Protein AF-A0AAC9JSP1-F1 (afdb_monomer_lite)

Organism: NCBI:txid444444

InterPro domains:
  IPR001309 Peptidase C14, p20 domain [PS50208] (24-153)
  IPR006597 Sel1-like repeat [PF08238] (576-610)
  IPR006597 Sel1-like repeat [PF08238] (613-646)
  IPR006597 Sel1-like repeat [PF08238] (648-680)
  IPR006597 Sel1-like repeat [PF08238] (687-718)
  IPR006597 Sel1-like repeat [PF08238] (723-754)
  IPR006597 Sel1-like repeat [SM00671] (575-610)
  IPR006597 Sel1-like repeat [SM00671] (611-646)
  IPR006597 Sel1-like repeat [SM00671] (647-682)
  IPR006597 Sel1-like repeat [SM00671] (683-718)
  IPR006597 Sel1-like repeat [SM00671] (719-754)
  IPR011600 Peptidase C14, caspase domain [PF00656] (25-252)
  IPR011990 Tetratricopeptide-like helical domain superfamily [G3DSA:1.25.40.10] (541-811)
  IPR029030 Caspase-like domain superfamily [SSF52129] (15-254)
  IPR052039 Caspase-related proteases and regulators [PTHR22576] (20-257)

Sequence (852 aa):
MTFLGAFLFVLAAGVLALPAQADTRRVALVIGNARYDTLPALKNPANEVEEVTTTLRRAGFDVIAGIDQDRLALEESIKRFFRSLNGADVGLFYYSGHAVQLSGRNYVVPTDATLSTAYDVEIQTVDLEAILDQMRRTAKTQIVFLDACRNNPFRAERYWVAEKLRPVEQRQGLADIRPGIGTLISFSTEPGNVSYDGEGPLSPFTQAFTSRALTPNQEIRSLLTDVRRDVIKATGGRQVPWENSSLTDPFYFISRDVAPVVAPMQHVQVAAGSTIRVGIPEPQTYQEADLKVSFDLLPEQGRILLDGVPVAAAEPYPASALGRIVYRSEGVAPGFVGILGYTVSNRFEQSSRGLVALTVTDATVAQAGARDTKTRPTRSAEAEDGAVMERFAKRLAAHKARVPIGVGPVPLGFPAFEAPAGAGEPIVSVDAIPPKGVLRLDGKTVLAGARIGASSLARLAYEPQIGTQAQAFSLTLGLPRAAGRAPLVAKVAVEPVLHACDVLAGEPLDLAGVTAGVLPNEIDGPKALAACNEARRDYPQVTRFLYQLGRAQLASRELDAAWASFEESAARGHVRALNQLGYLYTVNAGRPMDRARANDYYRRSADLGDPYGVYNYGRALFYGRGLPQDVPGGLAMLLRAAEMGHTYAMNELGAIFLYGRNMSPDEGRGVAFYRAGAARKDIYSFNNLGLAYLGGTGVEKDPKRAYDFFTAAAKDGHPAAPYNIGRMYRDGIFVKRDAAAAARWFEQAAERGDSWGASARGELVLAKPTPRNRQIAAQFFALAVALDRTNGNTAARERLTQLPAEAKTAAAREFARQLGRSFDAGGGALDDTLVALARDAWQQRNPRVDLF

Structure (mmCIF, N/CA/C/O backbone):
data_AF-A0AAC9JSP1-F1
#
_entry.id   AF-A0AAC9JSP1-F1
#
loop_
_atom_site.group_PDB
_atom_site.id
_atom_site.type_symbol
_atom_site.label_atom_id
_atom_site.label_alt_id
_atom_site.label_comp_id
_atom_site.label_asym_id
_atom_site.label_entity_id
_atom_site.label_seq_id
_atom_site.pdbx_PDB_ins_code
_atom_site.Cartn_x
_atom_site.Cartn_y
_atom_site.Cartn_z
_atom_site.occupancy
_atom_site.B_iso_or_equiv
_atom_site.auth_seq_id
_atom_site.auth_comp_id
_atom_site.auth_asym_id
_atom_site.auth_atom_id
_atom_site.pdbx_PDB_model_num
ATOM 1 N N . MET A 1 1 ? -39.560 -62.328 41.245 1.00 34.06 1 MET A N 1
ATOM 2 C CA . MET A 1 1 ? -38.092 -62.389 41.085 1.00 34.06 1 MET A CA 1
ATOM 3 C C . MET A 1 1 ? -37.679 -61.115 40.354 1.00 34.06 1 MET A C 1
ATOM 5 O O . MET A 1 1 ? -37.945 -61.004 39.171 1.00 34.06 1 MET A O 1
ATOM 9 N N . THR A 1 2 ? -37.487 -60.005 41.074 1.00 36.28 2 THR A N 1
ATOM 10 C CA . THR A 1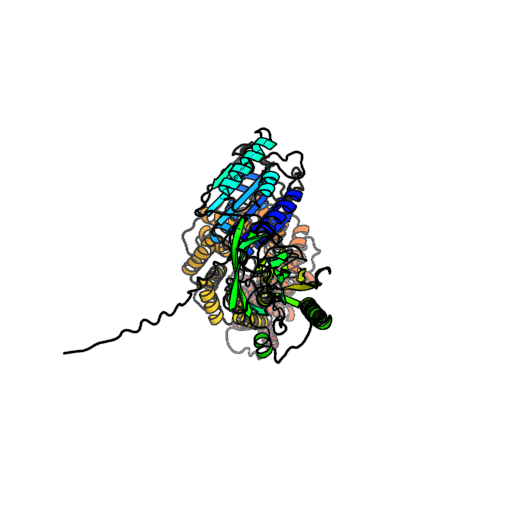 2 ? -36.163 -59.473 41.478 1.00 36.28 2 THR A CA 1
ATOM 11 C C . THR A 1 2 ? -35.216 -59.286 40.294 1.00 36.28 2 THR A C 1
ATOM 13 O O . THR A 1 2 ? -34.652 -60.268 39.838 1.00 36.28 2 THR A O 1
ATOM 16 N N . PHE A 1 3 ? -35.005 -58.042 39.850 1.00 28.45 3 PHE A N 1
ATOM 17 C CA . PHE A 1 3 ? -33.696 -57.390 39.970 1.00 28.45 3 PHE A CA 1
ATOM 18 C C . PHE A 1 3 ? -33.810 -55.874 39.738 1.00 28.45 3 PHE A C 1
ATOM 20 O O . PHE A 1 3 ? -34.218 -55.401 38.683 1.00 28.45 3 PHE A O 1
ATOM 27 N N . LEU A 1 4 ? -33.464 -55.145 40.799 1.00 29.31 4 LEU A N 1
ATOM 28 C CA . LEU A 1 4 ? -33.206 -53.712 40.871 1.00 29.31 4 LEU A CA 1
ATOM 29 C C . LEU A 1 4 ? -31.919 -53.405 40.083 1.00 29.31 4 LEU A C 1
ATOM 31 O O . LEU A 1 4 ? -30.896 -54.037 40.337 1.00 29.31 4 LEU A O 1
ATOM 35 N N . GLY A 1 5 ? -31.950 -52.418 39.189 1.00 27.39 5 GLY A N 1
ATOM 36 C CA . GLY A 1 5 ? -30.764 -51.836 38.559 1.00 27.39 5 GLY A CA 1
ATOM 37 C C . GLY A 1 5 ? -30.788 -50.323 38.742 1.00 27.39 5 GLY A C 1
ATOM 38 O O . GLY A 1 5 ? -31.498 -49.622 38.028 1.00 27.39 5 GLY A O 1
ATOM 39 N N . ALA A 1 6 ? -30.064 -49.834 39.747 1.00 31.83 6 ALA A N 1
ATOM 40 C CA . ALA A 1 6 ? -29.945 -48.420 40.073 1.00 31.83 6 ALA A CA 1
ATOM 41 C C . ALA A 1 6 ? -29.086 -47.692 39.025 1.00 31.83 6 ALA A C 1
ATOM 43 O O . ALA A 1 6 ? -27.897 -47.976 38.893 1.00 31.83 6 ALA A O 1
ATOM 44 N N . PHE A 1 7 ? -29.671 -46.726 38.315 1.00 28.55 7 PHE A N 1
ATOM 45 C CA . PHE A 1 7 ? -28.923 -45.720 37.562 1.00 28.55 7 PHE A CA 1
ATOM 46 C C . PHE A 1 7 ? -28.704 -44.503 38.469 1.00 28.55 7 PHE A C 1
ATOM 48 O O . PHE A 1 7 ? -29.629 -43.738 38.739 1.00 28.55 7 PHE A O 1
ATOM 55 N N . LEU A 1 8 ? -27.474 -44.347 38.965 1.00 26.89 8 LEU A N 1
ATOM 56 C CA . LEU A 1 8 ? -27.008 -43.113 39.593 1.00 26.89 8 LEU A CA 1
ATOM 57 C C . LEU A 1 8 ? -26.901 -42.029 38.509 1.00 26.89 8 LEU A C 1
ATOM 59 O O . LEU A 1 8 ? -26.039 -42.100 37.634 1.00 26.89 8 LEU A O 1
ATOM 63 N N . PHE A 1 9 ? -27.757 -41.013 38.579 1.00 28.48 9 PHE A N 1
ATOM 64 C CA . PHE A 1 9 ? -27.577 -39.767 37.838 1.00 28.48 9 PHE A CA 1
ATOM 65 C C . PHE A 1 9 ? -26.500 -38.934 38.548 1.00 28.48 9 PHE A C 1
ATOM 67 O O . PHE A 1 9 ? -26.761 -38.295 39.566 1.00 28.48 9 PHE A O 1
ATOM 74 N N . VAL A 1 10 ? -25.274 -38.944 38.024 1.00 28.80 10 VAL A N 1
ATOM 75 C CA . VAL A 1 10 ? -24.262 -37.940 38.375 1.00 28.80 10 VAL A CA 1
ATOM 76 C C . VAL A 1 10 ? -24.605 -36.668 37.601 1.00 28.80 10 VAL A C 1
ATOM 78 O O . VAL A 1 10 ? -24.366 -36.569 36.400 1.00 28.80 10 VAL A O 1
ATOM 81 N N . LEU A 1 11 ? -25.195 -35.697 38.299 1.00 29.56 11 LEU A N 1
ATOM 82 C CA . LEU A 1 11 ? -25.354 -34.316 37.842 1.00 29.56 11 LEU A CA 1
ATOM 83 C C . LEU A 1 11 ? -23.968 -33.652 37.804 1.00 29.56 11 LEU A C 1
ATOM 85 O O . LEU A 1 11 ? -23.555 -32.958 38.729 1.00 29.56 11 LEU A O 1
ATOM 89 N N . ALA A 1 12 ? -23.223 -33.889 36.726 1.00 30.14 12 ALA A N 1
ATOM 90 C CA . ALA A 1 12 ? -22.084 -33.055 36.378 1.00 30.14 12 ALA A CA 1
ATOM 91 C C . ALA A 1 12 ? -22.631 -31.740 35.805 1.00 30.14 12 ALA A C 1
ATOM 93 O O . ALA A 1 12 ? -22.934 -31.640 34.617 1.00 30.14 12 ALA A O 1
ATOM 94 N N . ALA A 1 13 ? -22.785 -30.732 36.665 1.00 31.36 13 ALA A N 1
ATOM 95 C CA . ALA A 1 13 ? -22.999 -29.348 36.261 1.00 31.36 13 ALA A CA 1
ATOM 96 C C . ALA A 1 13 ? -21.713 -28.806 35.610 1.00 31.36 13 ALA A C 1
ATOM 98 O O . ALA A 1 13 ? -20.958 -28.038 36.200 1.00 31.36 13 ALA A O 1
ATOM 99 N N . GLY A 1 14 ? -21.433 -29.261 34.389 1.00 27.47 14 GLY A N 1
ATOM 100 C CA . GLY A 1 14 ? -20.461 -28.636 33.511 1.00 27.47 14 GLY A CA 1
ATOM 101 C C . GLY A 1 14 ? -21.060 -27.343 32.983 1.00 27.47 14 GLY A C 1
ATOM 102 O O . GLY A 1 14 ? -21.867 -27.366 32.056 1.00 27.47 14 GLY A O 1
ATOM 103 N N . VAL A 1 15 ? -20.682 -26.213 33.579 1.00 31.81 15 VAL A N 1
ATOM 104 C CA . VAL A 1 15 ? -20.875 -24.899 32.964 1.00 31.81 15 VAL A CA 1
ATOM 105 C C . VAL A 1 15 ? -20.039 -24.892 31.685 1.00 31.81 15 VAL A C 1
ATOM 107 O O . VAL A 1 15 ? -18.831 -24.671 31.717 1.00 31.81 15 VAL A O 1
ATOM 110 N N . LEU A 1 16 ? -20.672 -25.193 30.552 1.00 27.42 16 LEU A N 1
ATOM 111 C CA . LEU A 1 16 ? -20.121 -24.897 29.236 1.00 27.42 16 LEU A CA 1
ATOM 112 C C . LEU A 1 16 ? -20.046 -23.373 29.131 1.00 27.42 16 LEU A C 1
ATOM 114 O O . LEU A 1 16 ? -21.034 -22.710 28.821 1.00 27.42 16 LEU A O 1
ATOM 118 N N . ALA A 1 17 ? -18.879 -22.811 29.446 1.00 29.30 17 ALA A N 1
ATOM 119 C CA . ALA A 1 17 ? -18.562 -21.435 29.113 1.00 29.30 17 ALA A CA 1
ATOM 120 C C . ALA A 1 17 ? -18.601 -21.319 27.585 1.00 29.30 17 ALA A C 1
ATOM 122 O O . ALA A 1 17 ? -17.695 -21.783 26.891 1.00 29.30 17 ALA A O 1
ATOM 123 N N . LEU A 1 18 ? -19.687 -20.752 27.056 1.00 28.89 18 LEU A N 1
ATOM 124 C CA . LEU A 1 18 ? -19.744 -20.336 25.661 1.00 28.89 18 LEU A CA 1
ATOM 125 C C . LEU A 1 18 ? -18.561 -19.384 25.416 1.00 28.89 18 LEU A C 1
ATOM 127 O O . LEU A 1 18 ? -18.341 -18.486 26.237 1.00 28.89 18 LEU A O 1
ATOM 131 N N . PRO A 1 19 ? -17.774 -19.568 24.341 1.00 32.28 19 PRO A N 1
ATOM 132 C CA . PRO A 1 19 ? -16.668 -18.671 24.052 1.00 32.28 19 PRO A CA 1
ATOM 133 C C . PRO A 1 19 ? -17.224 -17.255 23.890 1.00 32.28 19 PRO A C 1
ATOM 135 O O . PRO A 1 19 ? -18.150 -17.030 23.110 1.00 32.28 19 PRO A O 1
ATOM 138 N N . ALA A 1 20 ? -16.680 -16.308 24.657 1.00 39.47 20 ALA A N 1
ATOM 139 C CA . ALA A 1 20 ? -17.011 -14.900 24.508 1.00 39.47 20 ALA A CA 1
ATOM 140 C C . ALA A 1 20 ? -16.745 -14.488 23.052 1.00 39.47 20 ALA A C 1
ATOM 142 O O . ALA A 1 20 ? -15.647 -14.696 22.534 1.00 39.47 20 ALA A O 1
ATOM 143 N N . GLN A 1 21 ? -17.763 -13.951 22.380 1.00 44.19 21 GLN A N 1
ATOM 144 C CA . GLN A 1 21 ? -17.663 -13.520 20.991 1.00 44.19 21 GLN A CA 1
ATOM 145 C C . GLN A 1 21 ? -16.618 -12.395 20.907 1.00 44.19 21 GLN A C 1
ATOM 147 O O . GLN A 1 21 ? -16.735 -11.384 21.600 1.00 44.19 21 GLN A O 1
ATOM 152 N N . ALA A 1 22 ? -15.550 -12.612 20.134 1.00 56.47 22 ALA A N 1
ATOM 153 C CA . ALA A 1 22 ? -14.485 -11.629 19.970 1.00 56.47 22 ALA A CA 1
ATOM 154 C C . ALA A 1 22 ? -15.018 -10.374 19.265 1.00 56.47 22 ALA A C 1
ATOM 156 O O . ALA A 1 22 ? -15.867 -10.454 18.376 1.00 56.47 22 ALA A O 1
ATOM 157 N N . ASP A 1 23 ? -14.502 -9.217 19.663 1.00 67.69 23 ASP A N 1
ATOM 158 C CA . ASP A 1 23 ? -14.913 -7.927 19.132 1.00 67.69 23 ASP A CA 1
ATOM 159 C C . ASP A 1 23 ? -14.381 -7.758 17.705 1.00 67.69 23 ASP A C 1
ATOM 161 O O . ASP A 1 23 ? -13.188 -7.959 17.444 1.00 67.69 23 ASP A O 1
ATOM 165 N N . THR A 1 24 ? -15.260 -7.370 16.782 1.00 76.31 24 THR A N 1
ATOM 166 C CA . THR A 1 24 ? -14.920 -7.183 15.361 1.00 76.31 24 THR A CA 1
ATOM 167 C C . THR A 1 24 ? -13.718 -6.255 15.191 1.00 76.31 24 THR A C 1
ATOM 169 O O . THR A 1 24 ? -13.620 -5.220 15.860 1.00 76.31 24 THR A O 1
ATOM 172 N N . ARG A 1 25 ? -12.797 -6.590 14.285 1.00 87.69 25 ARG A N 1
ATOM 173 C CA . ARG A 1 25 ? -11.675 -5.698 13.955 1.00 87.69 25 ARG A CA 1
ATOM 174 C C . ARG A 1 25 ? -12.149 -4.638 12.962 1.00 87.69 25 ARG A C 1
ATOM 176 O O . ARG A 1 25 ? -12.738 -4.967 11.933 1.00 87.69 25 ARG A O 1
ATOM 183 N N . ARG A 1 26 ? -11.919 -3.363 13.287 1.00 92.31 26 ARG A N 1
ATOM 184 C CA . ARG A 1 26 ? -12.471 -2.206 12.567 1.00 92.31 26 ARG A CA 1
ATOM 185 C C . ARG A 1 26 ? -11.348 -1.273 12.146 1.00 92.31 26 ARG A C 1
ATOM 187 O O . ARG A 1 26 ? -10.537 -0.880 12.981 1.00 92.31 26 ARG A O 1
ATOM 194 N N . VAL A 1 27 ? -11.311 -0.906 10.871 1.00 95.44 27 VAL A N 1
ATOM 195 C CA . VAL A 1 27 ? -10.264 -0.049 10.302 1.00 95.44 27 VAL A CA 1
ATOM 196 C C . VAL A 1 27 ? -10.914 1.088 9.531 1.00 95.44 27 VAL A C 1
ATOM 198 O O . VAL A 1 27 ? -11.885 0.868 8.808 1.00 95.44 27 VAL A O 1
ATOM 201 N N . ALA A 1 28 ? -10.386 2.300 9.680 1.00 97.56 28 ALA A N 1
ATOM 202 C CA . ALA A 1 28 ? -10.856 3.465 8.945 1.00 97.56 28 ALA A CA 1
ATOM 203 C C . ALA A 1 28 ? -9.725 4.183 8.206 1.00 97.56 28 ALA A C 1
ATOM 205 O O . ALA A 1 28 ? -8.613 4.307 8.720 1.00 97.56 28 ALA A O 1
ATOM 206 N N . LEU A 1 29 ? -10.044 4.709 7.028 1.00 98.38 29 LEU A N 1
ATOM 207 C CA . LEU A 1 29 ? -9.256 5.697 6.306 1.00 98.38 29 LEU A CA 1
ATOM 208 C C . LEU A 1 29 ? -10.024 7.019 6.303 1.00 98.38 29 LEU A C 1
ATOM 210 O O . LEU A 1 29 ? -11.153 7.064 5.827 1.00 98.38 29 LEU A O 1
ATOM 214 N N . VAL A 1 30 ? -9.415 8.076 6.836 1.00 98.38 30 VAL A N 1
ATOM 215 C CA . VAL A 1 30 ? -10.011 9.413 6.966 1.00 98.38 30 VAL A CA 1
ATOM 216 C C . VAL A 1 30 ? -9.119 10.407 6.231 1.00 98.38 30 VAL A C 1
ATOM 218 O O . VAL A 1 30 ? -7.988 10.658 6.646 1.00 98.38 30 VAL A O 1
ATOM 221 N N . ILE A 1 31 ? -9.608 10.953 5.122 1.00 98.25 31 ILE A N 1
ATOM 222 C CA . ILE A 1 31 ? -8.858 11.888 4.278 1.00 98.25 31 ILE A CA 1
ATOM 223 C C . ILE A 1 31 ? -9.577 13.233 4.231 1.00 98.25 31 ILE A C 1
ATOM 225 O O . ILE A 1 31 ? -10.779 13.280 3.975 1.00 98.25 31 ILE A O 1
ATOM 229 N N . GLY A 1 32 ? -8.825 14.312 4.447 1.00 96.75 32 GLY A N 1
ATOM 230 C CA . GLY A 1 32 ? -9.298 15.690 4.342 1.00 96.75 32 GLY A CA 1
ATOM 231 C C . GLY A 1 32 ? -8.370 16.521 3.468 1.00 96.75 32 GLY A C 1
ATOM 232 O O . GLY A 1 32 ? -7.266 16.853 3.893 1.00 96.75 32 GLY A O 1
ATOM 233 N N . ASN A 1 33 ? -8.806 16.882 2.265 1.00 95.62 33 ASN A N 1
ATOM 234 C CA . ASN A 1 33 ? -8.023 17.703 1.343 1.00 95.62 33 ASN A CA 1
ATOM 235 C C . ASN A 1 33 ? -8.634 19.104 1.241 1.00 95.62 33 ASN A C 1
ATOM 237 O O . ASN A 1 33 ? -9.703 19.284 0.656 1.00 95.62 33 ASN A O 1
ATOM 241 N N . ALA A 1 34 ? -7.935 20.091 1.798 1.00 93.06 34 ALA A N 1
ATOM 242 C CA . ALA A 1 34 ? -8.357 21.483 1.889 1.00 93.06 34 ALA A CA 1
ATOM 243 C C . ALA A 1 34 ? -7.512 22.422 1.017 1.00 93.06 34 ALA A C 1
ATOM 245 O O . ALA A 1 34 ? -8.062 23.317 0.378 1.00 93.06 34 ALA A O 1
ATOM 246 N N . ARG A 1 35 ? -6.188 22.242 0.983 1.00 94.38 35 ARG A N 1
ATOM 247 C CA . ARG A 1 35 ? -5.239 23.138 0.302 1.00 94.38 35 ARG A CA 1
ATOM 248 C C . ARG A 1 35 ? -4.748 22.518 -1.002 1.00 94.38 35 ARG A C 1
ATOM 250 O O . ARG A 1 35 ? -3.824 21.715 -0.992 1.00 94.38 35 ARG A O 1
ATOM 257 N N . TYR A 1 36 ? -5.374 22.904 -2.109 1.00 93.12 36 TYR A N 1
ATOM 258 C CA . TYR A 1 36 ? -5.007 22.451 -3.451 1.00 93.12 36 TYR A CA 1
ATOM 259 C C . TYR A 1 36 ? -4.045 23.439 -4.114 1.00 93.12 36 TYR A C 1
ATOM 261 O O . TYR A 1 36 ? -4.195 24.650 -3.954 1.00 93.12 36 TYR A O 1
ATOM 269 N N . ASP A 1 37 ? -3.110 22.929 -4.913 1.00 94.38 37 ASP A N 1
ATOM 270 C CA . ASP A 1 37 ? -2.101 23.749 -5.594 1.00 94.38 37 ASP A CA 1
ATOM 271 C C . ASP A 1 37 ? -2.721 24.646 -6.670 1.00 94.38 37 ASP A C 1
ATOM 273 O O . ASP A 1 37 ? -2.282 25.774 -6.900 1.00 94.38 37 ASP A O 1
ATOM 277 N N . THR A 1 38 ? -3.749 24.138 -7.356 1.00 90.00 38 THR A N 1
ATOM 278 C CA . THR A 1 38 ? -4.376 24.833 -8.491 1.00 90.00 38 THR A CA 1
ATOM 279 C C . THR A 1 38 ? -5.898 24.931 -8.411 1.00 90.00 38 THR A C 1
ATOM 281 O O . THR A 1 38 ? -6.501 25.673 -9.192 1.00 90.00 38 THR A O 1
ATOM 284 N N . LEU A 1 39 ? -6.535 24.207 -7.491 1.00 88.06 39 LEU A N 1
ATOM 285 C CA . LEU A 1 39 ? -7.987 24.215 -7.309 1.00 88.06 39 LEU A CA 1
ATOM 286 C C . LEU A 1 39 ? -8.384 25.105 -6.117 1.00 88.06 39 LEU A C 1
ATOM 288 O O . LEU A 1 39 ? -7.541 25.410 -5.274 1.00 88.06 39 LEU A O 1
ATOM 292 N N . PRO A 1 40 ? -9.650 25.553 -6.025 1.00 87.81 40 PRO A N 1
ATOM 293 C CA . PRO A 1 40 ? -10.105 26.351 -4.891 1.00 87.81 40 PRO A CA 1
ATOM 294 C C . PRO A 1 40 ? -9.918 25.616 -3.561 1.00 87.81 40 PRO A C 1
ATOM 296 O O . PRO A 1 40 ? -10.266 24.440 -3.448 1.00 87.81 40 PRO A O 1
ATOM 299 N N . ALA A 1 41 ? -9.405 26.319 -2.552 1.00 90.00 41 ALA A N 1
ATOM 300 C CA . ALA A 1 41 ? -9.244 25.761 -1.217 1.00 90.00 41 ALA A CA 1
ATOM 301 C C . ALA A 1 41 ? -10.594 25.585 -0.502 1.00 90.00 41 ALA A C 1
ATOM 303 O O . ALA A 1 41 ? -11.531 26.353 -0.725 1.00 90.00 41 ALA A O 1
ATOM 304 N N . LEU A 1 42 ? -10.661 24.598 0.388 1.00 88.69 42 LEU A N 1
ATOM 305 C CA . LEU A 1 42 ? -11.823 24.304 1.228 1.00 88.69 42 LEU A CA 1
ATOM 306 C C . LEU A 1 42 ? -11.519 24.632 2.690 1.00 88.69 42 LEU A C 1
ATOM 308 O O . LEU A 1 42 ? -10.381 24.514 3.139 1.00 88.69 42 LEU A O 1
ATOM 312 N N . LYS A 1 43 ? -12.538 25.049 3.445 1.00 89.19 43 LYS A N 1
ATOM 313 C CA . LYS A 1 43 ? -12.355 25.579 4.806 1.00 89.19 43 LYS A CA 1
ATOM 314 C C . LYS A 1 43 ? -12.212 24.493 5.878 1.00 89.19 43 LYS A C 1
ATOM 316 O O . LYS A 1 43 ? -11.378 24.622 6.770 1.00 89.19 43 LYS A O 1
ATOM 321 N N . ASN A 1 44 ? -13.030 23.448 5.807 1.00 91.12 44 ASN A N 1
ATOM 322 C CA . ASN A 1 44 ? -13.234 22.511 6.915 1.00 91.12 44 ASN A CA 1
ATOM 323 C C . ASN A 1 44 ? -12.421 21.204 6.897 1.00 91.12 44 ASN A C 1
ATOM 325 O O . ASN A 1 44 ? -12.179 20.700 7.997 1.00 91.12 44 ASN A O 1
ATOM 329 N N . PRO A 1 45 ? -11.978 20.635 5.748 1.00 93.50 45 PRO A N 1
ATOM 330 C CA . PRO A 1 45 ? -11.499 19.249 5.714 1.00 93.50 45 PRO A CA 1
ATOM 331 C C . PRO A 1 45 ? -10.410 18.903 6.741 1.00 93.50 45 PRO A C 1
ATOM 333 O O . PRO A 1 45 ? -10.399 17.800 7.279 1.00 93.50 45 PRO A O 1
ATOM 336 N N . ALA A 1 46 ? -9.513 19.841 7.064 1.00 91.06 46 ALA A N 1
ATOM 337 C CA . ALA A 1 46 ? -8.472 19.625 8.069 1.00 91.06 46 ALA A CA 1
ATOM 338 C C . ALA A 1 46 ? -9.034 19.420 9.493 1.00 91.06 46 ALA A C 1
ATOM 340 O O . ALA A 1 46 ? -8.613 18.491 10.182 1.00 91.06 46 ALA A O 1
ATOM 341 N N . ASN A 1 47 ? -10.003 20.241 9.918 1.00 93.94 47 ASN A N 1
ATOM 342 C CA . ASN A 1 47 ? -10.650 20.112 11.232 1.00 93.94 47 ASN A CA 1
ATOM 343 C C . ASN A 1 47 ? -11.529 18.854 11.295 1.00 93.94 47 ASN A C 1
ATOM 345 O O . ASN A 1 47 ? -11.608 18.184 12.322 1.00 93.94 47 ASN A O 1
ATOM 349 N N . GLU A 1 48 ? -12.176 18.514 10.179 1.00 95.56 48 GLU A N 1
ATOM 350 C CA . GLU A 1 48 ? -13.035 17.333 10.075 1.00 95.56 48 GLU A CA 1
ATOM 351 C C . GLU A 1 48 ? -12.246 16.037 10.241 1.00 95.56 48 GLU A C 1
ATOM 353 O O . GLU A 1 48 ? -12.708 15.128 10.929 1.00 95.56 48 GLU A O 1
ATOM 358 N N . VAL A 1 49 ? -11.031 15.958 9.686 1.00 96.56 49 VAL A N 1
ATOM 359 C CA . VAL A 1 49 ? -10.152 14.800 9.894 1.00 96.56 49 VAL A CA 1
ATOM 360 C C . VAL A 1 49 ? -9.850 14.597 11.375 1.00 96.56 49 VAL A C 1
ATOM 362 O O . VAL A 1 49 ? -9.887 13.456 11.837 1.00 96.56 49 VAL A O 1
ATOM 365 N N . GLU A 1 50 ? -9.562 15.662 12.126 1.00 95.12 50 GLU A N 1
ATOM 366 C CA . GLU A 1 50 ? -9.263 15.569 13.560 1.00 95.12 50 GLU A CA 1
ATOM 367 C C . GLU A 1 50 ? -10.470 15.066 14.363 1.00 95.12 50 GLU A C 1
ATOM 369 O O . GLU A 1 50 ? -10.348 14.090 15.117 1.00 95.12 50 GLU A O 1
ATOM 374 N N . GLU A 1 51 ? -11.640 15.678 14.158 1.00 96.25 51 GLU A N 1
ATOM 375 C CA . GLU A 1 51 ? -12.864 15.318 14.876 1.00 96.25 51 GLU A CA 1
ATOM 376 C C . GLU A 1 51 ? -13.298 13.885 14.530 1.00 96.25 51 GLU A C 1
ATOM 378 O O . GLU A 1 51 ? -13.438 13.046 15.421 1.00 96.25 51 GLU A O 1
ATOM 383 N N . VAL A 1 52 ? -13.409 13.549 13.239 1.00 97.31 52 VAL A N 1
ATOM 384 C CA . VAL A 1 52 ? -13.827 12.212 12.783 1.00 97.31 52 VAL A CA 1
ATOM 385 C C . VAL A 1 52 ? -12.838 11.139 13.234 1.00 97.31 52 VAL A C 1
ATOM 387 O O . VAL A 1 52 ? -13.254 10.074 13.694 1.00 97.31 52 VAL A O 1
ATOM 390 N N . THR A 1 53 ? -11.529 11.405 13.173 1.00 95.50 53 THR A N 1
ATOM 391 C CA . THR A 1 53 ? -10.514 10.464 13.674 1.00 95.50 53 THR A CA 1
ATOM 392 C C . THR A 1 53 ? -10.690 10.207 15.166 1.00 95.50 53 THR A C 1
ATOM 394 O O . THR A 1 53 ? -10.632 9.057 15.606 1.00 95.50 53 THR A O 1
ATOM 397 N N . THR A 1 54 ? -10.925 11.257 15.953 1.00 91.94 54 THR A N 1
ATOM 398 C CA . THR A 1 54 ? -11.138 11.146 17.400 1.00 91.94 54 THR A CA 1
ATOM 399 C C . THR A 1 54 ? -12.401 10.350 17.712 1.00 91.94 54 THR A C 1
ATOM 401 O O . THR A 1 54 ? -12.358 9.415 18.518 1.00 91.94 54 THR A O 1
ATOM 404 N N . THR A 1 55 ? -13.507 10.659 17.037 1.00 93.25 55 THR A N 1
ATOM 405 C CA . THR A 1 55 ? -14.778 9.938 17.143 1.00 93.25 55 THR A CA 1
ATOM 406 C C . THR A 1 55 ? -14.614 8.455 16.804 1.00 93.25 55 THR A C 1
ATOM 408 O O . THR A 1 55 ? -14.999 7.595 17.594 1.00 93.25 55 THR A O 1
ATOM 411 N N . LEU A 1 56 ? -13.991 8.122 15.671 1.00 94.12 56 LEU A N 1
ATOM 412 C CA . LEU A 1 56 ? -13.832 6.733 15.233 1.00 94.12 56 LEU A CA 1
ATOM 413 C C . LEU A 1 56 ? -12.877 5.934 16.130 1.00 94.12 56 LEU A C 1
ATOM 415 O O . LEU A 1 56 ? -13.160 4.775 16.434 1.00 94.12 56 LEU A O 1
ATOM 419 N N . ARG A 1 57 ? -11.792 6.543 16.631 1.00 89.81 57 ARG A N 1
ATOM 420 C CA . ARG A 1 57 ? -10.910 5.894 17.621 1.00 89.81 57 ARG A CA 1
ATOM 421 C C . ARG A 1 57 ? -11.646 5.583 18.921 1.00 89.81 57 ARG A C 1
ATOM 423 O O . ARG A 1 57 ? -11.491 4.491 19.460 1.00 89.81 57 ARG A O 1
ATOM 430 N N . ARG A 1 58 ? -12.495 6.502 19.399 1.00 85.31 58 ARG A N 1
ATOM 431 C CA . ARG A 1 58 ? -13.379 6.254 20.554 1.00 85.31 58 ARG A CA 1
ATOM 432 C C . ARG A 1 58 ? -14.402 5.146 20.280 1.00 85.31 58 ARG A C 1
ATOM 434 O O . ARG A 1 58 ? -14.795 4.458 21.213 1.00 85.31 58 ARG A O 1
ATOM 441 N N . ALA A 1 59 ? -14.763 4.927 19.016 1.00 86.56 59 ALA A N 1
ATOM 442 C CA . ALA A 1 59 ? -15.582 3.804 18.558 1.00 86.56 59 ALA A CA 1
ATOM 443 C C . ALA A 1 59 ? -14.790 2.510 18.250 1.00 86.56 59 ALA A C 1
ATOM 445 O O . ALA A 1 59 ? -15.336 1.566 17.668 1.00 86.56 59 ALA A O 1
ATOM 446 N N . GLY A 1 60 ? -13.508 2.451 18.630 1.00 85.25 60 GLY A N 1
ATOM 447 C CA . GLY A 1 60 ? -12.671 1.253 18.526 1.00 85.25 60 GLY A CA 1
ATOM 448 C C . GLY A 1 60 ? -12.070 0.989 17.141 1.00 85.25 60 GLY A C 1
ATOM 449 O O . GLY A 1 60 ? -11.606 -0.124 16.894 1.00 85.25 60 GLY A O 1
ATOM 450 N N . PHE A 1 61 ? -12.074 1.972 16.235 1.00 91.75 61 PHE A N 1
ATOM 451 C CA . PHE A 1 61 ? -11.412 1.849 14.935 1.00 91.75 61 PHE A CA 1
ATOM 452 C C . PHE A 1 61 ? -9.901 2.087 15.035 1.00 91.75 61 PHE A C 1
ATOM 454 O O . PHE A 1 61 ? -9.449 3.038 15.676 1.00 91.75 61 PHE A O 1
ATOM 461 N N . ASP A 1 62 ? -9.128 1.293 14.295 1.00 92.19 62 ASP A N 1
ATOM 462 C CA . ASP A 1 62 ? -7.773 1.665 13.897 1.00 92.19 62 ASP A CA 1
ATOM 463 C C . ASP A 1 62 ? -7.846 2.663 12.728 1.00 92.19 62 ASP A C 1
ATOM 465 O O . ASP A 1 62 ? -8.258 2.310 11.622 1.00 92.19 62 ASP A O 1
ATOM 469 N N . VAL A 1 63 ? -7.506 3.932 12.978 1.00 95.12 63 VAL A N 1
ATOM 470 C CA . VAL A 1 63 ? -7.718 5.030 12.018 1.00 95.12 63 VAL A CA 1
ATOM 471 C C . VAL A 1 63 ? -6.411 5.481 11.370 1.00 95.12 63 VAL A C 1
ATOM 473 O O . VAL A 1 63 ? -5.501 5.972 12.053 1.00 95.12 63 VAL A O 1
ATOM 476 N N . ILE A 1 64 ? -6.360 5.390 10.042 1.00 96.50 64 ILE A N 1
ATOM 477 C CA . ILE A 1 64 ? -5.350 5.997 9.172 1.00 96.50 64 ILE A CA 1
ATOM 478 C C . ILE A 1 64 ? -5.901 7.345 8.708 1.00 96.50 64 ILE A C 1
ATOM 480 O O . ILE A 1 64 ? -6.924 7.398 8.032 1.00 96.50 64 ILE A O 1
ATOM 484 N N . ALA A 1 65 ? -5.225 8.429 9.077 1.00 96.56 65 ALA A N 1
ATOM 485 C CA . ALA A 1 65 ? -5.650 9.788 8.762 1.00 96.56 65 ALA A CA 1
ATOM 486 C C . ALA A 1 65 ? -4.634 10.490 7.851 1.00 96.56 65 ALA A C 1
ATOM 488 O O . ALA A 1 65 ? -3.424 10.306 8.023 1.00 96.56 65 ALA A O 1
ATOM 489 N N . GLY A 1 66 ? -5.123 11.304 6.915 1.00 96.94 66 GLY A N 1
ATOM 490 C CA . GLY A 1 66 ? -4.309 12.128 6.023 1.00 96.94 66 GLY A CA 1
ATOM 491 C C . GLY A 1 66 ? -4.961 13.485 5.765 1.00 96.94 66 GLY A C 1
ATOM 492 O O . GLY A 1 66 ? -6.162 13.556 5.519 1.00 96.94 66 GLY A O 1
ATOM 493 N N . ILE A 1 67 ? -4.162 14.550 5.821 1.00 97.31 67 ILE A N 1
ATOM 494 C CA . ILE A 1 67 ? -4.586 15.925 5.527 1.00 97.31 67 ILE A CA 1
ATOM 495 C C . ILE A 1 67 ? -3.775 16.426 4.334 1.00 97.31 67 ILE A C 1
ATOM 497 O O . ILE A 1 67 ? -2.569 16.170 4.283 1.00 97.31 67 ILE A O 1
ATOM 501 N N . ASP A 1 68 ? -4.431 17.109 3.397 1.00 97.12 68 ASP A N 1
ATOM 502 C CA . ASP A 1 68 ? -3.828 17.731 2.211 1.00 97.12 68 ASP A CA 1
ATOM 503 C C . ASP A 1 68 ? -2.875 16.792 1.458 1.00 97.12 68 ASP A C 1
ATOM 505 O O . ASP A 1 68 ? -1.701 17.089 1.236 1.00 97.12 68 ASP A O 1
ATOM 509 N N . GLN A 1 69 ? -3.375 15.602 1.131 1.00 97.69 69 GLN A N 1
ATOM 510 C CA . GLN A 1 69 ? -2.580 14.554 0.507 1.00 97.69 69 GLN A CA 1
ATOM 511 C C . GLN A 1 69 ? -2.463 14.786 -1.004 1.00 97.69 69 GLN A C 1
ATOM 513 O O . GLN A 1 69 ? -3.477 14.800 -1.714 1.00 97.69 69 GLN A O 1
ATOM 518 N N . ASP A 1 70 ? -1.220 14.880 -1.481 1.00 96.62 70 ASP A N 1
ATOM 519 C CA . ASP A 1 70 ? -0.892 14.757 -2.903 1.00 96.62 70 ASP A CA 1
ATOM 520 C C . ASP A 1 70 ? -1.183 13.331 -3.416 1.00 96.62 70 ASP A C 1
ATOM 522 O O . ASP A 1 70 ? -1.516 12.416 -2.646 1.00 96.62 70 ASP A O 1
ATOM 526 N N . ARG A 1 71 ? -1.071 13.110 -4.730 1.00 94.06 71 ARG A N 1
ATOM 527 C CA . ARG A 1 71 ? -1.408 11.825 -5.357 1.00 94.06 71 ARG A CA 1
ATOM 528 C C . ARG A 1 71 ? -0.627 10.646 -4.776 1.00 94.06 71 ARG A C 1
ATOM 530 O O . ARG A 1 71 ? -1.184 9.545 -4.696 1.00 94.06 71 ARG A O 1
ATOM 537 N N . LEU A 1 72 ? 0.638 10.836 -4.401 1.00 94.12 72 LEU A N 1
ATOM 538 C CA . LEU A 1 72 ? 1.498 9.768 -3.883 1.00 94.12 72 LEU A CA 1
ATOM 539 C C . LEU A 1 72 ? 1.220 9.495 -2.401 1.00 94.12 72 LEU A C 1
ATOM 541 O O . LEU A 1 72 ? 1.163 8.336 -1.989 1.00 94.12 72 LEU A O 1
ATOM 545 N N . ALA A 1 73 ? 0.997 10.540 -1.608 1.00 96.31 73 ALA A N 1
ATOM 546 C CA . ALA A 1 73 ? 0.658 10.440 -0.195 1.00 96.31 73 ALA A CA 1
ATOM 547 C C . ALA A 1 73 ? -0.729 9.807 0.011 1.00 96.31 73 ALA A C 1
ATOM 549 O O . ALA A 1 73 ? -0.900 8.934 0.873 1.00 96.31 73 ALA A O 1
ATOM 550 N N . LEU A 1 74 ? -1.704 10.169 -0.834 1.00 96.12 74 LEU A N 1
ATOM 551 C CA . LEU A 1 74 ? -3.025 9.542 -0.842 1.00 96.12 74 LEU A CA 1
ATOM 552 C C . LEU A 1 74 ? -2.923 8.059 -1.210 1.00 96.12 74 LEU A C 1
ATOM 554 O O . LEU A 1 74 ? -3.499 7.215 -0.524 1.00 96.12 74 LEU A O 1
ATOM 558 N N . GLU A 1 75 ? -2.146 7.728 -2.244 1.00 93.31 75 GLU A N 1
ATOM 559 C CA . GLU A 1 75 ? -1.902 6.341 -2.645 1.00 93.31 75 GLU A CA 1
ATOM 560 C C . GLU A 1 75 ? -1.294 5.508 -1.516 1.00 93.31 75 GLU A C 1
ATOM 562 O O . GLU A 1 75 ? -1.751 4.395 -1.261 1.00 93.31 75 GLU A O 1
ATOM 567 N N . GLU A 1 76 ? -0.292 6.032 -0.809 1.00 92.50 76 GLU A N 1
ATOM 568 C CA . GLU A 1 76 ? 0.326 5.320 0.312 1.00 92.50 76 GLU A CA 1
ATOM 569 C C . GLU A 1 76 ? -0.649 5.146 1.485 1.00 92.50 76 GLU A C 1
ATOM 571 O O . GLU A 1 76 ? -0.666 4.105 2.145 1.00 92.50 76 GLU A O 1
ATOM 576 N N . SER A 1 77 ? -1.510 6.131 1.743 1.00 95.50 77 SER A N 1
ATOM 577 C CA . SER A 1 77 ? -2.553 6.023 2.769 1.00 95.50 77 SER A CA 1
ATOM 578 C C . SER A 1 77 ? -3.611 4.975 2.407 1.00 95.50 77 SER A C 1
ATOM 580 O O . SER A 1 77 ? -3.974 4.168 3.262 1.00 95.50 77 SER A O 1
ATOM 582 N N . ILE A 1 78 ? -4.020 4.899 1.138 1.00 94.62 78 ILE A N 1
ATOM 583 C CA . ILE A 1 78 ? -4.917 3.855 0.620 1.00 94.62 78 ILE A CA 1
ATOM 584 C C . ILE A 1 78 ? -4.255 2.470 0.689 1.00 94.62 78 ILE A C 1
ATOM 586 O O . ILE A 1 78 ? -4.869 1.513 1.156 1.00 94.62 78 ILE A O 1
ATOM 590 N N . LYS A 1 79 ? -2.980 2.348 0.301 1.00 91.88 79 LYS A N 1
ATOM 591 C CA . LYS A 1 79 ? -2.224 1.088 0.401 1.00 91.88 79 LYS A CA 1
ATOM 592 C C . LYS A 1 79 ? -2.126 0.604 1.843 1.00 91.88 79 LYS A C 1
ATOM 594 O O . LYS A 1 79 ? -2.368 -0.572 2.112 1.00 91.88 79 LYS A O 1
ATOM 599 N N . ARG A 1 80 ? -1.802 1.496 2.784 1.00 93.12 80 ARG A N 1
ATOM 600 C CA . ARG A 1 80 ? -1.806 1.173 4.219 1.00 93.12 80 ARG A CA 1
ATOM 601 C C . ARG A 1 80 ? -3.192 0.762 4.696 1.00 93.12 80 ARG A C 1
ATOM 603 O O . ARG A 1 80 ? -3.291 -0.206 5.439 1.00 93.12 80 ARG A O 1
ATOM 610 N N . PHE A 1 81 ? -4.245 1.434 4.236 1.00 95.31 81 PHE A N 1
ATOM 611 C CA . PHE A 1 81 ? -5.619 1.069 4.561 1.00 95.31 81 PHE A CA 1
ATOM 612 C C . PHE A 1 81 ? -5.963 -0.343 4.093 1.00 95.31 81 PHE A C 1
ATOM 614 O O . PHE A 1 81 ? -6.393 -1.151 4.910 1.00 95.31 81 PHE A O 1
ATOM 621 N N . PHE A 1 82 ? -5.684 -0.694 2.837 1.00 92.88 82 PHE A N 1
ATOM 622 C CA . PHE A 1 82 ? -5.929 -2.047 2.331 1.00 92.88 82 PHE A CA 1
ATOM 623 C C . PHE A 1 82 ? -5.126 -3.116 3.071 1.00 92.88 82 PHE A C 1
ATOM 625 O O . PHE A 1 82 ? -5.678 -4.162 3.405 1.00 92.88 82 PHE A O 1
ATOM 632 N N . ARG A 1 83 ? -3.860 -2.837 3.402 1.00 91.88 83 ARG A N 1
ATOM 633 C CA . ARG A 1 83 ? -3.050 -3.733 4.241 1.00 91.88 83 ARG A CA 1
ATOM 634 C C . ARG A 1 83 ? -3.668 -3.927 5.619 1.00 91.88 83 ARG A C 1
ATOM 636 O O . ARG A 1 83 ? -3.763 -5.054 6.100 1.00 91.88 83 ARG A O 1
ATOM 643 N N . SER A 1 84 ? -4.135 -2.843 6.233 1.00 91.94 84 SER A N 1
ATOM 644 C CA . SER A 1 84 ? -4.810 -2.905 7.523 1.00 91.94 84 SER A CA 1
ATOM 645 C C . SER A 1 84 ? -6.159 -3.612 7.434 1.00 91.94 84 SER A C 1
ATOM 647 O O . SER A 1 84 ? -6.534 -4.231 8.417 1.00 91.94 84 SER A O 1
ATOM 649 N N . LEU A 1 85 ? -6.868 -3.605 6.301 1.00 91.38 85 LEU A N 1
ATOM 650 C CA . LEU A 1 85 ? -8.139 -4.327 6.157 1.00 91.38 85 LEU A CA 1
ATOM 651 C C . LEU A 1 85 ? -7.988 -5.850 6.179 1.00 91.38 85 LEU A C 1
ATOM 653 O O . LEU A 1 85 ? -8.974 -6.532 6.439 1.00 91.38 85 LEU A O 1
ATOM 657 N N . ASN A 1 86 ? -6.796 -6.401 5.940 1.00 85.38 86 ASN A N 1
ATOM 658 C CA . ASN A 1 86 ? -6.597 -7.847 5.970 1.00 85.38 86 ASN A CA 1
ATOM 659 C C . ASN A 1 86 ? -6.925 -8.407 7.368 1.00 85.38 86 ASN A C 1
ATOM 661 O O . ASN A 1 86 ? -6.276 -8.052 8.352 1.00 85.38 86 ASN A O 1
ATOM 665 N N . GLY A 1 87 ? -7.968 -9.237 7.466 1.00 81.06 87 GLY A N 1
ATOM 666 C CA . GLY A 1 87 ? -8.502 -9.738 8.738 1.00 81.06 87 GLY A CA 1
ATOM 667 C C . GLY A 1 87 ? -9.377 -8.744 9.517 1.00 81.06 87 GLY A C 1
ATOM 668 O O . GLY A 1 87 ? -9.609 -8.953 10.704 1.00 81.06 87 GLY A O 1
ATOM 669 N N . ALA A 1 88 ? -9.825 -7.642 8.905 1.00 89.38 88 ALA A N 1
ATOM 670 C CA . ALA A 1 88 ? -10.822 -6.734 9.477 1.00 89.38 88 ALA A CA 1
ATOM 671 C C . ALA A 1 88 ? -12.247 -7.144 9.071 1.00 89.38 88 ALA A C 1
ATOM 673 O O . ALA A 1 88 ? -12.490 -7.528 7.931 1.00 89.38 88 ALA A O 1
ATOM 674 N N . ASP A 1 89 ? -13.212 -7.004 9.978 1.00 90.56 89 ASP A N 1
ATOM 675 C CA . ASP A 1 89 ? -14.630 -7.216 9.666 1.00 90.56 89 ASP A CA 1
ATOM 676 C C . ASP A 1 89 ? -15.274 -5.955 9.081 1.00 90.56 89 ASP A C 1
ATOM 678 O O . ASP A 1 89 ? -16.181 -6.055 8.254 1.00 90.56 89 ASP A O 1
ATOM 682 N N . VAL A 1 90 ? -14.798 -4.775 9.500 1.00 94.25 90 VAL A N 1
ATOM 683 C CA . VAL A 1 90 ? -15.354 -3.474 9.111 1.00 94.25 90 VAL A CA 1
ATOM 684 C C . VAL A 1 90 ? -14.268 -2.589 8.511 1.00 94.25 90 VAL A C 1
ATOM 686 O O . VAL A 1 90 ? -13.261 -2.301 9.163 1.00 94.25 90 VAL A O 1
ATOM 689 N N . GLY A 1 91 ? -14.510 -2.118 7.290 1.00 96.81 91 GLY A N 1
ATOM 690 C CA . GLY A 1 91 ? -13.727 -1.071 6.644 1.00 96.81 91 GLY A CA 1
ATOM 691 C C . GLY A 1 91 ? -14.550 0.200 6.495 1.00 96.81 91 GLY A C 1
ATOM 692 O O . GLY A 1 91 ? -15.652 0.150 5.953 1.00 96.81 91 GLY A O 1
ATOM 693 N N . LEU A 1 92 ? -14.015 1.337 6.938 1.00 98.12 92 LEU A N 1
ATOM 694 C CA . LEU A 1 92 ? -14.648 2.643 6.772 1.00 98.12 92 LEU A CA 1
ATOM 695 C C . LEU A 1 92 ? -13.761 3.578 5.948 1.00 98.12 92 LEU A C 1
ATOM 697 O O . LEU A 1 92 ? -12.594 3.762 6.276 1.00 98.12 92 LEU A O 1
ATOM 701 N N . PHE A 1 93 ? -14.307 4.197 4.906 1.00 98.19 93 PHE A N 1
ATOM 702 C CA . PHE A 1 93 ? -13.644 5.275 4.176 1.00 98.19 93 PHE A CA 1
ATOM 703 C C . PHE A 1 93 ? -14.415 6.579 4.365 1.00 98.19 93 PHE A C 1
ATOM 705 O O . PHE A 1 93 ? -15.578 6.677 3.992 1.00 98.19 93 PHE A O 1
ATOM 712 N N . TYR A 1 94 ? -13.768 7.571 4.962 1.00 98.12 94 TYR A N 1
ATOM 713 C CA . TYR A 1 94 ? -14.275 8.927 5.092 1.00 98.12 94 TYR A CA 1
ATOM 714 C C . TYR A 1 94 ? -13.434 9.846 4.210 1.00 98.12 94 TYR A C 1
ATOM 716 O O . TYR A 1 94 ? -12.205 9.879 4.336 1.00 98.12 94 TYR A O 1
ATOM 724 N N . TYR A 1 95 ? -14.095 10.612 3.349 1.00 96.31 95 TYR A N 1
ATOM 725 C CA . TYR A 1 95 ? -13.448 11.607 2.510 1.00 96.31 95 TYR A CA 1
ATOM 726 C C . TYR A 1 95 ? -14.138 12.962 2.623 1.00 96.31 95 TYR A C 1
ATOM 728 O O . TYR A 1 95 ? -15.345 13.059 2.401 1.00 96.31 95 TYR A O 1
ATOM 736 N N . SER A 1 96 ? -13.340 13.991 2.897 1.00 94.12 96 SER A N 1
ATOM 737 C CA . SER A 1 96 ? -13.709 15.400 2.800 1.00 94.12 96 SER A CA 1
ATOM 738 C C . SER A 1 96 ? -12.748 16.117 1.851 1.00 94.12 96 SER A C 1
ATOM 740 O O . SER A 1 96 ? -11.525 16.014 1.980 1.00 94.12 96 SER A O 1
ATOM 742 N N . GLY A 1 97 ? -13.283 16.802 0.844 1.00 91.81 97 GLY A N 1
ATOM 743 C CA . GLY A 1 97 ? -12.481 17.416 -0.214 1.00 91.81 97 GLY A CA 1
ATOM 744 C C . GLY A 1 97 ? -13.230 17.588 -1.535 1.00 91.81 97 GLY A C 1
ATOM 745 O O . GLY A 1 97 ? -14.443 17.407 -1.600 1.00 91.81 97 GLY A O 1
ATOM 746 N N . HIS A 1 98 ? -12.517 17.912 -2.613 1.00 89.12 98 HIS A N 1
ATOM 747 C CA . HIS A 1 98 ? -13.080 17.926 -3.963 1.00 89.12 98 HIS A CA 1
ATOM 748 C C . HIS A 1 98 ? -13.195 16.503 -4.501 1.00 89.12 98 HIS A C 1
ATOM 750 O O . HIS A 1 98 ? -12.236 15.734 -4.502 1.00 89.12 98 HIS A O 1
ATOM 756 N N . ALA A 1 99 ? -14.363 16.155 -5.025 1.00 87.94 99 ALA A N 1
ATOM 757 C CA . ALA A 1 99 ? -14.555 14.907 -5.747 1.00 87.94 99 ALA A CA 1
ATOM 758 C C . ALA A 1 99 ? -15.342 15.167 -7.030 1.00 87.94 99 ALA A C 1
ATOM 760 O O . ALA A 1 99 ? -16.187 16.062 -7.090 1.00 87.94 99 ALA A O 1
ATOM 761 N N . VAL A 1 100 ? -15.049 14.390 -8.068 1.00 84.31 100 VAL A N 1
ATOM 762 C CA . VAL A 1 100 ? -15.600 14.608 -9.406 1.00 84.31 100 VAL A CA 1
ATOM 763 C C . VAL A 1 100 ? -16.279 13.367 -9.939 1.00 84.31 100 VAL A C 1
ATOM 765 O O . VAL A 1 100 ? -15.832 12.248 -9.707 1.00 84.31 100 VAL A O 1
ATOM 768 N N . GLN A 1 101 ? -17.354 13.577 -10.687 1.00 84.44 101 GLN A N 1
ATOM 769 C CA . GLN A 1 101 ? -18.037 12.526 -11.420 1.00 84.44 101 GLN A CA 1
ATOM 770 C C . GLN A 1 101 ? -17.644 12.598 -12.896 1.00 84.44 101 GLN A C 1
ATOM 772 O O . GLN A 1 101 ? -17.575 13.681 -13.478 1.00 84.44 101 GLN A O 1
ATOM 777 N N . LEU A 1 102 ? -17.385 11.441 -13.504 1.00 84.00 102 LEU A N 1
ATOM 778 C CA . LEU A 1 102 ? -17.181 11.325 -14.943 1.00 84.00 102 LEU A CA 1
ATOM 779 C C . LEU A 1 102 ? -17.719 9.982 -15.445 1.00 84.00 102 LEU A C 1
ATOM 781 O O . LEU A 1 102 ? -17.251 8.919 -15.041 1.00 84.00 102 LEU A O 1
ATOM 785 N N . SER A 1 103 ? -18.698 10.026 -16.356 1.00 81.31 103 SER A N 1
ATOM 786 C CA . SER A 1 103 ? -19.320 8.826 -16.951 1.00 81.31 103 SER A CA 1
ATOM 787 C C . SER A 1 103 ? -19.845 7.819 -15.917 1.00 81.31 103 SER A C 1
ATOM 789 O O . SER A 1 103 ? -19.659 6.611 -16.064 1.00 81.31 103 SER A O 1
ATOM 791 N N . GLY A 1 104 ? -20.478 8.316 -14.853 1.00 81.44 104 GLY A N 1
ATOM 792 C CA . GLY A 1 104 ? -21.054 7.489 -13.789 1.00 81.44 104 GLY A CA 1
ATOM 793 C C . GLY A 1 104 ? -20.049 6.967 -12.758 1.00 81.44 104 GLY A C 1
ATOM 794 O O . GLY A 1 104 ? -20.450 6.222 -11.872 1.00 81.44 104 GLY A O 1
ATOM 795 N N . ARG A 1 105 ? -18.768 7.346 -12.848 1.00 86.31 105 ARG A N 1
ATOM 796 C CA . ARG A 1 105 ? -17.731 7.002 -11.863 1.00 86.31 105 ARG A CA 1
ATOM 797 C C . ARG A 1 105 ? -17.351 8.219 -11.039 1.00 86.31 105 ARG A C 1
ATOM 799 O O . ARG A 1 105 ? -17.363 9.334 -11.557 1.00 86.31 105 ARG A O 1
ATOM 806 N N . ASN A 1 106 ? -17.014 7.987 -9.778 1.00 88.56 106 ASN A N 1
ATOM 807 C CA . ASN A 1 106 ? -16.634 9.025 -8.829 1.00 88.56 106 ASN A CA 1
ATOM 808 C C . ASN A 1 106 ? -15.136 8.953 -8.561 1.00 88.56 106 ASN A C 1
ATOM 810 O O . ASN A 1 106 ? -14.613 7.882 -8.273 1.00 88.56 106 ASN A O 1
ATOM 814 N N . TYR A 1 107 ? -14.472 10.100 -8.601 1.00 90.94 107 TYR A N 1
ATOM 815 C CA . TYR A 1 107 ? -13.039 10.222 -8.414 1.00 90.94 107 TYR A CA 1
ATOM 816 C C . TYR A 1 107 ? -12.734 11.186 -7.277 1.00 90.94 107 TYR A C 1
ATOM 818 O O . TYR A 1 107 ? -13.264 12.296 -7.214 1.00 90.94 107 TYR A O 1
ATOM 826 N N . VAL A 1 108 ? -11.852 10.754 -6.389 1.00 93.19 108 VAL A N 1
ATOM 827 C CA . VAL A 1 108 ? -11.289 11.560 -5.310 1.00 93.19 108 VAL A CA 1
ATOM 828 C C . VAL A 1 108 ? -10.133 12.392 -5.863 1.00 93.19 108 VAL A C 1
ATOM 830 O O . VAL A 1 108 ? -9.294 11.859 -6.595 1.00 93.19 108 VAL A O 1
ATOM 833 N N . VAL A 1 109 ? -10.077 13.683 -5.515 1.00 93.75 109 VAL A N 1
ATOM 834 C CA . VAL A 1 109 ? -9.087 14.627 -6.053 1.00 93.75 109 VAL A CA 1
ATOM 835 C C . VAL A 1 109 ? -7.967 14.895 -5.026 1.00 93.75 109 VAL A C 1
ATOM 837 O O . VAL A 1 109 ? -8.228 15.426 -3.940 1.00 93.75 109 VAL A O 1
ATOM 840 N N . PRO A 1 110 ? -6.711 14.521 -5.331 1.00 95.56 110 PRO A N 1
ATOM 841 C CA . PRO A 1 110 ? -5.529 14.919 -4.563 1.00 95.56 110 PRO A CA 1
ATOM 842 C C . PRO A 1 110 ? -5.214 16.415 -4.669 1.00 95.56 110 PRO A C 1
ATOM 844 O O . PRO A 1 110 ? -5.682 17.095 -5.582 1.00 95.56 110 PRO A O 1
ATOM 847 N N . THR A 1 111 ? -4.402 16.935 -3.750 1.00 96.00 111 THR A N 1
ATOM 848 C CA . THR A 1 111 ? -4.100 18.377 -3.673 1.00 96.00 111 THR A CA 1
ATOM 849 C C . THR A 1 111 ? -3.267 18.916 -4.836 1.00 96.00 111 THR A C 1
ATOM 851 O O . THR A 1 111 ? -3.415 20.084 -5.195 1.00 96.00 111 THR A O 1
ATOM 854 N N . ASP A 1 112 ? -2.457 18.067 -5.465 1.00 95.56 112 ASP A N 1
ATOM 855 C CA . ASP A 1 112 ? -1.598 18.383 -6.611 1.00 95.56 112 ASP A CA 1
ATOM 856 C C . ASP A 1 112 ? -2.300 18.208 -7.973 1.00 95.56 112 ASP A C 1
ATOM 858 O O . ASP A 1 112 ? -1.706 18.462 -9.024 1.00 95.56 112 ASP A O 1
ATOM 862 N N . ALA A 1 113 ? -3.572 17.792 -7.989 1.00 93.25 113 ALA A N 1
ATOM 863 C CA . ALA A 1 113 ? -4.317 17.612 -9.229 1.00 93.25 113 ALA A CA 1
ATOM 864 C C . ALA A 1 113 ? -4.602 18.957 -9.923 1.00 93.25 113 ALA A C 1
ATOM 866 O O . ALA A 1 113 ? -5.114 19.905 -9.323 1.00 93.25 113 ALA A O 1
ATOM 867 N N . THR A 1 114 ? -4.313 19.020 -11.224 1.00 90.69 114 THR A N 1
ATOM 868 C CA . THR A 1 114 ? -4.533 20.197 -12.076 1.00 90.69 114 THR A CA 1
ATOM 869 C C . THR A 1 114 ? -5.827 20.133 -12.866 1.00 90.69 114 THR A C 1
ATOM 871 O O . THR A 1 114 ? -6.434 21.172 -13.135 1.00 90.69 114 THR A O 1
ATOM 874 N N . LEU A 1 115 ? -6.229 18.922 -13.271 1.00 88.69 115 LEU A N 1
ATOM 875 C CA . LEU A 1 115 ? -7.393 18.666 -14.128 1.00 88.69 115 LEU A CA 1
ATOM 876 C C . LEU A 1 115 ? -7.432 19.576 -15.372 1.00 88.69 115 LEU A C 1
ATOM 878 O O . LEU A 1 115 ? -8.498 20.004 -15.808 1.00 88.69 115 LEU A O 1
ATOM 882 N N . SER A 1 116 ? -6.272 19.899 -15.937 1.00 88.25 116 SER A N 1
ATOM 883 C CA . SER A 1 116 ? -6.091 20.842 -17.041 1.00 88.25 116 SER A CA 1
ATOM 884 C C . SER A 1 116 ? -6.046 20.165 -18.408 1.00 88.25 116 SER A C 1
ATOM 886 O O . SER A 1 116 ? -6.311 20.821 -19.414 1.00 88.25 116 SER A O 1
ATOM 888 N N . THR A 1 117 ? -5.754 18.866 -18.462 1.00 88.88 117 THR A N 1
ATOM 889 C CA . THR A 1 117 ? -5.665 18.100 -19.712 1.00 88.88 117 THR A CA 1
ATOM 890 C C . THR A 1 117 ? -6.643 16.926 -19.745 1.00 88.88 117 THR A C 1
ATOM 892 O O . THR A 1 117 ? -7.080 16.438 -18.705 1.00 88.88 117 THR A O 1
ATOM 895 N N . ALA A 1 118 ? -6.942 16.410 -20.941 1.00 86.56 118 ALA A N 1
ATOM 896 C CA . ALA A 1 118 ? -7.889 15.308 -21.131 1.00 86.56 118 ALA A CA 1
ATOM 897 C C . ALA A 1 118 ? -7.499 13.986 -20.433 1.00 86.56 118 ALA A C 1
ATOM 899 O O . ALA A 1 118 ? -8.353 13.121 -20.255 1.00 86.56 118 ALA A O 1
ATOM 900 N N . TYR A 1 119 ? -6.241 13.793 -20.032 1.00 87.81 119 TYR A N 1
ATOM 901 C CA . TYR A 1 119 ? -5.780 12.579 -19.341 1.00 87.81 119 TYR A CA 1
ATOM 902 C C . TYR A 1 119 ? -5.590 12.774 -17.826 1.00 87.81 119 TYR A C 1
ATOM 904 O O . TYR A 1 119 ? -5.301 11.810 -17.121 1.00 87.81 119 TYR A O 1
ATOM 912 N N . ASP A 1 120 ? -5.769 13.991 -17.298 1.00 89.81 120 ASP A N 1
ATOM 913 C CA . ASP A 1 120 ? -5.460 14.286 -15.893 1.00 89.81 120 ASP A CA 1
ATOM 914 C C . ASP A 1 120 ? -6.360 13.531 -14.911 1.00 89.81 120 ASP A C 1
ATOM 916 O O . ASP A 1 120 ? -5.877 13.110 -13.868 1.00 89.81 120 ASP A O 1
ATOM 920 N N . VAL A 1 121 ? -7.636 13.294 -15.235 1.00 88.94 121 VAL A N 1
ATOM 921 C CA . VAL A 1 121 ? -8.517 12.488 -14.367 1.00 88.94 121 VAL A CA 1
ATOM 922 C C . VAL A 1 121 ? -7.943 11.086 -14.182 1.00 88.94 121 VAL A C 1
ATOM 924 O O . VAL A 1 121 ? -7.749 10.641 -13.058 1.00 88.94 121 VAL A O 1
ATOM 927 N N . GLU A 1 122 ? -7.584 10.419 -15.275 1.00 88.00 122 GLU A N 1
ATOM 928 C CA . GLU A 1 122 ? -7.050 9.054 -15.246 1.00 88.00 122 GLU A CA 1
ATOM 929 C C . GLU A 1 122 ? -5.722 8.934 -14.479 1.00 88.00 122 GLU A C 1
ATOM 931 O O . GLU A 1 122 ? -5.445 7.898 -13.879 1.00 88.00 122 GLU A O 1
ATOM 936 N N . ILE A 1 123 ? -4.894 9.981 -14.489 1.00 89.62 123 ILE A N 1
ATOM 937 C CA . ILE A 1 123 ? -3.517 9.914 -13.979 1.00 89.62 123 ILE A CA 1
ATOM 938 C C . ILE A 1 123 ? -3.375 10.548 -12.590 1.00 89.62 123 ILE A C 1
ATOM 940 O O . ILE A 1 123 ? -2.605 10.061 -11.758 1.00 89.62 123 ILE A O 1
ATOM 944 N N . GLN A 1 124 ? -4.096 11.638 -12.338 1.00 91.75 124 GLN A N 1
ATOM 945 C CA . GLN A 1 124 ? -3.937 12.477 -11.150 1.00 91.75 124 GLN A CA 1
ATOM 946 C C . GLN A 1 124 ? -5.026 12.248 -10.101 1.00 91.75 124 GLN A C 1
ATOM 948 O O . GLN A 1 124 ? -4.858 12.702 -8.978 1.00 91.75 124 GLN A O 1
ATOM 953 N N . THR A 1 125 ? -6.122 11.552 -10.419 1.00 92.44 125 THR A N 1
ATOM 954 C CA . THR A 1 125 ? -7.193 11.264 -9.446 1.00 92.44 125 THR A CA 1
ATOM 955 C C . THR A 1 125 ? -7.177 9.803 -8.995 1.00 92.44 125 THR A C 1
ATOM 957 O O . THR A 1 125 ? -6.298 9.026 -9.387 1.00 92.44 125 THR A O 1
ATOM 960 N N . VAL A 1 126 ? -8.107 9.447 -8.107 1.00 93.06 126 VAL A N 1
ATOM 961 C CA . VAL A 1 126 ? -8.306 8.076 -7.627 1.00 93.06 126 VAL A CA 1
ATOM 962 C C . VAL A 1 126 ? -9.772 7.693 -7.779 1.00 93.06 126 VAL A C 1
ATOM 964 O O . VAL A 1 126 ? -10.636 8.353 -7.206 1.00 93.06 126 VAL A O 1
ATOM 967 N N . ASP A 1 127 ? -10.057 6.623 -8.511 1.00 91.50 127 ASP A N 1
ATOM 968 C CA . ASP A 1 127 ? -11.394 6.053 -8.633 1.00 91.50 127 ASP A CA 1
ATOM 969 C C . ASP A 1 127 ? -11.882 5.476 -7.304 1.00 91.50 127 ASP A C 1
ATOM 971 O O . ASP A 1 127 ? -11.258 4.611 -6.681 1.00 91.50 127 ASP A O 1
ATOM 975 N N . LEU A 1 128 ? -13.058 5.930 -6.890 1.00 91.62 128 LEU A N 1
ATOM 976 C CA . LEU A 1 128 ? -13.706 5.470 -5.676 1.00 91.62 128 LEU A CA 1
ATOM 977 C C . LEU A 1 128 ? -14.201 4.024 -5.801 1.00 91.62 128 LEU A C 1
ATOM 979 O O . LEU A 1 128 ? -14.184 3.296 -4.807 1.00 91.62 128 LEU A O 1
ATOM 983 N N . GLU A 1 129 ? -14.606 3.579 -6.996 1.00 89.50 129 GLU A N 1
ATOM 984 C CA . GLU A 1 129 ? -15.060 2.194 -7.180 1.00 89.50 129 GLU A CA 1
ATOM 985 C C . GLU A 1 129 ? -13.900 1.209 -6.980 1.00 89.50 129 GLU A C 1
ATOM 987 O O . GLU A 1 129 ? -14.088 0.162 -6.365 1.00 89.50 129 GLU A O 1
ATOM 992 N N . ALA A 1 130 ? -12.676 1.566 -7.385 1.00 88.25 130 ALA A N 1
ATOM 993 C CA . ALA A 1 130 ? -11.483 0.773 -7.095 1.00 88.25 130 ALA A CA 1
ATOM 994 C C . ALA A 1 130 ? -11.240 0.600 -5.582 1.00 88.25 130 ALA A C 1
ATOM 996 O O . ALA A 1 130 ? -10.862 -0.492 -5.144 1.00 88.25 130 ALA A O 1
ATOM 997 N N . ILE A 1 131 ? -11.500 1.640 -4.777 1.00 92.44 131 ILE A N 1
ATOM 998 C CA . ILE A 1 131 ? -11.421 1.566 -3.309 1.00 92.44 131 ILE A CA 1
ATOM 999 C C . ILE A 1 131 ? -12.511 0.646 -2.756 1.00 92.44 131 ILE A C 1
ATOM 1001 O O . ILE A 1 131 ? -12.215 -0.264 -1.978 1.00 92.44 131 ILE A O 1
ATOM 1005 N N . LEU A 1 132 ? -13.757 0.849 -3.186 1.00 92.00 132 LEU A N 1
ATOM 1006 C CA . LEU A 1 132 ? -14.912 0.057 -2.761 1.00 92.00 132 LEU A CA 1
ATOM 1007 C C . LEU A 1 132 ? -14.757 -1.427 -3.096 1.00 92.00 132 LEU A C 1
ATOM 1009 O O . LEU A 1 132 ? -14.971 -2.275 -2.232 1.00 92.00 132 LEU A O 1
ATOM 1013 N N . ASP A 1 133 ? -14.341 -1.751 -4.319 1.00 89.56 133 ASP A N 1
ATOM 1014 C CA . ASP A 1 133 ? -14.067 -3.119 -4.752 1.00 89.56 133 ASP A CA 1
ATOM 1015 C C . ASP A 1 133 ? -13.052 -3.802 -3.840 1.00 89.56 133 ASP A C 1
ATOM 1017 O O . ASP A 1 133 ? -13.249 -4.948 -3.433 1.00 89.56 133 ASP A O 1
ATOM 1021 N N . GLN A 1 134 ? -11.968 -3.106 -3.494 1.00 89.12 134 GLN A N 1
ATOM 1022 C CA . GLN A 1 134 ? -10.938 -3.679 -2.638 1.00 89.12 134 GLN A CA 1
ATOM 1023 C C . GLN A 1 134 ? -11.426 -3.860 -1.196 1.00 89.12 134 GLN A C 1
ATOM 1025 O O . GLN A 1 134 ? -11.121 -4.875 -0.561 1.00 89.12 134 GLN A O 1
ATOM 1030 N N . MET A 1 135 ? -12.236 -2.927 -0.688 1.00 93.50 135 MET A N 1
ATOM 1031 C CA . MET A 1 135 ? -12.890 -3.073 0.613 1.00 93.50 135 MET A CA 1
ATOM 1032 C C . MET A 1 135 ? -13.823 -4.291 0.639 1.00 93.50 135 MET A C 1
ATOM 1034 O O . MET A 1 135 ? -13.742 -5.085 1.574 1.00 93.50 135 MET A O 1
ATOM 1038 N N . ARG A 1 136 ? -14.656 -4.486 -0.396 1.00 90.44 136 ARG A N 1
ATOM 1039 C CA . ARG A 1 136 ? -15.606 -5.615 -0.513 1.00 90.44 136 ARG A CA 1
ATOM 1040 C C . ARG A 1 136 ? -14.920 -6.982 -0.540 1.00 90.44 136 ARG A C 1
ATOM 1042 O O . ARG A 1 136 ? -15.499 -7.971 -0.107 1.00 90.44 136 ARG A O 1
ATOM 1049 N N . ARG A 1 137 ? -13.687 -7.048 -1.049 1.00 86.56 137 ARG A N 1
ATOM 1050 C CA . ARG A 1 137 ? -12.888 -8.286 -1.084 1.00 86.56 137 ARG A CA 1
ATOM 1051 C C . ARG A 1 137 ? -12.325 -8.683 0.275 1.00 86.56 137 ARG A C 1
ATOM 1053 O O . ARG A 1 137 ? -11.953 -9.839 0.447 1.00 86.56 137 ARG A O 1
ATOM 1060 N N . THR A 1 138 ? -12.220 -7.732 1.200 1.00 85.50 138 THR A N 1
ATOM 1061 C CA . THR A 1 138 ? -11.408 -7.900 2.410 1.00 85.50 138 THR A CA 1
ATOM 1062 C C . THR A 1 138 ? -12.234 -7.816 3.691 1.00 85.50 138 THR A C 1
ATOM 1064 O O . THR A 1 138 ? -12.049 -8.634 4.587 1.00 85.50 138 THR A O 1
ATOM 1067 N N . ALA A 1 139 ? -13.155 -6.854 3.773 1.00 90.00 139 ALA A N 1
ATOM 1068 C CA . ALA A 1 139 ? -14.037 -6.653 4.919 1.00 90.00 139 ALA A CA 1
ATOM 1069 C C . ALA A 1 139 ? -15.442 -7.183 4.621 1.00 90.00 139 ALA A C 1
ATOM 1071 O O . ALA A 1 139 ? -15.852 -7.214 3.465 1.00 90.00 139 ALA A O 1
ATOM 1072 N N . LYS A 1 140 ? -16.204 -7.542 5.659 1.00 91.38 140 LYS A N 1
ATOM 1073 C CA . LYS A 1 140 ? -17.614 -7.960 5.533 1.00 91.38 140 LYS A CA 1
ATOM 1074 C C . LYS A 1 140 ? -18.545 -6.757 5.422 1.00 91.38 140 LYS A C 1
ATOM 1076 O O . LYS A 1 140 ? -19.467 -6.763 4.612 1.00 91.38 140 LYS A O 1
ATOM 1081 N N . THR A 1 141 ? -18.254 -5.723 6.207 1.00 94.38 141 THR A N 1
ATOM 1082 C CA . THR A 1 141 ? -19.009 -4.474 6.252 1.00 94.38 141 THR A CA 1
ATOM 1083 C C . THR A 1 141 ? -18.148 -3.342 5.712 1.00 94.38 141 THR A C 1
ATOM 1085 O O . THR A 1 141 ? -17.068 -3.069 6.242 1.00 94.38 141 THR A O 1
ATOM 1088 N N . GLN A 1 142 ? -18.621 -2.663 4.671 1.00 96.12 142 GLN A N 1
ATOM 1089 C CA . GLN A 1 142 ? -17.945 -1.506 4.082 1.00 96.12 142 GLN A CA 1
ATOM 1090 C C . GLN A 1 142 ? -18.805 -0.265 4.298 1.00 96.12 142 GLN A C 1
ATOM 1092 O O . GLN A 1 142 ? -19.962 -0.231 3.891 1.00 96.12 142 GLN A O 1
ATOM 1097 N N . ILE A 1 143 ? -18.251 0.757 4.938 1.00 97.12 143 ILE A N 1
ATOM 1098 C CA . ILE A 1 143 ? -18.937 2.025 5.192 1.00 97.12 143 ILE A CA 1
ATOM 1099 C C . ILE A 1 143 ? -18.173 3.120 4.464 1.00 97.12 143 ILE A C 1
ATOM 1101 O O . ILE A 1 143 ? -16.963 3.241 4.629 1.00 97.12 143 ILE A O 1
ATOM 1105 N N . VAL A 1 144 ? -18.862 3.928 3.668 1.00 96.75 144 VAL A N 1
ATOM 1106 C CA . VAL A 1 144 ? -18.255 5.069 2.985 1.00 96.75 144 VAL A CA 1
ATOM 1107 C C . VAL A 1 144 ? -19.024 6.340 3.300 1.00 96.75 144 VAL A C 1
ATOM 1109 O O . VAL A 1 144 ? -20.233 6.401 3.092 1.00 96.75 144 VAL A O 1
ATOM 1112 N N . PHE A 1 145 ? -18.310 7.351 3.783 1.00 96.19 145 PHE A N 1
ATOM 1113 C CA . PHE A 1 145 ? -18.812 8.698 4.017 1.00 96.19 145 PHE A CA 1
ATOM 1114 C C . PHE A 1 145 ? -18.118 9.671 3.074 1.00 96.19 145 PHE A C 1
ATOM 1116 O O . PHE A 1 145 ? -16.895 9.806 3.096 1.00 96.19 145 PHE A O 1
ATOM 1123 N N . LEU A 1 146 ? -18.910 10.337 2.240 1.00 92.62 146 LEU A N 1
ATOM 1124 C CA . LEU A 1 146 ? -18.433 11.320 1.277 1.00 92.62 146 LEU A CA 1
ATOM 1125 C C . LEU A 1 146 ? -18.978 12.686 1.670 1.00 92.62 146 LEU A C 1
ATOM 1127 O O . LEU A 1 146 ? -20.099 13.047 1.300 1.00 92.62 146 LEU A O 1
ATOM 1131 N N . ASP A 1 147 ? -18.160 13.440 2.396 1.00 89.56 147 ASP A N 1
ATOM 1132 C CA . ASP A 1 147 ? -18.382 14.855 2.673 1.00 89.56 147 ASP A CA 1
ATOM 1133 C C . ASP A 1 147 ? -17.620 15.728 1.670 1.00 89.56 147 ASP A C 1
ATOM 1135 O O . ASP A 1 147 ? -16.820 16.595 2.006 1.00 89.56 147 ASP A O 1
ATOM 1139 N N . ALA A 1 148 ? -17.807 15.415 0.389 1.00 78.62 148 ALA A N 1
ATOM 1140 C CA . ALA A 1 148 ? -17.069 16.046 -0.689 1.00 78.62 148 ALA A CA 1
ATOM 1141 C C . ALA A 1 148 ? -17.838 17.227 -1.283 1.00 78.62 148 ALA A C 1
ATOM 1143 O O . ALA A 1 148 ? -19.037 17.117 -1.563 1.00 78.62 148 ALA A O 1
ATOM 1144 N N . CYS A 1 149 ? -17.139 18.327 -1.559 1.00 67.19 149 CYS A N 1
ATOM 1145 C CA . CYS A 1 149 ? -17.669 19.417 -2.365 1.00 67.19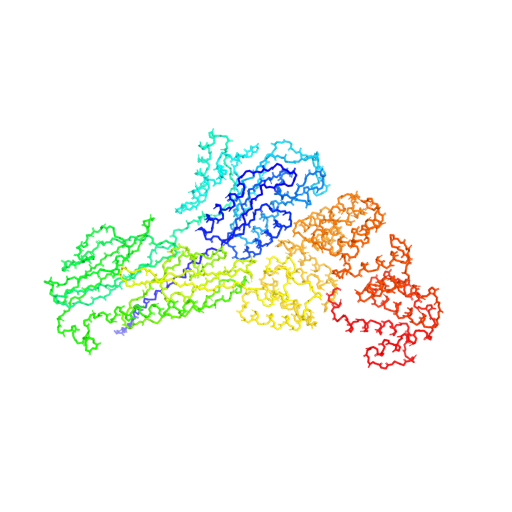 149 CYS A CA 1
ATOM 1146 C C . CYS A 1 149 ? -17.906 18.909 -3.792 1.00 67.19 149 CYS A C 1
ATOM 1148 O O . CYS A 1 149 ? -17.000 18.410 -4.458 1.00 67.19 149 CYS A O 1
ATOM 1150 N N . ARG A 1 150 ? -19.140 19.062 -4.275 1.00 63.44 150 ARG A N 1
ATOM 1151 C CA . ARG A 1 150 ? -19.577 18.645 -5.620 1.00 63.44 150 ARG A CA 1
ATOM 1152 C C . ARG A 1 150 ? -19.360 19.719 -6.696 1.00 63.44 150 ARG A C 1
ATOM 1154 O O . ARG A 1 150 ? -19.890 19.611 -7.801 1.00 63.44 150 ARG A O 1
ATOM 1161 N N . ASN A 1 151 ? -18.596 20.765 -6.384 1.00 60.19 151 ASN A N 1
ATOM 1162 C CA . ASN A 1 151 ? -18.272 21.833 -7.325 1.00 60.19 151 ASN A CA 1
ATOM 1163 C C . ASN A 1 151 ? -17.246 21.292 -8.309 1.00 60.19 151 ASN A C 1
ATOM 1165 O O . ASN A 1 151 ? -16.097 21.072 -7.944 1.00 60.19 151 ASN A O 1
ATOM 1169 N N . ASN A 1 152 ? -17.674 21.058 -9.543 1.00 66.38 152 ASN A N 1
ATOM 1170 C CA . ASN A 1 152 ? -16.839 20.418 -10.539 1.00 66.38 152 ASN A CA 1
ATOM 1171 C C . ASN A 1 152 ? -15.615 21.302 -10.910 1.00 66.38 152 ASN A C 1
ATOM 1173 O O . ASN A 1 152 ? -15.809 22.343 -11.542 1.00 66.38 152 ASN A O 1
ATOM 1177 N N . PRO A 1 153 ? -14.371 20.918 -10.552 1.00 72.88 153 PRO A N 1
ATOM 1178 C CA . PRO A 1 153 ? -13.159 21.682 -10.820 1.00 72.88 153 PRO A CA 1
ATOM 1179 C C . PRO A 1 153 ? -12.555 21.421 -12.213 1.00 72.88 153 PRO A C 1
ATOM 1181 O O . PRO A 1 153 ? -11.418 21.824 -12.466 1.00 72.88 153 PRO A O 1
ATOM 1184 N N . PHE A 1 154 ? -13.265 20.733 -13.118 1.00 76.88 154 PHE A N 1
ATOM 1185 C CA . PHE A 1 154 ? -12.753 20.435 -14.457 1.00 76.88 154 PHE A CA 1
ATOM 1186 C C . PHE A 1 154 ? -12.443 21.699 -15.264 1.00 76.88 154 PHE A C 1
ATOM 1188 O O . PHE A 1 154 ? -13.263 22.612 -15.376 1.00 76.88 154 PHE A O 1
ATOM 1195 N N . ARG A 1 155 ? -11.257 21.713 -15.882 1.00 78.31 155 ARG A N 1
ATOM 1196 C CA . ARG A 1 155 ? -10.816 22.777 -16.795 1.00 78.31 155 ARG A CA 1
ATOM 1197 C C . ARG A 1 155 ? -10.824 22.346 -18.263 1.00 78.31 155 ARG A C 1
ATOM 1199 O O . ARG A 1 155 ? -10.869 23.212 -19.130 1.00 78.31 155 ARG A O 1
ATOM 1206 N N . ALA A 1 156 ? -10.780 21.043 -18.551 1.00 75.81 156 ALA A N 1
ATOM 1207 C CA . ALA A 1 156 ? -10.875 20.511 -19.910 1.00 75.81 156 ALA A CA 1
ATOM 1208 C C . ALA A 1 156 ? -12.322 20.114 -20.249 1.00 75.81 156 ALA A C 1
ATOM 1210 O O . ALA A 1 156 ? -13.064 19.628 -19.400 1.00 75.81 156 ALA A O 1
ATOM 1211 N N . GLU A 1 157 ? -12.721 20.282 -21.511 1.00 81.44 157 GLU A N 1
ATOM 1212 C CA . GLU A 1 157 ? -14.092 19.993 -21.965 1.00 81.44 157 GLU A CA 1
ATOM 1213 C C . GLU A 1 157 ? -14.402 18.487 -22.040 1.00 81.44 157 GLU A C 1
ATOM 1215 O O . GLU A 1 157 ? -15.565 18.072 -21.993 1.00 81.44 157 GLU A O 1
ATOM 1220 N N . ARG A 1 158 ? -13.363 17.652 -22.183 1.00 87.88 158 ARG A N 1
ATOM 1221 C CA . ARG A 1 158 ? -13.473 16.195 -22.308 1.00 87.88 158 ARG A CA 1
ATOM 1222 C C . ARG A 1 158 ? -12.293 15.496 -21.641 1.00 87.88 158 ARG A C 1
ATOM 1224 O O . ARG A 1 158 ? -11.166 15.972 -21.748 1.00 87.88 158 ARG A O 1
ATOM 1231 N N . TYR A 1 159 ? -12.547 14.328 -21.054 1.00 85.62 159 TYR A N 1
ATOM 1232 C CA . TYR A 1 159 ? -11.523 13.488 -20.426 1.00 85.62 159 TYR A CA 1
ATOM 1233 C C . TYR A 1 159 ? -11.597 12.036 -20.891 1.00 85.62 159 TYR A C 1
ATOM 1235 O O . TYR A 1 159 ? -12.657 11.540 -21.288 1.00 85.62 159 TYR A O 1
ATOM 1243 N N . TRP A 1 160 ? -10.460 11.349 -20.859 1.00 83.50 160 TRP A N 1
ATOM 1244 C CA . TRP A 1 160 ? -10.367 9.927 -21.153 1.00 83.50 160 TRP A CA 1
ATOM 1245 C C . TRP A 1 160 ? -10.989 9.097 -20.029 1.00 83.50 160 TRP A C 1
ATOM 1247 O O . TRP A 1 160 ? -10.632 9.228 -18.862 1.00 83.50 160 TRP A O 1
ATOM 1257 N N . VAL A 1 161 ? -11.900 8.202 -20.410 1.00 80.69 161 VAL A N 1
ATOM 1258 C CA . VAL A 1 161 ? -12.385 7.100 -19.577 1.00 80.69 161 VAL A CA 1
ATOM 1259 C C . VAL A 1 161 ? -12.128 5.817 -20.355 1.00 80.69 161 VAL A C 1
ATOM 1261 O O . VAL A 1 161 ? -12.842 5.512 -21.317 1.00 80.69 161 VAL A O 1
ATOM 1264 N N . ALA A 1 162 ? -11.083 5.086 -19.964 1.00 78.12 162 ALA A N 1
ATOM 1265 C CA . ALA A 1 162 ? -10.571 3.941 -20.712 1.00 78.12 162 ALA A CA 1
ATOM 1266 C C . ALA A 1 162 ? -10.266 4.302 -22.183 1.00 78.12 162 ALA A C 1
ATOM 1268 O O . ALA A 1 162 ? -9.386 5.120 -22.453 1.00 78.12 162 ALA A O 1
ATOM 1269 N N . GLU A 1 163 ? -10.992 3.718 -23.138 1.00 78.19 163 GLU A N 1
ATOM 1270 C CA . GLU A 1 163 ? -10.799 3.930 -24.582 1.00 78.19 163 GLU A CA 1
ATOM 1271 C C . GLU A 1 163 ? -11.606 5.094 -25.163 1.00 78.19 163 GLU A C 1
ATOM 1273 O O . GLU A 1 163 ? -11.573 5.321 -26.371 1.00 78.19 163 GLU A O 1
ATOM 1278 N N . LYS A 1 164 ? -12.401 5.807 -24.357 1.00 83.88 164 LYS A N 1
ATOM 1279 C CA . LYS A 1 164 ? -13.347 6.800 -24.880 1.00 83.88 164 LYS A CA 1
ATOM 1280 C C . LYS A 1 164 ? -13.125 8.162 -24.249 1.00 83.88 164 LYS A C 1
ATOM 1282 O O . LYS A 1 164 ? -13.129 8.302 -23.031 1.00 83.88 164 LYS A O 1
ATOM 1287 N N . LEU A 1 165 ? -13.009 9.174 -25.102 1.00 86.06 165 LEU A N 1
ATOM 1288 C CA . LEU A 1 165 ? -12.987 10.572 -24.700 1.00 86.06 165 LEU A CA 1
ATOM 1289 C C . LEU A 1 165 ? -14.426 11.039 -24.426 1.00 86.06 165 LEU A C 1
ATOM 1291 O O . LEU A 1 165 ? -15.251 11.120 -25.345 1.00 86.06 165 LEU A O 1
ATOM 1295 N N . ARG A 1 166 ? -14.744 11.330 -23.167 1.00 86.12 166 ARG A N 1
ATOM 1296 C CA . ARG A 1 166 ? -16.102 11.617 -22.684 1.00 86.12 166 ARG A CA 1
ATOM 1297 C C . ARG A 1 166 ? -16.260 13.099 -22.333 1.00 86.12 166 ARG A C 1
ATOM 1299 O O . ARG A 1 166 ? -15.327 13.668 -21.772 1.00 86.12 166 ARG A O 1
ATOM 1306 N N . PRO A 1 167 ? -17.388 13.737 -22.695 1.00 83.12 167 PRO A N 1
ATOM 1307 C CA . PRO A 1 167 ? -17.650 15.117 -22.306 1.00 83.12 167 PRO A CA 1
ATOM 1308 C C . PRO A 1 167 ? -17.839 15.232 -20.795 1.00 83.12 167 PRO A C 1
ATOM 1310 O O . PRO A 1 167 ? -18.314 14.299 -20.148 1.00 83.12 167 PRO A O 1
ATOM 1313 N N . VAL A 1 168 ? -17.484 16.394 -20.256 1.00 77.31 168 VAL A N 1
ATOM 1314 C CA . VAL A 1 168 ? -17.826 16.762 -18.884 1.00 77.31 168 VAL A CA 1
ATOM 1315 C C . VAL A 1 168 ? -19.316 17.082 -18.798 1.00 77.31 168 VAL A C 1
ATOM 1317 O O . VAL A 1 168 ? -19.811 17.978 -19.481 1.00 77.31 168 VAL A O 1
ATOM 1320 N N . GLU A 1 169 ? -20.030 16.390 -17.917 1.00 68.81 169 GLU A N 1
ATOM 1321 C CA . GLU A 1 169 ? -21.410 16.735 -17.588 1.00 68.81 169 GLU A CA 1
ATOM 1322 C C . GLU A 1 169 ? -21.397 17.942 -16.633 1.00 68.81 169 GLU A C 1
ATOM 1324 O O . GLU A 1 169 ? -20.984 17.852 -15.475 1.00 68.81 169 GLU A O 1
ATOM 1329 N N . GLN A 1 170 ? -21.787 19.121 -17.132 1.00 56.78 170 GLN A N 1
ATOM 1330 C CA . GLN A 1 170 ? -21.837 20.325 -16.302 1.00 56.78 170 GLN A CA 1
ATOM 1331 C C . GLN A 1 170 ? -22.932 20.185 -15.230 1.00 56.78 170 GLN A C 1
ATOM 1333 O O . GLN A 1 170 ? -24.083 19.897 -15.549 1.00 56.78 170 GLN A O 1
ATOM 1338 N N . ARG A 1 171 ? -22.576 20.480 -13.970 1.00 56.22 171 ARG A N 1
ATOM 1339 C CA . ARG A 1 171 ? -23.466 20.574 -12.789 1.00 56.22 171 ARG A CA 1
ATOM 1340 C C . ARG A 1 171 ? -23.972 19.268 -12.167 1.00 56.22 171 ARG A C 1
ATOM 1342 O O . ARG A 1 171 ? -24.864 19.333 -11.327 1.00 56.22 171 ARG A O 1
ATOM 1349 N N . GLN A 1 172 ? -23.419 18.107 -12.503 1.00 61.47 172 GLN A N 1
ATOM 1350 C CA . GLN A 1 172 ? -23.743 16.900 -11.741 1.00 61.47 172 GLN A CA 1
ATOM 1351 C C . GLN A 1 172 ? -22.830 16.752 -10.526 1.00 61.47 172 GLN A C 1
ATOM 1353 O O . GLN A 1 172 ? -21.609 16.861 -10.622 1.00 61.47 172 GLN A O 1
ATOM 1358 N N . GLY A 1 173 ? -23.453 16.510 -9.372 1.00 68.44 173 GLY A N 1
ATOM 1359 C CA . GLY A 1 173 ? -22.763 16.016 -8.190 1.00 68.44 173 GLY A CA 1
ATOM 1360 C C . GLY A 1 173 ? -22.191 14.613 -8.393 1.00 68.44 173 GLY A C 1
ATOM 1361 O O . GLY A 1 173 ? -22.231 14.061 -9.489 1.00 68.44 173 GLY A O 1
ATOM 1362 N N . LEU A 1 174 ? -21.689 14.006 -7.316 1.00 78.19 174 LEU A N 1
ATOM 1363 C CA . LEU A 1 174 ? -21.236 12.616 -7.360 1.00 78.19 174 LEU A CA 1
ATOM 1364 C C . LEU A 1 174 ? -22.339 11.696 -7.891 1.00 78.19 174 LEU A C 1
ATOM 1366 O O . LEU A 1 174 ? -23.501 11.822 -7.495 1.00 78.19 174 LEU A O 1
ATOM 1370 N N . ALA A 1 175 ? -21.948 10.782 -8.779 1.00 80.56 175 ALA A N 1
ATOM 1371 C CA . ALA A 1 175 ? -22.821 9.750 -9.307 1.00 80.56 175 ALA A CA 1
ATOM 1372 C C . ALA A 1 175 ? -23.344 8.881 -8.171 1.00 80.56 175 ALA A C 1
ATOM 1374 O O . ALA A 1 175 ? -22.640 8.618 -7.189 1.00 80.56 175 ALA A O 1
ATOM 1375 N N . ASP A 1 176 ? -24.567 8.400 -8.355 1.00 80.62 176 ASP A N 1
ATOM 1376 C CA . ASP A 1 176 ? -25.121 7.376 -7.494 1.00 80.62 176 ASP A CA 1
ATOM 1377 C C . ASP A 1 176 ? -24.272 6.097 -7.572 1.00 80.62 176 ASP A C 1
ATOM 1379 O O . ASP A 1 176 ? -23.941 5.627 -8.664 1.00 80.62 176 ASP A O 1
ATOM 1383 N N . ILE A 1 177 ? -23.911 5.540 -6.415 1.00 82.81 177 ILE A N 1
ATOM 1384 C CA . ILE A 1 177 ? -23.116 4.312 -6.325 1.00 82.81 177 ILE A CA 1
ATOM 1385 C C . ILE A 1 177 ? -24.034 3.198 -5.847 1.00 82.81 177 ILE A C 1
ATOM 1387 O O . ILE A 1 177 ? -24.568 3.244 -4.734 1.00 82.81 177 ILE A O 1
ATOM 1391 N N . ARG A 1 178 ? -24.186 2.163 -6.677 1.00 82.62 178 ARG A N 1
ATOM 1392 C CA . ARG A 1 178 ? -24.932 0.963 -6.293 1.00 82.62 178 ARG A CA 1
ATOM 1393 C C . ARG A 1 178 ? -24.134 0.202 -5.232 1.00 82.62 178 ARG A C 1
ATOM 1395 O O . ARG A 1 178 ? -23.013 -0.220 -5.521 1.00 82.62 178 ARG A O 1
ATOM 1402 N N . PRO A 1 179 ? -24.669 0.014 -4.014 1.00 81.69 179 PRO A N 1
ATOM 1403 C CA . PRO A 1 179 ? -23.938 -0.692 -2.977 1.00 81.69 179 PRO A CA 1
ATOM 1404 C C . PRO A 1 179 ? -23.882 -2.191 -3.312 1.00 81.69 179 PRO A C 1
ATOM 1406 O O . PRO A 1 179 ? -24.893 -2.799 -3.665 1.00 81.69 179 PRO A O 1
ATOM 1409 N N . GLY A 1 180 ? -22.691 -2.785 -3.209 1.00 85.06 180 GLY A N 1
ATOM 1410 C CA . GLY A 1 180 ? -22.532 -4.241 -3.172 1.00 85.06 180 GLY A CA 1
ATOM 1411 C C . GLY A 1 180 ? -22.891 -4.780 -1.786 1.00 85.06 180 GLY A C 1
ATOM 1412 O O . GLY A 1 180 ? -22.851 -4.022 -0.826 1.00 85.06 180 GLY A O 1
ATOM 1413 N N . ILE A 1 181 ? -23.223 -6.071 -1.675 1.00 88.56 181 ILE A N 1
ATOM 1414 C CA . ILE A 1 181 ? -23.652 -6.715 -0.415 1.00 88.56 181 ILE A CA 1
ATOM 1415 C C . ILE A 1 181 ? -22.738 -6.314 0.755 1.00 88.56 181 ILE A C 1
ATOM 1417 O O . ILE A 1 181 ? -21.519 -6.412 0.642 1.00 88.56 181 ILE A O 1
ATOM 1421 N N . GLY A 1 182 ? -23.328 -5.882 1.874 1.00 91.88 182 GLY A N 1
ATOM 1422 C CA . GLY A 1 182 ? -22.568 -5.464 3.058 1.00 91.88 182 GLY A CA 1
ATOM 1423 C C . GLY A 1 182 ? -22.013 -4.036 2.985 1.00 91.88 182 GLY A C 1
ATOM 1424 O O . GLY A 1 182 ? -21.306 -3.608 3.897 1.00 91.88 182 GLY A O 1
ATOM 1425 N N . THR A 1 183 ? -22.354 -3.265 1.946 1.00 95.19 183 THR A N 1
ATOM 1426 C CA . THR A 1 183 ? -21.914 -1.873 1.787 1.00 95.19 183 THR A CA 1
ATOM 1427 C C . THR A 1 183 ? -22.995 -0.870 2.221 1.00 95.19 183 THR A C 1
ATOM 1429 O O . THR A 1 183 ? -24.171 -0.995 1.858 1.00 95.19 183 THR A O 1
ATOM 1432 N N . LEU A 1 184 ? -22.580 0.177 2.939 1.00 96.19 184 LEU A N 1
ATOM 1433 C CA . LEU A 1 184 ? -23.315 1.423 3.163 1.00 96.19 184 LEU A CA 1
ATOM 1434 C C . LEU A 1 184 ? -22.506 2.597 2.608 1.00 96.19 184 LEU A C 1
ATOM 1436 O O . LEU A 1 184 ? -21.332 2.750 2.933 1.00 96.19 184 LEU A O 1
ATOM 1440 N N . ILE A 1 185 ? -23.142 3.445 1.810 1.00 94.25 185 ILE A N 1
ATOM 1441 C CA . ILE A 1 185 ? -22.545 4.664 1.260 1.00 94.25 185 ILE A CA 1
ATOM 1442 C C . ILE A 1 185 ? -23.446 5.821 1.651 1.00 94.25 185 ILE A C 1
ATOM 1444 O O . ILE A 1 185 ? -24.636 5.793 1.350 1.00 94.25 185 ILE A O 1
ATOM 1448 N N . SER A 1 186 ? -22.893 6.830 2.311 1.00 94.31 186 SER A N 1
ATOM 1449 C CA . SER A 1 186 ? -23.610 8.044 2.672 1.00 94.31 186 SER A CA 1
ATOM 1450 C C . SER A 1 186 ? -22.884 9.271 2.134 1.00 94.31 186 SER A C 1
ATOM 1452 O O . SER A 1 186 ? -21.674 9.442 2.280 1.00 94.31 186 SER A O 1
ATOM 1454 N N . PHE A 1 187 ? -23.666 10.103 1.463 1.00 91.88 187 PHE A N 1
ATOM 1455 C CA . PHE A 1 187 ? -23.281 11.368 0.875 1.00 91.88 187 PHE A CA 1
ATOM 1456 C C . PHE A 1 187 ? -23.779 12.496 1.771 1.00 91.88 187 PHE A C 1
ATOM 1458 O O . PHE A 1 187 ? -24.905 12.450 2.279 1.00 91.88 187 PHE A O 1
ATOM 1465 N N . SER A 1 188 ? -22.984 13.556 1.904 1.00 91.12 188 SER A N 1
ATOM 1466 C CA . SER A 1 188 ? -23.392 14.713 2.700 1.00 91.12 188 SER A CA 1
ATOM 1467 C C . SER A 1 188 ? -24.571 15.489 2.103 1.00 91.12 188 SER A C 1
ATOM 1469 O O . SER A 1 188 ? -25.204 16.268 2.814 1.00 91.12 188 SER A O 1
ATOM 1471 N N . THR A 1 189 ? -24.929 15.252 0.836 1.00 87.44 189 THR A N 1
ATOM 1472 C CA . THR A 1 189 ? -26.103 15.839 0.173 1.00 87.44 189 THR A CA 1
ATOM 1473 C C . THR A 1 189 ? -26.707 14.897 -0.882 1.00 87.44 189 THR A C 1
ATOM 1475 O O . THR A 1 189 ? -26.044 13.967 -1.351 1.00 87.44 189 THR A O 1
ATOM 1478 N N . GLU A 1 190 ? -27.950 15.148 -1.285 1.00 83.12 190 GLU A N 1
ATOM 1479 C CA . GLU A 1 190 ? -28.706 14.345 -2.250 1.00 83.12 190 GLU A CA 1
ATOM 1480 C C . GLU A 1 190 ? -28.134 14.421 -3.679 1.00 83.12 190 GLU A C 1
ATOM 1482 O O . GLU A 1 190 ? -27.465 15.401 -4.032 1.00 83.12 190 GLU A O 1
ATOM 1487 N N . PRO A 1 191 ? -28.332 13.392 -4.529 1.00 74.81 191 PRO A N 1
ATOM 1488 C CA . PRO A 1 191 ? -27.867 13.390 -5.920 1.00 74.81 191 PRO A CA 1
ATOM 1489 C C . PRO A 1 191 ? -28.241 14.673 -6.682 1.00 74.81 191 PRO A C 1
ATOM 1491 O O . PRO A 1 191 ? -29.374 15.134 -6.624 1.00 74.81 191 PRO A O 1
ATOM 1494 N N . GLY A 1 192 ? -27.275 15.263 -7.391 1.00 65.31 192 GLY A N 1
ATOM 1495 C CA . GLY A 1 192 ? -27.478 16.497 -8.165 1.00 65.31 192 GLY A CA 1
ATOM 1496 C C . GLY A 1 192 ? -27.336 17.820 -7.394 1.00 65.31 192 GLY A C 1
ATOM 1497 O O . GLY A 1 192 ? -27.200 18.852 -8.041 1.00 65.31 192 GLY A O 1
ATOM 1498 N N . ASN A 1 193 ? -27.281 17.809 -6.054 1.00 72.19 193 ASN A N 1
ATOM 1499 C CA . ASN A 1 193 ? -27.063 19.010 -5.230 1.00 72.19 193 ASN A CA 1
ATOM 1500 C C . ASN A 1 193 ? -25.626 19.131 -4.696 1.00 72.19 193 ASN A C 1
ATOM 1502 O O . ASN A 1 193 ? -24.857 18.169 -4.749 1.00 72.19 193 ASN A O 1
ATOM 1506 N N . VAL A 1 194 ? -25.264 20.320 -4.196 1.00 70.38 194 VAL A N 1
ATOM 1507 C CA . VAL A 1 194 ? -23.936 20.669 -3.650 1.00 70.38 194 VAL A CA 1
ATOM 1508 C C . VAL A 1 194 ? -23.977 20.690 -2.119 1.00 70.38 194 VAL A C 1
ATOM 1510 O O . VAL A 1 194 ? -24.944 21.170 -1.531 1.00 70.38 194 VAL A O 1
ATOM 1513 N N . SER A 1 195 ? -22.951 20.134 -1.471 1.00 79.75 195 SER A N 1
ATOM 1514 C CA . SER A 1 195 ? -22.797 20.151 -0.013 1.00 79.75 195 SER A CA 1
ATOM 1515 C C . SER A 1 195 ? -22.419 21.549 0.477 1.00 79.75 195 SER A C 1
ATOM 1517 O O . SER A 1 195 ? -21.681 22.276 -0.187 1.00 79.75 195 SER A O 1
ATOM 1519 N N . TYR A 1 196 ? -22.955 21.948 1.629 1.00 80.88 196 TYR A N 1
ATOM 1520 C CA . TYR A 1 196 ? -22.665 23.247 2.217 1.00 80.88 196 TYR A CA 1
ATOM 1521 C C . TYR A 1 196 ? -21.525 23.123 3.225 1.00 80.88 196 TYR A C 1
ATOM 1523 O O . TYR A 1 196 ? -21.587 22.293 4.128 1.00 80.88 196 TYR A O 1
ATOM 1531 N N . ASP A 1 197 ? -20.523 23.994 3.124 1.00 78.88 197 ASP A N 1
ATOM 1532 C CA . ASP A 1 197 ? -19.406 24.011 4.075 1.00 78.88 197 ASP A CA 1
ATOM 1533 C C . ASP A 1 197 ? -19.842 24.515 5.465 1.00 78.88 197 ASP A C 1
ATOM 1535 O O . ASP A 1 197 ? -19.197 24.242 6.469 1.00 78.88 197 ASP A O 1
ATOM 1539 N N . GLY A 1 198 ? -20.960 25.234 5.585 1.00 82.19 198 GLY A N 1
ATOM 1540 C CA . GLY A 1 198 ? -21.359 25.809 6.871 1.00 82.19 198 GLY A CA 1
ATOM 1541 C C . GLY A 1 198 ? -20.500 27.004 7.303 1.00 82.19 198 GLY A C 1
ATOM 1542 O O . GLY A 1 198 ? -19.511 27.384 6.676 1.00 82.19 198 GLY A O 1
ATOM 1543 N N . GLU A 1 199 ? -20.902 27.636 8.404 1.00 81.69 199 GLU A N 1
ATOM 1544 C CA . GLU A 1 199 ? -20.200 28.804 8.961 1.00 81.69 199 GLU A CA 1
ATOM 1545 C C . GLU A 1 199 ? -19.182 28.418 10.049 1.00 81.69 199 GLU A C 1
ATOM 1547 O O . GLU A 1 199 ? -18.241 29.168 10.321 1.00 81.69 199 GLU A O 1
ATOM 1552 N N . GLY A 1 200 ? -19.335 27.226 10.634 1.00 86.50 200 GLY A N 1
ATOM 1553 C CA . GLY A 1 200 ? -18.499 26.695 11.709 1.00 86.50 200 GLY A CA 1
ATOM 1554 C C . GLY A 1 200 ? -17.153 26.113 11.249 1.00 86.50 200 GLY A C 1
ATOM 1555 O O . GLY A 1 200 ? -16.758 26.292 10.095 1.00 86.50 200 GLY A O 1
ATOM 1556 N N . PRO A 1 201 ? -16.424 25.450 12.169 1.00 89.44 201 PRO A N 1
ATOM 1557 C CA . PRO A 1 201 ? -15.164 24.764 11.869 1.00 89.44 201 PRO A CA 1
ATOM 1558 C C . PRO A 1 201 ? -15.346 23.395 11.189 1.00 89.44 201 PRO A C 1
ATOM 1560 O O . PRO A 1 201 ? -14.372 22.874 10.651 1.00 89.44 201 PRO A O 1
ATOM 1563 N N . LEU A 1 202 ? -16.558 22.829 11.232 1.00 93.12 202 LEU A N 1
ATOM 1564 C CA . LEU A 1 202 ? -16.957 21.558 10.621 1.00 93.12 202 LEU A CA 1
ATOM 1565 C C . LEU A 1 202 ? -18.140 21.796 9.675 1.00 93.12 202 LEU A C 1
ATOM 1567 O O . LEU A 1 202 ? -18.962 22.681 9.945 1.00 93.12 202 LEU A O 1
ATOM 1571 N N . SER A 1 203 ? -18.277 20.977 8.626 1.00 92.94 203 SER A N 1
ATOM 1572 C CA . SER A 1 203 ? -19.492 20.971 7.811 1.00 92.94 203 SER A CA 1
ATOM 1573 C C . SER A 1 203 ? -20.719 20.574 8.648 1.00 92.94 203 SER A C 1
ATOM 1575 O O . SER A 1 203 ? -20.594 19.863 9.656 1.00 92.94 203 SER A O 1
ATOM 1577 N N . PRO A 1 204 ? -21.939 20.961 8.229 1.00 94.38 204 PRO A N 1
ATOM 1578 C CA . PRO A 1 204 ? -23.168 20.522 8.881 1.00 94.38 204 PRO A CA 1
ATOM 1579 C C . PRO A 1 204 ? -23.279 18.994 8.977 1.00 94.38 204 PRO A C 1
ATOM 1581 O O . PRO A 1 204 ? -23.744 18.480 9.995 1.00 94.38 204 PRO A O 1
ATOM 1584 N N . PHE A 1 205 ? -22.842 18.268 7.941 1.00 95.12 205 PHE A N 1
ATOM 1585 C CA . PHE A 1 205 ? -22.879 16.805 7.918 1.00 95.12 205 PHE A CA 1
ATOM 1586 C C . PHE A 1 205 ? -21.926 16.208 8.947 1.00 95.12 205 PHE A C 1
ATOM 1588 O O . PHE A 1 205 ? -22.348 15.390 9.767 1.00 95.12 205 PHE A O 1
ATOM 1595 N N . THR A 1 206 ? -20.673 16.656 8.950 1.00 95.81 206 THR A N 1
ATOM 1596 C CA . THR A 1 206 ? -19.656 16.144 9.867 1.00 95.81 206 THR A CA 1
ATOM 1597 C C . THR A 1 206 ? -20.001 16.458 11.311 1.00 95.81 206 THR A C 1
ATOM 1599 O O . THR A 1 206 ? -19.965 15.562 12.151 1.00 95.81 206 THR A O 1
ATOM 1602 N N . GLN A 1 207 ? -20.439 17.687 11.589 1.00 96.00 207 GLN A N 1
ATOM 1603 C CA . GLN A 1 207 ? -20.901 18.103 12.911 1.00 96.00 207 GLN A CA 1
ATOM 1604 C C . GLN A 1 207 ? -22.051 17.221 13.426 1.00 96.00 207 GLN A C 1
ATOM 1606 O O . GLN A 1 207 ? -22.052 16.813 14.590 1.00 96.00 207 GLN A O 1
ATOM 1611 N N . ALA A 1 208 ? -23.037 16.927 12.573 1.00 96.62 208 ALA A N 1
ATOM 1612 C CA . ALA A 1 208 ? -24.163 16.074 12.934 1.00 96.62 208 ALA A CA 1
ATOM 1613 C C . ALA A 1 208 ? -23.721 14.616 13.143 1.00 96.62 208 ALA A C 1
ATOM 1615 O O . ALA A 1 208 ? -24.091 14.002 14.145 1.00 96.62 208 ALA A O 1
ATOM 1616 N N . PHE A 1 209 ? -22.887 14.072 12.251 1.00 97.12 209 PHE A N 1
ATOM 1617 C CA . PHE A 1 209 ? -22.360 12.712 12.360 1.00 97.12 209 PHE A CA 1
ATOM 1618 C C . PHE A 1 209 ? -21.564 12.503 13.650 1.00 97.12 209 PHE A C 1
ATOM 1620 O O . PHE A 1 209 ? -21.882 11.593 14.416 1.00 97.12 209 PHE A O 1
ATOM 1627 N N . THR A 1 210 ? -20.572 13.347 13.935 1.00 96.31 210 THR A N 1
ATOM 1628 C CA . THR A 1 210 ? -19.681 13.161 15.093 1.00 96.31 210 THR A CA 1
ATOM 1629 C C . THR A 1 210 ? -20.425 13.319 16.418 1.00 96.31 210 THR A C 1
ATOM 1631 O O . THR A 1 210 ? -20.121 12.606 17.375 1.00 96.31 210 THR A O 1
ATOM 1634 N N . SER A 1 211 ? -21.479 14.146 16.451 1.00 94.88 211 SER A N 1
ATOM 1635 C CA . SER A 1 211 ? -22.362 14.290 17.617 1.00 94.88 211 SER A CA 1
ATOM 1636 C C . SER A 1 211 ? -23.204 13.042 17.927 1.00 94.88 211 SER A C 1
ATOM 1638 O O . SER A 1 211 ? -23.603 12.847 19.075 1.00 94.88 211 SER A O 1
ATOM 1640 N N . ARG A 1 212 ? -23.456 12.178 16.929 1.00 94.44 212 ARG A N 1
ATOM 1641 C CA . ARG A 1 212 ? -24.318 10.986 17.051 1.00 94.44 212 ARG A CA 1
ATOM 1642 C C . ARG A 1 212 ? -23.567 9.662 16.994 1.00 94.44 212 ARG A C 1
ATOM 1644 O O . ARG A 1 212 ? -24.044 8.680 17.548 1.00 94.44 212 ARG A O 1
ATOM 1651 N N . ALA A 1 213 ? -22.397 9.618 16.359 1.00 92.06 213 ALA A N 1
ATOM 1652 C CA . ALA A 1 213 ? -21.577 8.414 16.174 1.00 92.06 213 ALA A CA 1
ATOM 1653 C C . ALA A 1 213 ? -21.241 7.690 17.483 1.00 92.06 213 ALA A C 1
ATOM 1655 O O . ALA A 1 213 ? -21.090 6.472 17.494 1.00 92.06 213 ALA A O 1
ATOM 1656 N N . LEU A 1 214 ? -21.149 8.423 18.594 1.00 87.50 214 LEU A N 1
ATOM 1657 C CA . LEU A 1 214 ? -20.864 7.847 19.906 1.00 87.50 214 LEU A CA 1
ATOM 1658 C C . LEU A 1 214 ? -22.120 7.492 20.710 1.00 87.50 214 LEU A C 1
ATOM 1660 O O . LEU A 1 214 ? -21.980 7.088 21.860 1.00 87.50 214 LEU A O 1
ATOM 1664 N N . THR A 1 215 ? -23.324 7.617 20.139 1.00 85.25 215 THR A N 1
ATOM 1665 C CA . THR A 1 215 ? -24.583 7.270 20.809 1.00 85.25 215 THR A CA 1
ATOM 1666 C C . THR A 1 215 ? -24.717 5.758 21.021 1.00 85.25 215 THR A C 1
ATOM 1668 O O . THR A 1 215 ? -24.741 4.987 20.055 1.00 85.25 215 THR A O 1
ATOM 1671 N N . PRO A 1 216 ? -24.928 5.334 22.282 1.00 76.88 216 PRO A N 1
ATOM 1672 C CA . PRO A 1 216 ? -25.277 3.993 22.701 1.00 76.88 216 PRO A CA 1
ATOM 1673 C C . PRO A 1 216 ? -26.152 3.142 21.798 1.00 76.88 216 PRO A C 1
ATOM 1675 O O . PRO A 1 216 ? -27.365 3.265 21.941 1.00 76.88 216 PRO A O 1
ATOM 1678 N N . ASN A 1 217 ? -25.628 2.190 21.018 1.00 76.88 217 ASN A N 1
ATOM 1679 C CA . ASN A 1 217 ? -26.464 1.206 20.303 1.00 76.88 217 ASN A CA 1
ATOM 1680 C C . ASN A 1 217 ? -27.490 1.845 19.383 1.00 76.88 217 ASN A C 1
ATOM 1682 O O . ASN A 1 217 ? -28.597 1.338 19.191 1.00 76.88 217 ASN A O 1
ATOM 1686 N N . GLN A 1 218 ? -27.105 2.978 18.818 1.00 88.00 218 GLN A N 1
ATOM 1687 C CA . GLN A 1 218 ? -27.825 3.527 17.704 1.00 88.00 218 GLN A CA 1
ATOM 1688 C C . GLN A 1 218 ? -27.370 2.791 16.447 1.00 88.00 218 GLN A C 1
ATOM 1690 O O . GLN A 1 218 ? -26.203 2.866 16.058 1.00 88.00 218 GLN A O 1
ATOM 1695 N N . GLU A 1 219 ? -28.286 2.025 15.858 1.00 92.00 219 GLU A N 1
ATOM 1696 C CA . GLU A 1 219 ? -28.038 1.353 14.584 1.00 92.00 219 GLU A CA 1
ATOM 1697 C C . GLU A 1 219 ? -27.763 2.412 13.507 1.00 92.00 219 GLU A C 1
ATOM 1699 O O . GLU A 1 219 ? -28.397 3.471 13.494 1.00 92.00 219 GLU A O 1
ATOM 1704 N N . ILE A 1 220 ? -26.790 2.160 12.627 1.00 95.62 220 ILE A N 1
ATOM 1705 C CA . ILE A 1 220 ? -26.260 3.173 11.705 1.00 95.62 220 ILE A CA 1
ATOM 1706 C C . ILE A 1 220 ? -27.310 3.807 10.782 1.00 95.62 220 ILE A C 1
ATOM 1708 O O . ILE A 1 220 ? -27.222 5.000 10.513 1.00 95.62 220 ILE A O 1
ATOM 1712 N N . ARG A 1 221 ? -28.326 3.081 10.308 1.00 94.81 221 ARG A N 1
ATOM 1713 C CA . ARG A 1 221 ? -29.383 3.649 9.449 1.00 94.81 221 ARG A CA 1
ATOM 1714 C C . ARG A 1 221 ? -30.286 4.580 10.252 1.00 94.81 221 ARG A C 1
ATOM 1716 O O . ARG A 1 221 ? -30.650 5.657 9.778 1.00 94.81 221 ARG A O 1
ATOM 1723 N N . SER A 1 222 ? -30.603 4.211 11.494 1.00 95.50 222 SER A N 1
ATOM 1724 C CA . SER A 1 222 ? -31.303 5.113 12.417 1.00 95.50 222 SER A CA 1
ATOM 1725 C C . SER A 1 222 ? -30.450 6.336 12.758 1.00 95.50 222 SER A C 1
ATOM 1727 O O . SER A 1 222 ? -30.968 7.451 12.770 1.00 95.50 222 SER A O 1
ATOM 1729 N N . LEU A 1 223 ? -29.148 6.145 12.981 1.00 96.06 223 LEU A N 1
ATOM 1730 C CA . LEU A 1 223 ? -28.199 7.227 13.214 1.00 96.06 223 LEU A CA 1
ATOM 1731 C C . LEU A 1 223 ? -28.172 8.199 12.034 1.00 96.06 223 LEU A C 1
ATOM 1733 O O . LEU A 1 223 ? -28.266 9.404 12.238 1.00 96.06 223 LEU A O 1
ATOM 1737 N N . LEU A 1 224 ? -28.091 7.695 10.803 1.00 97.25 224 LEU A N 1
ATOM 1738 C CA . LEU A 1 224 ? -28.052 8.528 9.601 1.00 97.25 224 LEU A CA 1
ATOM 1739 C C . LEU A 1 224 ? -29.384 9.232 9.328 1.00 97.25 224 LEU A C 1
ATOM 1741 O O . LEU A 1 224 ? -29.388 10.368 8.858 1.00 97.25 224 LEU A O 1
ATOM 1745 N N . THR A 1 225 ? -30.510 8.625 9.709 1.00 97.06 225 THR A N 1
ATOM 1746 C CA . THR A 1 225 ? -31.819 9.301 9.696 1.00 97.06 225 THR A CA 1
ATOM 1747 C C . THR A 1 225 ? -31.811 10.535 10.600 1.00 97.06 225 THR A C 1
ATOM 1749 O O . THR A 1 225 ? -32.321 11.597 10.239 1.00 97.06 225 THR A O 1
ATOM 1752 N N . ASP A 1 226 ? -31.198 10.413 11.771 1.00 97.38 226 ASP A N 1
ATOM 1753 C CA . ASP A 1 226 ? -31.056 11.509 12.714 1.00 97.38 226 ASP A CA 1
ATOM 1754 C C . ASP A 1 226 ? -30.014 12.551 12.272 1.00 97.38 226 ASP A C 1
ATOM 1756 O O . ASP A 1 226 ? -30.266 13.749 12.397 1.00 97.38 226 ASP A O 1
ATOM 1760 N N . VAL A 1 227 ? -28.894 12.120 11.681 1.00 97.31 227 VAL A N 1
ATOM 1761 C CA . VAL A 1 227 ? -27.917 13.015 11.035 1.00 97.31 227 VAL A CA 1
ATOM 1762 C C . VAL A 1 227 ? -28.601 13.840 9.949 1.00 97.31 227 VAL A C 1
ATOM 1764 O O . VAL A 1 227 ? -28.482 15.063 9.943 1.00 97.31 227 VAL A O 1
ATOM 1767 N N . ARG A 1 228 ? -29.391 13.210 9.070 1.00 97.12 228 ARG A N 1
ATOM 1768 C CA . ARG A 1 228 ? -30.166 13.913 8.039 1.00 97.12 228 ARG A CA 1
ATOM 1769 C C . ARG A 1 228 ? -31.080 14.971 8.652 1.00 97.12 228 ARG A C 1
ATOM 1771 O O . ARG A 1 228 ? -31.115 16.099 8.167 1.00 97.12 228 ARG A O 1
ATOM 1778 N N . ARG A 1 229 ? -31.804 14.624 9.719 1.00 97.44 229 ARG A N 1
ATOM 1779 C CA . ARG A 1 229 ? -32.704 15.546 10.428 1.00 97.44 229 ARG A CA 1
ATOM 1780 C C . ARG A 1 229 ? -31.962 16.778 10.949 1.00 97.44 229 ARG A C 1
ATOM 1782 O O . ARG A 1 229 ? -32.445 17.897 10.775 1.00 97.44 229 ARG A O 1
ATOM 1789 N N . ASP A 1 230 ? -30.794 16.579 11.551 1.00 97.06 230 ASP A N 1
ATOM 1790 C CA . ASP A 1 230 ? -29.981 17.667 12.093 1.00 97.06 230 ASP A CA 1
ATOM 1791 C C . ASP A 1 230 ? -29.394 18.549 10.995 1.00 97.06 230 ASP A C 1
ATOM 1793 O O . ASP A 1 230 ? -29.423 19.771 11.126 1.00 97.06 230 ASP A O 1
ATOM 1797 N N . VAL A 1 231 ? -28.929 17.959 9.890 1.00 95.62 231 VAL A N 1
ATOM 1798 C CA . VAL A 1 231 ? -28.398 18.713 8.746 1.00 95.62 231 VAL A CA 1
ATOM 1799 C C . VAL A 1 231 ? -29.488 19.550 8.083 1.00 95.62 231 VAL A C 1
ATOM 1801 O O . VAL A 1 231 ? -29.277 20.738 7.837 1.00 95.62 231 VAL A O 1
ATOM 1804 N N . ILE A 1 232 ? -30.678 18.984 7.854 1.00 95.50 232 ILE A N 1
ATOM 1805 C CA . ILE A 1 232 ? -31.826 19.731 7.316 1.00 95.50 232 ILE A CA 1
ATOM 1806 C C . ILE A 1 232 ? -32.146 20.916 8.228 1.00 95.50 232 ILE A C 1
ATOM 1808 O O . ILE A 1 232 ? -32.307 22.040 7.753 1.00 95.50 232 ILE A O 1
ATOM 1812 N N . LYS A 1 233 ? -32.196 20.687 9.544 1.00 95.69 233 LYS A N 1
ATOM 1813 C CA . LYS A 1 233 ? -32.469 21.742 10.523 1.00 95.69 233 LYS A CA 1
ATOM 1814 C C . LYS A 1 233 ? -31.385 22.823 10.513 1.00 95.69 233 LYS A C 1
ATOM 1816 O O . LYS A 1 233 ? -31.717 24.003 10.464 1.00 95.69 233 LYS A O 1
ATOM 1821 N N . ALA A 1 234 ? -30.111 22.434 10.543 1.00 93.75 234 ALA A N 1
ATOM 1822 C CA . ALA A 1 234 ? -28.974 23.350 10.598 1.00 93.75 234 ALA A CA 1
ATOM 1823 C C . ALA A 1 234 ? -28.814 24.182 9.317 1.00 93.75 234 ALA A C 1
ATOM 1825 O O . ALA A 1 234 ? -28.350 25.316 9.372 1.00 93.75 234 ALA A O 1
ATOM 1826 N N . THR A 1 235 ? -29.218 23.638 8.167 1.00 92.81 235 THR A N 1
ATOM 1827 C CA . THR A 1 235 ? -29.088 24.304 6.861 1.00 92.81 235 THR A CA 1
ATOM 1828 C C . THR A 1 235 ? -30.379 24.960 6.372 1.00 92.81 235 THR A C 1
ATOM 1830 O O . THR A 1 235 ? -30.402 25.519 5.274 1.00 92.81 235 THR A O 1
ATOM 1833 N N . GLY A 1 236 ? -31.468 24.886 7.146 1.00 92.31 236 GLY A N 1
ATOM 1834 C CA . GLY A 1 236 ? -32.787 25.355 6.716 1.00 92.31 236 GLY A CA 1
ATOM 1835 C C . GLY A 1 236 ? -33.306 24.622 5.472 1.00 92.31 236 GLY A C 1
ATOM 1836 O O . GLY A 1 236 ? -33.970 25.230 4.639 1.00 92.31 236 GLY A O 1
ATOM 1837 N N . GLY A 1 237 ? -32.949 23.343 5.313 1.00 90.19 237 GLY A N 1
ATOM 1838 C CA . GLY A 1 237 ? -33.334 22.496 4.181 1.00 90.19 237 GLY A CA 1
ATOM 1839 C C . GLY A 1 237 ? -32.483 22.648 2.918 1.00 90.19 237 GLY A C 1
ATOM 1840 O O . GLY A 1 237 ? -32.796 22.017 1.917 1.00 90.19 237 GLY A O 1
ATOM 1841 N N . ARG A 1 238 ? -31.404 23.447 2.938 1.00 88.12 238 ARG A N 1
ATOM 1842 C CA . ARG A 1 238 ? -30.502 23.606 1.776 1.00 88.12 238 ARG A CA 1
ATOM 1843 C C . ARG A 1 238 ? -29.638 22.376 1.500 1.00 88.12 238 ARG A C 1
ATOM 1845 O O . ARG A 1 238 ? -29.126 22.236 0.395 1.00 88.12 238 ARG A O 1
ATOM 1852 N N . GLN A 1 239 ? -29.449 21.522 2.501 1.00 90.69 239 GLN A N 1
ATOM 1853 C CA . GLN A 1 239 ? -28.672 20.295 2.395 1.00 90.69 239 GLN A CA 1
ATOM 1854 C C . GLN A 1 239 ? -29.472 19.132 2.975 1.00 90.69 239 GLN A C 1
ATOM 1856 O O . GLN A 1 239 ? -29.973 19.202 4.099 1.00 90.69 239 GLN A O 1
ATOM 1861 N N . VAL A 1 240 ? -29.558 18.049 2.206 1.00 93.06 240 VAL A N 1
ATOM 1862 C CA . VAL A 1 240 ? -30.269 16.826 2.582 1.00 93.06 240 VAL A CA 1
ATOM 1863 C C . VAL A 1 240 ? -29.315 15.648 2.406 1.00 93.06 240 VAL A C 1
ATOM 1865 O O . VAL A 1 240 ? -29.098 15.225 1.276 1.00 93.06 240 VAL A O 1
ATOM 1868 N N . PRO A 1 241 ? -28.717 15.112 3.483 1.00 93.88 241 PRO A N 1
ATOM 1869 C CA . PRO A 1 241 ? -27.884 13.919 3.389 1.00 93.88 241 PRO A CA 1
ATOM 1870 C C . PRO A 1 241 ? -28.639 12.729 2.798 1.00 93.88 241 PRO A C 1
ATOM 1872 O O . PRO A 1 241 ? -29.825 12.520 3.082 1.00 93.88 241 PRO A O 1
ATOM 1875 N N . TRP A 1 242 ? -27.926 11.937 2.004 1.00 91.06 242 TRP A N 1
ATOM 1876 C CA . TRP A 1 242 ? -28.475 10.795 1.280 1.00 91.06 242 TRP A CA 1
ATOM 1877 C C . TRP A 1 242 ? -27.626 9.551 1.510 1.00 91.06 242 TRP A C 1
ATOM 1879 O O . TRP A 1 242 ? -26.403 9.645 1.606 1.00 91.06 242 TRP A O 1
ATOM 1889 N N . GLU A 1 243 ? -28.245 8.375 1.554 1.00 91.00 243 GLU A N 1
ATOM 1890 C CA . GLU A 1 243 ? -27.522 7.120 1.714 1.00 91.00 243 GLU A CA 1
ATOM 1891 C C . GLU A 1 243 ? -28.127 5.981 0.905 1.00 91.00 243 GLU A C 1
ATOM 1893 O O . GLU A 1 243 ? -29.340 5.873 0.745 1.00 91.00 243 GLU A O 1
ATOM 1898 N N . ASN A 1 244 ? -27.244 5.085 0.476 1.00 91.38 244 ASN A N 1
ATOM 1899 C CA . ASN A 1 244 ? -27.587 3.794 -0.084 1.00 91.38 244 ASN A CA 1
ATOM 1900 C C . ASN A 1 244 ? -27.014 2.710 0.818 1.00 91.38 244 ASN A C 1
ATOM 1902 O O . ASN A 1 244 ? -25.832 2.731 1.166 1.00 91.38 244 ASN A O 1
ATOM 1906 N N . SER A 1 245 ? -27.835 1.727 1.171 1.00 92.69 245 SER A N 1
ATOM 1907 C CA . SER A 1 245 ? -27.410 0.628 2.027 1.00 92.69 245 SER A CA 1
ATOM 1908 C C . SER A 1 245 ? -27.855 -0.710 1.466 1.00 92.69 245 SER A C 1
ATOM 1910 O O . SER A 1 245 ? -28.986 -0.875 1.020 1.00 92.69 245 SER A O 1
ATOM 1912 N N . SER A 1 246 ? -26.949 -1.676 1.544 1.00 93.69 246 SER A N 1
ATOM 1913 C CA . SER A 1 246 ? -27.215 -3.104 1.357 1.00 93.69 246 SER A CA 1
ATOM 1914 C C . SER A 1 246 ? -26.609 -3.919 2.506 1.00 93.69 246 SER A C 1
ATOM 1916 O O . SER A 1 246 ? -26.223 -5.077 2.343 1.00 93.69 246 SER A O 1
ATOM 1918 N N . LEU A 1 247 ? -26.489 -3.288 3.681 1.00 92.31 247 LEU A N 1
ATOM 1919 C CA . LEU A 1 247 ? -26.043 -3.952 4.899 1.00 92.31 247 LEU A CA 1
ATOM 1920 C C . LEU A 1 247 ? -26.974 -5.133 5.206 1.00 92.31 247 LEU A C 1
ATOM 1922 O O . LEU A 1 247 ? -28.195 -4.969 5.285 1.00 92.31 247 LEU A O 1
ATOM 1926 N N . THR A 1 248 ? -26.387 -6.309 5.398 1.00 88.62 248 THR A N 1
ATOM 1927 C CA . THR A 1 248 ? -27.106 -7.535 5.773 1.00 88.62 248 THR A CA 1
ATOM 1928 C C . THR A 1 248 ? -27.336 -7.622 7.274 1.00 88.62 248 THR A C 1
ATOM 1930 O O . THR A 1 248 ? -28.362 -8.135 7.706 1.00 88.62 248 THR A O 1
ATOM 1933 N N . ASP A 1 249 ? -26.418 -7.051 8.050 1.00 87.19 249 ASP A N 1
ATOM 1934 C CA . ASP A 1 249 ? -26.410 -7.082 9.508 1.00 87.19 249 ASP A CA 1
ATOM 1935 C C . ASP A 1 249 ? -26.491 -5.657 10.081 1.00 87.19 249 ASP A C 1
ATOM 1937 O O . ASP A 1 249 ? -26.058 -4.697 9.425 1.00 87.19 249 ASP A O 1
ATOM 1941 N N . PRO A 1 250 ? -27.054 -5.478 11.290 1.00 88.06 250 PRO A N 1
ATOM 1942 C CA . PRO A 1 250 ? -27.037 -4.186 11.960 1.00 88.06 250 PRO A CA 1
ATOM 1943 C C . PRO A 1 250 ? -25.600 -3.805 12.329 1.00 88.06 250 PRO A C 1
ATOM 1945 O O . PRO A 1 250 ? -24.826 -4.629 12.818 1.00 88.06 250 PRO A O 1
ATOM 1948 N N . PHE A 1 251 ? -25.253 -2.534 12.136 1.00 91.31 251 PHE A N 1
ATOM 1949 C CA . PHE A 1 251 ? -23.959 -2.000 12.548 1.00 91.31 251 PHE A CA 1
ATOM 1950 C C . PHE A 1 251 ? -24.135 -0.906 13.600 1.00 91.31 251 PHE A C 1
ATOM 1952 O O . PHE A 1 251 ? -24.969 -0.010 13.454 1.00 91.31 251 PHE A O 1
ATOM 1959 N N . TYR A 1 252 ? -23.296 -0.970 14.633 1.00 89.44 252 TYR A N 1
ATOM 1960 C CA . TYR A 1 252 ? -23.242 -0.012 15.729 1.00 89.44 252 TYR A CA 1
ATOM 1961 C C . TYR A 1 252 ? -21.804 0.471 15.898 1.00 89.44 252 TYR A C 1
ATOM 1963 O O . TYR A 1 252 ? -20.894 -0.335 16.123 1.00 89.44 252 TYR A O 1
ATOM 1971 N N . PHE A 1 253 ? -21.598 1.788 15.856 1.00 88.62 253 PHE A N 1
ATOM 1972 C CA . PHE A 1 253 ? -20.303 2.376 16.207 1.00 88.62 253 PHE A CA 1
ATOM 1973 C C . PHE A 1 253 ? -19.937 2.040 17.657 1.00 88.62 253 PHE A C 1
ATOM 1975 O O . PHE A 1 253 ? -18.827 1.583 17.913 1.00 88.62 253 PHE A O 1
ATOM 1982 N N . ILE A 1 254 ? -20.900 2.144 18.577 1.00 82.06 254 ILE A N 1
ATOM 1983 C CA . ILE A 1 254 ? -20.765 1.710 19.972 1.00 82.06 254 ILE A CA 1
ATOM 1984 C C . ILE A 1 254 ? -21.792 0.606 20.263 1.00 82.06 254 ILE A C 1
ATOM 1986 O O . ILE A 1 254 ? -22.995 0.875 20.318 1.00 82.06 254 ILE A O 1
ATOM 1990 N N . SER A 1 255 ? -21.309 -0.629 20.446 1.00 70.75 255 SER A N 1
ATOM 1991 C CA . SER A 1 255 ? -22.124 -1.797 20.822 1.00 70.75 255 SER A CA 1
ATOM 1992 C C . SER A 1 255 ? -22.170 -1.978 22.350 1.00 70.75 255 SER A C 1
ATOM 1994 O O . SER A 1 255 ? -21.165 -1.761 23.028 1.00 70.75 255 SER A O 1
ATOM 1996 N N . ARG A 1 256 ? -23.341 -2.369 22.883 1.00 62.91 256 ARG A N 1
ATOM 1997 C CA . ARG A 1 256 ? -23.697 -2.545 24.316 1.00 62.91 256 ARG A CA 1
ATOM 1998 C C . ARG A 1 256 ? -22.914 -3.652 25.031 1.00 62.91 256 ARG A C 1
ATOM 2000 O O . ARG A 1 256 ? -23.028 -3.755 26.248 1.00 62.91 256 ARG A O 1
ATOM 2007 N N . ASP A 1 257 ? -22.179 -4.516 24.345 1.00 56.56 257 ASP A N 1
ATOM 2008 C CA . ASP A 1 257 ? -21.660 -5.730 24.982 1.00 56.56 257 ASP A CA 1
ATOM 2009 C C . ASP A 1 257 ? -20.423 -5.467 25.850 1.00 56.56 257 ASP A C 1
ATOM 2011 O O . ASP A 1 257 ? -19.312 -5.638 25.364 1.00 56.56 257 ASP A O 1
ATOM 2015 N N . VAL A 1 258 ? -20.617 -5.057 27.119 1.00 61.31 258 VAL A N 1
ATOM 2016 C CA . VAL A 1 258 ? -20.333 -5.847 28.348 1.00 61.31 258 VAL A CA 1
ATOM 2017 C C . VAL A 1 258 ? -21.041 -5.174 29.545 1.00 61.31 258 VAL A C 1
ATOM 2019 O O . VAL A 1 258 ? -20.667 -4.070 29.939 1.00 61.31 258 VAL A O 1
ATOM 2022 N N . ALA A 1 259 ? -22.032 -5.825 30.171 1.00 66.81 259 ALA A N 1
ATOM 2023 C CA . ALA A 1 259 ? -22.501 -5.397 31.498 1.00 66.81 259 ALA A CA 1
ATOM 2024 C C . ALA A 1 259 ? -21.319 -5.429 32.496 1.00 66.81 259 ALA A C 1
ATOM 2026 O O . ALA A 1 259 ? -20.469 -6.312 32.367 1.00 66.81 259 ALA A O 1
ATOM 2027 N N . PRO A 1 260 ? -21.219 -4.511 33.478 1.00 72.75 260 PRO A N 1
ATOM 2028 C CA . PRO A 1 260 ? -20.079 -4.480 34.398 1.00 72.75 260 PRO A CA 1
ATOM 2029 C C . PRO A 1 260 ? -19.839 -5.849 35.035 1.00 72.75 260 PRO A C 1
ATOM 2031 O O . PRO A 1 260 ? -20.778 -6.478 35.514 1.00 72.75 260 PRO A O 1
ATOM 2034 N N . VAL A 1 261 ? -18.607 -6.347 35.048 1.00 77.88 261 VAL A N 1
ATOM 2035 C CA . VAL A 1 261 ? -18.336 -7.663 35.639 1.00 77.88 261 VAL A CA 1
ATOM 2036 C C . VAL A 1 261 ? -18.279 -7.506 37.155 1.00 77.88 261 VAL A C 1
ATOM 2038 O O . VAL A 1 261 ? -17.454 -6.753 37.673 1.00 77.88 261 VAL A O 1
ATOM 2041 N N . VAL A 1 262 ? -19.160 -8.217 37.860 1.00 80.06 262 VAL A N 1
ATOM 2042 C CA . VAL A 1 262 ? -19.217 -8.286 39.328 1.00 80.06 262 VAL A CA 1
ATOM 2043 C C . VAL A 1 262 ? -18.996 -9.723 39.786 1.00 80.06 262 VAL A C 1
ATOM 2045 O O . VAL A 1 262 ? -19.324 -10.666 39.064 1.00 80.06 262 VAL A O 1
ATOM 2048 N N . ALA A 1 263 ? -18.455 -9.903 40.991 1.00 72.25 263 ALA A N 1
ATOM 2049 C CA . ALA A 1 263 ? -18.387 -11.224 41.603 1.00 72.25 263 ALA A CA 1
ATOM 2050 C C . ALA A 1 263 ? -19.819 -11.752 41.849 1.00 72.25 263 ALA A C 1
ATOM 2052 O O . ALA A 1 263 ? -20.616 -11.045 42.469 1.00 72.25 263 ALA A O 1
ATOM 2053 N N . PRO A 1 264 ? -20.170 -12.966 41.383 1.00 68.81 264 PRO A N 1
ATOM 2054 C CA . PRO A 1 264 ? -21.547 -13.454 41.456 1.00 68.81 264 PRO A CA 1
ATOM 2055 C C . PRO A 1 264 ? -22.007 -13.723 42.898 1.00 68.81 264 PRO A C 1
ATOM 2057 O O . PRO A 1 264 ? -23.160 -13.453 43.228 1.00 68.81 264 PRO A O 1
ATOM 2060 N N . MET A 1 265 ? -21.116 -14.211 43.772 1.00 79.75 265 MET A N 1
ATOM 2061 C CA . MET A 1 265 ? -21.394 -14.394 45.199 1.00 79.75 265 MET A CA 1
ATOM 2062 C C . MET A 1 265 ? -20.111 -14.318 46.036 1.00 79.75 265 MET A C 1
ATOM 2064 O O . MET A 1 265 ? -19.114 -14.956 45.700 1.00 79.75 265 MET A O 1
ATOM 2068 N N . GLN A 1 266 ? -20.142 -13.570 47.140 1.00 82.69 266 GLN A N 1
ATOM 2069 C CA . GLN A 1 266 ? -19.057 -13.481 48.121 1.00 82.69 266 GLN A CA 1
ATOM 2070 C C . GLN A 1 266 ? -19.554 -13.938 49.496 1.00 82.69 266 GLN A C 1
ATOM 2072 O O . GLN A 1 266 ? -20.643 -13.567 49.922 1.00 82.69 266 GLN A O 1
ATOM 2077 N N . HIS A 1 267 ? -18.750 -14.718 50.215 1.00 85.75 267 HIS A N 1
ATOM 2078 C CA . HIS A 1 267 ? -19.036 -15.107 51.597 1.00 85.75 267 HIS A CA 1
ATOM 2079 C C . HIS A 1 267 ? -18.092 -14.369 52.543 1.00 85.75 267 HIS A C 1
ATOM 2081 O O . HIS A 1 267 ? -16.877 -14.397 52.353 1.00 85.75 267 HIS A O 1
ATOM 2087 N N . VAL A 1 268 ? -18.644 -13.717 53.566 1.00 84.69 268 VAL A N 1
ATOM 2088 C CA . VAL A 1 268 ? -17.887 -12.949 54.560 1.00 84.69 268 VAL A CA 1
ATOM 2089 C C . VAL A 1 268 ? -18.303 -13.407 55.953 1.00 84.69 268 VAL A C 1
ATOM 2091 O O . VAL A 1 268 ? -19.484 -13.372 56.300 1.00 84.69 268 VAL A O 1
ATOM 2094 N N . GLN A 1 269 ? -17.336 -13.843 56.759 1.00 85.25 269 GLN A N 1
ATOM 2095 C CA . GLN A 1 269 ? -17.560 -14.196 58.161 1.00 85.25 269 GLN A CA 1
ATOM 2096 C C . GLN A 1 269 ? -17.319 -12.986 59.062 1.00 85.25 269 GLN A C 1
ATOM 2098 O O . GLN A 1 269 ? -16.337 -12.263 58.894 1.00 85.25 269 GLN A O 1
ATOM 2103 N N . VAL A 1 270 ? -18.218 -12.762 60.019 1.00 85.44 270 VAL A N 1
ATOM 2104 C CA . VAL A 1 270 ? -18.212 -11.579 60.885 1.00 85.44 270 VAL A CA 1
ATOM 2105 C C . VAL A 1 270 ? -18.384 -12.007 62.334 1.00 85.44 270 VAL A C 1
ATOM 2107 O O . VAL A 1 270 ? -19.352 -12.676 62.668 1.00 85.44 270 VAL A O 1
ATOM 2110 N N . ALA A 1 271 ? -17.489 -11.605 63.234 1.00 85.19 271 ALA A N 1
ATOM 2111 C CA . ALA A 1 271 ? -17.696 -11.864 64.659 1.00 85.19 271 ALA A CA 1
ATOM 2112 C C . ALA A 1 271 ? -18.923 -11.088 65.176 1.00 85.19 271 ALA A C 1
ATOM 2114 O O . ALA A 1 271 ? -19.128 -9.929 64.798 1.00 85.19 271 ALA A O 1
ATOM 2115 N N . ALA A 1 272 ? -19.738 -11.695 66.038 1.00 85.81 272 ALA A N 1
ATOM 2116 C CA . ALA A 1 272 ? -20.859 -11.003 66.678 1.00 85.81 272 ALA A CA 1
ATOM 2117 C C . ALA A 1 272 ? -20.390 -9.746 67.441 1.00 85.81 272 ALA A C 1
ATOM 2119 O O . ALA A 1 272 ? -19.343 -9.761 68.090 1.00 85.81 272 ALA A O 1
ATOM 2120 N N . GLY A 1 273 ? -21.146 -8.646 67.343 1.00 84.31 273 GLY A N 1
ATOM 2121 C CA . GLY A 1 273 ? -20.810 -7.382 68.012 1.00 84.31 273 GLY A CA 1
ATOM 2122 C C . GLY A 1 273 ? -19.628 -6.608 67.412 1.00 84.31 273 GLY A C 1
ATOM 2123 O O . GLY A 1 273 ? -19.108 -5.700 68.056 1.00 84.31 273 GLY A O 1
ATOM 2124 N N . SER A 1 274 ? -19.178 -6.950 66.202 1.00 85.62 274 SER A N 1
ATOM 2125 C CA . SER A 1 274 ? -18.017 -6.328 65.557 1.00 85.62 274 SER A CA 1
ATOM 2126 C C . SER A 1 274 ? -18.402 -5.443 64.367 1.00 85.62 274 SER A C 1
ATOM 2128 O O . SER A 1 274 ? -19.551 -5.378 63.933 1.00 85.62 274 SER A O 1
ATOM 2130 N N . THR A 1 275 ? -17.428 -4.700 63.845 1.00 84.25 275 THR A N 1
ATOM 2131 C CA . THR A 1 275 ? -17.546 -3.973 62.577 1.00 84.25 275 THR A CA 1
ATOM 2132 C C . THR A 1 275 ? -16.435 -4.454 61.657 1.00 84.25 275 THR A C 1
ATOM 2134 O O . THR A 1 275 ? -15.267 -4.396 62.040 1.00 84.25 275 THR A O 1
ATOM 2137 N N . ILE A 1 276 ? -16.787 -4.918 60.458 1.00 83.81 276 ILE A N 1
ATOM 2138 C CA . ILE A 1 276 ? -15.831 -5.429 59.471 1.00 83.81 276 ILE A CA 1
ATOM 2139 C C . ILE A 1 276 ? -16.057 -4.786 58.107 1.00 83.81 276 ILE A C 1
ATOM 2141 O O . ILE A 1 276 ? -17.191 -4.551 57.688 1.00 83.81 276 ILE A O 1
ATOM 2145 N N . ARG A 1 277 ? -14.967 -4.517 57.390 1.00 82.06 277 ARG A N 1
ATOM 2146 C CA . ARG A 1 277 ? -15.028 -4.136 55.980 1.00 82.06 277 ARG A CA 1
ATOM 2147 C C . ARG A 1 277 ? -15.519 -5.334 55.171 1.00 82.06 277 ARG A C 1
ATOM 2149 O O . ARG A 1 277 ? -14.914 -6.396 55.239 1.00 82.06 277 ARG A O 1
ATOM 2156 N N . VAL A 1 278 ? -16.598 -5.159 54.413 1.00 84.00 278 VAL A N 1
ATOM 2157 C CA . VAL A 1 278 ? -17.188 -6.245 53.611 1.00 84.00 278 VAL A CA 1
ATOM 2158 C C . VAL A 1 278 ? -16.241 -6.653 52.479 1.00 84.00 278 VAL A C 1
ATOM 2160 O O . VAL A 1 278 ? -16.137 -7.829 52.153 1.00 84.00 278 VAL A O 1
ATOM 2163 N N . GLY A 1 279 ? -15.509 -5.683 51.919 1.00 75.88 279 GLY A N 1
ATOM 2164 C CA . GLY A 1 279 ? -14.473 -5.945 50.920 1.00 75.88 279 GLY A CA 1
ATOM 2165 C C . GLY A 1 279 ? -15.038 -6.401 49.576 1.00 75.88 279 GLY A C 1
ATOM 2166 O O . GLY A 1 279 ? -14.494 -7.326 48.979 1.00 75.88 279 GLY A O 1
ATOM 2167 N N . ILE A 1 280 ? -16.130 -5.777 49.116 1.00 82.56 280 ILE A N 1
ATOM 2168 C CA . ILE A 1 280 ? -16.701 -6.058 47.793 1.00 82.56 280 ILE A CA 1
ATOM 2169 C C . ILE A 1 280 ? -15.752 -5.487 46.728 1.00 82.56 280 ILE A C 1
ATOM 2171 O O . ILE A 1 280 ? -15.455 -4.288 46.788 1.00 82.56 280 ILE A O 1
ATOM 2175 N N . PRO A 1 281 ? -15.261 -6.296 45.769 1.00 75.62 281 PRO A N 1
ATOM 2176 C CA . PRO A 1 281 ? -14.389 -5.810 44.707 1.00 75.62 281 PRO A CA 1
ATOM 2177 C C . PRO A 1 281 ? -15.070 -4.726 43.872 1.00 75.62 281 PRO A C 1
ATOM 2179 O O . PRO A 1 281 ? -16.278 -4.777 43.627 1.00 75.62 281 PRO A O 1
ATOM 2182 N N . GLU A 1 282 ? -14.288 -3.762 43.392 1.00 78.50 282 GLU A N 1
ATOM 2183 C CA . GLU A 1 282 ? -14.793 -2.834 42.386 1.00 78.50 282 GLU A CA 1
ATOM 2184 C C . GLU A 1 282 ? -15.120 -3.585 41.076 1.00 78.50 282 GLU A C 1
ATOM 2186 O O . GLU A 1 282 ? -14.413 -4.532 40.717 1.00 78.50 282 GLU A O 1
ATOM 2191 N N . PRO A 1 283 ? -16.169 -3.177 40.342 1.00 80.19 283 PRO A N 1
ATOM 2192 C CA . PRO A 1 283 ? -16.570 -3.849 39.113 1.00 80.19 283 PRO A CA 1
ATOM 2193 C C . PRO A 1 283 ? -15.574 -3.607 37.971 1.00 80.19 283 PRO A C 1
ATOM 2195 O O . PRO A 1 283 ? -15.012 -2.515 37.846 1.00 80.19 283 PRO A O 1
ATOM 2198 N N . GLN A 1 284 ? -15.408 -4.605 37.096 1.00 77.38 284 GLN A N 1
ATOM 2199 C CA . GLN A 1 284 ? -14.562 -4.497 35.897 1.00 77.38 284 GLN A CA 1
ATOM 2200 C C . GLN A 1 284 ? -15.376 -4.065 34.667 1.00 77.38 284 GLN A C 1
ATOM 2202 O O . GLN A 1 284 ? -16.551 -4.409 34.525 1.00 77.38 284 GLN A O 1
ATOM 2207 N N . THR A 1 285 ? -14.751 -3.314 33.759 1.00 76.62 285 THR A N 1
ATOM 2208 C CA . THR A 1 285 ? -15.378 -2.745 32.552 1.00 76.62 285 THR A CA 1
ATOM 2209 C C . THR A 1 285 ? -14.325 -2.457 31.481 1.00 76.62 285 THR A C 1
ATOM 2211 O O . THR A 1 285 ? -13.236 -1.970 31.779 1.00 76.62 285 THR A O 1
ATOM 2214 N N . TYR A 1 286 ? -14.651 -2.743 30.220 1.00 70.12 286 TYR A N 1
ATOM 2215 C CA . TYR A 1 286 ? -13.753 -2.549 29.071 1.00 70.12 286 TYR A CA 1
ATOM 2216 C C . TYR A 1 286 ? -13.946 -1.190 28.370 1.00 70.12 286 TYR A C 1
ATOM 2218 O O . TYR A 1 286 ? -13.170 -0.857 27.473 1.00 70.12 286 TYR A O 1
ATOM 2226 N N . GLN A 1 287 ? -14.973 -0.420 28.759 1.00 68.62 287 GLN A N 1
ATOM 2227 C CA . GLN A 1 287 ? -15.396 0.804 28.065 1.00 68.62 287 GLN A CA 1
ATOM 2228 C C . GLN A 1 287 ? -15.328 2.053 28.958 1.00 68.62 287 GLN A C 1
ATOM 2230 O O . GLN A 1 287 ? -14.470 2.898 28.734 1.00 68.62 287 GLN A O 1
ATOM 2235 N N . GLU A 1 288 ? -16.200 2.180 29.967 1.00 66.88 288 GLU A N 1
ATOM 2236 C CA . GLU A 1 288 ? -16.323 3.405 30.781 1.00 66.88 288 GLU A CA 1
ATOM 2237 C C . GLU A 1 288 ? -16.238 3.150 32.290 1.00 66.88 288 GLU A C 1
ATOM 2239 O O . GLU A 1 288 ? -16.697 2.117 32.774 1.00 66.88 288 GLU A O 1
ATOM 2244 N N . ALA A 1 289 ? -15.700 4.135 33.024 1.00 60.91 289 ALA A N 1
ATOM 2245 C CA . ALA A 1 289 ? -15.439 4.090 34.466 1.00 60.91 289 ALA A CA 1
ATOM 2246 C C . ALA A 1 289 ? -16.577 4.613 35.365 1.00 60.91 289 ALA A C 1
ATOM 2248 O O . ALA A 1 289 ? -16.519 4.391 36.575 1.00 60.91 289 ALA A O 1
ATOM 2249 N N . ASP A 1 290 ? -17.580 5.314 34.819 1.00 71.56 290 ASP A N 1
ATOM 2250 C CA . ASP A 1 290 ? -18.656 5.932 35.613 1.00 71.56 290 ASP A CA 1
ATOM 2251 C C . ASP A 1 290 ? -19.775 4.925 35.917 1.00 71.56 290 ASP A C 1
ATOM 2253 O O . ASP A 1 290 ? -20.885 4.965 35.380 1.00 71.56 290 ASP A O 1
ATOM 2257 N N . LEU A 1 291 ? -19.418 3.933 36.731 1.00 83.12 291 LEU A N 1
ATOM 2258 C CA . LEU A 1 291 ? -20.322 2.894 37.194 1.00 83.12 291 LEU A CA 1
ATOM 2259 C C . LEU A 1 291 ? -21.016 3.340 38.481 1.00 83.12 291 LEU A C 1
ATOM 2261 O O . LEU A 1 291 ? -20.386 3.880 39.395 1.00 83.12 291 LEU A O 1
ATOM 2265 N N . LYS A 1 292 ? -22.309 3.047 38.579 1.00 88.75 292 LYS A N 1
ATOM 2266 C CA . LYS A 1 292 ? -23.129 3.247 39.774 1.00 88.75 292 LYS A CA 1
ATOM 2267 C C . LYS A 1 292 ? -23.435 1.906 40.423 1.00 88.75 292 LYS A C 1
ATOM 2269 O O . LYS A 1 292 ? -23.488 0.887 39.744 1.00 88.75 292 LYS A O 1
ATOM 2274 N N . VAL A 1 293 ? -23.660 1.900 41.728 1.00 91.12 293 VAL A N 1
ATOM 2275 C CA . VAL A 1 293 ? -24.134 0.741 42.480 1.00 91.12 293 VAL A CA 1
ATOM 2276 C C . VAL A 1 293 ? -25.371 1.113 43.286 1.00 91.12 293 VAL A C 1
ATOM 2278 O O . VAL A 1 293 ? -25.372 2.136 43.963 1.00 91.12 293 VAL A O 1
ATOM 2281 N N . SER A 1 294 ? -26.408 0.288 43.224 1.00 91.94 294 SER A N 1
ATOM 2282 C CA . SER A 1 294 ? -27.547 0.318 44.142 1.00 91.94 294 SER A CA 1
ATOM 2283 C C . SER A 1 294 ? -27.521 -0.921 45.027 1.00 91.94 294 SER A C 1
ATOM 2285 O O . SER A 1 294 ? -27.110 -1.995 44.589 1.00 91.94 294 SER A O 1
ATOM 2287 N N . PHE A 1 295 ? -27.955 -0.786 46.279 1.00 91.75 295 PHE A N 1
ATOM 2288 C CA . PHE A 1 295 ? -28.119 -1.921 47.189 1.00 91.75 295 PHE A CA 1
ATOM 2289 C C . PHE A 1 295 ? -29.581 -2.327 47.187 1.00 91.75 295 PHE A C 1
ATOM 2291 O O . PHE A 1 295 ? -30.419 -1.665 47.795 1.00 91.75 295 PHE A O 1
ATOM 2298 N N . ASP A 1 296 ? -29.897 -3.383 46.450 1.00 89.38 296 ASP A N 1
ATOM 2299 C CA . ASP A 1 296 ? -31.282 -3.802 46.223 1.00 89.38 296 ASP A CA 1
ATOM 2300 C C . ASP A 1 296 ? -31.821 -4.630 47.395 1.00 89.38 296 ASP A C 1
ATOM 2302 O O . ASP A 1 296 ? -33.031 -4.716 47.589 1.00 89.38 296 ASP A O 1
ATOM 2306 N N . LEU A 1 297 ? -30.924 -5.230 48.185 1.00 92.12 297 LEU A N 1
ATOM 2307 C CA . LEU A 1 297 ? -31.261 -6.003 49.375 1.00 92.12 297 LEU A CA 1
ATOM 2308 C C . LEU A 1 297 ? -30.246 -5.711 50.482 1.00 92.12 297 LEU A C 1
ATOM 2310 O O . LEU A 1 297 ? -29.056 -5.952 50.303 1.00 92.12 297 LEU A O 1
ATOM 2314 N N . LEU A 1 298 ? -30.710 -5.210 51.625 1.00 93.19 298 LEU A N 1
ATOM 2315 C CA . LEU A 1 298 ? -29.895 -5.033 52.828 1.00 93.19 298 LEU A CA 1
ATOM 2316 C C . LEU A 1 298 ? -30.158 -6.191 53.808 1.00 93.19 298 LEU A C 1
ATOM 2318 O O . LEU A 1 298 ? -31.274 -6.713 53.831 1.00 93.19 298 LEU A O 1
ATOM 2322 N N . PRO A 1 299 ? -29.170 -6.591 54.630 1.00 91.88 299 PRO A N 1
ATOM 2323 C CA . PRO A 1 299 ? -29.363 -7.652 55.613 1.00 91.88 299 PRO A CA 1
ATOM 2324 C C . PRO A 1 299 ? -30.417 -7.256 56.659 1.00 91.88 299 PRO A C 1
ATOM 2326 O O . PRO A 1 299 ? -30.445 -6.116 57.118 1.00 91.88 299 PRO A O 1
ATOM 2329 N N . GLU A 1 300 ? -31.258 -8.214 57.063 1.00 90.75 300 GLU A N 1
ATOM 2330 C CA . GLU A 1 300 ? -32.360 -7.988 58.018 1.00 90.75 300 GLU A CA 1
ATOM 2331 C C . GLU A 1 300 ? -31.885 -7.588 59.424 1.00 90.75 300 GLU A C 1
ATOM 2333 O O . GLU A 1 300 ? -32.606 -6.924 60.168 1.00 90.75 300 GLU A O 1
ATOM 2338 N N . GLN A 1 301 ? -30.668 -7.995 59.796 1.00 90.94 301 GLN A N 1
ATOM 2339 C CA . GLN A 1 301 ? -30.021 -7.645 61.057 1.00 90.94 301 GLN A CA 1
ATOM 2340 C C . GLN A 1 301 ? -28.632 -7.058 60.793 1.00 90.94 301 GLN A C 1
ATOM 2342 O O . GLN A 1 301 ? -27.983 -7.373 59.795 1.00 90.94 301 GLN A O 1
ATOM 2347 N N . GLY A 1 302 ? -28.174 -6.205 61.711 1.00 89.81 302 GLY A N 1
ATOM 2348 C CA . GLY A 1 302 ? -26.954 -5.416 61.542 1.00 89.81 302 GLY A CA 1
ATOM 2349 C C . GLY A 1 302 ? -27.161 -4.196 60.641 1.00 89.81 302 GLY A C 1
ATOM 2350 O O . GLY A 1 302 ? -28.282 -3.864 60.258 1.00 89.81 302 GLY A O 1
ATOM 2351 N N . ARG A 1 303 ? -26.082 -3.462 60.343 1.00 91.75 303 ARG A N 1
ATOM 2352 C CA . ARG A 1 303 ? -26.134 -2.262 59.486 1.00 91.75 303 ARG A CA 1
ATOM 2353 C C . ARG A 1 303 ? -24.992 -2.225 58.485 1.00 91.75 303 ARG A C 1
ATOM 2355 O O . ARG A 1 303 ? -23.840 -2.450 58.850 1.00 91.75 303 ARG A O 1
ATOM 2362 N N . ILE A 1 304 ? -25.322 -1.869 57.248 1.00 93.06 304 ILE A N 1
ATOM 2363 C CA . ILE A 1 304 ? -24.358 -1.549 56.196 1.00 93.06 304 ILE A CA 1
ATOM 2364 C C . ILE A 1 304 ? -24.075 -0.047 56.228 1.00 93.06 304 ILE A C 1
ATOM 2366 O O . ILE A 1 304 ? -24.997 0.768 56.219 1.00 93.06 304 ILE A O 1
ATOM 2370 N N . LEU A 1 305 ? -22.795 0.310 56.297 1.00 91.00 305 LEU A N 1
ATOM 2371 C CA . LEU A 1 305 ? -22.311 1.681 56.400 1.00 91.00 305 LEU A CA 1
ATOM 2372 C C . LEU A 1 305 ? -21.337 1.978 55.253 1.00 91.00 305 LEU A C 1
ATOM 2374 O O . LEU A 1 305 ? -20.479 1.152 54.938 1.00 91.00 305 LEU A O 1
ATOM 2378 N N . LEU A 1 306 ? -21.419 3.180 54.692 1.00 88.25 306 LEU A N 1
ATOM 2379 C CA . LEU A 1 306 ? -20.438 3.755 53.775 1.00 88.25 306 LEU A CA 1
ATOM 2380 C C . LEU A 1 306 ? -19.896 5.036 54.409 1.00 88.25 306 LEU A C 1
ATOM 2382 O O . LEU A 1 306 ? -20.664 5.931 54.746 1.00 88.25 306 LEU A O 1
ATOM 2386 N N . ASP A 1 307 ? -18.582 5.097 54.639 1.00 83.56 307 ASP A N 1
ATOM 2387 C CA . ASP A 1 307 ? -17.918 6.229 55.311 1.00 83.56 307 ASP A CA 1
ATOM 2388 C C . ASP A 1 307 ? -18.584 6.641 56.648 1.00 83.56 307 ASP A C 1
ATOM 2390 O O . ASP A 1 307 ? -18.598 7.807 57.034 1.00 83.56 307 ASP A O 1
ATOM 2394 N N . GLY A 1 308 ? -19.151 5.667 57.370 1.00 82.88 308 GLY A N 1
ATOM 2395 C CA . GLY A 1 308 ? -19.832 5.874 58.654 1.00 82.88 308 GLY A CA 1
ATOM 2396 C C . GLY A 1 308 ? -21.325 6.209 58.563 1.00 82.88 308 GLY A C 1
ATOM 2397 O O . GLY A 1 308 ? -21.993 6.217 59.597 1.00 82.88 308 GLY A O 1
ATOM 2398 N N . VAL A 1 309 ? -21.867 6.414 57.360 1.00 89.00 309 VAL A N 1
ATOM 2399 C CA . VAL A 1 309 ? -23.286 6.714 57.118 1.00 89.00 309 VAL A CA 1
ATOM 2400 C C . VAL A 1 309 ? -24.034 5.439 56.703 1.00 89.00 309 VAL A C 1
ATOM 2402 O O . VAL A 1 309 ? -23.509 4.684 55.884 1.00 89.00 309 VAL A O 1
ATOM 2405 N N . PRO A 1 310 ? -25.235 5.153 57.248 1.00 90.38 310 PRO A N 1
ATOM 2406 C CA . PRO A 1 310 ? -26.062 4.042 56.784 1.00 90.38 310 PRO A CA 1
ATOM 2407 C C . PRO A 1 310 ? -26.380 4.141 55.296 1.00 90.38 310 PRO A C 1
ATOM 2409 O O . PRO A 1 310 ? -26.814 5.186 54.820 1.00 90.38 310 PRO A O 1
ATOM 2412 N N . VAL A 1 311 ? -26.176 3.039 54.583 1.00 90.75 311 VAL A N 1
ATOM 2413 C CA . VAL A 1 311 ? -26.511 2.925 53.162 1.00 90.75 311 VAL A CA 1
ATOM 2414 C C . VAL A 1 311 ? -28.019 2.731 53.013 1.00 90.75 311 VAL A C 1
ATOM 2416 O O . VAL A 1 311 ? -28.602 1.889 53.700 1.00 90.75 311 VAL A O 1
ATOM 2419 N N . ALA A 1 312 ? -28.648 3.492 52.120 1.00 87.81 312 ALA A N 1
ATOM 2420 C CA . ALA A 1 312 ? -30.060 3.348 51.792 1.00 87.81 312 ALA A CA 1
ATOM 2421 C C . ALA A 1 312 ? -30.268 2.309 50.681 1.00 87.81 312 ALA A C 1
ATOM 2423 O O . ALA A 1 312 ? -29.465 2.181 49.753 1.00 87.81 312 ALA A O 1
ATOM 2424 N N . ALA A 1 313 ? -31.369 1.562 50.770 1.00 87.19 313 ALA A N 1
ATOM 2425 C CA . ALA A 1 313 ? -31.746 0.613 49.731 1.00 87.19 313 ALA A CA 1
ATOM 2426 C C . ALA A 1 313 ? -32.154 1.350 48.443 1.00 87.19 313 ALA A C 1
ATOM 2428 O O . ALA A 1 313 ? -32.804 2.393 48.503 1.00 87.19 313 ALA A O 1
ATOM 2429 N N . ALA A 1 314 ? -31.783 0.790 47.290 1.00 83.00 314 ALA A N 1
ATOM 2430 C CA . ALA A 1 314 ? -32.062 1.300 45.942 1.00 83.00 314 ALA A CA 1
ATOM 2431 C C . ALA A 1 314 ? -31.528 2.716 45.610 1.00 83.00 314 ALA A C 1
ATOM 2433 O O . ALA A 1 314 ? -31.743 3.200 44.498 1.00 83.00 314 ALA A O 1
ATOM 2434 N N . GLU A 1 315 ? -30.796 3.371 46.515 1.00 87.88 315 GLU A N 1
ATOM 2435 C CA . GLU A 1 315 ? -30.121 4.637 46.222 1.00 87.88 315 GLU A CA 1
ATOM 2436 C C . GLU A 1 315 ? -28.832 4.380 45.412 1.00 87.88 315 GLU A C 1
ATOM 2438 O O . GLU A 1 315 ? -28.087 3.447 45.728 1.00 87.88 315 GLU A O 1
ATOM 2443 N N . PRO A 1 316 ? -28.554 5.163 44.351 1.00 89.44 316 PRO A N 1
ATOM 2444 C CA . PRO A 1 316 ? -27.346 4.999 43.554 1.00 89.44 316 PRO A CA 1
ATOM 2445 C C . PRO A 1 316 ? -26.128 5.658 44.216 1.00 89.44 316 PRO A C 1
ATOM 2447 O O . PRO A 1 316 ? -26.097 6.864 44.449 1.00 89.44 316 PRO A O 1
ATOM 2450 N N . TYR A 1 317 ? -25.067 4.880 44.400 1.00 90.06 317 TYR A N 1
ATOM 2451 C CA . TYR A 1 317 ? -23.748 5.323 44.850 1.00 90.06 317 TYR A CA 1
ATOM 2452 C C . TYR A 1 317 ? -22.713 5.135 43.729 1.00 90.06 317 TYR A C 1
ATOM 2454 O O . TYR A 1 317 ? -22.920 4.311 42.839 1.00 90.06 317 TYR A O 1
ATOM 2462 N N . PRO A 1 318 ? -21.566 5.836 43.741 1.00 88.25 318 PRO A N 1
ATOM 2463 C CA . PRO A 1 318 ? -20.450 5.501 42.854 1.00 88.25 318 PRO A CA 1
ATOM 2464 C C . PRO A 1 318 ? -19.982 4.061 43.104 1.00 88.25 318 PRO A C 1
ATOM 2466 O O . PRO A 1 318 ? -19.824 3.670 44.257 1.00 88.25 318 PRO A O 1
ATOM 2469 N N . ALA A 1 319 ? -19.701 3.266 42.070 1.00 86.25 319 ALA A N 1
ATOM 2470 C CA . ALA A 1 319 ? -19.297 1.866 42.254 1.00 86.25 319 ALA A CA 1
ATOM 2471 C C . ALA A 1 319 ? -17.960 1.706 43.009 1.00 86.25 319 ALA A C 1
ATOM 2473 O O . ALA A 1 319 ? -17.736 0.681 43.648 1.00 86.25 319 ALA A O 1
ATOM 2474 N N . SER A 1 320 ? -17.113 2.744 43.030 1.00 78.19 320 SER A N 1
ATOM 2475 C CA . SER A 1 320 ? -15.924 2.831 43.899 1.00 78.19 320 SER A CA 1
ATOM 2476 C C . SER A 1 320 ? -16.257 2.837 45.402 1.00 78.19 320 SER A C 1
ATOM 2478 O O . SER A 1 320 ? -15.380 2.681 46.254 1.00 78.19 320 SER A O 1
ATOM 2480 N N . ALA A 1 321 ? -17.530 3.008 45.769 1.00 83.19 321 ALA A N 1
ATOM 2481 C CA . ALA A 1 321 ? -18.009 2.857 47.135 1.00 83.19 321 ALA A CA 1
ATOM 2482 C C . ALA A 1 321 ? -17.986 1.400 47.611 1.00 83.19 321 ALA A C 1
ATOM 2484 O O . ALA A 1 321 ? -17.731 1.191 48.794 1.00 83.19 321 ALA A O 1
ATOM 2485 N N . LEU A 1 322 ? -18.183 0.412 46.723 1.00 85.62 322 LEU A N 1
ATOM 2486 C CA . LEU A 1 322 ? -18.270 -1.020 47.064 1.00 85.62 322 LEU A CA 1
ATOM 2487 C C . LEU A 1 322 ? -17.107 -1.490 47.939 1.00 85.62 322 LEU A C 1
ATOM 2489 O O . LEU A 1 322 ? -17.305 -2.122 48.979 1.00 85.62 322 LEU A O 1
ATOM 2493 N N . GLY A 1 323 ? -15.895 -1.081 47.567 1.00 79.19 323 GLY A N 1
ATOM 2494 C CA . GLY A 1 323 ? -14.690 -1.438 48.296 1.00 79.19 323 GLY A CA 1
ATOM 2495 C C . GLY A 1 323 ? -14.643 -0.881 49.716 1.00 79.19 323 GLY A C 1
ATOM 2496 O O . GLY A 1 323 ? -13.887 -1.413 50.519 1.00 79.19 323 GLY A O 1
ATOM 2497 N N . ARG A 1 324 ? -15.399 0.169 50.059 1.00 82.19 324 ARG A N 1
ATOM 2498 C CA . ARG A 1 324 ? -15.335 0.902 51.343 1.00 82.19 324 ARG A CA 1
ATOM 2499 C C . ARG A 1 324 ? -16.472 0.566 52.308 1.00 82.19 324 ARG A C 1
ATOM 2501 O O . ARG A 1 324 ? -16.525 1.119 53.403 1.00 82.19 324 ARG A O 1
ATOM 2508 N N . ILE A 1 325 ? -17.359 -0.341 51.919 1.00 88.50 325 ILE A N 1
ATOM 2509 C CA . ILE A 1 325 ? -18.531 -0.697 52.713 1.00 88.50 325 ILE A CA 1
ATOM 2510 C C . ILE A 1 325 ? -18.132 -1.497 53.948 1.00 88.50 325 ILE A C 1
ATOM 2512 O O . ILE A 1 325 ? -17.292 -2.401 53.897 1.00 88.50 325 ILE A O 1
ATOM 2516 N N . VAL A 1 326 ? -18.776 -1.168 55.061 1.00 89.25 326 VAL A N 1
ATOM 2517 C CA . VAL A 1 326 ? -18.573 -1.785 56.369 1.00 89.25 326 VAL A CA 1
ATOM 2518 C C . VAL A 1 326 ? -19.888 -2.388 56.847 1.00 89.25 326 VAL A C 1
ATOM 2520 O O . VAL A 1 326 ? -20.933 -1.751 56.747 1.00 89.25 326 VAL A O 1
ATOM 2523 N N . TYR A 1 327 ? -19.844 -3.599 57.392 1.00 92.12 327 TYR A N 1
ATOM 2524 C CA . TYR A 1 327 ? -20.975 -4.218 58.075 1.00 92.12 327 TYR A CA 1
ATOM 2525 C C . TYR A 1 327 ? -20.740 -4.189 59.584 1.00 92.12 327 TYR A C 1
ATOM 2527 O O . TYR A 1 327 ? -19.690 -4.619 60.068 1.00 92.12 327 TYR A O 1
ATOM 2535 N N . ARG A 1 328 ? -21.718 -3.668 60.326 1.00 92.69 328 ARG A N 1
ATOM 2536 C CA . ARG A 1 328 ? -21.741 -3.629 61.792 1.00 92.69 328 ARG A CA 1
ATOM 2537 C C . ARG A 1 328 ? -22.736 -4.671 62.304 1.00 92.69 328 ARG A C 1
ATOM 2539 O O . ARG A 1 328 ? -23.933 -4.533 62.060 1.00 92.69 328 ARG A O 1
ATOM 2546 N N . SER A 1 329 ? -22.247 -5.675 63.031 1.00 91.19 329 SER A N 1
ATOM 2547 C CA . SER A 1 329 ? -23.019 -6.799 63.593 1.00 91.19 329 SER A CA 1
ATOM 2548 C C . SER A 1 329 ? -23.419 -6.591 65.064 1.00 91.19 329 SER A C 1
ATOM 2550 O O . SER A 1 329 ? -23.648 -7.548 65.806 1.00 91.19 329 SER A O 1
ATOM 2552 N N . GLU A 1 330 ? -23.480 -5.340 65.518 1.00 88.50 330 GLU A N 1
ATOM 2553 C CA . GLU A 1 330 ? -23.912 -4.988 66.873 1.00 88.50 330 GLU A CA 1
ATOM 2554 C C . GLU A 1 330 ? -25.368 -5.427 67.104 1.00 88.50 330 GLU A C 1
ATOM 2556 O O . GLU A 1 330 ? -26.253 -5.082 66.323 1.00 88.50 330 GLU A O 1
ATOM 2561 N N . GLY A 1 331 ? -25.604 -6.229 68.148 1.00 85.12 331 GLY A N 1
ATOM 2562 C CA . GLY A 1 331 ? -26.923 -6.798 68.457 1.00 85.12 331 GLY A CA 1
ATOM 2563 C C . GLY A 1 331 ? -27.344 -8.005 67.606 1.00 85.12 331 GLY A C 1
ATOM 2564 O O . GLY A 1 331 ? -28.480 -8.451 67.736 1.00 85.12 331 GLY A O 1
ATOM 2565 N N . VAL A 1 332 ? -26.461 -8.548 66.758 1.00 89.56 332 VAL A N 1
ATOM 2566 C CA . VAL A 1 332 ? -26.757 -9.701 65.886 1.00 89.56 332 VAL A CA 1
ATOM 2567 C C . VAL A 1 332 ? -26.239 -11.000 66.507 1.00 89.56 332 VAL A C 1
ATOM 2569 O O . VAL A 1 332 ? -25.072 -11.081 66.895 1.00 89.56 332 VAL A O 1
ATOM 2572 N N . ALA A 1 333 ? -27.093 -12.023 66.594 1.00 86.75 333 ALA A N 1
ATOM 2573 C CA . ALA A 1 333 ? -26.744 -13.309 67.200 1.00 86.75 333 ALA A CA 1
ATOM 2574 C C . ALA A 1 333 ? -25.809 -14.158 66.304 1.00 86.75 333 ALA A C 1
ATOM 2576 O O . ALA A 1 333 ? -25.955 -14.141 65.076 1.00 86.75 333 ALA A O 1
ATOM 2577 N N . PRO A 1 334 ? -24.879 -14.945 66.887 1.00 86.88 334 PRO A N 1
ATOM 2578 C CA . PRO A 1 334 ? -24.131 -15.967 66.155 1.00 86.88 334 PRO A CA 1
ATOM 2579 C C . PRO A 1 334 ? -25.056 -16.945 65.413 1.00 86.88 334 PRO A C 1
ATOM 2581 O O . PRO A 1 334 ? -26.099 -17.339 65.928 1.00 86.88 334 PRO A O 1
ATOM 2584 N N . GLY A 1 335 ? -24.670 -17.350 64.203 1.00 83.25 335 GLY A N 1
ATOM 2585 C CA . GLY A 1 335 ? -25.451 -18.214 63.313 1.00 83.25 335 GLY A CA 1
ATOM 2586 C C . GLY A 1 335 ? -26.355 -17.465 62.328 1.00 83.25 335 GLY A C 1
ATOM 2587 O O . GLY A 1 335 ? -26.846 -18.080 61.384 1.00 83.25 335 GLY A O 1
ATOM 2588 N N . PHE A 1 336 ? -26.548 -16.149 62.491 1.00 90.69 336 PHE A N 1
ATOM 2589 C CA . PHE A 1 336 ? -27.280 -15.337 61.517 1.00 90.69 336 PHE A CA 1
ATOM 2590 C C . PHE A 1 336 ? -26.525 -15.251 60.182 1.00 90.69 336 PHE A C 1
ATOM 2592 O O . PHE A 1 336 ? -25.324 -14.975 60.158 1.00 90.69 336 PHE A O 1
ATOM 2599 N N . VAL A 1 337 ? -27.241 -15.430 59.069 1.00 89.88 337 VAL A N 1
ATOM 2600 C CA . VAL A 1 337 ? -26.727 -15.212 57.710 1.00 89.88 337 VAL A CA 1
ATOM 2601 C C . VAL A 1 337 ? -27.531 -14.089 57.066 1.00 89.88 337 VAL A C 1
ATOM 2603 O O . VAL A 1 337 ? -28.677 -14.283 56.672 1.00 89.88 337 VAL A O 1
ATOM 2606 N N . GLY A 1 338 ? -26.928 -12.907 56.965 1.00 90.00 338 GLY A N 1
ATOM 2607 C CA . GLY A 1 338 ? -27.507 -11.769 56.258 1.00 90.00 338 GLY A CA 1
ATOM 2608 C C . GLY A 1 338 ? -27.129 -11.790 54.781 1.00 90.00 338 GLY A C 1
ATOM 2609 O O . GLY A 1 338 ? -26.004 -12.149 54.439 1.00 90.00 338 GLY A O 1
ATOM 2610 N N . ILE A 1 339 ? -28.040 -11.371 53.905 1.00 92.31 339 ILE A N 1
ATOM 2611 C CA . ILE A 1 339 ? -27.754 -11.206 52.476 1.00 92.31 339 ILE A CA 1
ATOM 2612 C C . ILE A 1 339 ? -27.707 -9.717 52.142 1.00 92.31 339 ILE A C 1
ATOM 2614 O O . ILE A 1 339 ? -28.633 -8.974 52.455 1.00 92.31 339 ILE A O 1
ATOM 2618 N N . LEU A 1 340 ? -26.629 -9.297 51.487 1.00 92.94 340 LEU A N 1
ATOM 2619 C CA . LEU A 1 340 ? -26.501 -7.991 50.851 1.00 92.94 340 LEU A CA 1
ATOM 2620 C C . LEU A 1 340 ? -26.530 -8.191 49.333 1.00 92.94 340 LEU A C 1
ATOM 2622 O O . LEU A 1 340 ? -25.594 -8.749 48.763 1.00 92.94 340 LEU A O 1
ATOM 2626 N N . GLY A 1 341 ? -27.604 -7.756 48.686 1.00 92.00 341 GLY A N 1
ATOM 2627 C CA . GLY A 1 341 ? -27.735 -7.739 47.232 1.00 92.00 341 GLY A CA 1
ATOM 2628 C C . GLY A 1 341 ? -27.434 -6.356 46.681 1.00 92.00 341 GLY A C 1
ATOM 2629 O O . GLY A 1 341 ? -27.885 -5.353 47.237 1.00 92.00 341 GLY A O 1
ATOM 2630 N N . TYR A 1 342 ? -26.672 -6.302 45.595 1.00 92.88 342 TYR A N 1
ATOM 2631 C CA . TYR A 1 342 ? -26.338 -5.051 44.930 1.00 92.88 342 TYR A CA 1
ATOM 2632 C C . TYR A 1 342 ? -26.387 -5.193 43.410 1.00 92.88 342 TYR A C 1
ATOM 2634 O O . TYR A 1 342 ? -26.036 -6.236 42.853 1.00 92.88 342 TYR A O 1
ATOM 2642 N N . THR A 1 343 ? -26.775 -4.115 42.739 1.00 91.25 343 THR A N 1
ATOM 2643 C CA . THR A 1 343 ? -26.788 -3.991 41.284 1.00 91.25 343 THR A CA 1
ATOM 2644 C C . THR A 1 343 ? -25.786 -2.922 40.887 1.00 91.25 343 THR A C 1
ATOM 2646 O O . THR A 1 343 ? -25.892 -1.771 41.300 1.00 91.25 343 THR A O 1
ATOM 2649 N N . VAL A 1 344 ? -24.810 -3.284 40.061 1.00 89.06 344 VAL A N 1
ATOM 2650 C CA . VAL A 1 344 ? -23.903 -2.322 39.430 1.00 89.06 344 VAL A CA 1
ATOM 2651 C C . VAL A 1 344 ? -24.453 -1.987 38.061 1.00 89.06 344 VAL A C 1
ATOM 2653 O O . VAL A 1 344 ? -24.680 -2.898 37.272 1.00 89.06 344 VAL A O 1
ATOM 2656 N N . SER A 1 345 ? -24.631 -0.705 37.766 1.00 84.75 345 SER A N 1
ATOM 2657 C CA . SER A 1 345 ? -25.082 -0.209 36.470 1.00 84.75 345 SER A CA 1
ATOM 2658 C C . SER A 1 345 ? -24.073 0.745 35.837 1.00 84.75 345 SER A C 1
ATOM 2660 O O . SER A 1 345 ? -23.323 1.431 36.530 1.00 84.75 345 SER A O 1
ATOM 2662 N N . ASN A 1 346 ? -24.034 0.792 34.509 1.00 76.19 346 ASN A N 1
ATOM 2663 C CA . ASN A 1 346 ? -23.338 1.853 33.780 1.00 76.19 346 ASN A CA 1
ATOM 2664 C C . ASN A 1 346 ? -24.291 3.035 33.502 1.00 76.19 346 ASN A C 1
ATOM 2666 O O . ASN A 1 346 ? -25.494 2.960 33.765 1.00 76.19 346 ASN A O 1
ATOM 2670 N N . ARG A 1 347 ? -23.781 4.133 32.928 1.00 71.25 347 ARG A N 1
ATOM 2671 C CA . ARG A 1 347 ? -24.595 5.304 32.532 1.00 71.25 347 ARG A CA 1
ATOM 2672 C C . ARG A 1 347 ? -25.659 5.026 31.459 1.00 71.25 347 ARG A C 1
ATOM 2674 O O . ARG A 1 347 ? -26.420 5.926 31.120 1.00 71.25 347 ARG A O 1
ATOM 2681 N N . PHE A 1 348 ? -25.697 3.807 30.925 1.00 64.31 348 PHE A N 1
ATOM 2682 C CA . PHE A 1 348 ? -26.666 3.333 29.938 1.00 64.31 348 PHE A CA 1
ATOM 2683 C C . PHE A 1 348 ? -27.635 2.295 30.527 1.00 64.31 348 PHE A C 1
ATOM 2685 O O . PHE A 1 348 ? -28.267 1.561 29.772 1.00 64.31 348 PHE A O 1
ATOM 2692 N N . GLU A 1 349 ? -27.728 2.221 31.862 1.00 69.50 349 GLU A N 1
ATOM 2693 C CA . GLU A 1 349 ? -28.661 1.379 32.633 1.00 69.50 349 GLU A CA 1
ATOM 2694 C C . GLU A 1 349 ? -28.475 -0.138 32.469 1.00 69.50 349 GLU A C 1
ATOM 2696 O O . GLU A 1 349 ? -29.237 -0.934 33.022 1.00 69.50 349 GLU A O 1
ATOM 2701 N N . GLN A 1 350 ? -27.422 -0.579 31.778 1.00 74.38 350 GLN A N 1
ATOM 2702 C CA . GLN A 1 350 ? -27.050 -1.988 31.791 1.00 74.38 350 GLN A CA 1
ATOM 2703 C C . GLN A 1 350 ? -26.475 -2.336 33.142 1.00 74.38 350 GLN A C 1
ATOM 2705 O O . GLN A 1 350 ? -25.675 -1.571 33.684 1.00 74.38 350 GLN A O 1
ATOM 2710 N N . SER A 1 351 ? -26.834 -3.508 33.651 1.00 84.44 351 SER A N 1
ATOM 2711 C CA . SER A 1 351 ? -26.476 -3.856 35.007 1.00 84.44 351 SER A CA 1
ATOM 2712 C C . SER A 1 351 ? -26.125 -5.317 35.220 1.00 84.44 351 SER A C 1
ATOM 2714 O O . SER A 1 351 ? -26.564 -6.202 34.487 1.00 84.44 351 SER A O 1
ATOM 2716 N N . SER A 1 352 ? -25.328 -5.539 36.259 1.00 87.94 352 SER A N 1
ATOM 2717 C CA . SER A 1 352 ? -24.987 -6.856 36.781 1.00 87.94 352 SER A CA 1
ATOM 2718 C C . SER A 1 352 ? -25.263 -6.893 38.273 1.00 87.94 352 SER A C 1
ATOM 2720 O O . SER A 1 352 ? -25.060 -5.903 38.978 1.00 87.94 352 SER A O 1
ATOM 2722 N N . ARG A 1 353 ? -25.707 -8.050 38.759 1.00 90.25 353 ARG A N 1
ATOM 2723 C CA . ARG A 1 353 ? -26.058 -8.256 40.164 1.00 90.25 353 ARG A CA 1
ATOM 2724 C C . ARG A 1 353 ? -25.001 -9.076 40.875 1.00 90.25 353 ARG A C 1
ATOM 2726 O O . ARG A 1 353 ? -24.523 -10.065 40.326 1.00 90.25 353 ARG A O 1
ATOM 2733 N N . GLY A 1 354 ? -24.680 -8.674 42.095 1.00 89.94 354 GLY A N 1
ATOM 2734 C CA . GLY A 1 354 ? -23.853 -9.440 43.013 1.00 89.94 354 GLY A CA 1
ATOM 2735 C C . GLY A 1 354 ? -24.567 -9.668 44.340 1.00 89.94 354 GLY A C 1
ATOM 2736 O O . GLY A 1 354 ? -25.502 -8.950 44.709 1.00 89.94 354 GLY A O 1
ATOM 2737 N N . LEU A 1 355 ? -24.119 -10.698 45.051 1.00 91.50 355 LEU A N 1
ATOM 2738 C CA . LEU A 1 355 ? -24.635 -11.081 46.359 1.00 91.50 355 LEU A CA 1
ATOM 2739 C C . LEU A 1 355 ? -23.479 -11.258 47.340 1.00 91.50 355 LEU A C 1
ATOM 2741 O O . LEU A 1 355 ? -22.466 -11.877 47.017 1.00 91.50 355 LEU A O 1
ATOM 2745 N N . VAL A 1 356 ? -23.652 -10.771 48.564 1.00 91.25 356 VAL A N 1
ATOM 2746 C CA . VAL A 1 356 ? -22.746 -11.054 49.678 1.00 91.25 356 VAL A CA 1
ATOM 2747 C C . VAL A 1 356 ? -23.517 -11.742 50.793 1.00 91.25 356 VAL A C 1
ATOM 2749 O O . VAL A 1 356 ? -24.490 -11.197 51.309 1.00 91.25 356 VAL A O 1
ATOM 2752 N N . ALA A 1 357 ? -23.066 -12.930 51.184 1.00 90.69 357 ALA A N 1
ATOM 2753 C CA . ALA A 1 357 ? -23.553 -13.646 52.352 1.00 90.69 357 ALA A CA 1
ATOM 2754 C C . ALA A 1 357 ? -22.678 -13.312 53.568 1.00 90.69 357 ALA A C 1
ATOM 2756 O O . ALA A 1 357 ? -21.506 -13.687 53.635 1.00 90.69 357 ALA A O 1
ATOM 2757 N N . LEU A 1 358 ? -23.261 -12.610 54.536 1.00 91.25 358 LEU A N 1
ATOM 2758 C CA . LEU A 1 358 ? -22.644 -12.168 55.784 1.00 91.25 358 LEU A CA 1
ATOM 2759 C C . LEU A 1 358 ? -23.002 -13.163 56.893 1.00 91.25 358 LEU A C 1
ATOM 2761 O O . LEU A 1 358 ? -24.105 -13.120 57.430 1.00 91.25 358 LEU A O 1
ATOM 2765 N N . THR A 1 359 ? -22.088 -14.071 57.235 1.00 91.12 359 THR A N 1
ATOM 2766 C CA . THR A 1 359 ? -22.309 -15.069 58.296 1.00 91.12 359 THR A CA 1
ATOM 2767 C C . THR A 1 359 ? -21.755 -14.559 59.618 1.00 91.12 359 THR A C 1
ATOM 2769 O O . THR A 1 359 ? -20.543 -14.384 59.753 1.00 91.12 359 THR A O 1
ATOM 2772 N N . VAL A 1 360 ? -22.623 -14.330 60.603 1.00 89.50 360 VAL A N 1
ATOM 2773 C CA . VAL A 1 360 ? -22.210 -13.906 61.942 1.00 89.50 360 VAL A CA 1
ATOM 2774 C C . VAL A 1 360 ? -21.786 -15.125 62.752 1.00 89.50 360 VAL A C 1
ATOM 2776 O O . VAL A 1 360 ? -22.569 -16.046 62.958 1.00 89.50 360 VAL A O 1
ATOM 2779 N N . THR A 1 361 ? -20.542 -15.154 63.213 1.00 87.62 361 THR A N 1
ATOM 2780 C CA . THR A 1 361 ? -19.967 -16.260 63.986 1.00 87.62 361 THR A CA 1
ATOM 2781 C C . THR A 1 361 ? -19.721 -15.851 65.430 1.00 87.62 361 THR A C 1
ATOM 2783 O O . THR A 1 361 ? -19.540 -14.670 65.740 1.00 87.62 361 THR A O 1
ATOM 2786 N N . ASP A 1 362 ? -19.650 -16.842 66.315 1.00 79.31 362 ASP A N 1
ATOM 2787 C CA . ASP A 1 362 ? -19.315 -16.613 67.715 1.00 79.31 362 ASP A CA 1
ATOM 2788 C C . ASP A 1 362 ? -17.910 -16.010 67.857 1.00 79.31 362 ASP A C 1
ATOM 2790 O O . ASP A 1 362 ? -16.981 -16.373 67.122 1.00 79.31 362 ASP A O 1
ATOM 2794 N N . ALA A 1 363 ? -17.737 -15.093 68.812 1.00 59.66 363 ALA A N 1
ATOM 2795 C CA . ALA A 1 363 ? -16.484 -14.350 68.994 1.00 59.66 363 ALA A CA 1
ATOM 2796 C C . ALA A 1 363 ? -15.280 -15.268 69.312 1.00 59.66 363 ALA A C 1
ATOM 2798 O O . ALA A 1 363 ? -14.127 -14.889 69.095 1.00 59.66 363 ALA A O 1
ATOM 2799 N N . THR A 1 364 ? -15.545 -16.488 69.790 1.00 52.00 364 THR A N 1
ATOM 2800 C CA . THR A 1 364 ? -14.568 -17.542 70.102 1.00 52.00 364 THR A CA 1
ATOM 2801 C C . THR A 1 364 ? -14.224 -18.434 68.901 1.00 52.00 364 THR A C 1
ATOM 2803 O O . THR A 1 364 ? -13.085 -18.886 68.796 1.00 52.00 364 THR A O 1
ATOM 2806 N N . VAL A 1 365 ? -15.147 -18.636 67.950 1.00 46.47 365 VAL A N 1
ATOM 2807 C CA . VAL A 1 365 ? -14.925 -19.436 66.724 1.00 46.47 365 VAL A CA 1
ATOM 2808 C C . VAL A 1 365 ? -14.156 -18.633 65.671 1.00 46.47 365 VAL A C 1
ATOM 2810 O O . VAL A 1 365 ? -13.276 -19.178 65.004 1.00 46.47 365 VAL A O 1
ATOM 2813 N N . ALA A 1 366 ? -14.368 -17.313 65.614 1.00 43.81 366 ALA A N 1
ATOM 2814 C CA . ALA A 1 366 ? -13.557 -16.409 64.795 1.00 43.81 366 ALA A CA 1
ATOM 2815 C C . ALA A 1 366 ? -12.060 -16.431 65.183 1.00 43.81 366 ALA A C 1
ATOM 2817 O O . ALA A 1 366 ? -11.207 -16.145 64.350 1.00 43.81 366 ALA A O 1
ATOM 2818 N N . GLN A 1 367 ? -11.718 -16.828 66.419 1.00 39.78 367 GLN A N 1
ATOM 2819 C CA . GLN A 1 367 ? -10.330 -16.984 66.881 1.00 39.78 367 GLN A CA 1
ATOM 2820 C C . GLN A 1 367 ? -9.711 -18.363 66.585 1.00 39.78 367 GLN A C 1
ATOM 2822 O O . GLN A 1 367 ? -8.492 -18.497 66.665 1.00 39.78 367 GLN A O 1
ATOM 2827 N N . ALA A 1 368 ? -10.499 -19.380 66.214 1.00 36.31 368 ALA A N 1
ATOM 2828 C CA . ALA A 1 368 ? -9.977 -20.705 65.857 1.00 36.31 368 ALA A CA 1
ATOM 2829 C C . ALA A 1 368 ? -9.537 -20.789 64.382 1.00 36.31 368 ALA A C 1
ATOM 2831 O O . ALA A 1 368 ? -8.580 -21.495 64.077 1.00 36.31 368 ALA A O 1
ATOM 2832 N N . GLY A 1 369 ? -10.159 -20.002 63.494 1.00 38.59 369 GLY A N 1
ATOM 2833 C CA . GLY A 1 369 ? -9.642 -19.716 62.146 1.00 38.59 369 GLY A CA 1
ATOM 2834 C C . GLY A 1 369 ? -8.582 -18.603 62.111 1.00 38.59 369 GLY A C 1
ATOM 2835 O O . GLY A 1 369 ? -7.874 -18.463 61.122 1.00 38.59 369 GLY A O 1
ATOM 2836 N N . ALA A 1 370 ? -8.440 -17.844 63.205 1.00 39.06 370 ALA A N 1
ATOM 2837 C CA . ALA A 1 370 ? -7.489 -16.740 63.366 1.00 39.06 370 ALA A CA 1
ATOM 2838 C C . ALA A 1 370 ? -6.420 -17.020 64.439 1.00 39.06 370 ALA A C 1
ATOM 2840 O O . ALA A 1 370 ? -5.964 -16.108 65.135 1.00 39.06 370 ALA A O 1
ATOM 2841 N N . ARG A 1 371 ? -5.968 -18.278 64.564 1.00 34.69 371 ARG A N 1
ATOM 2842 C CA . ARG A 1 371 ? -4.715 -18.575 65.283 1.00 34.69 371 ARG A CA 1
ATOM 2843 C C . ARG A 1 371 ? -3.457 -18.140 64.530 1.00 34.69 371 ARG A C 1
ATOM 2845 O O . ARG A 1 371 ? -2.370 -18.331 65.058 1.00 34.69 371 ARG A O 1
ATOM 2852 N N . ASP A 1 372 ? -3.615 -17.465 63.394 1.00 35.88 372 ASP A N 1
ATOM 2853 C CA . ASP A 1 372 ? -2.508 -16.859 62.662 1.00 35.88 372 ASP A CA 1
ATOM 2854 C C . ASP A 1 372 ? -2.828 -15.441 62.158 1.00 35.88 372 ASP A C 1
ATOM 2856 O O . ASP A 1 372 ? -2.588 -15.124 61.003 1.00 35.88 372 ASP A O 1
ATOM 2860 N N . THR A 1 373 ? -3.448 -14.584 62.989 1.00 31.75 373 THR A N 1
ATOM 2861 C CA . THR A 1 373 ? -3.414 -13.101 62.846 1.00 31.75 373 THR A CA 1
ATOM 2862 C C . THR A 1 373 ? -4.204 -12.403 63.964 1.00 31.75 373 THR A C 1
ATOM 2864 O O . THR A 1 373 ? -5.318 -11.913 63.789 1.00 31.75 373 THR A O 1
ATOM 2867 N N . LYS A 1 374 ? -3.598 -12.257 65.151 1.00 31.97 374 LYS A N 1
ATOM 2868 C CA . LYS A 1 374 ? -3.922 -11.114 66.023 1.00 31.97 374 LYS A CA 1
ATOM 2869 C C . LYS A 1 374 ? -3.150 -9.897 65.526 1.00 31.97 374 LYS A C 1
ATOM 2871 O O . LYS A 1 374 ? -2.149 -9.498 66.113 1.00 31.97 374 LYS A O 1
ATOM 2876 N N . THR A 1 375 ? -3.651 -9.278 64.471 1.00 29.64 375 THR A N 1
ATOM 2877 C CA . THR A 1 375 ? -3.282 -7.914 64.107 1.00 29.64 375 THR A CA 1
ATOM 2878 C C . THR A 1 375 ? -4.565 -7.108 63.976 1.00 29.64 375 THR A C 1
ATOM 2880 O O . THR A 1 375 ? -5.379 -7.298 63.079 1.00 29.64 375 THR A O 1
ATOM 2883 N N . ARG A 1 376 ? -4.730 -6.142 64.890 1.00 29.22 376 ARG A N 1
ATOM 2884 C CA . ARG A 1 376 ? -5.349 -4.845 64.560 1.00 29.22 376 ARG A CA 1
ATOM 2885 C C . ARG A 1 376 ? -4.876 -4.486 63.137 1.00 29.22 376 ARG A C 1
ATOM 2887 O O . ARG A 1 376 ? -3.688 -4.708 62.899 1.00 29.22 376 ARG A O 1
ATOM 2894 N N . PRO A 1 377 ? -5.676 -3.900 62.227 1.00 36.72 377 PRO A N 1
ATOM 2895 C CA . PRO A 1 377 ? -5.095 -3.218 61.079 1.00 36.72 377 PRO A CA 1
ATOM 2896 C C . PRO A 1 377 ? -4.314 -2.026 61.644 1.00 36.72 377 PRO A C 1
ATOM 2898 O O . PRO A 1 377 ? -4.806 -0.914 61.808 1.00 36.72 377 PRO A O 1
ATOM 2901 N N . THR A 1 378 ? -3.100 -2.294 62.110 1.00 34.22 378 THR A N 1
ATOM 2902 C CA . THR A 1 378 ? -2.096 -1.300 62.395 1.00 34.22 378 THR A CA 1
ATOM 2903 C C . THR A 1 378 ? -1.815 -0.631 61.062 1.00 34.22 378 THR A C 1
ATOM 2905 O O . THR A 1 378 ? -1.852 -1.278 60.015 1.00 34.22 378 THR A O 1
ATOM 2908 N N . ARG A 1 379 ? -1.466 0.656 61.098 1.00 43.88 379 ARG A N 1
ATOM 2909 C CA . ARG A 1 379 ? -0.884 1.409 59.973 1.00 43.88 379 ARG A CA 1
ATOM 2910 C C . ARG A 1 379 ? 0.130 0.616 59.116 1.00 43.88 379 ARG A C 1
ATOM 2912 O O . ARG A 1 379 ? 0.424 1.062 58.019 1.00 43.88 379 ARG A O 1
ATOM 2919 N N . SER A 1 380 ? 0.677 -0.503 59.605 1.00 48.75 380 SER A N 1
ATOM 2920 C CA . SER A 1 380 ? 1.590 -1.414 58.912 1.00 48.75 380 SER A CA 1
ATOM 2921 C C . SER A 1 380 ? 0.979 -2.196 57.739 1.00 48.75 380 SER A C 1
ATOM 2923 O O . SER A 1 380 ? 1.656 -2.291 56.728 1.00 48.75 380 SER A O 1
ATOM 2925 N N . ALA A 1 381 ? -0.259 -2.707 57.814 1.00 46.75 381 ALA A N 1
ATOM 2926 C CA . ALA A 1 381 ? -0.828 -3.547 56.742 1.00 46.75 381 ALA A CA 1
ATOM 2927 C C . ALA A 1 381 ? -1.247 -2.715 55.513 1.00 46.75 381 ALA A C 1
ATOM 2929 O O . ALA A 1 381 ? -0.855 -3.011 54.391 1.00 46.75 381 ALA A O 1
ATOM 2930 N N . GLU A 1 382 ? -1.930 -1.583 55.728 1.00 52.75 382 GLU A N 1
ATOM 2931 C CA . GLU A 1 382 ? -2.232 -0.623 54.650 1.00 52.75 382 GLU A CA 1
ATOM 2932 C C . GLU A 1 382 ? -0.956 0.016 54.063 1.00 52.75 382 GLU A C 1
ATOM 2934 O O . GLU A 1 382 ? -0.914 0.367 52.881 1.00 52.75 382 GLU A O 1
ATOM 2939 N N . ALA A 1 383 ? 0.098 0.176 54.875 1.00 56.41 383 ALA A N 1
ATOM 2940 C CA . ALA A 1 383 ? 1.403 0.627 54.395 1.00 56.41 383 ALA A CA 1
ATOM 2941 C C . ALA A 1 383 ? 2.133 -0.456 53.583 1.00 56.41 383 ALA A C 1
ATOM 2943 O O . ALA A 1 383 ? 2.789 -0.113 52.599 1.00 56.41 383 ALA A O 1
ATOM 2944 N N . GLU A 1 384 ? 2.010 -1.735 53.950 1.00 59.75 384 GLU A N 1
ATOM 2945 C CA . GLU A 1 384 ? 2.529 -2.864 53.171 1.00 59.75 384 GLU A CA 1
ATOM 2946 C C . GLU A 1 384 ? 1.817 -2.997 51.825 1.00 59.75 384 GLU A C 1
ATOM 2948 O O . GLU A 1 384 ? 2.503 -3.037 50.804 1.00 59.75 384 GLU A O 1
ATOM 2953 N N . ASP A 1 385 ? 0.483 -2.951 51.792 1.00 64.69 385 ASP A N 1
ATOM 2954 C CA . ASP A 1 385 ? -0.304 -2.978 50.549 1.00 64.69 385 ASP A CA 1
ATOM 2955 C C . ASP A 1 385 ? 0.046 -1.792 49.636 1.00 64.69 385 ASP A C 1
ATOM 2957 O O . ASP A 1 385 ? 0.271 -1.947 48.431 1.00 64.69 385 ASP A O 1
ATOM 2961 N N . GLY A 1 386 ? 0.188 -0.595 50.217 1.00 70.19 386 GLY A N 1
ATOM 2962 C CA . GLY A 1 386 ? 0.660 0.589 49.501 1.00 70.19 386 GLY A CA 1
ATOM 2963 C C . GLY A 1 386 ? 2.073 0.416 48.931 1.00 70.19 386 GLY A C 1
ATOM 2964 O O . GLY A 1 386 ? 2.324 0.779 47.781 1.00 70.19 386 GLY A O 1
ATOM 2965 N N . ALA A 1 387 ? 2.990 -0.182 49.693 1.00 77.44 387 ALA A N 1
ATOM 2966 C CA . ALA A 1 387 ? 4.355 -0.445 49.245 1.00 77.44 387 ALA A CA 1
ATOM 2967 C C . ALA A 1 387 ? 4.421 -1.543 48.166 1.00 77.44 387 ALA A C 1
ATOM 2969 O O . ALA A 1 387 ? 5.240 -1.446 47.248 1.00 77.44 387 ALA A O 1
ATOM 2970 N N . VAL A 1 388 ? 3.562 -2.569 48.238 1.00 82.12 388 VAL A N 1
ATOM 2971 C CA . VAL A 1 388 ? 3.400 -3.596 47.193 1.00 82.12 388 VAL A CA 1
ATOM 2972 C C . VAL A 1 388 ? 2.948 -2.941 45.889 1.00 82.12 388 VAL A C 1
ATOM 2974 O O . VAL A 1 388 ? 3.575 -3.163 44.849 1.00 82.12 388 VAL A O 1
ATOM 2977 N N . MET A 1 389 ? 1.939 -2.067 45.946 1.00 83.81 389 MET A N 1
ATOM 2978 C CA . MET A 1 389 ? 1.451 -1.347 44.768 1.00 83.81 389 MET A CA 1
ATOM 2979 C C . MET A 1 389 ? 2.485 -0.383 44.180 1.00 83.81 389 MET A C 1
ATOM 2981 O O . MET A 1 389 ? 2.639 -0.322 42.960 1.00 83.81 389 MET A O 1
ATOM 2985 N N . GLU A 1 390 ? 3.256 0.320 45.012 1.00 86.75 390 GLU A N 1
ATOM 2986 C CA . GLU A 1 390 ? 4.356 1.174 44.546 1.00 86.75 390 GLU A CA 1
ATOM 2987 C C . GLU A 1 390 ? 5.475 0.370 43.869 1.00 86.75 390 GLU A C 1
ATOM 2989 O O . GLU A 1 390 ? 5.995 0.785 42.828 1.00 86.75 390 GLU A O 1
ATOM 2994 N N . ARG A 1 391 ? 5.837 -0.802 44.411 1.00 88.56 391 ARG A N 1
ATOM 2995 C CA . ARG A 1 391 ? 6.796 -1.712 43.764 1.00 88.56 391 ARG A CA 1
ATOM 2996 C C . ARG A 1 391 ? 6.256 -2.236 42.440 1.00 88.56 391 ARG A C 1
ATOM 2998 O O . ARG A 1 391 ? 6.996 -2.265 41.458 1.00 88.56 391 ARG A O 1
ATOM 3005 N N . PHE A 1 392 ? 4.983 -2.619 42.387 1.00 89.19 392 PHE A N 1
ATOM 3006 C CA . PHE A 1 392 ? 4.358 -3.089 41.156 1.00 89.19 392 PHE A CA 1
ATOM 3007 C C . PHE A 1 392 ? 4.322 -2.001 40.078 1.00 89.19 392 PHE A C 1
ATOM 3009 O O . PHE A 1 392 ? 4.771 -2.249 38.962 1.00 89.19 392 PHE A O 1
ATOM 3016 N N . ALA A 1 393 ? 3.919 -0.776 40.428 1.00 90.44 393 ALA A N 1
ATOM 3017 C CA . ALA A 1 393 ? 3.941 0.369 39.519 1.00 90.44 393 ALA A CA 1
ATOM 3018 C C . ALA A 1 393 ? 5.352 0.648 38.970 1.00 90.44 393 ALA A C 1
ATOM 3020 O O . ALA A 1 393 ? 5.511 0.894 37.775 1.00 90.44 393 ALA A O 1
ATOM 3021 N N . LYS A 1 394 ? 6.394 0.541 39.810 1.00 91.69 394 LYS A N 1
ATOM 3022 C CA . LYS A 1 394 ? 7.796 0.656 39.368 1.00 91.69 394 LYS A CA 1
ATOM 3023 C C . LYS A 1 394 ? 8.202 -0.462 38.406 1.00 91.69 394 LYS A C 1
ATOM 3025 O O . LYS A 1 394 ? 8.854 -0.172 37.407 1.00 91.69 394 LYS A O 1
ATOM 3030 N N . ARG A 1 395 ? 7.809 -1.717 38.670 1.00 92.88 395 ARG A N 1
ATOM 3031 C CA . ARG A 1 395 ? 8.066 -2.848 37.754 1.00 92.88 395 ARG A CA 1
ATOM 3032 C C . ARG A 1 395 ? 7.380 -2.640 36.404 1.00 92.88 395 ARG A C 1
ATOM 3034 O O . ARG A 1 395 ? 8.020 -2.839 35.379 1.00 92.88 395 ARG A O 1
ATOM 3041 N N . LEU A 1 396 ? 6.124 -2.189 36.402 1.00 92.56 396 LEU A N 1
ATOM 3042 C CA . LEU A 1 396 ? 5.402 -1.847 35.174 1.00 92.56 396 LEU A CA 1
ATOM 3043 C C . LEU A 1 396 ? 6.105 -0.724 34.405 1.00 92.56 396 LEU A C 1
ATOM 3045 O O . LEU A 1 396 ? 6.355 -0.870 33.217 1.00 92.56 396 LEU A O 1
ATOM 3049 N N . ALA A 1 397 ? 6.476 0.370 35.075 1.00 92.81 397 ALA A N 1
ATOM 3050 C CA . ALA A 1 397 ? 7.136 1.507 34.431 1.00 92.81 397 ALA A CA 1
ATOM 3051 C C . ALA A 1 397 ? 8.535 1.175 33.873 1.00 92.81 397 ALA A C 1
ATOM 3053 O O . ALA A 1 397 ? 8.987 1.805 32.921 1.00 92.81 397 ALA A O 1
ATOM 3054 N N . ALA A 1 398 ? 9.227 0.188 34.453 1.00 93.88 398 ALA A N 1
ATOM 3055 C CA . ALA A 1 398 ? 10.504 -0.309 33.942 1.00 93.88 398 ALA A CA 1
ATOM 3056 C C . ALA A 1 398 ? 10.348 -1.269 32.746 1.00 93.88 398 ALA A C 1
ATOM 3058 O O . ALA A 1 398 ? 11.328 -1.531 32.043 1.00 93.88 398 ALA A O 1
ATOM 3059 N N . HIS A 1 399 ? 9.142 -1.796 32.515 1.00 94.06 399 HIS A N 1
ATOM 3060 C CA . HIS A 1 399 ? 8.863 -2.737 31.437 1.00 94.06 399 HIS A CA 1
ATOM 3061 C C . HIS A 1 399 ? 8.903 -2.050 30.071 1.00 94.06 399 HIS A C 1
ATOM 3063 O O . HIS A 1 399 ? 8.446 -0.917 29.901 1.00 94.06 399 HIS A O 1
ATOM 3069 N N . LYS A 1 400 ? 9.436 -2.763 29.077 1.00 93.38 400 LYS A N 1
ATOM 3070 C CA . LYS A 1 400 ? 9.483 -2.322 27.681 1.00 93.38 400 LYS A CA 1
ATOM 3071 C C . LYS A 1 400 ? 8.909 -3.421 26.806 1.00 93.38 400 LYS A C 1
ATOM 3073 O O . LYS A 1 400 ? 9.406 -4.543 26.834 1.00 93.38 400 LYS A O 1
ATOM 3078 N N . ALA A 1 401 ? 7.902 -3.089 26.009 1.00 93.69 401 ALA A N 1
ATOM 3079 C CA . ALA A 1 401 ? 7.298 -4.026 25.072 1.00 93.69 401 ALA A CA 1
ATOM 3080 C C . ALA A 1 401 ? 7.710 -3.666 23.641 1.00 93.69 401 ALA A C 1
ATOM 3082 O O . ALA A 1 401 ? 7.425 -2.561 23.183 1.00 93.69 401 ALA A O 1
ATOM 3083 N N . ARG A 1 402 ? 8.355 -4.596 22.927 1.00 94.88 402 ARG A N 1
ATOM 3084 C CA . ARG A 1 402 ? 8.552 -4.493 21.472 1.00 94.88 402 ARG A CA 1
ATOM 3085 C C . ARG A 1 402 ? 7.518 -5.371 20.790 1.00 94.88 402 ARG A C 1
ATOM 3087 O O . ARG A 1 402 ? 7.450 -6.561 21.082 1.00 94.88 402 ARG A O 1
ATOM 3094 N N . VAL A 1 403 ? 6.704 -4.784 19.921 1.00 96.00 403 VAL A N 1
ATOM 3095 C CA . VAL A 1 403 ? 5.511 -5.443 19.388 1.00 96.00 403 VAL A CA 1
ATOM 3096 C C . VAL A 1 403 ? 5.561 -5.504 17.860 1.00 96.00 403 VAL A C 1
ATOM 3098 O O . VAL A 1 403 ? 5.534 -4.449 17.221 1.00 96.00 403 VAL A O 1
ATOM 3101 N N . PRO A 1 404 ? 5.638 -6.701 17.250 1.00 95.75 404 PRO A N 1
ATOM 3102 C CA . PRO A 1 404 ? 5.673 -6.825 15.801 1.00 95.75 404 PRO A CA 1
ATOM 3103 C C . PRO A 1 404 ? 4.366 -6.377 15.143 1.00 95.75 404 PRO A C 1
ATOM 3105 O O . PRO A 1 404 ? 3.266 -6.679 15.601 1.00 95.75 404 PRO A O 1
ATOM 3108 N N . ILE A 1 405 ? 4.495 -5.655 14.034 1.00 95.56 405 ILE A N 1
ATOM 3109 C CA . ILE A 1 405 ? 3.372 -5.126 13.259 1.00 95.56 405 ILE A CA 1
ATOM 3110 C C . ILE A 1 405 ? 2.737 -6.235 12.407 1.00 95.56 405 ILE A C 1
ATOM 3112 O O . ILE A 1 405 ? 3.417 -7.050 11.781 1.00 95.56 405 ILE A O 1
ATOM 3116 N N . GLY A 1 406 ? 1.403 -6.237 12.351 1.00 92.19 406 GLY A N 1
ATOM 3117 C CA . GLY A 1 406 ? 0.619 -7.078 11.445 1.00 92.19 406 GLY A CA 1
ATOM 3118 C C . GLY A 1 406 ? 0.594 -8.569 11.786 1.00 92.19 406 GLY A C 1
ATOM 3119 O O . GLY A 1 406 ? 0.189 -9.360 10.943 1.00 92.19 406 GLY A O 1
ATOM 3120 N N . VAL A 1 407 ? 1.025 -8.991 12.976 1.00 93.00 407 VAL A N 1
ATOM 3121 C CA . VAL A 1 407 ? 0.893 -10.398 13.422 1.00 93.00 407 VAL A CA 1
ATOM 3122 C C . VAL A 1 407 ? -0.378 -10.653 14.250 1.00 93.00 407 VAL A C 1
ATOM 3124 O O . VAL A 1 407 ? -0.556 -11.743 14.791 1.00 93.00 407 VAL A O 1
ATOM 3127 N N . GLY A 1 408 ? -1.263 -9.653 14.328 1.00 90.06 408 GLY A N 1
ATOM 3128 C CA . GLY A 1 408 ? -2.414 -9.612 15.230 1.00 90.06 408 GLY A CA 1
ATOM 3129 C C . GLY A 1 408 ? -2.061 -9.027 16.606 1.00 90.06 408 GLY A C 1
ATOM 3130 O O . GLY A 1 408 ? -0.974 -8.466 16.775 1.00 90.06 408 GLY A O 1
ATOM 3131 N N . PRO A 1 409 ? -2.970 -9.130 17.591 1.00 92.00 409 PRO A N 1
ATOM 3132 C CA . PRO A 1 409 ? -2.717 -8.679 18.955 1.00 92.00 409 PRO A CA 1
ATOM 3133 C C . PRO A 1 409 ? -1.591 -9.480 19.612 1.00 92.00 409 PRO A C 1
ATOM 3135 O O . PRO A 1 409 ? -1.652 -10.707 19.688 1.00 92.00 409 PRO A O 1
ATOM 3138 N N . VAL A 1 410 ? -0.585 -8.784 20.137 1.00 93.56 410 VAL A N 1
ATOM 3139 C CA . VAL A 1 410 ? 0.545 -9.401 20.843 1.00 93.56 410 VAL A CA 1
ATOM 3140 C C . VAL A 1 410 ? 0.467 -9.038 22.324 1.00 93.56 410 VAL A C 1
ATOM 3142 O O . VAL A 1 410 ? 0.385 -7.845 22.639 1.00 93.56 410 VAL A O 1
ATOM 3145 N N . PRO A 1 411 ? 0.501 -10.018 23.246 1.00 93.56 411 PRO A N 1
ATOM 3146 C CA . PRO A 1 411 ? 0.573 -9.746 24.676 1.00 93.56 411 PRO A CA 1
ATOM 3147 C C . PRO A 1 411 ? 1.745 -8.819 25.009 1.00 93.56 411 PRO A C 1
ATOM 3149 O O . PRO A 1 411 ? 2.877 -9.058 24.592 1.00 93.56 411 PRO A O 1
ATOM 3152 N N . LEU A 1 412 ? 1.488 -7.776 25.798 1.00 93.81 412 LEU A N 1
ATOM 3153 C CA . LEU A 1 412 ? 2.519 -6.818 26.210 1.00 93.81 412 LEU A CA 1
ATOM 3154 C C . LEU A 1 412 ? 3.518 -7.422 27.209 1.00 93.81 412 LEU A C 1
ATOM 3156 O O . LEU A 1 412 ? 4.560 -6.822 27.472 1.00 93.81 412 LEU A O 1
ATOM 3160 N N . GLY A 1 413 ? 3.219 -8.608 27.752 1.00 90.44 413 GLY A N 1
ATOM 3161 C CA . GLY A 1 413 ? 4.124 -9.369 28.613 1.00 90.44 413 GLY A CA 1
ATOM 3162 C C . GLY A 1 413 ? 4.354 -8.715 29.972 1.00 90.44 413 GLY A C 1
ATOM 3163 O O . GLY A 1 413 ? 5.463 -8.781 30.498 1.00 90.44 413 GLY A O 1
ATOM 3164 N N . PHE A 1 414 ? 3.341 -8.036 30.519 1.00 91.19 414 PHE A N 1
ATOM 3165 C CA . PHE A 1 414 ? 3.467 -7.379 31.816 1.00 91.19 414 PHE A CA 1
ATOM 3166 C C . PHE A 1 414 ? 3.795 -8.367 32.940 1.00 91.19 414 PHE A C 1
ATOM 3168 O O . PHE A 1 414 ? 3.298 -9.496 32.926 1.00 91.19 414 PHE A O 1
ATOM 3175 N N . PRO A 1 415 ? 4.591 -7.946 33.944 1.00 85.81 415 PRO A N 1
ATOM 3176 C CA . PRO A 1 415 ? 4.837 -8.758 35.126 1.00 85.81 415 PRO A CA 1
ATOM 3177 C C . PRO A 1 415 ? 3.518 -9.083 35.830 1.00 85.81 415 PRO A C 1
ATOM 3179 O O . PRO A 1 415 ? 2.648 -8.220 35.964 1.00 85.81 415 PRO A O 1
ATOM 3182 N N . ALA A 1 416 ? 3.391 -10.314 36.321 1.00 83.00 416 ALA A N 1
ATOM 3183 C CA . ALA A 1 416 ? 2.241 -10.709 37.121 1.00 83.00 416 ALA A CA 1
ATOM 3184 C C . ALA A 1 416 ? 2.172 -9.888 38.421 1.00 83.00 416 ALA A C 1
ATOM 3186 O O . ALA A 1 416 ? 3.191 -9.572 39.053 1.00 83.00 416 ALA A O 1
ATOM 3187 N N . PHE A 1 417 ? 0.950 -9.545 38.825 1.00 82.75 417 PHE A N 1
ATOM 3188 C CA . PHE A 1 417 ? 0.700 -9.019 40.157 1.00 82.75 417 PHE A CA 1
ATOM 3189 C C . PHE A 1 417 ? 0.677 -10.179 41.158 1.00 82.75 417 PHE A C 1
ATOM 3191 O O . PHE A 1 417 ? -0.117 -11.105 41.023 1.00 82.75 417 PHE A O 1
ATOM 3198 N N . GLU A 1 418 ? 1.550 -10.119 42.159 1.00 77.44 418 GLU A N 1
ATOM 3199 C CA . GLU A 1 418 ? 1.574 -11.069 43.271 1.00 77.44 418 GLU A CA 1
ATOM 3200 C C . GLU A 1 418 ? 0.782 -10.454 44.424 1.00 77.44 418 GLU A C 1
ATOM 3202 O O . GLU A 1 418 ? 1.245 -9.512 45.073 1.00 77.44 418 GLU A O 1
ATOM 3207 N N . ALA A 1 419 ? -0.443 -10.941 44.627 1.00 68.31 419 ALA A N 1
ATOM 3208 C CA . ALA A 1 419 ? -1.317 -10.444 45.679 1.00 68.31 419 ALA A CA 1
ATOM 3209 C C . ALA A 1 419 ? -0.833 -10.921 47.063 1.00 68.31 419 ALA A C 1
ATOM 3211 O O . ALA A 1 419 ? -0.530 -12.107 47.222 1.00 68.31 419 ALA A O 1
ATOM 3212 N N . PRO A 1 420 ? -0.800 -10.041 48.082 1.00 67.62 420 PRO A N 1
ATOM 3213 C CA . PRO A 1 420 ? -0.669 -10.461 49.473 1.00 67.62 420 PRO A CA 1
ATOM 3214 C C . PRO A 1 420 ? -1.789 -11.438 49.856 1.00 67.62 420 PRO A C 1
ATOM 3216 O O . PRO A 1 420 ? -2.924 -11.308 49.392 1.00 67.62 420 PRO A O 1
ATOM 3219 N N . ALA A 1 421 ? -1.487 -12.418 50.711 1.00 54.28 421 ALA A N 1
ATOM 3220 C CA . ALA A 1 421 ? -2.474 -13.399 51.154 1.00 54.28 421 ALA A CA 1
ATOM 3221 C C . ALA A 1 421 ? -3.683 -12.701 51.811 1.00 54.28 421 ALA A C 1
ATOM 3223 O O . ALA A 1 421 ? -3.532 -11.990 52.801 1.00 54.28 421 ALA A O 1
ATOM 3224 N N . GLY A 1 422 ? -4.881 -12.900 51.249 1.00 52.56 422 GLY A N 1
ATOM 3225 C CA . GLY A 1 422 ? -6.130 -12.304 51.743 1.00 52.56 422 GLY A CA 1
ATOM 3226 C C . GLY A 1 422 ? -6.486 -10.921 51.176 1.00 52.56 422 GLY A C 1
ATOM 3227 O O . GLY A 1 422 ? -7.552 -10.405 51.508 1.00 52.56 422 GLY A O 1
ATOM 3228 N N . ALA A 1 423 ? -5.658 -10.329 50.307 1.00 61.06 423 ALA A N 1
ATOM 3229 C CA . ALA A 1 423 ? -5.988 -9.085 49.609 1.00 61.06 423 ALA A CA 1
ATOM 3230 C C . ALA A 1 423 ? -6.868 -9.345 48.369 1.00 61.06 423 ALA A C 1
ATOM 3232 O O . ALA A 1 423 ? -6.637 -10.291 47.614 1.00 61.06 423 ALA A O 1
ATOM 3233 N N . GLY A 1 424 ? -7.878 -8.496 48.145 1.00 62.91 424 GLY A N 1
ATOM 3234 C CA . GLY A 1 424 ? -8.704 -8.534 46.932 1.00 62.91 424 GLY A CA 1
ATOM 3235 C C . GLY A 1 424 ? -7.921 -8.137 45.673 1.00 62.91 424 GLY A C 1
ATOM 3236 O O . GLY A 1 424 ? -6.883 -7.481 45.761 1.00 62.91 424 GLY A O 1
ATOM 3237 N N . GLU A 1 425 ? -8.417 -8.515 44.491 1.00 73.62 425 GLU A N 1
ATOM 3238 C CA . GLU A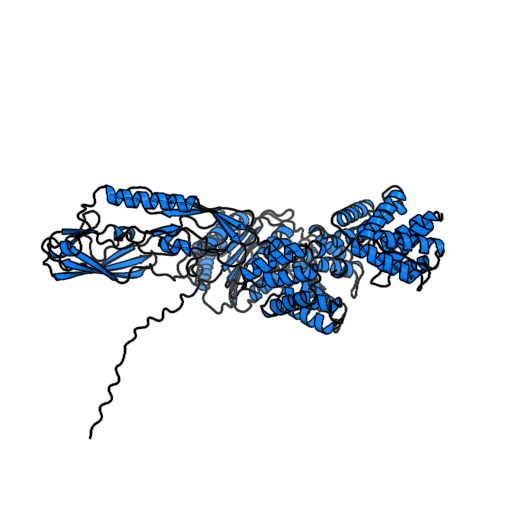 1 425 ? -7.767 -8.159 43.222 1.00 73.62 425 GLU A CA 1
ATOM 3239 C C . GLU A 1 425 ? -7.793 -6.631 42.998 1.00 73.62 425 GLU A C 1
ATOM 3241 O O . GLU A 1 425 ? -8.877 -6.041 42.957 1.00 73.62 425 GLU A O 1
ATOM 3246 N N . PRO A 1 426 ? -6.633 -5.964 42.825 1.00 78.25 426 PRO A N 1
ATOM 3247 C CA . PRO A 1 426 ? -6.611 -4.536 42.551 1.00 78.25 426 PRO A CA 1
ATOM 3248 C C . PRO A 1 426 ? -7.067 -4.245 41.121 1.00 78.25 426 PRO A C 1
ATOM 3250 O O . PRO A 1 426 ? -6.699 -4.941 40.173 1.00 78.25 426 PRO A O 1
ATOM 3253 N N . ILE A 1 427 ? -7.830 -3.164 40.967 1.00 82.31 427 ILE A N 1
ATOM 3254 C CA . ILE A 1 427 ? -8.320 -2.687 39.674 1.00 82.31 427 ILE A CA 1
ATOM 3255 C C . ILE A 1 427 ? -7.376 -1.630 39.111 1.00 82.31 427 ILE A C 1
ATOM 3257 O O . ILE A 1 427 ? -7.117 -0.617 39.756 1.00 82.31 427 ILE A O 1
ATOM 3261 N N . VAL A 1 428 ? -6.896 -1.858 37.893 1.00 87.69 428 VAL A N 1
ATOM 3262 C CA . VAL A 1 428 ? -6.022 -0.963 37.132 1.00 87.69 428 VAL A CA 1
ATOM 3263 C C . VAL A 1 428 ? -6.854 -0.238 36.077 1.00 87.69 428 VAL A C 1
ATOM 3265 O O . VAL A 1 428 ? -7.648 -0.863 35.372 1.00 87.69 428 VAL A O 1
ATOM 3268 N N . SER A 1 429 ? -6.682 1.077 35.957 1.00 88.31 429 SER A N 1
ATOM 3269 C CA . SER A 1 429 ? -7.294 1.874 34.896 1.00 88.31 429 SER A CA 1
ATOM 3270 C C . SER A 1 429 ? -6.369 2.012 33.691 1.00 88.31 429 SER A C 1
ATOM 3272 O O . SER A 1 429 ? -5.157 2.174 33.827 1.00 88.31 429 SER A O 1
ATOM 3274 N N . VAL A 1 430 ? -6.946 1.967 32.493 1.00 89.81 430 VAL A N 1
ATOM 3275 C CA . VAL A 1 430 ? -6.269 2.360 31.253 1.00 89.81 430 VAL A CA 1
ATOM 3276 C C . VAL A 1 430 ? -6.581 3.830 31.008 1.00 89.81 430 VAL A C 1
ATOM 3278 O O . VAL A 1 430 ? -7.613 4.168 30.433 1.00 89.81 430 VAL A O 1
ATOM 3281 N N . ASP A 1 431 ? -5.713 4.718 31.487 1.00 85.25 431 ASP A N 1
ATOM 3282 C CA . ASP A 1 431 ? -5.997 6.161 31.526 1.00 85.25 431 ASP A CA 1
ATOM 3283 C C . ASP A 1 431 ? -5.992 6.793 30.127 1.00 85.25 431 ASP A C 1
ATOM 3285 O O . ASP A 1 431 ? -6.707 7.759 29.865 1.00 85.25 431 ASP A O 1
ATOM 3289 N N . ALA A 1 432 ? -5.197 6.235 29.212 1.00 82.19 432 ALA A N 1
ATOM 3290 C CA . ALA A 1 432 ? -5.119 6.668 27.824 1.00 82.19 432 ALA A CA 1
ATOM 3291 C C . ALA A 1 432 ? -4.969 5.468 26.885 1.00 82.19 432 ALA A C 1
ATOM 3293 O O . ALA A 1 432 ? -4.207 4.538 27.162 1.00 82.19 432 ALA A O 1
ATOM 3294 N N . ILE A 1 433 ? -5.665 5.517 25.748 1.00 80.00 433 ILE A N 1
ATOM 3295 C CA . ILE A 1 433 ? -5.473 4.559 24.654 1.00 80.00 433 ILE A CA 1
ATOM 3296 C C . ILE A 1 433 ? -4.210 4.888 23.853 1.00 80.00 433 ILE A C 1
ATOM 3298 O O . ILE A 1 433 ? -3.758 6.039 23.857 1.00 80.00 433 ILE A O 1
ATOM 3302 N N . PRO A 1 434 ? -3.641 3.902 23.137 1.00 86.44 434 PRO A N 1
ATOM 3303 C CA . PRO A 1 434 ? -2.573 4.157 22.189 1.00 86.44 434 PRO A CA 1
ATOM 3304 C C . PRO A 1 434 ? -2.975 5.246 21.183 1.00 86.44 434 PRO A C 1
ATOM 3306 O O . PRO A 1 434 ? -4.118 5.266 20.722 1.00 86.44 434 PRO A O 1
ATOM 3309 N N . PRO A 1 435 ? -2.046 6.132 20.786 1.00 85.81 435 PRO A N 1
ATOM 3310 C CA . PRO A 1 435 ? -2.325 7.126 19.751 1.00 85.81 435 PRO A CA 1
ATOM 3311 C C . PRO A 1 435 ? -2.626 6.485 18.384 1.00 85.81 435 PRO A C 1
ATOM 3313 O O . PRO A 1 435 ? -3.278 7.105 17.543 1.00 85.81 435 PRO A O 1
ATOM 3316 N N . LYS A 1 436 ? -2.135 5.259 18.153 1.00 89.31 436 LYS A N 1
ATOM 3317 C CA . LYS A 1 436 ? -2.350 4.427 16.961 1.00 89.31 436 LYS A CA 1
ATOM 3318 C C . LYS A 1 436 ? -2.385 2.954 17.369 1.00 89.31 436 LYS A C 1
ATOM 3320 O O . LYS A 1 436 ? -1.725 2.596 18.339 1.00 89.31 436 LYS A O 1
ATOM 3325 N N . GLY A 1 437 ? -3.097 2.119 16.613 1.00 90.31 437 GLY A N 1
ATOM 3326 C CA . GLY A 1 437 ? -3.337 0.720 16.971 1.00 90.31 437 GLY A CA 1
ATOM 3327 C C . GLY A 1 437 ? -4.408 0.569 18.052 1.00 90.31 437 GLY A C 1
ATOM 3328 O O . GLY A 1 437 ? -5.036 1.544 18.467 1.00 90.31 437 GLY A O 1
ATOM 3329 N N . VAL A 1 438 ? -4.625 -0.663 18.511 1.00 90.69 438 VAL A N 1
ATOM 3330 C CA . VAL A 1 438 ? -5.696 -0.990 19.466 1.00 90.69 438 VAL A CA 1
ATOM 3331 C C . VAL A 1 438 ? -5.192 -1.869 20.606 1.00 90.69 438 VAL A C 1
ATOM 3333 O O . VAL A 1 438 ? -4.354 -2.749 20.411 1.00 90.69 438 VAL A O 1
ATOM 3336 N N . LEU A 1 439 ? -5.717 -1.642 21.812 1.00 91.88 439 LEU A N 1
ATOM 3337 C CA . LEU A 1 439 ? -5.534 -2.555 22.939 1.00 91.88 439 LEU A CA 1
ATOM 3338 C C . LEU A 1 439 ? -6.622 -3.623 22.922 1.00 91.88 439 LEU A C 1
ATOM 3340 O O . LEU A 1 439 ? -7.789 -3.339 22.634 1.00 91.88 439 LEU A O 1
ATOM 3344 N N . ARG A 1 440 ? -6.229 -4.853 23.240 1.00 90.44 440 ARG A N 1
ATOM 3345 C CA . ARG A 1 440 ? -7.095 -6.028 23.230 1.00 90.44 440 ARG A CA 1
ATOM 3346 C C . ARG A 1 440 ? -6.928 -6.799 24.532 1.00 90.44 440 ARG A C 1
ATOM 3348 O O . ARG A 1 440 ? -5.807 -7.026 24.977 1.00 90.44 440 ARG A O 1
ATOM 3355 N N . LEU A 1 441 ? -8.034 -7.220 25.127 1.00 88.94 441 LEU A N 1
ATOM 3356 C CA . LEU A 1 441 ? -8.041 -8.098 26.292 1.00 88.94 441 LEU A CA 1
ATOM 3357 C C . LEU A 1 441 ? -9.136 -9.143 26.111 1.00 88.94 441 LEU A C 1
ATOM 3359 O O . LEU A 1 441 ? -10.297 -8.785 25.933 1.00 88.94 441 LEU A O 1
ATOM 3363 N N . ASP A 1 442 ? -8.757 -10.421 26.126 1.00 83.06 442 ASP A N 1
ATOM 3364 C CA . ASP A 1 442 ? -9.678 -11.556 25.977 1.00 83.06 442 ASP A CA 1
ATOM 3365 C C . ASP A 1 442 ? -10.612 -11.401 24.751 1.00 83.06 442 ASP A C 1
ATOM 3367 O O . ASP A 1 442 ? -11.817 -11.632 24.808 1.00 83.06 442 ASP A O 1
ATOM 3371 N N . GLY A 1 443 ? -10.040 -10.935 23.631 1.00 76.94 443 GLY A N 1
ATOM 3372 C CA . GLY A 1 443 ? -10.748 -10.699 22.366 1.00 76.94 443 GLY A CA 1
ATOM 3373 C C . GLY A 1 443 ? -11.532 -9.383 22.283 1.00 76.94 443 GLY A C 1
ATOM 3374 O O . GLY A 1 443 ? -12.043 -9.067 21.211 1.00 76.94 443 GLY A O 1
ATOM 3375 N N . LYS A 1 444 ? -11.601 -8.595 23.362 1.00 81.44 444 LYS A N 1
ATOM 3376 C CA . LYS A 1 444 ? -12.347 -7.328 23.426 1.00 81.44 444 LYS A CA 1
ATOM 3377 C C . LYS A 1 444 ? -11.455 -6.111 23.257 1.00 81.44 444 LYS A C 1
ATOM 3379 O O . LYS A 1 444 ? -10.321 -6.104 23.737 1.00 81.44 444 LYS A O 1
ATOM 3384 N N . THR A 1 445 ? -11.966 -5.074 22.597 1.00 84.12 445 THR A N 1
ATOM 3385 C CA . THR A 1 445 ? -11.275 -3.781 22.511 1.00 84.12 445 THR A CA 1
ATOM 3386 C C . THR A 1 445 ? -11.262 -3.110 23.882 1.00 84.12 445 THR A C 1
ATOM 3388 O O . THR A 1 445 ? -12.301 -3.005 24.529 1.00 84.12 445 THR A O 1
ATOM 3391 N N . VAL A 1 446 ? -10.095 -2.643 24.327 1.00 85.88 446 VAL A N 1
ATOM 3392 C CA . VAL A 1 446 ? -9.951 -1.892 25.582 1.00 85.88 446 VAL A CA 1
ATOM 3393 C C . VAL A 1 446 ? -9.906 -0.400 25.265 1.00 85.88 446 VAL A C 1
ATOM 3395 O O . VAL A 1 446 ? -9.012 0.050 24.544 1.00 85.88 446 VAL A O 1
ATOM 3398 N N . LEU A 1 447 ? -10.872 0.361 25.787 1.00 82.00 447 LEU A N 1
ATOM 3399 C CA . LEU A 1 447 ? -10.991 1.805 25.561 1.00 82.00 447 LEU A CA 1
ATOM 3400 C C . LEU A 1 447 ? -10.399 2.624 26.720 1.00 82.00 447 LEU A C 1
ATOM 3402 O O . LEU A 1 447 ? -10.037 2.096 27.772 1.00 82.00 447 LEU A O 1
ATOM 3406 N N . ALA A 1 448 ? -10.278 3.937 26.517 1.00 82.38 448 ALA A N 1
ATOM 3407 C CA . ALA A 1 448 ? -9.782 4.847 27.546 1.00 82.38 448 ALA A CA 1
ATOM 3408 C C . ALA A 1 448 ? -10.784 4.911 28.704 1.00 82.38 448 ALA A C 1
ATOM 3410 O O . ALA A 1 448 ? -11.980 5.069 28.481 1.00 82.38 448 ALA A O 1
ATOM 3411 N N . GLY A 1 449 ? -10.290 4.804 29.934 1.00 79.69 449 GLY A N 1
ATOM 3412 C CA . GLY A 1 449 ? -11.118 4.697 31.133 1.00 79.69 449 GLY A CA 1
ATOM 3413 C C . GLY A 1 449 ? -11.544 3.267 31.478 1.00 79.69 449 GLY A C 1
ATOM 3414 O O . GLY A 1 449 ? -12.199 3.080 32.502 1.00 79.69 449 GLY A O 1
ATOM 3415 N N . ALA A 1 450 ? -11.153 2.254 30.695 1.00 83.62 450 ALA A N 1
ATOM 3416 C CA . ALA A 1 450 ? -11.379 0.858 31.059 1.00 83.62 450 ALA A CA 1
ATOM 3417 C C . ALA A 1 450 ? -10.764 0.537 32.431 1.00 83.62 450 ALA A C 1
ATOM 3419 O O . ALA A 1 450 ? -9.663 0.992 32.754 1.00 83.62 450 ALA A O 1
ATOM 3420 N N . ARG A 1 451 ? -11.471 -0.272 33.224 1.00 84.31 451 ARG A N 1
ATOM 3421 C CA . ARG A 1 451 ? -11.056 -0.744 34.548 1.00 84.31 451 ARG A CA 1
ATOM 3422 C C . ARG A 1 451 ? -10.924 -2.260 34.501 1.00 84.31 451 ARG A C 1
ATOM 3424 O O . ARG A 1 451 ? -11.925 -2.965 34.382 1.00 84.31 451 ARG A O 1
ATOM 3431 N N . ILE A 1 452 ? -9.695 -2.754 34.582 1.00 86.38 452 ILE A N 1
ATOM 3432 C CA . ILE A 1 452 ? -9.369 -4.177 34.445 1.00 86.38 452 ILE A CA 1
ATOM 3433 C C . ILE A 1 452 ? -8.709 -4.699 35.719 1.00 86.38 452 ILE A C 1
ATOM 3435 O O . ILE A 1 452 ? -7.983 -3.970 36.393 1.00 86.38 452 ILE A O 1
ATOM 3439 N N . GLY A 1 453 ? -8.939 -5.967 36.055 1.00 85.56 453 GLY A N 1
ATOM 3440 C CA . GLY A 1 453 ? -8.205 -6.615 37.142 1.00 85.56 453 GLY A CA 1
ATOM 3441 C C . GLY A 1 453 ? -6.698 -6.649 36.864 1.00 85.56 453 GLY A C 1
ATOM 3442 O O . GLY A 1 453 ? -6.272 -6.842 35.722 1.00 85.56 453 GLY A O 1
ATOM 3443 N N . ALA A 1 454 ? -5.866 -6.468 37.891 1.00 85.69 454 ALA A N 1
ATOM 3444 C CA . ALA A 1 454 ? -4.412 -6.505 37.735 1.00 85.69 454 ALA A CA 1
ATOM 3445 C C . ALA A 1 454 ? -3.899 -7.852 37.196 1.00 85.69 454 ALA A C 1
ATOM 3447 O O . ALA A 1 454 ? -2.874 -7.876 36.513 1.00 85.69 454 ALA A O 1
ATOM 3448 N N . SER A 1 455 ? -4.615 -8.961 37.432 1.00 84.50 455 SER A N 1
ATOM 3449 C CA . SER A 1 455 ? -4.266 -10.269 36.857 1.00 84.50 455 SER A CA 1
ATOM 3450 C C . SER A 1 455 ? -4.431 -10.310 35.332 1.00 84.50 455 SER A C 1
ATOM 3452 O O . SER A 1 455 ? -3.725 -11.047 34.640 1.00 84.50 455 SER A O 1
ATOM 3454 N N . SER A 1 456 ? -5.314 -9.473 34.782 1.00 88.69 456 SER A N 1
ATOM 3455 C CA . SER A 1 456 ? -5.569 -9.372 33.345 1.00 88.69 456 SER A CA 1
ATOM 3456 C C . SER A 1 456 ? -4.466 -8.630 32.588 1.00 88.69 456 SER A C 1
ATOM 3458 O O . SER A 1 456 ? -4.370 -8.781 31.372 1.00 88.69 456 SER A O 1
ATOM 3460 N N . LEU A 1 457 ? -3.578 -7.893 33.272 1.00 90.00 457 LEU A N 1
ATOM 3461 C CA . LEU A 1 457 ? -2.447 -7.211 32.628 1.00 90.00 457 LEU A CA 1
ATOM 3462 C C . LEU A 1 457 ? -1.526 -8.185 31.881 1.00 90.00 457 LEU A C 1
ATOM 3464 O O . LEU A 1 457 ? -1.044 -7.853 30.803 1.00 90.00 457 LEU A O 1
ATOM 3468 N N . ALA A 1 458 ? -1.339 -9.407 32.386 1.00 89.12 458 ALA A N 1
ATOM 3469 C CA . ALA A 1 458 ? -0.529 -10.422 31.708 1.00 89.12 458 ALA A CA 1
ATOM 3470 C C . ALA A 1 458 ? -1.086 -10.812 30.322 1.00 89.12 458 ALA A C 1
ATOM 3472 O O . ALA A 1 458 ? -0.332 -11.247 29.454 1.00 89.12 458 ALA A O 1
ATOM 3473 N N . ARG A 1 459 ? -2.398 -10.635 30.106 1.00 91.62 459 ARG A N 1
ATOM 3474 C CA . ARG A 1 459 ? -3.094 -10.916 28.840 1.00 91.62 459 ARG A CA 1
ATOM 3475 C C . ARG A 1 459 ? -3.415 -9.658 28.033 1.00 91.62 459 ARG A C 1
ATOM 3477 O O . ARG A 1 459 ? -3.932 -9.783 26.925 1.00 91.62 459 ARG A O 1
ATOM 3484 N N . LEU A 1 460 ? -3.123 -8.462 28.556 1.00 93.56 460 LEU A N 1
ATOM 3485 C CA . LEU A 1 460 ? -3.344 -7.222 27.820 1.00 93.56 460 LEU A CA 1
ATOM 3486 C C . LEU A 1 460 ? -2.424 -7.211 26.599 1.00 93.56 460 LEU A C 1
ATOM 3488 O O . LEU A 1 460 ? -1.196 -7.208 26.716 1.00 93.56 460 LEU A O 1
ATOM 3492 N N . ALA A 1 461 ? -3.036 -7.226 25.426 1.00 94.81 461 ALA A N 1
ATOM 3493 C CA . ALA A 1 461 ? -2.363 -7.261 24.149 1.00 94.81 461 ALA A CA 1
ATOM 3494 C C . ALA A 1 461 ? -2.480 -5.915 23.439 1.00 94.81 461 ALA A C 1
ATOM 3496 O O . ALA A 1 461 ? -3.431 -5.155 23.633 1.00 94.81 461 ALA A O 1
ATOM 3497 N N . TYR A 1 462 ? -1.504 -5.637 22.587 1.00 94.69 462 TYR A N 1
ATOM 3498 C CA . TYR A 1 462 ? -1.502 -4.487 21.702 1.00 94.69 462 TYR A CA 1
ATOM 3499 C C . TYR A 1 462 ? -1.386 -4.970 20.262 1.00 94.69 462 TYR A C 1
ATOM 3501 O O . TYR A 1 462 ? -0.554 -5.820 19.945 1.00 94.69 462 TYR A O 1
ATOM 3509 N N . GLU A 1 463 ? -2.235 -4.429 19.399 1.00 93.25 463 GLU A N 1
ATOM 3510 C CA . GLU A 1 463 ? -2.164 -4.625 17.961 1.00 93.25 463 GLU A CA 1
ATOM 3511 C C . GLU A 1 463 ? -1.726 -3.306 17.309 1.00 93.25 463 GLU A C 1
ATOM 3513 O O . GLU A 1 463 ? -2.502 -2.342 17.285 1.00 93.25 463 GLU A O 1
ATOM 3518 N N . PRO A 1 464 ? -0.482 -3.223 16.807 1.00 94.25 464 PRO A N 1
ATOM 3519 C CA . PRO A 1 464 ? 0.007 -2.005 16.183 1.00 94.25 464 PRO A CA 1
ATOM 3520 C C . PRO A 1 464 ? -0.674 -1.687 14.851 1.00 94.25 464 PRO A C 1
ATOM 3522 O O . PRO A 1 464 ? -0.867 -2.571 14.015 1.00 94.25 464 PRO A O 1
ATOM 3525 N N . GLN A 1 465 ? -0.906 -0.396 14.600 1.00 93.50 465 GLN A N 1
ATOM 3526 C CA . GLN A 1 465 ? -1.259 0.095 13.266 1.00 93.50 465 GLN A CA 1
ATOM 3527 C C . GLN A 1 465 ? -0.085 -0.110 12.294 1.00 93.50 465 GLN A C 1
ATOM 3529 O O . GLN A 1 465 ? 1.080 0.113 12.628 1.00 93.50 465 GLN A O 1
ATOM 3534 N N . ILE A 1 466 ? -0.375 -0.484 11.049 1.00 93.12 466 ILE A N 1
ATOM 3535 C CA . ILE A 1 466 ? 0.654 -0.592 10.008 1.00 93.12 466 ILE A CA 1
ATOM 3536 C C . ILE A 1 466 ? 1.283 0.786 9.729 1.00 93.12 466 ILE A C 1
ATOM 3538 O O . ILE A 1 466 ? 0.589 1.784 9.533 1.00 93.12 466 ILE A O 1
ATOM 3542 N N . GLY A 1 467 ? 2.619 0.842 9.681 1.00 91.12 467 GLY A N 1
ATOM 3543 C CA . GLY A 1 467 ? 3.380 2.076 9.450 1.00 91.12 467 GLY A CA 1
ATOM 3544 C C . GLY A 1 467 ? 3.831 2.813 10.720 1.00 91.12 467 GLY A C 1
ATOM 3545 O O . GLY A 1 467 ? 4.245 3.971 10.634 1.00 91.12 467 GLY A O 1
ATOM 3546 N N . THR A 1 468 ? 3.754 2.182 11.899 1.00 93.38 468 THR A N 1
ATOM 3547 C CA . THR A 1 468 ? 4.173 2.781 13.182 1.00 93.38 468 THR A CA 1
ATOM 3548 C C . THR A 1 468 ? 5.520 2.285 13.711 1.00 93.38 468 THR A C 1
ATOM 3550 O O . THR A 1 468 ? 5.841 2.556 14.863 1.00 93.38 468 THR A O 1
ATOM 3553 N N . GLN A 1 469 ? 6.339 1.600 12.905 1.00 91.75 469 GLN A N 1
ATOM 3554 C CA . GLN A 1 469 ? 7.603 0.964 13.329 1.00 91.75 469 GLN A CA 1
ATOM 3555 C C . GLN A 1 469 ? 8.670 1.905 13.922 1.00 91.75 469 GLN A C 1
ATOM 3557 O O . GLN A 1 469 ? 9.689 1.447 14.422 1.00 91.75 469 GLN A O 1
ATOM 3562 N N . ALA A 1 470 ? 8.465 3.219 13.831 1.00 87.31 470 ALA A N 1
ATOM 3563 C CA . ALA A 1 470 ? 9.340 4.247 14.396 1.00 87.31 470 ALA A CA 1
ATOM 3564 C C . ALA A 1 470 ? 8.597 5.178 15.376 1.00 87.31 470 ALA A C 1
ATOM 3566 O O . ALA A 1 470 ? 9.061 6.275 15.671 1.00 87.31 470 ALA A O 1
ATOM 3567 N N . GLN A 1 471 ? 7.410 4.780 15.842 1.00 92.88 471 GLN A N 1
ATOM 3568 C CA . GLN A 1 471 ? 6.512 5.602 16.658 1.00 92.88 471 GLN A CA 1
ATOM 3569 C C . GLN A 1 471 ? 6.256 4.913 18.002 1.00 92.88 471 GLN A C 1
ATOM 3571 O O . GLN A 1 471 ? 5.169 4.395 18.257 1.00 92.88 471 GLN A O 1
ATOM 3576 N N . ALA A 1 472 ? 7.282 4.885 18.855 1.00 93.88 472 ALA A N 1
ATOM 3577 C CA . ALA A 1 472 ? 7.133 4.420 20.229 1.00 93.88 472 ALA A CA 1
ATOM 3578 C C . ALA A 1 472 ? 6.214 5.361 21.025 1.00 93.88 472 ALA A C 1
ATOM 3580 O O . ALA A 1 472 ? 6.204 6.574 20.809 1.00 93.88 472 ALA A O 1
ATOM 3581 N N . PHE A 1 473 ? 5.460 4.807 21.971 1.00 94.44 473 PHE A N 1
ATOM 3582 C CA . PHE A 1 473 ? 4.580 5.577 22.847 1.00 94.44 473 PHE A CA 1
ATOM 3583 C C . PHE A 1 473 ? 4.637 5.060 24.285 1.00 94.44 473 PHE A C 1
ATOM 3585 O O . PHE A 1 473 ? 5.235 4.024 24.575 1.00 94.44 473 PHE A O 1
ATOM 3592 N N . SER A 1 474 ? 4.030 5.813 25.204 1.00 94.25 474 SER A N 1
ATOM 3593 C CA . SER A 1 474 ? 3.876 5.404 26.599 1.00 94.25 474 SER A CA 1
ATOM 3594 C C . SER A 1 474 ? 2.425 5.042 26.895 1.00 94.25 474 SER A C 1
ATOM 3596 O O . SER A 1 474 ? 1.565 5.922 26.904 1.00 94.25 474 SER A O 1
ATOM 3598 N N . LEU A 1 475 ? 2.155 3.764 27.163 1.00 94.06 475 LEU A N 1
ATOM 3599 C CA . LEU A 1 475 ? 0.869 3.333 27.706 1.00 94.06 475 LEU A CA 1
ATOM 3600 C C . LEU A 1 475 ? 0.772 3.792 29.163 1.00 94.06 475 LEU A C 1
ATOM 3602 O O . LEU A 1 475 ? 1.672 3.513 29.954 1.00 94.06 475 LEU A O 1
ATOM 3606 N N . THR A 1 476 ? -0.302 4.500 29.510 1.00 93.00 476 THR A N 1
ATOM 3607 C CA . THR A 1 476 ? -0.505 5.040 30.860 1.00 93.00 476 THR A CA 1
ATOM 3608 C C . THR A 1 476 ? -1.535 4.198 31.603 1.00 93.00 476 THR A C 1
ATOM 3610 O O . THR A 1 476 ? -2.686 4.109 31.178 1.00 93.00 476 THR A O 1
ATOM 3613 N N . LEU A 1 477 ? -1.096 3.574 32.696 1.00 91.88 477 LEU A N 1
ATOM 3614 C CA . LEU A 1 477 ? -1.913 2.745 33.575 1.00 91.88 477 LEU A CA 1
ATOM 3615 C C . LEU A 1 477 ? -2.042 3.419 34.943 1.00 91.88 477 LEU A C 1
ATOM 3617 O O . LEU A 1 477 ? -1.026 3.740 35.570 1.00 91.88 477 LEU A O 1
ATOM 3621 N N . GLY A 1 478 ? -3.271 3.594 35.414 1.00 89.62 478 GLY A N 1
ATOM 3622 C CA . GLY A 1 478 ? -3.570 4.078 36.754 1.00 89.62 478 GLY A CA 1
ATOM 3623 C C . GLY A 1 478 ? -3.737 2.908 37.718 1.00 89.62 478 GLY A C 1
ATOM 3624 O O . GLY A 1 478 ? -4.449 1.946 37.444 1.00 89.62 478 GLY A O 1
ATOM 3625 N N . LEU A 1 479 ? -3.059 2.964 38.858 1.00 87.69 479 LEU A N 1
ATOM 3626 C CA . LEU A 1 479 ? -3.097 1.933 39.888 1.00 87.69 479 LEU A CA 1
ATOM 3627 C C . LEU A 1 479 ? -3.686 2.492 41.189 1.00 87.69 479 LEU A C 1
ATOM 3629 O O . LEU A 1 479 ? -3.438 3.655 41.534 1.00 87.69 479 LEU A O 1
ATOM 3633 N N . PRO A 1 480 ? -4.437 1.671 41.940 1.00 78.94 480 PRO A N 1
ATOM 3634 C CA . PRO A 1 480 ? -5.121 2.123 43.137 1.00 78.94 480 PRO A CA 1
ATOM 3635 C C . PRO A 1 480 ? -4.110 2.460 44.238 1.00 78.94 480 PRO A C 1
ATOM 3637 O O . PRO A 1 480 ? -3.032 1.869 44.336 1.00 78.94 480 PRO A O 1
ATOM 3640 N N . ARG A 1 481 ? -4.472 3.427 45.086 1.00 75.50 481 ARG A N 1
ATOM 3641 C CA . ARG A 1 481 ? -3.704 3.832 46.269 1.00 75.50 481 ARG A CA 1
ATOM 3642 C C . ARG A 1 481 ? -4.638 3.955 47.476 1.00 75.50 481 ARG A C 1
ATOM 3644 O O . ARG A 1 481 ? -5.852 4.030 47.311 1.00 75.50 481 ARG A O 1
ATOM 3651 N N . ALA A 1 482 ? -4.070 3.971 48.686 1.00 64.44 482 ALA A N 1
ATOM 3652 C CA . ALA A 1 482 ? -4.813 4.183 49.929 1.00 64.44 482 ALA A CA 1
ATOM 3653 C C . ALA A 1 482 ? -5.750 5.406 49.847 1.00 64.44 482 ALA A C 1
ATOM 3655 O O . ALA A 1 482 ? -5.417 6.413 49.213 1.00 64.44 482 ALA A O 1
ATOM 3656 N N . ALA A 1 483 ? -6.908 5.306 50.508 1.00 55.44 483 ALA A N 1
ATOM 3657 C CA . ALA A 1 483 ? -7.986 6.289 50.439 1.00 55.44 483 ALA A CA 1
ATOM 3658 C C . ALA A 1 483 ? -7.492 7.725 50.708 1.00 55.44 483 ALA A C 1
ATOM 3660 O O . ALA A 1 483 ? -6.741 7.974 51.651 1.00 55.44 483 ALA A O 1
ATOM 3661 N N . GLY A 1 484 ? -7.906 8.669 49.856 1.00 55.34 484 GLY A N 1
ATOM 3662 C CA . GLY A 1 484 ? -7.516 10.082 49.944 1.00 55.34 484 GLY A CA 1
ATOM 3663 C C . GLY A 1 484 ? -6.169 10.437 49.300 1.00 55.34 484 GLY A C 1
ATOM 3664 O O . GLY A 1 484 ? -5.760 11.595 49.369 1.00 55.34 484 GLY A O 1
ATOM 3665 N N . ARG A 1 485 ? -5.470 9.487 48.659 1.00 68.12 485 ARG A N 1
ATOM 3666 C CA . ARG A 1 485 ? -4.260 9.759 47.861 1.00 68.12 485 ARG A CA 1
ATOM 3667 C C . ARG A 1 485 ? -4.533 9.616 46.365 1.00 68.12 485 ARG A C 1
ATOM 3669 O O . ARG A 1 485 ? -5.344 8.791 45.956 1.00 68.12 485 ARG A O 1
ATOM 3676 N N . ALA A 1 486 ? -3.812 10.389 45.553 1.00 71.88 486 ALA A N 1
ATOM 3677 C CA . ALA A 1 486 ? -3.868 10.260 44.100 1.00 71.88 486 ALA A CA 1
ATOM 3678 C C . ALA A 1 486 ? -3.426 8.848 43.645 1.00 71.88 486 ALA A C 1
ATOM 3680 O O . ALA A 1 486 ? -2.505 8.285 44.260 1.00 71.88 486 ALA A O 1
ATOM 3681 N N . PRO A 1 487 ? -4.043 8.292 42.582 1.00 77.81 487 PRO A N 1
ATOM 3682 C CA . PRO A 1 487 ? -3.617 7.034 41.974 1.00 77.81 487 PRO A CA 1
ATOM 3683 C C . PRO A 1 487 ? -2.133 7.053 41.594 1.00 77.81 487 PRO A C 1
ATOM 3685 O O . PRO A 1 487 ? -1.579 8.093 41.229 1.00 77.81 487 PRO A O 1
ATOM 3688 N N . LEU A 1 488 ? -1.479 5.894 41.673 1.00 88.12 488 LEU A N 1
ATOM 3689 C CA . LEU A 1 488 ? -0.139 5.733 41.111 1.00 88.12 488 LEU A CA 1
ATOM 3690 C C . LEU A 1 488 ? -0.262 5.641 39.591 1.00 88.12 488 LEU A C 1
ATOM 3692 O O . LEU A 1 488 ? -1.150 4.963 39.091 1.00 88.12 488 LEU A O 1
ATOM 3696 N N . VAL A 1 489 ? 0.647 6.278 38.861 1.00 90.50 489 VAL A N 1
ATOM 3697 C CA . VAL A 1 489 ? 0.655 6.236 37.395 1.00 90.50 489 VAL A CA 1
ATOM 3698 C C . VAL A 1 489 ? 1.887 5.472 36.930 1.00 90.50 489 VAL A C 1
ATOM 3700 O O . VAL A 1 489 ? 3.015 5.882 37.210 1.00 90.50 489 VAL A O 1
ATOM 3703 N N . ALA A 1 490 ? 1.678 4.373 36.208 1.00 92.38 490 ALA A N 1
ATOM 3704 C CA . ALA A 1 490 ? 2.734 3.648 35.514 1.00 92.38 490 ALA A CA 1
ATOM 3705 C C . ALA A 1 490 ? 2.697 3.995 34.022 1.00 92.38 490 ALA A C 1
ATOM 3707 O O . ALA A 1 490 ? 1.685 3.802 33.352 1.00 92.38 490 ALA A O 1
ATOM 3708 N N . LYS A 1 491 ? 3.816 4.503 33.497 1.00 94.12 491 LYS A N 1
ATOM 3709 C CA . LYS A 1 491 ? 4.006 4.749 32.063 1.00 94.12 491 LYS A CA 1
ATOM 3710 C C . LYS A 1 491 ? 4.905 3.665 31.492 1.00 94.12 491 LYS A C 1
ATOM 3712 O O . LYS A 1 491 ? 6.071 3.593 31.867 1.00 94.12 491 LYS A O 1
ATOM 3717 N N . VAL A 1 492 ? 4.367 2.841 30.604 1.00 94.06 492 VAL A N 1
ATOM 3718 C CA . VAL A 1 492 ? 5.083 1.721 29.984 1.00 94.06 492 VAL A CA 1
ATOM 3719 C C . VAL A 1 492 ? 5.487 2.098 28.568 1.00 94.06 492 VAL A C 1
ATOM 3721 O O . VAL A 1 492 ? 4.629 2.464 27.767 1.00 94.06 492 VAL A O 1
ATOM 3724 N N . ALA A 1 493 ? 6.769 1.955 28.234 1.00 95.00 493 ALA A N 1
ATOM 3725 C CA . ALA A 1 493 ? 7.238 2.143 26.866 1.00 95.00 493 ALA A CA 1
ATOM 3726 C C . ALA A 1 493 ? 6.817 0.968 25.965 1.00 95.00 493 ALA A C 1
ATOM 3728 O O . ALA A 1 493 ? 7.155 -0.189 26.232 1.00 95.00 493 ALA A O 1
ATOM 3729 N N . VAL A 1 494 ? 6.116 1.281 24.876 1.00 96.06 494 VAL A N 1
ATOM 3730 C CA . VAL A 1 494 ? 5.698 0.325 23.845 1.00 96.06 494 VAL A CA 1
ATOM 3731 C C . VAL A 1 494 ? 6.266 0.768 22.501 1.00 96.06 494 VAL A C 1
ATOM 3733 O O . VAL A 1 494 ? 6.064 1.904 22.071 1.00 96.06 494 VAL A O 1
ATOM 3736 N N . GLU A 1 495 ? 6.982 -0.132 21.836 1.00 96.06 495 GLU A N 1
ATOM 3737 C CA . GLU A 1 495 ? 7.654 0.102 20.559 1.00 96.06 495 GLU A CA 1
ATOM 3738 C C . GLU A 1 495 ? 7.103 -0.863 19.497 1.00 96.06 495 GLU A C 1
ATOM 3740 O O . GLU A 1 495 ? 7.404 -2.059 19.532 1.00 96.06 495 GLU A O 1
ATOM 3745 N N . PRO A 1 496 ? 6.295 -0.383 18.540 1.00 96.69 496 PRO A N 1
ATOM 3746 C CA . PRO A 1 496 ? 5.958 -1.158 17.354 1.00 96.69 496 PRO A CA 1
ATOM 3747 C C . PRO A 1 496 ? 7.202 -1.414 16.500 1.00 96.69 496 PRO A C 1
ATOM 3749 O O . PRO A 1 496 ? 7.978 -0.490 16.272 1.00 96.69 496 PRO A O 1
ATOM 3752 N N . VAL A 1 497 ? 7.373 -2.626 15.974 1.00 96.38 497 VAL A N 1
ATOM 3753 C CA . VAL A 1 497 ? 8.533 -2.994 15.143 1.00 96.38 497 VAL A CA 1
ATOM 3754 C C . VAL A 1 497 ? 8.122 -3.826 13.929 1.00 96.38 497 VAL A C 1
ATOM 3756 O O . VAL A 1 497 ? 7.114 -4.525 13.950 1.00 96.38 497 VAL A O 1
ATOM 3759 N N . LEU A 1 498 ? 8.906 -3.772 12.853 1.00 96.75 498 LEU A N 1
ATOM 3760 C CA . LEU A 1 498 ? 8.782 -4.738 11.757 1.00 96.75 498 LEU A CA 1
ATOM 3761 C C . LEU A 1 498 ? 9.536 -6.018 12.117 1.00 96.75 498 LEU A C 1
ATOM 3763 O O . LEU A 1 498 ? 10.615 -5.951 12.710 1.00 96.75 498 LEU A O 1
ATOM 3767 N N . HIS A 1 499 ? 8.999 -7.174 11.727 1.00 96.75 499 HIS A N 1
ATOM 3768 C CA . HIS A 1 499 ? 9.752 -8.419 11.827 1.00 96.75 499 HIS A CA 1
ATOM 3769 C C . HIS A 1 499 ? 10.905 -8.416 10.808 1.00 96.75 499 HIS A C 1
ATOM 3771 O O . HIS A 1 499 ? 10.773 -7.863 9.715 1.00 96.75 499 HIS A O 1
ATOM 3777 N N . ALA A 1 500 ? 12.029 -9.066 11.120 1.00 97.50 500 ALA A N 1
ATOM 3778 C CA . ALA A 1 500 ? 13.188 -9.100 10.221 1.00 97.50 500 ALA A CA 1
ATOM 3779 C C . ALA A 1 500 ? 12.856 -9.715 8.844 1.00 97.50 500 ALA A C 1
ATOM 3781 O O . ALA A 1 500 ? 13.328 -9.222 7.824 1.00 97.50 500 ALA A O 1
ATOM 3782 N N . CYS A 1 501 ? 11.988 -10.734 8.803 1.00 98.19 501 CYS A N 1
ATOM 3783 C CA . CYS A 1 501 ? 11.487 -11.322 7.551 1.00 98.19 501 CYS A CA 1
ATOM 3784 C C . CYS A 1 501 ? 10.745 -10.294 6.672 1.00 98.19 501 CYS A C 1
ATOM 3786 O O . CYS A 1 501 ? 11.006 -10.227 5.472 1.00 98.19 501 CYS A O 1
ATOM 3788 N N . ASP A 1 502 ? 9.920 -9.415 7.264 1.00 97.50 502 ASP A N 1
ATOM 3789 C CA . ASP A 1 502 ? 9.236 -8.353 6.514 1.00 97.50 502 ASP A CA 1
ATOM 3790 C C . ASP A 1 502 ? 10.253 -7.389 5.878 1.00 97.50 502 ASP A C 1
ATOM 3792 O O . ASP A 1 502 ? 10.100 -6.988 4.725 1.00 97.50 502 ASP A O 1
ATOM 3796 N N . VAL A 1 503 ? 11.314 -7.039 6.614 1.00 97.00 503 VAL A N 1
ATOM 3797 C CA . VAL A 1 503 ? 12.362 -6.109 6.157 1.00 97.00 503 VAL A CA 1
ATOM 3798 C C . VAL A 1 503 ? 13.273 -6.727 5.103 1.00 97.00 503 VAL A C 1
ATOM 3800 O O . VAL A 1 503 ? 13.721 -6.007 4.224 1.00 97.00 503 VAL A O 1
ATOM 3803 N N . LEU A 1 504 ? 13.574 -8.023 5.182 1.00 96.88 504 LEU A N 1
ATOM 3804 C CA . LEU A 1 504 ? 14.546 -8.680 4.298 1.00 96.88 504 LEU A CA 1
ATOM 3805 C C . LEU A 1 504 ? 13.906 -9.330 3.069 1.00 96.88 504 LEU A C 1
ATOM 3807 O O . LEU A 1 504 ? 14.575 -9.502 2.053 1.00 96.88 504 LEU A O 1
ATOM 3811 N N . ALA A 1 505 ? 12.630 -9.706 3.162 1.00 97.06 505 ALA A N 1
ATOM 3812 C CA . ALA A 1 505 ? 11.939 -10.492 2.149 1.00 97.06 505 ALA A CA 1
ATOM 3813 C C . ALA A 1 505 ? 10.495 -10.037 1.888 1.00 97.06 505 ALA A C 1
ATOM 3815 O O . ALA A 1 505 ? 9.762 -10.750 1.202 1.00 97.06 505 ALA A O 1
ATOM 3816 N N . GLY A 1 506 ? 10.069 -8.857 2.350 1.00 96.25 506 GLY A N 1
ATOM 3817 C CA . GLY A 1 506 ? 8.775 -8.271 1.977 1.00 96.25 506 GLY A CA 1
ATOM 3818 C C . GLY A 1 506 ? 8.694 -7.908 0.488 1.00 96.25 506 GLY A C 1
ATOM 3819 O O . GLY A 1 506 ? 9.691 -7.504 -0.106 1.00 96.25 506 GLY A O 1
ATOM 3820 N N . GLU A 1 507 ? 7.522 -8.039 -0.135 1.00 93.38 507 GLU A N 1
ATOM 3821 C CA . GLU A 1 507 ? 7.313 -7.745 -1.563 1.00 93.38 507 GLU A CA 1
ATOM 3822 C C . GLU A 1 507 ? 6.696 -6.354 -1.788 1.00 93.38 507 GLU A C 1
ATOM 3824 O O . GLU A 1 507 ? 5.715 -6.004 -1.120 1.00 93.38 507 GLU A O 1
ATOM 3829 N N . PRO A 1 508 ? 7.205 -5.564 -2.752 1.00 89.81 508 PRO A N 1
ATOM 3830 C CA . PRO A 1 508 ? 6.578 -4.312 -3.150 1.00 89.81 508 PRO A CA 1
ATOM 3831 C C . PRO A 1 508 ? 5.122 -4.447 -3.598 1.00 89.81 508 PRO A C 1
ATOM 3833 O O . PRO A 1 508 ? 4.728 -5.381 -4.298 1.00 89.81 508 PRO A O 1
ATOM 3836 N N . LEU A 1 509 ? 4.301 -3.475 -3.189 1.00 88.12 509 LEU A N 1
ATOM 3837 C CA . LEU A 1 509 ? 2.850 -3.431 -3.425 1.00 88.12 509 LEU A CA 1
ATOM 3838 C C . LEU A 1 509 ? 2.083 -4.669 -2.936 1.00 88.12 509 LEU A C 1
ATOM 3840 O O . LEU A 1 509 ? 0.965 -4.900 -3.391 1.00 88.12 509 LEU A O 1
ATOM 3844 N N . ASP A 1 510 ? 2.650 -5.488 -2.050 1.00 92.50 510 ASP A N 1
ATOM 3845 C CA . ASP A 1 510 ? 1.901 -6.573 -1.425 1.00 92.50 510 ASP A CA 1
ATOM 3846 C C . ASP A 1 510 ? 0.827 -5.992 -0.495 1.00 92.50 510 ASP A C 1
ATOM 3848 O O . ASP A 1 510 ? 1.130 -5.274 0.469 1.00 92.50 510 ASP A O 1
ATOM 3852 N N . LEU A 1 511 ? -0.437 -6.282 -0.813 1.00 88.00 511 LEU A N 1
ATOM 3853 C CA . LEU A 1 511 ? -1.594 -5.856 -0.029 1.00 88.00 511 LEU A CA 1
ATOM 3854 C C . LEU A 1 511 ? -1.734 -6.660 1.270 1.00 88.00 511 LEU A C 1
ATOM 3856 O O . LEU A 1 511 ? -2.431 -6.216 2.171 1.00 88.00 511 LEU A O 1
ATOM 3860 N N . ALA A 1 512 ? -1.048 -7.799 1.405 1.00 90.69 512 ALA A N 1
ATOM 3861 C CA . ALA A 1 512 ? -0.923 -8.526 2.667 1.00 90.69 512 ALA A CA 1
ATOM 3862 C C . ALA A 1 512 ? 0.362 -8.164 3.443 1.00 90.69 512 ALA A C 1
ATOM 3864 O O . ALA A 1 512 ? 0.568 -8.655 4.556 1.00 90.69 512 ALA A O 1
ATOM 3865 N N . GLY A 1 513 ? 1.225 -7.316 2.872 1.00 93.50 513 GLY A N 1
ATOM 3866 C CA . GLY A 1 513 ? 2.482 -6.878 3.475 1.00 93.50 513 GLY A CA 1
ATOM 3867 C C . GLY A 1 513 ? 2.313 -5.753 4.501 1.00 93.50 513 GLY A C 1
ATOM 3868 O O . GLY A 1 513 ? 1.276 -5.104 4.587 1.00 93.50 513 GLY A O 1
ATOM 3869 N N . VAL A 1 514 ? 3.372 -5.482 5.269 1.00 94.19 514 VAL A N 1
ATOM 3870 C CA . VAL A 1 514 ? 3.396 -4.428 6.312 1.00 94.19 514 VAL A CA 1
ATOM 3871 C C . VAL A 1 514 ? 4.450 -3.341 6.064 1.00 94.19 514 VAL A C 1
ATOM 3873 O O . VAL A 1 514 ? 4.609 -2.428 6.870 1.00 94.19 514 VAL A O 1
ATOM 3876 N N . THR A 1 515 ? 5.184 -3.430 4.954 1.00 91.50 515 THR A N 1
ATOM 3877 C CA . THR A 1 515 ? 6.289 -2.530 4.592 1.00 91.50 515 THR A CA 1
ATOM 3878 C C . THR A 1 515 ? 6.301 -2.257 3.082 1.00 91.50 515 THR A C 1
ATOM 3880 O O . THR A 1 515 ? 5.520 -2.842 2.330 1.00 91.50 515 THR A O 1
ATOM 3883 N N . ALA A 1 516 ? 7.175 -1.357 2.630 1.00 86.44 516 ALA A N 1
ATOM 3884 C CA . ALA A 1 516 ? 7.391 -1.054 1.215 1.00 86.44 516 ALA A CA 1
ATOM 3885 C C . ALA A 1 516 ? 7.920 -2.258 0.413 1.00 86.44 516 ALA A C 1
ATOM 3887 O O . ALA A 1 516 ? 7.707 -2.313 -0.793 1.00 86.44 516 ALA A O 1
ATOM 3888 N N . GLY A 1 517 ? 8.550 -3.224 1.089 1.00 91.31 517 GLY A N 1
ATOM 3889 C CA . GLY A 1 517 ? 9.162 -4.402 0.482 1.00 91.31 517 GLY A CA 1
ATOM 3890 C C . GLY A 1 517 ? 10.594 -4.153 0.008 1.00 91.31 517 GLY A C 1
ATOM 3891 O O . GLY A 1 517 ? 11.121 -3.050 0.120 1.00 91.31 517 GLY A O 1
ATOM 3892 N N . VAL A 1 518 ? 11.216 -5.211 -0.497 1.00 89.69 518 VAL A N 1
ATOM 3893 C CA . VAL A 1 518 ? 12.594 -5.262 -0.994 1.00 89.69 518 VAL A CA 1
ATOM 3894 C C . VAL A 1 518 ? 12.560 -5.838 -2.395 1.00 89.69 518 VAL A C 1
ATOM 3896 O O . VAL A 1 518 ? 11.861 -6.836 -2.629 1.00 89.69 518 VAL A O 1
ATOM 3899 N N . LEU A 1 519 ? 13.283 -5.220 -3.332 1.00 84.44 519 LEU A N 1
ATOM 3900 C CA . LEU A 1 519 ? 13.317 -5.732 -4.692 1.00 84.44 519 LEU A CA 1
ATOM 3901 C C . LEU A 1 519 ? 13.989 -7.105 -4.707 1.00 84.44 519 LEU A C 1
ATOM 3903 O O . LEU A 1 519 ? 14.910 -7.362 -3.930 1.00 84.44 519 LEU A O 1
ATOM 3907 N N . PRO A 1 520 ? 13.571 -8.009 -5.595 1.00 82.62 520 PRO A N 1
ATOM 3908 C CA . PRO A 1 520 ? 14.110 -9.360 -5.588 1.00 82.62 520 PRO A CA 1
ATOM 3909 C C . PRO A 1 520 ? 15.653 -9.453 -5.697 1.00 82.62 520 PRO A C 1
ATOM 3911 O O . PRO A 1 520 ? 16.271 -10.300 -5.051 1.00 82.62 520 PRO A O 1
ATOM 3914 N N . ASN A 1 521 ? 16.301 -8.539 -6.427 1.00 74.12 521 ASN A N 1
ATOM 3915 C CA . ASN A 1 521 ? 17.763 -8.446 -6.560 1.00 74.12 521 ASN A CA 1
ATOM 3916 C C . ASN A 1 521 ? 18.481 -7.870 -5.323 1.00 74.12 521 ASN A C 1
ATOM 3918 O O . ASN A 1 521 ? 19.711 -7.876 -5.271 1.00 74.12 521 ASN A O 1
ATOM 3922 N N . GLU A 1 522 ? 17.743 -7.387 -4.327 1.00 83.12 522 GLU A N 1
ATOM 3923 C CA . GLU A 1 522 ? 18.266 -6.821 -3.081 1.00 83.12 522 GLU A CA 1
ATOM 3924 C C . GLU A 1 522 ? 18.200 -7.826 -1.914 1.00 83.12 522 GLU A C 1
ATOM 3926 O O . GLU A 1 522 ? 18.910 -7.655 -0.926 1.00 83.12 522 GLU A O 1
ATOM 3931 N N . ILE A 1 523 ? 17.455 -8.932 -2.048 1.00 88.38 523 ILE A N 1
ATOM 3932 C CA . ILE A 1 523 ? 17.241 -9.932 -0.983 1.00 88.38 523 ILE A CA 1
ATOM 3933 C C . ILE A 1 523 ? 18.516 -10.730 -0.669 1.00 88.38 523 ILE A C 1
ATOM 3935 O O . ILE A 1 523 ? 18.931 -11.593 -1.449 1.00 88.38 523 ILE A O 1
ATOM 3939 N N . ASP A 1 524 ? 19.122 -10.497 0.494 1.00 90.06 524 ASP A N 1
ATOM 3940 C CA . ASP A 1 524 ? 20.182 -11.355 1.045 1.00 90.06 524 ASP A CA 1
ATOM 3941 C C . ASP A 1 524 ? 19.584 -12.717 1.447 1.00 90.06 524 ASP A C 1
ATOM 3943 O O . ASP A 1 524 ? 19.000 -12.849 2.523 1.00 90.06 524 ASP A O 1
ATOM 3947 N N . GLY A 1 525 ? 19.686 -13.705 0.548 1.00 90.00 525 GLY A N 1
ATOM 3948 C CA . GLY A 1 525 ? 19.042 -15.019 0.665 1.00 90.00 525 GLY A CA 1
ATOM 3949 C C . GLY A 1 525 ? 19.271 -15.705 2.018 1.00 90.00 525 GLY A C 1
ATOM 3950 O O . GLY A 1 525 ? 18.291 -15.947 2.722 1.00 90.00 525 GLY A O 1
ATOM 3951 N N . PRO A 1 526 ? 20.526 -15.949 2.446 1.00 92.50 526 PRO A N 1
ATOM 3952 C CA . PRO A 1 526 ? 20.810 -16.593 3.729 1.00 92.50 526 PRO A CA 1
ATOM 3953 C C . PRO A 1 526 ? 20.241 -15.850 4.946 1.00 92.50 526 PRO A C 1
ATOM 3955 O O . PRO A 1 526 ? 19.652 -16.477 5.830 1.00 92.50 526 PRO A O 1
ATOM 3958 N N . LYS A 1 527 ? 20.371 -14.514 5.002 1.00 96.62 527 LYS A N 1
ATOM 3959 C CA . LYS A 1 527 ? 19.814 -13.730 6.121 1.00 96.62 527 LYS A CA 1
ATOM 3960 C C . LYS A 1 527 ? 18.290 -13.745 6.120 1.00 96.62 527 LYS A C 1
ATOM 3962 O O . LYS A 1 527 ? 17.677 -13.903 7.175 1.00 96.62 527 LYS A O 1
ATOM 3967 N N . ALA A 1 528 ? 17.685 -13.590 4.945 1.00 97.50 528 ALA A N 1
ATOM 3968 C CA . ALA A 1 528 ? 16.241 -13.631 4.773 1.00 97.50 528 ALA A CA 1
ATOM 3969 C C . ALA A 1 528 ? 15.671 -15.003 5.159 1.00 97.50 528 ALA A C 1
ATOM 3971 O O . ALA A 1 528 ? 14.674 -15.067 5.873 1.00 97.50 528 ALA A O 1
ATOM 3972 N N . LEU A 1 529 ? 16.331 -16.095 4.759 1.00 97.31 529 LEU A N 1
ATOM 3973 C CA . LEU A 1 529 ? 15.909 -17.461 5.062 1.00 97.31 529 LEU A CA 1
ATOM 3974 C C . LEU A 1 529 ? 15.885 -17.712 6.575 1.00 97.31 529 LEU A C 1
ATOM 3976 O O . LEU A 1 529 ? 14.885 -18.197 7.103 1.00 97.31 529 LEU A O 1
ATOM 3980 N N . ALA A 1 530 ? 16.944 -17.315 7.290 1.00 98.12 530 ALA A N 1
ATOM 3981 C CA . ALA A 1 530 ? 17.002 -17.419 8.748 1.00 98.12 530 ALA A CA 1
ATOM 3982 C C . ALA A 1 530 ? 15.874 -16.619 9.425 1.00 98.12 530 ALA A C 1
ATOM 3984 O O . ALA A 1 530 ? 15.124 -17.169 10.235 1.00 98.12 530 ALA A O 1
ATOM 3985 N N . ALA A 1 531 ? 15.703 -15.353 9.035 1.00 98.44 531 ALA A N 1
ATOM 3986 C CA . ALA A 1 531 ? 14.682 -14.473 9.597 1.00 98.44 531 ALA A CA 1
ATOM 3987 C C . ALA A 1 531 ? 13.248 -14.959 9.316 1.00 98.44 531 ALA A C 1
ATOM 3989 O O . ALA A 1 531 ? 12.366 -14.820 10.162 1.00 98.44 531 ALA A O 1
ATOM 3990 N N . CYS A 1 532 ? 12.988 -15.520 8.133 1.00 98.50 532 CYS A N 1
ATOM 3991 C CA . CYS A 1 532 ? 11.662 -16.016 7.767 1.00 98.50 532 CYS A CA 1
ATOM 3992 C C . CYS A 1 532 ? 11.328 -17.363 8.412 1.00 98.50 532 CYS A C 1
ATOM 3994 O O . CYS A 1 532 ? 10.176 -17.582 8.783 1.00 98.50 532 CYS A O 1
ATOM 3996 N N . ASN A 1 533 ? 12.319 -18.229 8.634 1.00 98.19 533 ASN A N 1
ATOM 3997 C CA . ASN A 1 533 ? 12.126 -19.449 9.419 1.00 98.19 533 ASN A CA 1
ATOM 3998 C C . ASN A 1 533 ? 11.811 -19.141 10.893 1.00 98.19 533 ASN A C 1
ATOM 4000 O O . ASN A 1 533 ? 10.912 -19.757 11.464 1.00 98.19 533 ASN A O 1
ATOM 4004 N N . GLU A 1 534 ? 12.486 -18.155 11.493 1.00 98.12 534 GLU A N 1
ATOM 4005 C CA . GLU A 1 534 ? 12.139 -17.632 12.823 1.00 98.12 534 GLU A CA 1
ATOM 4006 C C . GLU A 1 534 ? 10.705 -17.088 12.853 1.00 98.12 534 GLU A C 1
ATOM 4008 O O . GLU A 1 534 ? 9.899 -17.530 13.670 1.00 98.12 534 GLU A O 1
ATOM 4013 N N . ALA A 1 535 ? 10.344 -16.233 11.890 1.00 97.94 535 ALA A N 1
ATOM 4014 C CA . ALA A 1 535 ? 8.998 -15.667 11.791 1.00 97.94 535 ALA A CA 1
ATOM 4015 C C . ALA A 1 535 ? 7.907 -16.750 11.718 1.00 97.94 535 ALA A C 1
ATOM 4017 O O . ALA A 1 535 ? 6.846 -16.621 12.322 1.00 97.94 535 ALA A O 1
ATOM 4018 N N . ARG A 1 536 ? 8.165 -17.832 10.972 1.00 97.50 536 ARG A N 1
ATOM 4019 C CA . ARG A 1 536 ? 7.238 -18.961 10.801 1.00 97.50 536 ARG A CA 1
ATOM 4020 C C . ARG A 1 536 ? 7.087 -19.812 12.053 1.00 97.50 536 ARG A C 1
ATOM 4022 O O . ARG A 1 536 ? 6.015 -20.379 12.252 1.00 97.50 536 ARG A O 1
ATOM 4029 N N . ARG A 1 537 ? 8.132 -19.911 12.873 1.00 97.31 537 ARG A N 1
ATOM 4030 C CA . ARG A 1 537 ? 8.073 -20.598 14.165 1.00 97.31 537 ARG A CA 1
ATOM 4031 C C . ARG A 1 537 ? 7.286 -19.776 15.180 1.00 97.31 537 ARG A C 1
ATOM 4033 O O . ARG A 1 537 ? 6.453 -20.334 15.886 1.00 97.31 537 ARG A O 1
ATOM 4040 N N . ASP A 1 538 ? 7.535 -18.474 15.221 1.00 95.44 538 ASP A N 1
ATOM 4041 C CA . ASP A 1 538 ? 6.961 -17.591 16.236 1.00 95.44 538 ASP A CA 1
ATOM 4042 C C . ASP A 1 538 ? 5.516 -17.179 15.878 1.00 95.44 538 ASP A C 1
ATOM 4044 O O . ASP A 1 538 ? 4.684 -16.979 16.763 1.00 95.44 538 ASP A O 1
ATOM 4048 N N . TYR A 1 539 ? 5.189 -17.121 14.578 1.00 95.94 539 TYR A N 1
ATOM 4049 C CA . TYR A 1 539 ? 3.881 -16.716 14.047 1.00 95.94 539 TYR A CA 1
ATOM 4050 C C . TYR A 1 539 ? 3.390 -17.625 12.895 1.00 95.94 539 TYR A C 1
ATOM 4052 O O . TYR A 1 539 ? 3.188 -17.158 11.766 1.00 95.94 539 TYR A O 1
ATOM 4060 N N . PRO A 1 540 ? 3.155 -18.932 13.131 1.00 95.25 540 PRO A N 1
ATOM 4061 C CA . PRO A 1 540 ? 2.794 -19.900 12.083 1.00 95.25 540 PRO A CA 1
ATOM 4062 C C . PRO A 1 540 ? 1.463 -19.601 11.371 1.00 95.25 540 PRO A C 1
ATOM 4064 O O . PRO A 1 540 ? 1.260 -20.020 10.225 1.00 95.25 540 PRO A O 1
ATOM 4067 N N . GLN A 1 541 ? 0.565 -18.863 12.031 1.00 92.38 541 GLN A N 1
ATOM 4068 C CA . GLN A 1 541 ? -0.720 -18.406 11.500 1.00 92.38 541 GLN A CA 1
ATOM 4069 C C . GLN A 1 541 ? -0.589 -17.269 10.475 1.00 92.38 541 GLN A C 1
ATOM 4071 O O . GLN A 1 541 ? -1.517 -17.021 9.710 1.00 92.38 541 GLN A O 1
ATOM 4076 N N . VAL A 1 542 ? 0.546 -16.564 10.443 1.00 94.69 542 VAL A N 1
ATOM 4077 C CA . VAL A 1 542 ? 0.746 -15.407 9.566 1.00 94.69 542 VAL A CA 1
ATOM 4078 C C . VAL A 1 542 ? 1.191 -15.880 8.182 1.00 94.69 542 VAL A C 1
ATOM 4080 O O . VAL A 1 542 ? 2.369 -16.136 7.926 1.00 94.69 542 VAL A O 1
ATOM 4083 N N . THR A 1 543 ? 0.240 -15.980 7.250 1.00 95.69 543 THR A N 1
ATOM 4084 C CA . THR A 1 543 ? 0.490 -16.518 5.901 1.00 95.69 543 THR A CA 1
ATOM 4085 C C . THR A 1 543 ? 1.538 -15.726 5.109 1.00 95.69 543 THR A C 1
ATOM 4087 O O . THR A 1 543 ? 2.290 -16.323 4.337 1.00 95.69 543 THR A O 1
ATOM 4090 N N . ARG A 1 544 ? 1.663 -14.405 5.312 1.00 96.38 544 ARG A N 1
ATOM 4091 C CA . ARG A 1 544 ? 2.672 -13.605 4.590 1.00 96.38 544 ARG A CA 1
ATOM 4092 C C . ARG A 1 544 ? 4.109 -14.042 4.877 1.00 96.38 544 ARG A C 1
ATOM 4094 O O . ARG A 1 544 ? 4.938 -13.967 3.982 1.00 96.38 544 ARG A O 1
ATOM 4101 N N . PHE A 1 545 ? 4.414 -14.567 6.067 1.00 98.12 545 PHE A N 1
ATOM 4102 C CA . PHE A 1 545 ? 5.766 -15.056 6.361 1.00 98.12 545 PHE A CA 1
ATOM 4103 C C . PHE A 1 545 ? 6.112 -16.307 5.556 1.00 98.12 545 PHE A C 1
ATOM 4105 O O . PHE A 1 545 ? 7.274 -16.525 5.236 1.00 98.12 545 PHE A O 1
ATOM 4112 N N . LEU A 1 546 ? 5.112 -17.099 5.161 1.00 98.00 546 LEU A N 1
ATOM 4113 C CA . LEU A 1 546 ? 5.315 -18.229 4.255 1.00 98.00 546 LEU A CA 1
ATOM 4114 C C . LEU A 1 546 ? 5.578 -17.763 2.822 1.00 98.00 546 LEU A C 1
ATOM 4116 O O . LEU A 1 546 ? 6.444 -18.299 2.140 1.00 98.00 546 LEU A O 1
ATOM 4120 N N . TYR A 1 547 ? 4.865 -16.726 2.384 1.00 98.25 547 TYR A N 1
ATOM 4121 C CA . TYR A 1 547 ? 5.128 -16.093 1.097 1.00 98.25 547 TYR A CA 1
ATOM 4122 C C . TYR A 1 547 ? 6.552 -15.511 1.036 1.00 98.25 547 TYR A C 1
ATOM 4124 O O . TYR A 1 547 ? 7.306 -15.774 0.101 1.00 98.25 547 TYR A O 1
ATOM 4132 N N . GLN A 1 548 ? 6.941 -14.758 2.065 1.00 98.50 548 GLN A N 1
ATOM 4133 C CA . GLN A 1 548 ? 8.269 -14.156 2.182 1.00 98.50 548 GLN A CA 1
ATOM 4134 C C . GLN A 1 548 ? 9.372 -15.220 2.309 1.00 98.50 548 GLN A C 1
ATOM 4136 O O . GLN A 1 548 ? 10.436 -15.058 1.713 1.00 98.50 548 GLN A O 1
ATOM 4141 N N . LEU A 1 549 ? 9.104 -16.346 2.984 1.00 98.56 549 LEU A N 1
ATOM 4142 C CA . LEU A 1 549 ? 9.990 -17.513 2.985 1.00 98.56 549 LEU A CA 1
ATOM 4143 C C . LEU A 1 549 ? 10.225 -18.038 1.562 1.00 98.56 549 LEU A C 1
ATOM 4145 O O . LEU A 1 549 ? 11.376 -18.236 1.183 1.00 98.56 549 LEU A O 1
ATOM 4149 N N . GLY A 1 550 ? 9.176 -18.171 0.744 1.00 97.56 550 GLY A N 1
ATOM 4150 C CA . GLY A 1 550 ? 9.317 -18.545 -0.668 1.00 97.56 550 GLY A CA 1
ATOM 4151 C C . GLY A 1 550 ? 10.216 -17.582 -1.456 1.00 97.56 550 GLY A C 1
ATOM 4152 O O . GLY A 1 550 ? 11.039 -18.014 -2.263 1.00 97.56 550 GLY A O 1
ATOM 4153 N N . ARG A 1 551 ? 10.137 -16.270 -1.184 1.00 96.31 551 ARG A N 1
ATOM 4154 C CA . ARG A 1 551 ? 11.044 -15.270 -1.789 1.00 96.31 551 ARG A CA 1
ATOM 4155 C C . ARG A 1 551 ? 12.490 -15.441 -1.318 1.00 96.31 551 ARG A C 1
ATOM 4157 O O . ARG A 1 551 ? 13.405 -15.351 -2.133 1.00 96.31 551 ARG A O 1
ATOM 4164 N N . ALA A 1 552 ? 12.702 -15.712 -0.031 1.00 96.44 552 ALA A N 1
ATOM 4165 C CA . ALA A 1 552 ? 14.027 -15.974 0.530 1.00 96.44 552 ALA A CA 1
ATOM 4166 C C . ALA A 1 552 ? 14.655 -17.267 -0.025 1.00 96.44 552 ALA A C 1
ATOM 4168 O O . ALA A 1 552 ? 15.854 -17.306 -0.305 1.00 96.44 552 ALA A O 1
ATOM 4169 N N . GLN A 1 553 ? 13.837 -18.301 -0.237 1.00 95.69 553 GLN A N 1
ATOM 4170 C CA . GLN A 1 553 ? 14.227 -19.569 -0.856 1.00 95.69 553 GLN A CA 1
ATOM 4171 C C . GLN A 1 553 ? 14.583 -19.384 -2.332 1.00 95.69 553 GLN A C 1
ATOM 4173 O O . GLN A 1 553 ? 15.643 -19.842 -2.752 1.00 95.69 553 GLN A O 1
ATOM 4178 N N . LEU A 1 554 ? 13.779 -18.632 -3.098 1.00 91.38 554 LEU A N 1
ATOM 4179 C CA . LEU A 1 554 ? 14.137 -18.222 -4.463 1.00 91.38 554 LEU A CA 1
ATOM 4180 C C . LEU A 1 554 ? 15.494 -17.516 -4.478 1.00 91.38 554 LEU A C 1
ATOM 4182 O O . LEU A 1 554 ? 16.383 -17.939 -5.209 1.00 91.38 554 LEU A O 1
ATOM 4186 N N . ALA A 1 555 ? 15.680 -16.496 -3.633 1.00 88.44 555 ALA A N 1
ATOM 4187 C CA . ALA A 1 555 ? 16.939 -15.755 -3.521 1.00 88.44 555 ALA A CA 1
ATOM 4188 C C . ALA A 1 555 ? 18.137 -16.643 -3.127 1.00 88.44 555 ALA A C 1
ATOM 4190 O O . ALA A 1 555 ? 19.273 -16.331 -3.487 1.00 88.44 555 ALA A O 1
ATOM 4191 N N . SER A 1 556 ? 17.879 -17.754 -2.431 1.00 89.19 556 SER A N 1
ATOM 4192 C CA . SER A 1 556 ? 18.862 -18.775 -2.041 1.00 89.19 556 SER A CA 1
ATOM 4193 C C . SER A 1 556 ? 18.972 -19.944 -3.033 1.00 89.19 556 SER A C 1
ATOM 4195 O O . SER A 1 556 ? 19.724 -20.880 -2.778 1.00 89.19 556 SER A O 1
ATOM 4197 N N . ARG A 1 557 ? 18.269 -19.889 -4.176 1.00 86.44 557 ARG A N 1
ATOM 4198 C CA . ARG A 1 557 ? 18.223 -20.931 -5.225 1.00 86.44 557 ARG A CA 1
ATOM 4199 C C . ARG A 1 557 ? 17.628 -22.271 -4.777 1.00 86.44 557 ARG A C 1
ATOM 4201 O O . ARG A 1 557 ? 17.849 -23.299 -5.412 1.00 86.44 557 ARG A O 1
ATOM 4208 N N . GLU A 1 558 ? 16.810 -22.262 -3.734 1.00 91.00 558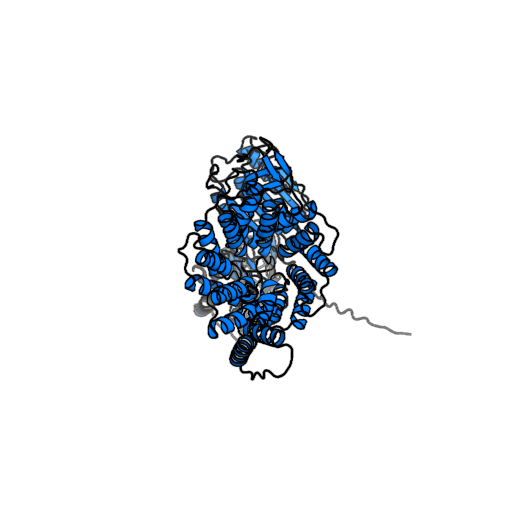 GLU A N 1
ATOM 4209 C CA . GLU A 1 558 ? 16.054 -23.421 -3.256 1.00 91.00 558 GLU A CA 1
ATOM 4210 C C . GLU A 1 558 ? 14.712 -23.521 -4.004 1.00 91.00 558 GLU A C 1
ATOM 4212 O O . GLU A 1 558 ? 13.642 -23.322 -3.429 1.00 91.00 558 GLU A O 1
ATOM 4217 N N . LEU A 1 559 ? 14.763 -23.770 -5.321 1.00 89.56 559 LEU A N 1
ATOM 4218 C CA . LEU A 1 559 ? 13.600 -23.655 -6.216 1.00 89.56 559 LEU A CA 1
ATOM 4219 C C . LEU A 1 559 ? 12.409 -24.531 -5.799 1.00 89.56 559 LEU A C 1
ATOM 4221 O O . LEU A 1 559 ? 11.292 -24.024 -5.720 1.00 89.56 559 LEU A O 1
ATOM 4225 N N . ASP A 1 560 ? 12.625 -25.814 -5.505 1.00 93.50 560 ASP A N 1
ATOM 4226 C CA . ASP A 1 560 ? 11.534 -26.726 -5.127 1.00 93.50 560 ASP A CA 1
ATOM 4227 C C . ASP A 1 560 ? 10.880 -26.323 -3.800 1.00 93.50 560 ASP A C 1
ATOM 4229 O O . ASP A 1 560 ? 9.655 -26.350 -3.666 1.00 93.50 560 ASP A O 1
ATOM 4233 N N . ALA A 1 561 ? 11.692 -25.880 -2.835 1.00 96.38 561 ALA A N 1
ATOM 4234 C CA . ALA A 1 561 ? 11.200 -25.386 -1.555 1.00 96.38 561 ALA A CA 1
ATOM 4235 C C . ALA A 1 561 ? 10.401 -24.087 -1.734 1.00 96.38 561 ALA A C 1
ATOM 4237 O O . ALA A 1 561 ? 9.332 -23.935 -1.143 1.00 96.38 561 ALA A O 1
ATOM 4238 N N . ALA A 1 562 ? 10.865 -23.187 -2.607 1.00 96.06 562 ALA A N 1
ATOM 4239 C CA . ALA A 1 562 ? 10.143 -21.967 -2.933 1.00 96.06 562 ALA A CA 1
ATOM 4240 C C . ALA A 1 562 ? 8.785 -22.253 -3.587 1.00 96.06 562 ALA A C 1
ATOM 4242 O O . ALA A 1 562 ? 7.784 -21.659 -3.184 1.00 96.06 562 ALA A O 1
ATOM 4243 N N . TRP A 1 563 ? 8.726 -23.185 -4.548 1.00 96.25 563 TRP A N 1
ATOM 4244 C CA . TRP A 1 563 ? 7.465 -23.649 -5.138 1.00 96.25 563 TRP A CA 1
ATOM 4245 C C . TRP A 1 563 ? 6.497 -24.139 -4.060 1.00 96.25 563 TRP A C 1
ATOM 4247 O O . TRP A 1 563 ? 5.361 -23.668 -4.019 1.00 96.25 563 TRP A O 1
ATOM 4257 N N . ALA A 1 564 ? 6.954 -25.011 -3.157 1.00 97.94 564 ALA A N 1
ATOM 4258 C CA . ALA A 1 564 ? 6.130 -25.525 -2.065 1.00 97.94 564 ALA A CA 1
ATOM 4259 C C . ALA A 1 564 ? 5.619 -24.401 -1.146 1.00 97.94 564 ALA A C 1
ATOM 4261 O O . ALA A 1 564 ? 4.427 -24.345 -0.839 1.00 97.94 564 ALA A O 1
ATOM 4262 N N . SER A 1 565 ? 6.487 -23.456 -0.768 1.00 98.44 565 SER A N 1
ATOM 4263 C CA . SER A 1 565 ? 6.109 -22.299 0.049 1.00 98.44 565 SER A CA 1
ATOM 4264 C C . SER A 1 565 ? 5.061 -21.422 -0.638 1.00 98.44 565 SER A C 1
ATOM 4266 O O . SER A 1 565 ? 4.097 -21.004 0.005 1.00 98.44 565 SER A O 1
ATOM 4268 N N . PHE A 1 566 ? 5.192 -21.149 -1.940 1.00 98.19 566 PHE A N 1
ATOM 4269 C CA . PHE A 1 566 ? 4.193 -20.366 -2.673 1.00 98.19 566 PHE A CA 1
ATOM 4270 C C . PHE A 1 566 ? 2.875 -21.115 -2.864 1.00 98.19 566 PHE A C 1
ATOM 4272 O O . PHE A 1 566 ? 1.818 -20.502 -2.722 1.00 98.19 566 PHE A O 1
ATOM 4279 N N . GLU A 1 567 ? 2.913 -22.418 -3.147 1.00 98.12 567 GLU A N 1
ATOM 4280 C CA . GLU A 1 567 ? 1.717 -23.259 -3.263 1.00 98.12 567 GLU A CA 1
ATOM 4281 C C . GLU A 1 567 ? 0.952 -23.310 -1.927 1.00 98.12 567 GLU A C 1
ATOM 4283 O O . GLU A 1 567 ? -0.251 -23.039 -1.898 1.00 98.12 567 GLU A O 1
ATOM 4288 N N . GLU A 1 568 ? 1.640 -23.547 -0.804 1.00 98.31 568 GLU A N 1
ATOM 4289 C CA . GLU A 1 568 ? 1.032 -23.541 0.533 1.00 98.31 568 GLU A CA 1
ATOM 4290 C C . GLU A 1 568 ? 0.540 -22.134 0.923 1.00 98.31 568 GLU A C 1
ATOM 4292 O O . GLU A 1 568 ? -0.551 -21.983 1.477 1.00 98.31 568 GLU A O 1
ATOM 4297 N N . SER A 1 569 ? 1.297 -21.082 0.598 1.00 98.06 569 SER A N 1
ATOM 4298 C CA . SER A 1 569 ? 0.894 -19.696 0.861 1.00 98.06 569 SER A CA 1
ATOM 4299 C C . SER A 1 569 ? -0.368 -19.307 0.086 1.00 98.06 569 SER A C 1
ATOM 4301 O O . SER A 1 569 ? -1.299 -18.740 0.664 1.00 98.06 569 SER A O 1
ATOM 4303 N N . ALA A 1 570 ? -0.447 -19.674 -1.196 1.00 97.75 570 ALA A N 1
ATOM 4304 C CA . ALA A 1 570 ? -1.629 -19.468 -2.025 1.00 97.75 570 ALA A CA 1
ATOM 4305 C C . ALA A 1 570 ? -2.833 -20.269 -1.503 1.00 97.75 570 ALA A C 1
ATOM 4307 O O . ALA A 1 570 ? -3.938 -19.731 -1.434 1.00 97.75 570 ALA A O 1
ATOM 4308 N N . ALA A 1 571 ? -2.626 -21.522 -1.080 1.00 97.31 571 ALA A N 1
ATOM 4309 C CA . ALA A 1 571 ? -3.672 -22.351 -0.476 1.00 97.31 571 ALA A CA 1
ATOM 4310 C C . ALA A 1 571 ? -4.215 -21.754 0.835 1.00 97.31 571 ALA A C 1
ATOM 4312 O O . ALA A 1 571 ? -5.400 -21.881 1.132 1.00 97.31 571 ALA A O 1
ATOM 4313 N N . ARG A 1 572 ? -3.369 -21.043 1.590 1.00 95.25 572 ARG A N 1
ATOM 4314 C CA . ARG A 1 572 ? -3.739 -20.279 2.794 1.00 95.25 572 ARG A CA 1
ATOM 4315 C C . ARG A 1 572 ? -4.247 -18.858 2.499 1.00 95.25 572 ARG A C 1
ATOM 4317 O O . ARG A 1 572 ? -4.356 -18.049 3.419 1.00 95.25 572 ARG A O 1
ATOM 4324 N N . GLY A 1 573 ? -4.539 -18.540 1.237 1.00 92.38 573 GLY A N 1
ATOM 4325 C CA . GLY A 1 573 ? -5.188 -17.291 0.830 1.00 92.38 573 GLY A CA 1
ATOM 4326 C C . GLY A 1 573 ? -4.254 -16.108 0.558 1.00 92.38 573 GLY A C 1
ATOM 4327 O O . GLY A 1 573 ? -4.738 -14.991 0.392 1.00 92.38 573 GLY A O 1
ATOM 4328 N N . HIS A 1 574 ? -2.931 -16.299 0.482 1.00 94.94 574 HIS A N 1
ATOM 4329 C CA . HIS A 1 574 ? -2.027 -15.201 0.127 1.00 94.94 574 HIS A CA 1
ATOM 4330 C C . HIS A 1 574 ? -2.120 -14.864 -1.363 1.00 94.94 574 HIS A C 1
ATOM 4332 O O . HIS A 1 574 ? -1.564 -15.558 -2.216 1.00 94.94 574 HIS A O 1
ATOM 4338 N N . VAL A 1 575 ? -2.791 -13.763 -1.689 1.00 93.69 575 VAL A N 1
ATOM 4339 C CA . VAL A 1 575 ? -3.126 -13.423 -3.079 1.00 93.69 575 VAL A CA 1
ATOM 4340 C C . VAL A 1 575 ? -1.889 -13.251 -3.968 1.00 93.69 575 VAL A C 1
ATOM 4342 O O . VAL A 1 575 ? -1.854 -13.767 -5.087 1.00 93.69 575 VAL A O 1
ATOM 4345 N N . ARG A 1 576 ? -0.838 -12.589 -3.467 1.00 94.94 576 ARG A N 1
ATOM 4346 C CA . ARG A 1 576 ? 0.405 -12.370 -4.226 1.00 94.94 576 ARG A CA 1
ATOM 4347 C C . ARG A 1 576 ? 1.151 -13.674 -4.546 1.00 94.94 576 ARG A C 1
ATOM 4349 O O . ARG A 1 576 ? 1.868 -13.729 -5.542 1.00 94.94 576 ARG A O 1
ATOM 4356 N N . ALA A 1 577 ? 0.945 -14.744 -3.770 1.00 97.50 577 ALA A N 1
ATOM 4357 C CA . ALA A 1 577 ? 1.564 -16.039 -4.055 1.00 97.50 577 ALA A CA 1
ATOM 4358 C C . ALA A 1 577 ? 1.046 -16.636 -5.375 1.00 97.50 577 ALA A C 1
ATOM 4360 O O . ALA A 1 577 ? 1.820 -17.234 -6.116 1.00 97.50 577 ALA A O 1
ATOM 4361 N N . LEU A 1 578 ? -0.227 -16.394 -5.725 1.00 97.88 578 LEU A N 1
ATOM 4362 C CA . LEU A 1 578 ? -0.786 -16.790 -7.022 1.00 97.88 578 LEU A CA 1
ATOM 4363 C C . LEU A 1 578 ? -0.033 -16.116 -8.172 1.00 97.88 578 LEU A C 1
ATOM 4365 O O . LEU A 1 578 ? 0.397 -16.796 -9.098 1.00 97.88 578 LEU A O 1
ATOM 4369 N N . ASN A 1 579 ? 0.188 -14.800 -8.093 1.00 96.50 579 ASN A N 1
ATOM 4370 C CA . ASN A 1 579 ? 0.962 -14.093 -9.110 1.00 96.50 579 ASN A CA 1
ATOM 4371 C C . ASN A 1 579 ? 2.383 -14.663 -9.241 1.00 96.50 579 ASN A C 1
ATOM 4373 O O . ASN A 1 579 ? 2.841 -14.870 -10.362 1.00 96.50 579 ASN A O 1
ATOM 4377 N N . GLN A 1 580 ? 3.059 -14.970 -8.127 1.00 96.25 580 GLN A N 1
ATOM 4378 C CA . GLN A 1 580 ? 4.399 -15.563 -8.196 1.00 96.25 580 GLN A CA 1
ATOM 4379 C C . GLN A 1 580 ? 4.395 -16.942 -8.853 1.00 96.25 580 GLN A C 1
ATOM 4381 O O . GLN A 1 580 ? 5.245 -17.200 -9.697 1.00 96.25 580 GLN A O 1
ATOM 4386 N N . LEU A 1 581 ? 3.423 -17.806 -8.551 1.00 97.06 581 LEU A N 1
ATOM 4387 C CA . LEU A 1 581 ? 3.287 -19.098 -9.235 1.00 97.06 581 LEU A CA 1
ATOM 4388 C C . LEU A 1 581 ? 3.093 -18.912 -10.745 1.00 97.06 581 LEU A C 1
ATOM 4390 O O . LEU A 1 581 ? 3.739 -19.598 -11.539 1.00 97.06 581 LEU A O 1
ATOM 4394 N N . GLY A 1 582 ? 2.263 -17.944 -11.148 1.00 96.25 582 GLY A N 1
ATOM 4395 C CA . GLY A 1 582 ? 2.109 -17.564 -12.551 1.00 96.25 582 GLY A CA 1
ATOM 4396 C C . GLY A 1 582 ? 3.432 -17.121 -13.181 1.00 96.25 582 GLY A C 1
ATOM 4397 O O . GLY A 1 582 ? 3.796 -17.608 -14.252 1.00 96.25 582 GLY A O 1
ATOM 4398 N N . TYR A 1 583 ? 4.195 -16.276 -12.484 1.00 93.25 583 TYR A N 1
ATOM 4399 C CA . TYR A 1 583 ? 5.506 -15.812 -12.936 1.00 93.25 583 TYR A CA 1
ATOM 4400 C C . TYR A 1 583 ? 6.487 -16.965 -13.145 1.00 93.25 583 TYR A C 1
ATOM 4402 O O . TYR A 1 583 ? 7.075 -17.067 -14.225 1.00 93.25 583 TYR A O 1
ATOM 4410 N N . LEU A 1 584 ? 6.597 -17.886 -12.183 1.00 92.69 584 LEU A N 1
ATOM 4411 C CA . LEU A 1 584 ? 7.503 -19.035 -12.263 1.00 92.69 584 LEU A CA 1
ATOM 4412 C C . LEU A 1 584 ? 7.214 -19.928 -13.484 1.00 92.69 584 LEU A C 1
ATOM 4414 O O . LEU A 1 584 ? 8.153 -20.366 -14.154 1.00 92.69 584 LEU A O 1
ATOM 4418 N N . TYR A 1 585 ? 5.938 -20.119 -13.846 1.00 92.88 585 TYR A N 1
ATOM 4419 C CA . TYR A 1 585 ? 5.559 -20.812 -15.087 1.00 92.88 585 TYR A CA 1
ATOM 4420 C C . TYR A 1 585 ? 5.940 -20.044 -16.359 1.00 92.88 585 TYR A C 1
ATOM 4422 O O . TYR A 1 585 ? 6.126 -20.664 -17.401 1.00 92.88 585 TYR A O 1
ATOM 4430 N N . THR A 1 586 ? 6.066 -18.716 -16.329 1.00 89.50 586 THR A N 1
ATOM 4431 C CA . THR A 1 586 ? 6.467 -17.945 -17.522 1.00 89.50 586 THR A CA 1
ATOM 4432 C C . THR A 1 586 ? 7.972 -17.914 -17.766 1.00 89.50 586 THR A C 1
ATOM 4434 O O . THR A 1 586 ? 8.384 -17.720 -18.909 1.00 89.50 586 THR A O 1
ATOM 4437 N N . VAL A 1 587 ? 8.783 -18.138 -16.728 1.00 84.62 587 VAL A N 1
ATOM 4438 C CA . VAL A 1 587 ? 10.254 -18.051 -16.799 1.00 84.62 587 VAL A CA 1
ATOM 4439 C C . VAL A 1 587 ? 10.962 -19.408 -16.773 1.00 84.62 587 VAL A C 1
ATOM 4441 O O . VAL A 1 587 ? 12.187 -19.454 -16.726 1.00 84.62 587 VAL A O 1
ATOM 4444 N N . ASN A 1 588 ? 10.213 -20.516 -16.843 1.00 83.69 588 ASN A N 1
ATOM 4445 C CA . ASN A 1 588 ? 10.756 -21.880 -16.827 1.00 83.69 588 ASN A CA 1
ATOM 4446 C C . ASN A 1 588 ? 11.569 -22.191 -15.545 1.00 83.69 588 ASN A C 1
ATOM 4448 O O . ASN A 1 588 ? 12.601 -22.863 -15.592 1.00 83.69 588 ASN A O 1
ATOM 4452 N N . ALA A 1 589 ? 11.137 -21.662 -14.391 1.00 82.06 589 ALA A N 1
ATOM 4453 C CA . ALA A 1 589 ? 11.848 -21.810 -13.119 1.00 82.06 589 ALA A CA 1
ATOM 4454 C C . ALA A 1 589 ? 11.608 -23.200 -12.507 1.00 82.06 589 ALA A C 1
ATOM 4456 O O . ALA A 1 589 ? 10.655 -23.409 -11.757 1.00 82.06 589 ALA A O 1
ATOM 4457 N N . GLY A 1 590 ? 12.456 -24.169 -12.859 1.00 81.25 590 GLY A N 1
ATOM 4458 C CA . GLY A 1 590 ? 12.379 -25.553 -12.367 1.00 81.25 590 GLY A CA 1
ATOM 4459 C C . GLY A 1 590 ? 11.241 -26.392 -12.968 1.00 81.25 590 GLY A C 1
ATOM 4460 O O . GLY A 1 590 ? 11.186 -27.598 -12.750 1.00 81.25 590 GLY A O 1
ATOM 4461 N N . ARG A 1 591 ? 10.345 -25.786 -13.758 1.00 87.75 591 ARG A N 1
ATOM 4462 C CA . ARG A 1 591 ? 9.231 -26.448 -14.456 1.00 87.75 591 ARG A CA 1
ATOM 4463 C C . ARG A 1 591 ? 9.069 -25.860 -15.866 1.00 87.75 591 ARG A C 1
ATOM 4465 O O . ARG A 1 591 ? 9.238 -24.647 -15.983 1.00 87.75 591 ARG A O 1
ATOM 4472 N N . PRO A 1 592 ? 8.689 -26.660 -16.892 1.00 89.88 592 PRO A N 1
ATOM 4473 C CA . PRO A 1 592 ? 8.470 -26.189 -18.262 1.00 89.88 592 PRO A CA 1
ATOM 4474 C C . PRO A 1 592 ? 7.544 -24.978 -18.350 1.00 89.88 592 PRO A C 1
ATOM 4476 O O . PRO A 1 592 ? 6.555 -24.887 -17.619 1.00 89.88 592 PRO A O 1
ATOM 4479 N N . MET A 1 593 ? 7.832 -24.079 -19.295 1.00 90.25 593 MET A N 1
ATOM 4480 C CA . MET A 1 593 ? 6.983 -22.916 -19.534 1.00 90.25 593 MET A CA 1
ATOM 4481 C C . MET A 1 593 ? 5.559 -23.336 -19.930 1.00 90.25 593 MET A C 1
ATOM 4483 O O . MET A 1 593 ? 5.371 -24.019 -20.935 1.00 90.25 593 MET A O 1
ATOM 4487 N N . ASP A 1 594 ? 4.557 -22.853 -19.193 1.00 93.56 594 ASP A N 1
ATOM 4488 C CA . ASP A 1 594 ? 3.131 -23.091 -19.457 1.00 93.56 594 ASP A CA 1
ATOM 4489 C C . ASP A 1 594 ? 2.349 -21.780 -19.285 1.00 93.56 594 ASP A C 1
ATOM 4491 O O . ASP A 1 594 ? 1.997 -21.364 -18.179 1.00 93.56 594 ASP A O 1
ATOM 4495 N N . ARG A 1 595 ? 2.093 -21.094 -20.406 1.00 94.00 595 ARG A N 1
ATOM 4496 C CA . ARG A 1 595 ? 1.407 -19.793 -20.395 1.00 94.00 595 ARG A CA 1
ATOM 4497 C C . ARG A 1 595 ? -0.067 -19.900 -20.030 1.00 94.00 595 ARG A C 1
ATOM 4499 O O . ARG A 1 595 ? -0.580 -18.992 -19.389 1.00 94.00 595 ARG A O 1
ATOM 4506 N N . ALA A 1 596 ? -0.742 -20.978 -20.425 1.00 94.31 596 ALA A N 1
ATOM 4507 C CA . ALA A 1 596 ? -2.159 -21.149 -20.120 1.00 94.31 596 ALA A CA 1
ATOM 4508 C C . ALA A 1 596 ? -2.354 -21.283 -18.606 1.00 94.31 596 ALA A C 1
ATOM 4510 O O . ALA A 1 596 ? -3.185 -20.597 -18.012 1.00 94.31 596 ALA A O 1
ATOM 4511 N N . ARG A 1 597 ? -1.506 -22.091 -17.965 1.00 95.44 597 ARG A N 1
ATOM 4512 C CA . ARG A 1 597 ? -1.502 -22.241 -16.512 1.00 95.44 597 ARG A CA 1
ATOM 4513 C C . ARG A 1 597 ? -1.068 -20.969 -15.792 1.00 95.44 597 ARG A C 1
ATOM 4515 O O . ARG A 1 597 ? -1.700 -20.597 -14.808 1.00 95.44 597 ARG A O 1
ATOM 4522 N N . ALA A 1 598 ? -0.046 -20.272 -16.293 1.00 96.81 598 ALA A N 1
ATOM 4523 C CA . ALA A 1 598 ? 0.341 -18.971 -15.750 1.00 96.81 598 ALA A CA 1
ATOM 4524 C C . ALA A 1 598 ? -0.830 -17.975 -15.762 1.00 96.81 598 ALA A C 1
ATOM 4526 O O . ALA A 1 598 ? -1.087 -17.304 -14.765 1.00 96.81 598 ALA A O 1
ATOM 4527 N N . ASN A 1 599 ? -1.582 -17.934 -16.864 1.00 97.69 599 ASN A N 1
ATOM 4528 C CA . ASN A 1 599 ? -2.734 -17.054 -17.013 1.00 97.69 599 ASN A CA 1
ATOM 4529 C C . ASN A 1 599 ? -3.894 -17.413 -16.073 1.00 97.69 599 ASN A C 1
ATOM 4531 O O . ASN A 1 599 ? -4.573 -16.498 -15.616 1.00 97.69 599 ASN A O 1
ATOM 4535 N N . ASP A 1 600 ? -4.106 -18.689 -15.723 1.00 97.50 600 ASP A N 1
ATOM 4536 C CA . ASP A 1 600 ? -5.087 -19.048 -14.685 1.00 97.50 600 ASP A CA 1
ATOM 4537 C C . ASP A 1 600 ? -4.698 -18.473 -13.315 1.00 97.50 600 ASP A C 1
ATOM 4539 O O . ASP A 1 600 ? -5.526 -17.860 -12.636 1.00 97.50 600 ASP A O 1
ATOM 4543 N N . TYR A 1 601 ? -3.422 -18.588 -12.935 1.00 98.12 601 TYR A N 1
ATOM 4544 C CA . TYR A 1 601 ? -2.917 -17.973 -11.709 1.00 98.12 601 TYR A CA 1
ATOM 4545 C C . TYR A 1 601 ? -3.046 -16.448 -11.729 1.00 98.12 601 TYR A C 1
ATOM 4547 O O . TYR A 1 601 ? -3.522 -15.866 -10.751 1.00 98.12 601 TYR A O 1
ATOM 4555 N N . TYR A 1 602 ? -2.669 -15.796 -12.834 1.00 98.12 602 TYR A N 1
ATOM 4556 C CA . TYR A 1 602 ? -2.801 -14.345 -12.971 1.00 98.12 602 TYR A CA 1
ATOM 4557 C C . TYR A 1 602 ? -4.256 -13.892 -12.901 1.00 98.12 602 TYR A C 1
ATOM 4559 O O . TYR A 1 602 ? -4.542 -12.936 -12.185 1.00 98.12 602 TYR A O 1
ATOM 4567 N N . ARG A 1 603 ? -5.182 -14.600 -13.561 1.00 97.81 603 ARG A N 1
ATOM 4568 C CA . ARG A 1 603 ? -6.622 -14.325 -13.486 1.00 97.81 603 ARG A CA 1
ATOM 4569 C C . ARG A 1 603 ? -7.122 -14.413 -12.050 1.00 97.81 603 ARG A C 1
ATOM 4571 O O . ARG A 1 603 ? -7.703 -13.459 -11.561 1.00 97.81 603 ARG A O 1
ATOM 4578 N N . ARG A 1 604 ? -6.836 -15.509 -11.341 1.00 97.38 604 ARG A N 1
ATOM 4579 C CA . ARG A 1 604 ? -7.252 -15.686 -9.936 1.00 97.38 604 ARG A CA 1
ATOM 4580 C C . ARG A 1 604 ? -6.654 -14.623 -9.014 1.00 97.38 604 ARG A C 1
ATOM 4582 O O . ARG A 1 604 ? -7.314 -14.170 -8.087 1.00 97.38 604 ARG A O 1
ATOM 4589 N N . SER A 1 605 ? -5.408 -14.224 -9.263 1.00 96.62 605 SER A N 1
ATOM 4590 C CA . SER A 1 605 ? -4.743 -13.146 -8.530 1.00 96.62 605 SER A CA 1
ATOM 4591 C C . SER A 1 605 ? -5.403 -11.783 -8.807 1.00 96.62 605 SER A C 1
ATOM 4593 O O . SER A 1 605 ? -5.689 -11.033 -7.873 1.00 96.62 605 SER A O 1
ATOM 4595 N N . ALA A 1 606 ? -5.737 -11.499 -10.070 1.00 95.75 606 ALA A N 1
ATOM 4596 C CA . ALA A 1 606 ? -6.462 -10.300 -10.489 1.00 95.75 606 ALA A CA 1
ATOM 4597 C C . ALA A 1 606 ? -7.889 -10.246 -9.923 1.00 95.75 606 ALA A C 1
ATOM 4599 O O . ALA A 1 606 ? -8.312 -9.211 -9.409 1.00 95.75 606 ALA A O 1
ATOM 4600 N N . ASP A 1 607 ? -8.597 -11.377 -9.950 1.00 93.56 607 ASP A N 1
ATOM 4601 C CA . ASP A 1 607 ? -9.936 -11.562 -9.386 1.00 93.56 607 ASP A CA 1
ATOM 4602 C C . ASP A 1 607 ? -9.958 -11.336 -7.873 1.00 93.56 607 ASP A C 1
ATOM 4604 O O . ASP A 1 607 ? -11.027 -11.122 -7.320 1.00 93.56 607 ASP A O 1
ATOM 4608 N N . LEU A 1 608 ? -8.809 -11.361 -7.198 1.00 90.94 608 LEU A N 1
ATOM 4609 C CA . LEU A 1 608 ? -8.650 -11.064 -5.772 1.00 90.94 608 LEU A CA 1
ATOM 4610 C C . LEU A 1 608 ? -8.042 -9.671 -5.514 1.00 90.94 608 LEU A C 1
ATOM 4612 O O . LEU A 1 608 ? -7.815 -9.304 -4.363 1.00 90.94 608 LEU A O 1
ATOM 4616 N N . GLY A 1 609 ? -7.827 -8.872 -6.564 1.00 90.00 609 GLY A N 1
ATOM 4617 C CA . GLY A 1 609 ? -7.387 -7.479 -6.467 1.00 90.00 609 GLY A CA 1
ATOM 4618 C C . GLY A 1 609 ? -5.874 -7.271 -6.376 1.00 90.00 609 GLY A C 1
ATOM 4619 O O . GLY A 1 609 ? -5.439 -6.176 -6.033 1.00 90.00 609 GLY A O 1
ATOM 4620 N N . ASP A 1 610 ? -5.048 -8.279 -6.676 1.00 93.31 610 ASP A N 1
ATOM 4621 C CA . ASP A 1 610 ? -3.595 -8.100 -6.654 1.00 93.31 610 ASP A CA 1
ATOM 4622 C C . ASP A 1 610 ? -3.096 -7.221 -7.817 1.00 93.31 610 ASP A C 1
ATOM 4624 O O . ASP A 1 610 ? -3.336 -7.569 -8.977 1.00 93.31 610 ASP A O 1
ATOM 4628 N N . PRO A 1 611 ? -2.337 -6.136 -7.562 1.00 93.56 611 PRO A N 1
ATOM 4629 C CA . PRO A 1 611 ? -1.875 -5.250 -8.629 1.00 93.56 611 PRO A CA 1
ATOM 4630 C C . PRO A 1 611 ? -1.030 -5.926 -9.714 1.00 93.56 611 PRO A C 1
ATOM 4632 O O . PRO A 1 611 ? -1.162 -5.577 -10.889 1.00 93.56 611 PRO A O 1
ATOM 4635 N N . TYR A 1 612 ? -0.197 -6.907 -9.349 1.00 95.44 612 TYR A N 1
ATOM 4636 C CA . TYR A 1 612 ? 0.632 -7.639 -10.312 1.00 95.44 612 TYR A CA 1
ATOM 4637 C C . TYR A 1 612 ? -0.192 -8.668 -11.087 1.00 95.44 612 TYR A C 1
ATOM 4639 O O . TYR A 1 612 ? -0.023 -8.782 -12.300 1.00 95.44 612 TYR A O 1
ATOM 4647 N N . GLY A 1 613 ? -1.126 -9.358 -10.427 1.00 96.56 613 GLY A N 1
ATOM 4648 C CA . GLY A 1 613 ? -2.107 -10.222 -11.081 1.00 96.56 613 GLY A CA 1
ATOM 4649 C C . GLY A 1 613 ? -2.940 -9.469 -12.121 1.00 96.56 613 GLY A C 1
ATOM 4650 O O . GLY A 1 613 ? -3.008 -9.890 -13.276 1.00 96.56 613 GLY A O 1
ATOM 4651 N N . VAL A 1 614 ? -3.501 -8.311 -11.743 1.00 97.06 614 VAL A N 1
ATOM 4652 C CA . VAL A 1 614 ? -4.269 -7.431 -12.645 1.00 97.06 614 VAL A CA 1
ATOM 4653 C C . VAL A 1 614 ? -3.418 -6.999 -13.841 1.00 97.06 614 VAL A C 1
ATOM 4655 O O . VAL A 1 614 ? -3.875 -7.079 -14.981 1.00 97.06 614 VAL A O 1
ATOM 4658 N N . TYR A 1 615 ? -2.165 -6.603 -13.609 1.00 97.88 615 TYR A N 1
ATOM 4659 C CA . TYR A 1 615 ? -1.234 -6.250 -14.679 1.00 97.88 615 TYR A CA 1
ATOM 4660 C C . TYR A 1 615 ? -0.917 -7.430 -15.608 1.00 97.88 615 TYR A C 1
ATOM 4662 O O . TYR A 1 615 ? -1.036 -7.304 -16.826 1.00 97.88 615 TYR A O 1
ATOM 4670 N N . ASN A 1 616 ? -0.510 -8.577 -15.062 1.00 97.88 616 ASN A N 1
ATOM 4671 C CA . ASN A 1 616 ? -0.058 -9.718 -15.855 1.00 97.88 616 ASN A CA 1
ATOM 4672 C C . ASN A 1 616 ? -1.202 -10.336 -16.662 1.00 97.88 616 ASN A C 1
ATOM 4674 O O . ASN A 1 616 ? -1.020 -10.630 -17.846 1.00 97.88 616 ASN A O 1
ATOM 4678 N N . TYR A 1 617 ? -2.390 -10.459 -16.067 1.00 98.06 617 TYR A N 1
ATOM 4679 C CA . TYR A 1 617 ? -3.572 -10.924 -16.786 1.00 98.06 617 TYR A CA 1
ATOM 4680 C C . TYR A 1 617 ? -4.037 -9.899 -17.833 1.00 98.06 617 TYR A C 1
ATOM 4682 O O . TYR A 1 617 ? -4.296 -10.270 -18.978 1.00 98.06 617 TYR A O 1
ATOM 4690 N N . GLY A 1 618 ? -4.015 -8.602 -17.499 1.00 97.81 618 GLY A N 1
ATOM 4691 C CA . GLY A 1 618 ? -4.292 -7.520 -18.448 1.00 97.81 618 GLY A CA 1
ATOM 4692 C C . GLY A 1 618 ? -3.371 -7.549 -19.670 1.00 97.81 618 GLY A C 1
ATOM 4693 O O . GLY A 1 618 ? -3.837 -7.442 -20.802 1.00 97.81 618 GLY A O 1
ATOM 4694 N N . ARG A 1 619 ? -2.067 -7.795 -19.478 1.00 97.75 619 ARG A N 1
ATOM 4695 C CA . ARG A 1 619 ? -1.112 -7.980 -20.588 1.00 97.75 619 ARG A CA 1
ATOM 4696 C C . ARG A 1 619 ? -1.398 -9.219 -21.417 1.00 97.75 619 ARG A C 1
ATOM 4698 O O . ARG A 1 619 ? -1.237 -9.177 -22.637 1.00 97.75 619 ARG A O 1
ATOM 4705 N N . ALA A 1 620 ? -1.770 -10.323 -20.774 1.00 97.31 620 ALA A N 1
ATOM 4706 C CA . ALA A 1 620 ? -2.097 -11.555 -21.476 1.00 97.31 620 ALA A CA 1
ATOM 4707 C C . ALA A 1 620 ? -3.313 -11.363 -22.400 1.00 97.31 620 ALA A C 1
ATOM 4709 O O . ALA A 1 620 ? -3.228 -11.760 -23.562 1.00 97.31 620 ALA A O 1
ATOM 4710 N N . LEU A 1 621 ? -4.363 -10.672 -21.930 1.00 97.94 621 LEU A N 1
ATOM 4711 C CA . LEU A 1 621 ? -5.536 -10.251 -22.719 1.00 97.94 621 LEU A CA 1
ATOM 4712 C C . LEU A 1 621 ? -5.161 -9.302 -23.849 1.00 97.94 621 LEU A C 1
ATOM 4714 O O . LEU A 1 621 ? -5.441 -9.587 -25.013 1.00 97.94 621 LEU A O 1
ATOM 4718 N N . PHE A 1 622 ? -4.443 -8.229 -23.529 1.00 97.75 622 PHE A N 1
ATOM 4719 C CA . PHE A 1 622 ? -4.107 -7.187 -24.493 1.00 97.75 622 PHE A CA 1
ATOM 4720 C C . PHE A 1 622 ? -3.293 -7.712 -25.688 1.00 97.75 622 PHE A C 1
ATOM 4722 O O . PHE A 1 622 ? -3.493 -7.295 -26.832 1.00 97.75 622 PHE A O 1
ATOM 4729 N N . TYR A 1 623 ? -2.366 -8.641 -25.434 1.00 96.69 623 TYR A N 1
ATOM 4730 C CA . TYR A 1 623 ? -1.462 -9.193 -26.447 1.00 96.69 623 TYR A CA 1
ATOM 4731 C C . TYR A 1 623 ? -1.833 -10.606 -26.931 1.00 96.69 623 TYR A C 1
ATOM 4733 O O . TYR A 1 623 ? -1.101 -11.152 -27.755 1.00 96.69 623 TYR A O 1
ATOM 4741 N N . GLY A 1 624 ? -2.898 -11.228 -26.414 1.00 95.69 624 GLY A N 1
ATOM 4742 C CA . GLY A 1 624 ? -3.281 -12.604 -26.765 1.00 95.69 624 GLY A CA 1
ATOM 4743 C C . GLY A 1 624 ? -2.224 -13.663 -26.407 1.00 95.69 624 GLY A C 1
ATOM 4744 O O . GLY A 1 624 ? -2.007 -14.629 -27.142 1.00 95.69 624 GLY A O 1
ATOM 4745 N N . ARG A 1 625 ? -1.482 -13.479 -25.305 1.00 90.50 625 ARG A N 1
ATOM 4746 C CA . ARG A 1 625 ? -0.346 -14.352 -24.943 1.00 90.50 625 ARG A CA 1
ATOM 4747 C C . ARG A 1 625 ? -0.807 -15.559 -24.135 1.00 90.50 625 ARG A C 1
ATOM 4749 O O . ARG A 1 625 ? -0.816 -15.527 -22.908 1.00 90.50 625 ARG A O 1
ATOM 4756 N N . GLY A 1 626 ? -1.125 -16.652 -24.827 1.00 91.75 626 GLY A N 1
ATOM 4757 C CA . GLY A 1 626 ? -1.606 -17.887 -24.194 1.00 91.75 626 GLY A CA 1
ATOM 4758 C C . GLY A 1 626 ? -3.090 -17.846 -23.813 1.00 91.75 626 GLY A C 1
ATOM 4759 O O . GLY A 1 626 ? -3.509 -18.632 -22.969 1.00 91.75 626 GLY A O 1
ATOM 4760 N N . LEU A 1 627 ? -3.852 -16.916 -24.400 1.00 94.94 627 LEU A N 1
ATOM 4761 C CA . LEU A 1 627 ? -5.312 -16.795 -24.342 1.00 94.94 627 LEU A CA 1
ATOM 4762 C C . LEU A 1 627 ? -5.811 -15.933 -25.529 1.00 94.94 627 LEU A C 1
ATOM 4764 O O . LEU A 1 627 ? -4.982 -15.260 -26.147 1.00 94.94 627 LEU A O 1
ATOM 4768 N N . PRO A 1 628 ? -7.111 -15.957 -25.892 1.00 95.69 628 PRO A N 1
ATOM 4769 C CA . PRO A 1 628 ? -7.652 -15.119 -26.967 1.00 95.69 628 PRO A CA 1
ATOM 4770 C C . PRO A 1 628 ? -7.459 -13.623 -26.695 1.00 95.69 628 PRO A C 1
ATOM 4772 O O . PRO A 1 628 ? -7.653 -13.170 -25.572 1.00 95.69 628 PRO A O 1
ATOM 4775 N N . GLN A 1 629 ? -7.086 -12.855 -27.719 1.00 97.06 629 GLN A N 1
ATOM 4776 C CA . GLN A 1 629 ? -6.841 -11.423 -27.560 1.00 97.06 629 GLN A CA 1
ATOM 4777 C C . GLN A 1 629 ? -8.137 -10.653 -27.257 1.00 97.06 629 GLN A C 1
ATOM 4779 O O . GLN A 1 629 ? -9.128 -10.792 -27.970 1.00 97.06 629 GLN A O 1
ATOM 4784 N N . ASP A 1 630 ? -8.078 -9.792 -26.242 1.00 97.38 630 ASP A N 1
ATOM 4785 C CA . ASP A 1 630 ? -9.116 -8.832 -25.862 1.00 97.38 630 ASP A CA 1
ATOM 4786 C C . ASP A 1 630 ? -8.438 -7.496 -25.525 1.00 97.38 630 ASP A C 1
ATOM 4788 O O . ASP A 1 630 ? -7.911 -7.295 -24.426 1.00 97.38 630 ASP A O 1
ATOM 4792 N N . VAL A 1 631 ? -8.382 -6.600 -26.515 1.00 95.81 631 VAL A N 1
ATOM 4793 C CA . VAL A 1 631 ? -7.705 -5.300 -26.388 1.00 95.81 631 VAL A CA 1
ATOM 4794 C C . VAL A 1 631 ? -8.421 -4.392 -25.376 1.00 95.81 631 VAL A C 1
ATOM 4796 O O . VAL A 1 631 ? -7.740 -3.945 -24.447 1.00 95.81 631 VAL A O 1
ATOM 4799 N N . PRO A 1 632 ? -9.754 -4.173 -25.452 1.00 95.19 632 PRO A N 1
ATOM 4800 C CA . PRO A 1 632 ? -10.450 -3.330 -24.480 1.00 95.19 632 PRO A CA 1
ATOM 4801 C C . PRO A 1 632 ? -10.404 -3.876 -23.053 1.00 95.19 632 PRO A C 1
ATOM 4803 O O . PRO A 1 632 ? -10.142 -3.118 -22.114 1.00 95.19 632 PRO A O 1
ATOM 4806 N N . GLY A 1 633 ? -10.612 -5.186 -22.877 1.00 95.38 633 GLY A N 1
ATOM 4807 C CA . GLY A 1 633 ? -10.522 -5.823 -21.564 1.00 95.38 633 GLY A CA 1
ATOM 4808 C C . GLY A 1 633 ? -9.111 -5.730 -20.985 1.00 95.38 633 GLY A C 1
ATOM 4809 O O . GLY A 1 633 ? -8.933 -5.309 -19.840 1.00 95.38 633 GLY A O 1
ATOM 4810 N N . GLY A 1 634 ? -8.092 -6.027 -21.796 1.00 97.06 634 GLY A N 1
ATOM 4811 C CA . GLY A 1 634 ? -6.691 -5.908 -21.399 1.00 97.06 634 GLY A CA 1
ATOM 4812 C C . GLY A 1 634 ? -6.298 -4.483 -21.006 1.00 97.06 634 GLY A C 1
ATOM 4813 O O . GLY A 1 634 ? -5.675 -4.287 -19.960 1.00 97.06 634 GLY A O 1
ATOM 4814 N N . LEU A 1 635 ? -6.708 -3.475 -21.786 1.00 96.06 635 LEU A N 1
ATOM 4815 C CA . LEU A 1 635 ? -6.419 -2.072 -21.483 1.00 96.06 635 LEU A CA 1
ATOM 4816 C C . LEU A 1 635 ? -7.063 -1.630 -20.166 1.00 96.06 635 LEU A C 1
ATOM 4818 O O . LEU A 1 635 ? -6.398 -1.001 -19.343 1.00 96.06 635 LEU A O 1
ATOM 4822 N N . ALA A 1 636 ? -8.331 -1.981 -19.937 1.00 93.69 636 ALA A N 1
ATOM 4823 C CA . ALA A 1 636 ? -9.030 -1.639 -18.700 1.00 93.69 636 ALA A CA 1
ATOM 4824 C C . ALA A 1 636 ? -8.305 -2.191 -17.458 1.00 93.69 636 ALA A C 1
ATOM 4826 O O . ALA A 1 636 ? -8.180 -1.494 -16.448 1.00 93.69 636 ALA A O 1
ATOM 4827 N N . MET A 1 637 ? -7.768 -3.412 -17.540 1.00 96.00 637 MET A N 1
ATOM 4828 C CA . MET A 1 637 ? -6.974 -3.996 -16.456 1.00 96.00 637 MET A CA 1
ATOM 4829 C C . MET A 1 637 ? -5.627 -3.290 -16.273 1.00 96.00 637 MET A C 1
ATOM 4831 O O . MET A 1 637 ? -5.237 -3.017 -15.140 1.00 96.00 637 MET A O 1
ATOM 4835 N N . LEU A 1 638 ? -4.929 -2.936 -17.356 1.00 97.44 638 LEU A N 1
ATOM 4836 C CA . LEU A 1 638 ? -3.673 -2.182 -17.268 1.00 97.44 638 LEU A CA 1
ATOM 4837 C C . LEU A 1 638 ? -3.867 -0.816 -16.600 1.00 97.44 638 LEU A C 1
ATOM 4839 O O . LEU A 1 638 ? -3.080 -0.448 -15.727 1.00 97.44 638 LEU A O 1
ATOM 4843 N N . LEU A 1 639 ? -4.932 -0.096 -16.962 1.00 94.25 639 LEU A N 1
ATOM 4844 C CA . LEU A 1 639 ? -5.302 1.178 -16.341 1.00 94.25 639 LEU A CA 1
ATOM 4845 C C . LEU A 1 639 ? -5.586 1.010 -14.845 1.00 94.25 639 LEU A C 1
ATOM 4847 O O . LEU A 1 639 ? -5.031 1.745 -14.031 1.00 94.25 639 LEU A O 1
ATOM 4851 N N . ARG A 1 640 ? -6.352 -0.022 -14.467 1.00 92.00 640 ARG A N 1
ATOM 4852 C CA . ARG A 1 640 ? -6.610 -0.360 -13.057 1.00 92.00 640 ARG A CA 1
ATOM 4853 C C . ARG A 1 640 ? -5.321 -0.693 -12.297 1.00 92.00 640 ARG A C 1
ATOM 4855 O O . ARG A 1 640 ? -5.151 -0.275 -11.156 1.00 92.00 640 ARG A O 1
ATOM 4862 N N . ALA A 1 641 ? -4.390 -1.428 -12.906 1.00 94.69 641 ALA A N 1
ATOM 4863 C CA . ALA A 1 641 ? -3.097 -1.714 -12.285 1.00 94.69 641 ALA A CA 1
ATOM 4864 C C . ALA A 1 641 ? -2.280 -0.432 -12.057 1.00 94.69 641 ALA A C 1
ATOM 4866 O O . ALA A 1 641 ? -1.723 -0.243 -10.973 1.00 94.69 641 ALA A O 1
ATOM 4867 N N . ALA A 1 642 ? -2.234 0.467 -13.044 1.00 94.31 642 ALA A N 1
ATOM 4868 C CA . ALA A 1 642 ? -1.564 1.757 -12.910 1.00 94.31 642 ALA A CA 1
ATOM 4869 C C . ALA A 1 642 ? -2.200 2.628 -11.814 1.00 94.31 642 ALA A C 1
ATOM 4871 O O . ALA A 1 642 ? -1.481 3.234 -11.024 1.00 94.31 642 ALA A O 1
ATOM 4872 N N . GLU A 1 643 ? -3.526 2.626 -11.696 1.00 89.75 643 GLU A N 1
ATOM 4873 C CA . GLU A 1 643 ? -4.252 3.336 -10.639 1.00 89.75 643 GLU A CA 1
ATOM 4874 C C . GLU A 1 643 ? -3.870 2.866 -9.224 1.00 89.75 643 GLU A C 1
ATOM 4876 O O . GLU A 1 643 ? -3.715 3.693 -8.321 1.00 89.75 643 GLU A O 1
ATOM 4881 N N . MET A 1 644 ? -3.608 1.564 -9.057 1.00 88.31 644 MET A N 1
ATOM 4882 C CA . MET A 1 644 ? -3.078 0.962 -7.820 1.00 88.31 644 MET A CA 1
ATOM 4883 C C . MET A 1 644 ? -1.575 1.232 -7.591 1.00 88.31 644 MET A C 1
ATOM 4885 O O . MET A 1 644 ? -0.975 0.720 -6.639 1.00 88.31 644 MET A O 1
ATOM 4889 N N . GLY A 1 645 ? -0.943 2.026 -8.459 1.00 90.44 645 GLY A N 1
ATOM 4890 C CA . GLY A 1 645 ? 0.463 2.407 -8.370 1.00 90.44 645 GLY A CA 1
ATOM 4891 C C . GLY A 1 645 ? 1.438 1.432 -9.033 1.00 90.44 645 GLY A C 1
ATOM 4892 O O . GLY A 1 645 ? 2.633 1.497 -8.748 1.00 90.44 645 GLY A O 1
ATOM 4893 N N . HIS A 1 646 ? 0.970 0.513 -9.885 1.00 94.06 646 HIS A N 1
ATOM 4894 C CA . HIS A 1 646 ? 1.830 -0.476 -10.540 1.00 94.06 646 HIS A CA 1
ATOM 4895 C C . HIS A 1 646 ? 2.663 0.157 -11.667 1.00 94.06 646 HIS A C 1
ATOM 4897 O O . HIS A 1 646 ? 2.164 0.444 -12.759 1.00 94.06 646 HIS A O 1
ATOM 4903 N N . THR A 1 647 ? 3.962 0.350 -11.437 1.00 95.00 647 THR A N 1
ATOM 4904 C CA . THR A 1 647 ? 4.824 1.111 -12.357 1.00 95.00 647 THR A CA 1
ATOM 4905 C C . THR A 1 647 ? 5.112 0.375 -13.665 1.00 95.00 647 THR A C 1
ATOM 4907 O O . THR A 1 647 ? 5.209 1.018 -14.708 1.00 95.00 647 THR A O 1
ATOM 4910 N N . TYR A 1 648 ? 5.149 -0.964 -13.695 1.00 95.50 648 TYR A N 1
ATOM 4911 C CA . TYR A 1 648 ? 5.245 -1.672 -14.981 1.00 95.50 648 TYR A CA 1
ATOM 4912 C C . TYR A 1 648 ? 3.984 -1.503 -15.833 1.00 95.50 648 TYR A C 1
ATOM 4914 O O . TYR A 1 648 ? 4.083 -1.488 -17.056 1.00 95.50 648 TYR A O 1
ATOM 4922 N N . ALA A 1 649 ? 2.813 -1.315 -15.210 1.00 97.50 649 ALA A N 1
ATOM 4923 C CA . ALA A 1 649 ? 1.589 -1.022 -15.951 1.00 97.50 649 ALA A CA 1
ATOM 4924 C C . ALA A 1 649 ? 1.669 0.379 -16.562 1.00 97.50 649 ALA A C 1
ATOM 4926 O O . ALA A 1 649 ? 1.374 0.537 -17.738 1.00 97.50 649 ALA A O 1
ATOM 4927 N N . MET A 1 650 ? 2.163 1.366 -15.807 1.00 97.88 650 MET A N 1
ATOM 4928 C CA . MET A 1 650 ? 2.416 2.719 -16.321 1.00 97.88 650 MET A CA 1
ATOM 4929 C C . MET A 1 650 ? 3.415 2.714 -17.482 1.00 97.88 650 MET A C 1
ATOM 4931 O O . MET A 1 650 ? 3.182 3.371 -18.489 1.00 97.88 650 MET A O 1
ATOM 4935 N N . ASN A 1 651 ? 4.500 1.943 -17.388 1.00 97.75 651 ASN A N 1
ATOM 4936 C CA . ASN A 1 651 ? 5.453 1.805 -18.490 1.00 97.75 651 ASN A CA 1
ATOM 4937 C C . ASN A 1 651 ? 4.829 1.131 -19.722 1.00 97.75 651 ASN A C 1
ATOM 4939 O O . ASN A 1 651 ? 5.054 1.569 -20.849 1.00 97.75 651 ASN A O 1
ATOM 4943 N N . GLU A 1 652 ? 4.042 0.072 -19.524 1.00 97.94 652 GLU A N 1
ATOM 4944 C CA . GLU A 1 652 ? 3.361 -0.623 -20.617 1.00 97.94 652 GLU A CA 1
ATOM 4945 C C . GLU A 1 652 ? 2.322 0.294 -21.284 1.00 97.94 652 GLU A C 1
ATOM 4947 O O . GLU A 1 652 ? 2.329 0.416 -22.504 1.00 97.94 652 GLU A O 1
ATOM 4952 N N . LEU A 1 653 ? 1.504 1.014 -20.508 1.00 97.69 653 LEU A N 1
ATOM 4953 C CA . LEU A 1 653 ? 0.550 2.018 -21.001 1.00 97.69 653 LEU A CA 1
ATOM 4954 C C . LEU A 1 653 ? 1.253 3.169 -21.720 1.00 97.69 653 LEU A C 1
ATOM 4956 O O . LEU A 1 653 ? 0.822 3.577 -22.796 1.00 97.69 653 LEU A O 1
ATOM 4960 N N . GLY A 1 654 ? 2.368 3.648 -21.166 1.00 97.25 654 GLY A N 1
ATOM 4961 C CA . GLY A 1 654 ? 3.217 4.646 -21.801 1.00 97.25 654 GLY A CA 1
ATOM 4962 C C . GLY A 1 654 ? 3.660 4.195 -23.190 1.00 97.25 654 GLY A C 1
ATOM 4963 O O . GLY A 1 654 ? 3.509 4.938 -24.154 1.00 97.25 654 GLY A O 1
ATOM 4964 N N . ALA A 1 655 ? 4.114 2.948 -23.328 1.00 96.62 655 ALA A N 1
ATOM 4965 C CA . ALA A 1 655 ? 4.507 2.385 -24.616 1.00 96.62 655 ALA A CA 1
ATOM 4966 C C . ALA A 1 655 ? 3.316 2.127 -25.554 1.00 96.62 655 ALA A C 1
ATOM 4968 O O . ALA A 1 655 ? 3.435 2.347 -26.759 1.00 96.62 655 ALA A O 1
ATOM 4969 N N . ILE A 1 656 ? 2.184 1.654 -25.025 1.00 96.94 656 ILE A N 1
ATOM 4970 C CA . ILE A 1 656 ? 0.963 1.403 -25.799 1.00 96.94 656 ILE A CA 1
ATOM 4971 C C . ILE A 1 656 ? 0.484 2.695 -26.458 1.00 96.94 656 ILE A C 1
ATOM 4973 O O . ILE A 1 656 ? 0.315 2.711 -27.675 1.00 96.94 656 ILE A O 1
ATOM 4977 N N . PHE A 1 657 ? 0.327 3.772 -25.685 1.00 96.38 657 PHE A N 1
ATOM 4978 C CA . PHE A 1 657 ? -0.172 5.042 -26.206 1.00 96.38 657 PHE A CA 1
ATOM 4979 C C . PHE A 1 657 ? 0.877 5.792 -27.025 1.00 96.38 657 PHE A C 1
ATOM 4981 O O . PHE A 1 657 ? 0.542 6.322 -28.078 1.00 96.38 657 PHE A O 1
ATOM 4988 N N . LEU A 1 658 ? 2.150 5.791 -26.616 1.00 95.44 658 LEU A N 1
ATOM 4989 C CA . LEU A 1 658 ? 3.192 6.504 -27.361 1.00 95.44 658 LEU A CA 1
ATOM 4990 C C . LEU A 1 658 ? 3.442 5.898 -28.749 1.00 95.44 658 LEU A C 1
ATOM 4992 O O . LEU A 1 658 ? 3.710 6.634 -29.691 1.00 95.44 658 LEU A O 1
ATOM 4996 N N . TYR A 1 659 ? 3.351 4.570 -28.884 1.00 94.38 659 TYR A N 1
ATOM 4997 C CA . TYR A 1 659 ? 3.674 3.865 -30.132 1.00 94.38 659 TYR A CA 1
ATOM 4998 C C . TYR A 1 659 ? 2.463 3.241 -30.842 1.00 94.38 659 TYR A C 1
ATOM 5000 O O . TYR A 1 659 ? 2.646 2.578 -31.860 1.00 94.38 659 TYR A O 1
ATOM 5008 N N . GLY A 1 660 ? 1.245 3.403 -30.318 1.00 94.31 660 GLY A N 1
ATOM 5009 C CA . GLY A 1 660 ? 0.026 2.853 -30.921 1.00 94.31 660 GLY A CA 1
ATOM 5010 C C . GLY A 1 660 ? 0.013 1.320 -31.001 1.00 94.31 660 GLY A C 1
ATOM 5011 O O . GLY A 1 660 ? -0.289 0.737 -32.043 1.00 94.31 660 GLY A O 1
ATOM 5012 N N . ARG A 1 661 ? 0.388 0.620 -29.922 1.00 94.75 661 ARG A N 1
ATOM 5013 C CA . ARG A 1 661 ? 0.388 -0.857 -29.923 1.00 94.75 661 ARG A CA 1
ATOM 5014 C C . ARG A 1 661 ? -1.044 -1.380 -29.846 1.00 94.75 661 ARG A C 1
ATOM 5016 O O . ARG A 1 661 ? -1.692 -1.184 -28.829 1.00 94.75 661 ARG A O 1
ATOM 5023 N N . ASN A 1 662 ? -1.515 -2.077 -30.884 1.00 93.50 662 ASN A N 1
ATOM 5024 C CA . ASN A 1 662 ? -2.888 -2.606 -30.997 1.00 93.50 662 ASN A CA 1
ATOM 5025 C C . ASN A 1 662 ? -4.010 -1.544 -30.903 1.00 93.50 662 ASN A C 1
ATOM 5027 O O . ASN A 1 662 ? -5.175 -1.906 -30.771 1.00 93.50 662 ASN A O 1
ATOM 5031 N N . MET A 1 663 ? -3.681 -0.251 -30.979 1.00 93.31 663 MET A N 1
ATOM 5032 C CA . MET A 1 663 ? -4.627 0.873 -30.956 1.00 93.31 663 MET A CA 1
ATOM 5033 C C . MET A 1 663 ? -3.997 2.124 -31.580 1.00 93.31 663 MET A C 1
ATOM 5035 O O . MET A 1 663 ? -2.800 2.144 -31.853 1.00 93.31 663 MET A O 1
ATOM 5039 N N . SER A 1 664 ? -4.775 3.184 -31.798 1.00 92.06 664 SER A N 1
ATOM 5040 C CA . SER A 1 664 ? -4.227 4.458 -32.283 1.00 92.06 664 SER A CA 1
ATOM 5041 C C . SER A 1 664 ? -3.306 5.115 -31.240 1.00 92.06 664 SER A C 1
ATOM 5043 O O . SER A 1 664 ? -3.617 5.059 -30.049 1.00 92.06 664 SER A O 1
ATOM 5045 N N . PRO A 1 665 ? -2.192 5.744 -31.661 1.00 93.25 665 PRO A N 1
ATOM 5046 C CA . PRO A 1 665 ? -1.294 6.430 -30.741 1.00 93.25 665 PRO A CA 1
ATOM 5047 C C . PRO A 1 665 ? -1.939 7.687 -30.132 1.00 93.25 665 PRO A C 1
ATOM 5049 O O . PRO A 1 665 ? -2.671 8.416 -30.800 1.00 93.25 665 PRO A O 1
ATOM 5052 N N . ASP A 1 666 ? -1.603 7.950 -28.872 1.00 93.25 666 ASP A N 1
ATOM 5053 C CA . ASP A 1 666 ? -1.855 9.185 -28.126 1.00 93.25 666 ASP A CA 1
ATOM 5054 C C . ASP A 1 666 ? -0.567 9.522 -27.360 1.00 93.25 666 ASP A C 1
ATOM 5056 O O . ASP A 1 666 ? -0.335 9.090 -26.226 1.00 93.25 666 ASP A O 1
ATOM 5060 N N . GLU A 1 667 ? 0.333 10.245 -28.024 1.00 93.44 667 GLU A N 1
ATOM 5061 C CA . GLU A 1 667 ? 1.677 10.484 -27.500 1.00 93.44 667 GLU A CA 1
ATOM 5062 C C . GLU A 1 667 ? 1.666 11.281 -26.185 1.00 93.44 667 GLU A C 1
ATOM 5064 O O . GLU A 1 667 ? 2.460 11.000 -25.283 1.00 93.44 667 GLU A O 1
ATOM 5069 N N . GLY A 1 668 ? 0.730 12.228 -26.043 1.00 92.12 668 GLY A N 1
ATOM 5070 C CA . GLY A 1 668 ? 0.567 13.032 -24.831 1.00 92.12 668 GLY A CA 1
ATOM 5071 C C . GLY A 1 668 ? 0.172 12.174 -23.631 1.00 92.12 668 GLY A C 1
ATOM 5072 O O . GLY A 1 668 ? 0.806 12.256 -22.574 1.00 92.12 668 GLY A O 1
ATOM 5073 N N . ARG A 1 669 ? -0.810 11.282 -23.814 1.00 93.25 669 ARG A N 1
ATOM 5074 C CA . ARG A 1 669 ? -1.218 10.308 -22.791 1.00 93.25 669 ARG A CA 1
ATOM 5075 C C . ARG A 1 669 ? -0.092 9.327 -22.459 1.00 93.25 669 ARG A C 1
ATOM 5077 O O . ARG A 1 669 ? 0.153 9.054 -21.284 1.00 93.25 669 ARG A O 1
ATOM 5084 N N . GLY A 1 670 ? 0.646 8.849 -23.464 1.00 95.81 670 GLY A N 1
ATOM 5085 C CA . GLY A 1 670 ? 1.789 7.951 -23.267 1.00 95.81 670 GLY A CA 1
ATOM 5086 C C . GLY A 1 670 ? 2.895 8.564 -22.401 1.00 95.81 670 GLY A C 1
ATOM 5087 O O . GLY A 1 670 ? 3.342 7.963 -21.420 1.00 95.81 670 GLY A O 1
ATOM 5088 N N . VAL A 1 671 ? 3.291 9.804 -22.700 1.00 96.25 671 VAL A N 1
ATOM 5089 C CA . VAL A 1 671 ? 4.272 10.550 -21.895 1.00 96.25 671 VAL A CA 1
ATOM 5090 C C . VAL A 1 671 ? 3.758 10.810 -20.481 1.00 96.25 671 VAL A C 1
ATOM 5092 O O . VAL A 1 671 ? 4.537 10.745 -19.527 1.00 96.25 671 VAL A O 1
ATOM 5095 N N . ALA A 1 672 ? 2.464 11.090 -20.318 1.00 95.31 672 ALA A N 1
ATOM 5096 C CA . ALA A 1 672 ? 1.874 11.321 -19.007 1.00 95.31 672 ALA A CA 1
ATOM 5097 C C . ALA A 1 672 ? 1.973 10.076 -18.101 1.00 95.31 672 ALA A C 1
ATOM 5099 O O . ALA A 1 672 ? 2.344 10.210 -16.933 1.00 95.31 672 ALA A O 1
ATOM 5100 N N . PHE A 1 673 ? 1.784 8.865 -18.637 1.00 97.50 673 PHE A N 1
ATOM 5101 C CA . PHE A 1 673 ? 2.022 7.626 -17.884 1.00 97.50 673 PHE A CA 1
ATOM 5102 C C . PHE A 1 673 ? 3.493 7.416 -17.512 1.00 97.50 673 PHE A C 1
ATOM 5104 O O . PHE A 1 673 ? 3.787 7.058 -16.369 1.00 97.50 673 PHE A O 1
ATOM 5111 N N . TYR A 1 674 ? 4.436 7.694 -18.418 1.00 97.56 674 TYR A N 1
ATOM 5112 C CA . TYR A 1 674 ? 5.856 7.643 -18.058 1.00 97.56 674 TYR A CA 1
ATOM 5113 C C . TYR A 1 674 ? 6.218 8.665 -16.970 1.00 97.56 674 TYR A C 1
ATOM 5115 O O . TYR A 1 674 ? 6.990 8.350 -16.066 1.00 97.56 674 TYR A O 1
ATOM 5123 N N . ARG A 1 675 ? 5.629 9.869 -16.991 1.00 96.56 675 ARG A N 1
ATOM 5124 C CA . ARG A 1 675 ? 5.785 10.858 -15.908 1.00 96.56 675 ARG A CA 1
ATOM 5125 C C . ARG A 1 675 ? 5.204 10.353 -14.588 1.00 96.56 675 ARG A C 1
ATOM 5127 O O . ARG A 1 675 ? 5.850 10.516 -13.557 1.00 96.56 675 ARG A O 1
ATOM 5134 N N . ALA A 1 676 ? 4.047 9.693 -14.615 1.00 95.56 676 ALA A N 1
ATOM 5135 C CA . ALA A 1 676 ? 3.438 9.102 -13.424 1.00 95.56 676 ALA A CA 1
ATOM 5136 C C . ALA A 1 676 ? 4.317 8.002 -12.800 1.00 95.56 676 ALA A C 1
ATOM 5138 O O . ALA A 1 676 ? 4.475 7.951 -11.577 1.00 95.56 676 ALA A O 1
ATOM 5139 N N . GLY A 1 677 ? 4.939 7.153 -13.622 1.00 96.31 677 GLY A N 1
ATOM 5140 C CA . GLY A 1 677 ? 5.907 6.162 -13.146 1.00 96.31 677 GLY A CA 1
ATOM 5141 C C . GLY A 1 677 ? 7.189 6.808 -12.605 1.00 96.31 677 GLY A C 1
ATOM 5142 O O . GLY A 1 677 ? 7.658 6.457 -11.523 1.00 96.31 677 GLY A O 1
ATOM 5143 N N . ALA A 1 678 ? 7.710 7.833 -13.284 1.00 96.06 678 ALA A N 1
ATOM 5144 C CA . ALA A 1 678 ? 8.888 8.580 -12.841 1.00 96.06 678 ALA A CA 1
ATOM 5145 C C . ALA A 1 678 ? 8.661 9.331 -11.514 1.00 96.06 678 ALA A C 1
ATOM 5147 O O . ALA A 1 678 ? 9.568 9.394 -10.686 1.00 96.06 678 ALA A O 1
ATOM 5148 N N . ALA A 1 679 ? 7.449 9.837 -11.260 1.00 94.81 679 ALA A N 1
ATOM 5149 C CA . ALA A 1 679 ? 7.074 10.426 -9.970 1.00 94.81 679 ALA A CA 1
ATOM 5150 C C . ALA A 1 679 ? 7.185 9.414 -8.811 1.00 94.81 679 ALA A C 1
ATOM 5152 O O . ALA A 1 679 ? 7.502 9.787 -7.684 1.00 94.81 679 ALA A O 1
ATOM 5153 N N . ARG A 1 680 ? 7.022 8.114 -9.102 1.00 92.38 680 ARG A N 1
ATOM 5154 C CA . ARG A 1 680 ? 7.244 6.996 -8.165 1.00 92.38 680 ARG A CA 1
ATOM 5155 C C . ARG A 1 680 ? 8.699 6.513 -8.129 1.00 92.38 680 ARG A C 1
ATOM 5157 O O . ARG A 1 680 ? 8.977 5.475 -7.539 1.00 92.38 680 ARG A O 1
ATOM 5164 N N . LYS A 1 681 ? 9.625 7.267 -8.736 1.00 92.81 681 LYS A N 1
ATOM 5165 C CA . LYS A 1 681 ? 11.056 6.942 -8.860 1.00 92.81 681 LYS A CA 1
ATOM 5166 C C . LYS A 1 681 ? 11.315 5.614 -9.578 1.00 92.81 681 LYS A C 1
ATOM 5168 O O . LYS A 1 681 ? 12.303 4.937 -9.311 1.00 92.81 681 LYS A O 1
ATOM 5173 N N . ASP A 1 682 ? 10.425 5.233 -10.492 1.00 93.44 682 ASP A N 1
ATOM 5174 C CA . ASP A 1 682 ? 10.582 4.006 -11.262 1.00 93.44 682 ASP A CA 1
ATOM 5175 C C . ASP A 1 682 ? 11.708 4.140 -12.295 1.00 93.44 682 ASP A C 1
ATOM 5177 O O . ASP A 1 682 ? 11.682 4.993 -13.189 1.00 93.44 682 ASP A O 1
ATOM 5181 N N . ILE A 1 683 ? 12.694 3.253 -12.185 1.00 93.44 683 ILE A N 1
ATOM 5182 C CA . ILE A 1 683 ? 13.918 3.286 -12.989 1.00 93.44 683 ILE A CA 1
ATOM 5183 C C . ILE A 1 683 ? 13.661 3.086 -14.490 1.00 93.44 683 ILE A C 1
ATOM 5185 O O . ILE A 1 683 ? 14.368 3.662 -15.321 1.00 93.44 683 ILE A O 1
ATOM 5189 N N . TYR A 1 684 ? 12.638 2.307 -14.852 1.00 95.38 684 TYR A N 1
ATOM 5190 C CA . TYR A 1 684 ? 12.259 2.073 -16.247 1.00 95.38 684 TYR A CA 1
ATOM 5191 C C . TYR A 1 684 ? 11.534 3.285 -16.827 1.00 95.38 684 TYR A C 1
ATOM 5193 O O . TYR A 1 684 ? 11.807 3.676 -17.960 1.00 95.38 684 TYR A O 1
ATOM 5201 N N . SER A 1 685 ? 10.694 3.941 -16.029 1.00 97.69 685 SER A N 1
ATOM 5202 C CA . SER A 1 685 ? 9.996 5.170 -16.407 1.00 97.69 685 SER A CA 1
ATOM 5203 C C . SER A 1 685 ? 10.979 6.307 -16.655 1.00 97.69 685 SER A C 1
ATOM 5205 O O . SER A 1 685 ? 10.858 7.008 -17.658 1.00 97.69 685 SER A O 1
ATOM 5207 N N . PHE A 1 686 ? 12.005 6.451 -15.807 1.00 98.25 686 PHE A N 1
ATOM 5208 C CA . PHE A 1 686 ? 13.103 7.382 -16.065 1.00 98.25 686 PHE A CA 1
ATOM 5209 C C . PHE A 1 686 ? 13.803 7.073 -17.391 1.00 98.25 686 PHE A C 1
ATOM 5211 O O . PHE A 1 686 ? 13.946 7.963 -18.226 1.00 98.25 686 PHE A O 1
ATOM 5218 N N . ASN A 1 687 ? 14.186 5.819 -17.642 1.00 97.81 687 ASN A N 1
ATOM 5219 C CA . ASN A 1 687 ? 14.815 5.456 -18.910 1.00 97.81 687 ASN A CA 1
ATOM 5220 C C . ASN A 1 687 ? 13.898 5.724 -20.122 1.00 97.81 687 ASN A C 1
ATOM 5222 O O . ASN A 1 687 ? 14.356 6.249 -21.136 1.00 97.81 687 ASN A O 1
ATOM 5226 N N . ASN A 1 688 ? 12.605 5.419 -20.017 1.00 98.06 688 ASN A N 1
ATOM 5227 C CA . ASN A 1 688 ? 11.629 5.637 -21.083 1.00 98.06 688 ASN A CA 1
ATOM 5228 C C . ASN A 1 688 ? 11.392 7.129 -21.363 1.00 98.06 688 ASN A C 1
ATOM 5230 O O . ASN A 1 688 ? 11.362 7.527 -22.527 1.00 98.06 688 ASN A O 1
ATOM 5234 N N . LEU A 1 689 ? 11.319 7.976 -20.328 1.00 97.81 689 LEU A N 1
ATOM 5235 C CA . LEU A 1 689 ? 11.313 9.435 -20.498 1.00 97.81 689 LEU A CA 1
ATOM 5236 C C . LEU A 1 689 ? 12.606 9.932 -21.137 1.00 97.81 689 LEU A C 1
ATOM 5238 O O . LEU A 1 689 ? 12.558 10.799 -22.006 1.00 97.81 689 LEU A O 1
ATOM 5242 N N . GLY A 1 690 ? 13.752 9.374 -20.743 1.00 97.94 690 GLY A N 1
ATOM 5243 C CA . GLY A 1 690 ? 15.034 9.701 -21.354 1.00 97.94 690 GLY A CA 1
ATOM 5244 C C . GLY A 1 690 ? 15.032 9.432 -22.859 1.00 97.94 690 GLY A C 1
ATOM 5245 O O . GLY A 1 690 ? 15.434 10.291 -23.642 1.00 97.94 690 GLY A O 1
ATOM 5246 N N . LEU A 1 691 ? 14.504 8.279 -23.281 1.00 97.81 691 LEU A N 1
ATOM 5247 C CA . LEU A 1 691 ? 14.341 7.942 -24.698 1.00 97.81 691 LEU A CA 1
ATOM 5248 C C . LEU A 1 691 ? 13.362 8.889 -25.408 1.00 97.81 691 LEU A C 1
ATOM 5250 O O . LEU A 1 691 ? 13.680 9.362 -26.499 1.00 97.81 691 LEU A O 1
ATOM 5254 N N . ALA A 1 692 ? 12.226 9.213 -24.782 1.00 97.38 692 ALA A N 1
ATOM 5255 C CA . ALA A 1 692 ? 11.241 10.142 -25.334 1.00 97.38 692 ALA A CA 1
ATOM 5256 C C . ALA A 1 692 ? 11.839 11.541 -25.571 1.00 97.38 692 ALA A C 1
ATOM 5258 O O . ALA A 1 692 ? 11.733 12.066 -26.677 1.00 97.38 692 ALA A O 1
ATOM 5259 N N . TYR A 1 693 ? 12.551 12.112 -24.590 1.00 98.31 693 TYR A N 1
ATOM 5260 C CA . TYR A 1 693 ? 13.225 13.411 -24.734 1.00 98.31 693 TYR A CA 1
ATOM 5261 C C . TYR A 1 693 ? 14.409 13.371 -25.705 1.00 98.31 693 TYR A C 1
ATOM 5263 O O . TYR A 1 693 ? 14.653 14.349 -26.409 1.00 98.31 693 TYR A O 1
ATOM 5271 N N . LEU A 1 694 ? 15.142 12.257 -25.783 1.00 97.75 694 LEU A N 1
ATOM 5272 C CA . LEU A 1 694 ? 16.247 12.118 -26.734 1.00 97.75 694 LEU A CA 1
ATOM 5273 C C . LEU A 1 694 ? 15.740 12.073 -28.183 1.00 97.75 694 LEU A C 1
ATOM 5275 O O . LEU A 1 694 ? 16.367 12.650 -29.075 1.00 97.75 694 LEU A O 1
ATOM 5279 N N . GLY A 1 695 ? 14.627 11.370 -28.412 1.00 95.38 695 GLY A N 1
ATOM 5280 C CA . GLY A 1 695 ? 14.001 11.198 -29.722 1.00 95.38 695 GLY A CA 1
ATOM 5281 C C . GLY A 1 695 ? 13.058 12.332 -30.129 1.00 95.38 695 GLY A C 1
ATOM 5282 O O . GLY A 1 695 ? 12.883 12.555 -31.323 1.00 95.38 695 GLY A O 1
ATOM 5283 N N . GLY A 1 696 ? 12.497 13.067 -29.166 1.00 96.06 696 GLY A N 1
ATOM 5284 C CA . GLY A 1 696 ? 11.414 14.025 -29.400 1.00 96.06 696 GLY A CA 1
ATOM 5285 C C . GLY A 1 696 ? 10.054 13.358 -29.654 1.00 96.06 696 GLY A C 1
ATOM 5286 O O . GLY A 1 696 ? 9.265 13.872 -30.437 1.00 96.06 696 GLY A O 1
ATOM 5287 N N . THR A 1 697 ? 9.799 12.183 -29.067 1.00 92.88 697 THR A N 1
ATOM 5288 C CA . THR A 1 697 ? 8.540 11.430 -29.246 1.00 92.88 697 THR A CA 1
ATOM 5289 C C . THR A 1 697 ? 7.566 11.791 -28.126 1.00 92.88 697 THR A C 1
ATOM 5291 O O . THR A 1 697 ? 7.874 11.556 -26.957 1.00 92.88 697 THR A O 1
ATOM 5294 N N . GLY A 1 698 ? 6.420 12.396 -28.449 1.00 92.38 698 GLY A N 1
ATOM 5295 C CA . GLY A 1 698 ? 5.446 12.915 -27.477 1.00 92.38 698 GLY A CA 1
ATOM 5296 C C . GLY A 1 698 ? 5.898 14.108 -26.630 1.00 92.38 698 GLY A C 1
ATOM 5297 O O . GLY A 1 698 ? 5.119 14.640 -25.839 1.00 92.38 698 GLY A O 1
ATOM 5298 N N . VAL A 1 699 ? 7.149 14.545 -26.773 1.00 96.38 699 VAL A N 1
ATOM 5299 C CA . VAL A 1 699 ? 7.742 15.702 -26.091 1.00 96.38 699 VAL A CA 1
ATOM 5300 C C . VAL A 1 699 ? 8.669 16.443 -27.041 1.00 96.38 699 VAL A C 1
ATOM 5302 O O . VAL A 1 699 ? 9.214 15.857 -27.973 1.00 96.38 699 VAL A O 1
ATOM 5305 N N . GLU A 1 700 ? 8.911 17.724 -26.769 1.00 97.44 700 GLU A N 1
ATOM 5306 C CA . GLU A 1 700 ? 9.984 18.453 -27.439 1.00 97.44 700 GLU A CA 1
ATOM 5307 C C . GLU A 1 700 ? 11.337 17.787 -27.148 1.00 97.44 700 GLU A C 1
ATOM 5309 O O . GLU A 1 700 ? 11.636 17.410 -26.010 1.00 97.44 700 GLU A O 1
ATOM 5314 N N . LYS A 1 701 ? 12.148 17.619 -28.196 1.00 98.06 701 LYS A N 1
ATOM 5315 C CA . LYS A 1 701 ? 13.462 16.990 -28.098 1.00 98.06 701 LYS A CA 1
ATOM 5316 C C . LYS A 1 701 ? 14.376 17.809 -27.187 1.00 98.06 701 LYS A C 1
ATOM 5318 O O . LYS A 1 701 ? 14.748 18.929 -27.518 1.00 98.06 701 LYS A O 1
ATOM 5323 N N . ASP A 1 702 ? 14.818 17.201 -26.093 1.00 98.50 702 ASP A N 1
ATOM 5324 C CA . ASP A 1 702 ? 15.713 17.814 -25.114 1.00 98.50 702 ASP A CA 1
ATOM 5325 C C . ASP A 1 702 ? 16.770 16.793 -24.658 1.00 98.50 702 ASP A C 1
ATOM 5327 O O . ASP A 1 702 ? 16.564 16.020 -23.714 1.00 98.50 702 ASP A O 1
ATOM 5331 N N . PRO A 1 703 ? 17.939 16.770 -25.320 1.00 98.38 703 PRO A N 1
ATOM 5332 C CA . PRO A 1 703 ? 19.005 15.848 -24.964 1.00 98.38 703 PRO A CA 1
ATOM 5333 C C . PRO A 1 703 ? 19.582 16.074 -23.562 1.00 98.38 703 PRO A C 1
ATOM 5335 O O . PRO A 1 703 ? 20.084 15.125 -22.965 1.00 98.38 703 PRO A O 1
ATOM 5338 N N . LYS A 1 704 ? 19.498 17.288 -23.001 1.00 98.31 704 LYS A N 1
ATOM 5339 C CA . LYS A 1 704 ? 19.928 17.525 -21.619 1.00 98.31 704 LYS A CA 1
ATOM 5340 C C . LYS A 1 704 ? 18.993 16.800 -20.654 1.00 98.31 704 LYS A C 1
ATOM 5342 O O . LYS A 1 704 ? 19.461 16.051 -19.800 1.00 98.31 704 LYS A O 1
ATOM 5347 N N . ARG A 1 705 ? 17.677 16.978 -20.807 1.00 98.00 705 ARG A N 1
ATOM 5348 C CA . ARG A 1 705 ? 16.690 16.253 -19.991 1.00 98.00 705 ARG A CA 1
ATOM 5349 C C . ARG A 1 705 ? 16.825 14.746 -20.142 1.00 98.00 705 ARG A C 1
ATOM 5351 O O . ARG A 1 705 ? 16.734 14.033 -19.147 1.00 98.00 705 ARG A O 1
ATOM 5358 N N . ALA A 1 706 ? 17.085 14.263 -21.356 1.00 98.38 706 ALA A N 1
ATOM 5359 C CA . ALA A 1 706 ? 17.351 12.849 -21.581 1.00 98.38 706 ALA A CA 1
ATOM 5360 C C . ALA A 1 706 ? 18.541 12.344 -20.751 1.00 98.38 706 ALA A C 1
ATOM 5362 O O . ALA A 1 706 ? 18.418 11.334 -20.058 1.00 98.38 706 ALA A O 1
ATOM 5363 N N . TYR A 1 707 ? 19.661 13.076 -20.768 1.00 98.50 707 TYR A N 1
ATOM 5364 C CA . TYR A 1 707 ? 20.839 12.765 -19.957 1.00 98.50 707 TYR A CA 1
ATOM 5365 C C . TYR A 1 707 ? 20.517 12.724 -18.457 1.00 98.50 707 TYR A C 1
ATOM 5367 O O . TYR A 1 707 ? 20.922 11.785 -17.767 1.00 98.50 707 TYR A O 1
ATOM 5375 N N . ASP A 1 708 ? 19.763 13.708 -17.960 1.00 98.31 708 ASP A N 1
ATOM 5376 C CA . ASP A 1 708 ? 19.369 13.797 -16.550 1.00 98.31 708 ASP A CA 1
ATOM 5377 C C . ASP A 1 708 ? 18.510 12.580 -16.140 1.00 98.31 708 ASP A C 1
ATOM 5379 O O . ASP A 1 708 ? 18.784 11.934 -15.124 1.00 98.31 708 ASP A O 1
ATOM 5383 N N . PHE A 1 709 ? 17.534 12.188 -16.969 1.00 98.44 709 PHE A N 1
ATOM 5384 C CA . PHE A 1 709 ? 16.700 11.004 -16.736 1.00 98.44 709 PHE A CA 1
ATOM 5385 C C . PHE A 1 709 ? 17.479 9.686 -16.805 1.00 98.44 709 PHE A C 1
ATOM 5387 O O . PHE A 1 709 ? 17.317 8.833 -15.931 1.00 98.44 709 PHE A O 1
ATOM 5394 N N . PHE A 1 710 ? 18.354 9.508 -17.800 1.00 98.38 710 PHE A N 1
ATOM 5395 C CA . PHE A 1 710 ? 19.201 8.316 -17.863 1.00 98.38 710 PHE A CA 1
ATOM 5396 C C . PHE A 1 710 ? 20.141 8.231 -16.662 1.00 98.38 710 PHE A C 1
ATOM 5398 O O . PHE A 1 710 ? 20.352 7.142 -16.134 1.00 98.38 710 PHE A O 1
ATOM 5405 N N . THR A 1 711 ? 20.673 9.362 -16.197 1.00 97.94 711 THR A N 1
ATOM 5406 C CA . THR A 1 711 ? 21.538 9.411 -15.012 1.00 97.94 711 THR A CA 1
ATOM 5407 C C . THR A 1 711 ? 20.774 9.005 -13.754 1.00 97.94 711 THR A C 1
ATOM 5409 O O . THR A 1 711 ? 21.289 8.209 -12.970 1.00 97.94 711 THR A O 1
ATOM 5412 N N . ALA A 1 712 ? 19.536 9.479 -13.579 1.00 97.12 712 ALA A N 1
ATOM 5413 C CA . ALA A 1 712 ? 18.671 9.056 -12.477 1.00 97.12 712 ALA A CA 1
ATOM 5414 C C . ALA A 1 712 ? 18.392 7.542 -12.524 1.00 97.12 712 ALA A C 1
ATOM 5416 O O . ALA A 1 712 ? 18.632 6.841 -11.543 1.00 97.12 712 ALA A O 1
ATOM 5417 N N . ALA A 1 713 ? 18.002 7.015 -13.690 1.00 95.94 713 ALA A N 1
ATOM 5418 C CA . ALA A 1 713 ? 17.796 5.580 -13.887 1.00 95.94 713 ALA A CA 1
ATOM 5419 C C . ALA A 1 713 ? 19.071 4.764 -13.599 1.00 95.94 713 ALA A C 1
ATOM 5421 O O . ALA A 1 713 ? 19.026 3.728 -12.938 1.00 95.94 713 ALA A O 1
ATOM 5422 N N . ALA A 1 714 ? 20.230 5.226 -14.077 1.00 94.69 714 ALA A N 1
ATOM 5423 C CA . ALA A 1 714 ? 21.508 4.554 -13.877 1.00 94.69 714 ALA A CA 1
ATOM 5424 C C . ALA A 1 714 ? 21.947 4.568 -12.406 1.00 94.69 714 ALA A C 1
ATOM 5426 O O . ALA A 1 714 ? 22.483 3.563 -11.934 1.00 94.69 714 ALA A O 1
ATOM 5427 N N . LYS A 1 715 ? 21.712 5.661 -11.675 1.00 94.56 715 LYS A N 1
ATOM 5428 C CA . LYS A 1 715 ? 22.025 5.765 -10.244 1.00 94.56 715 LYS A CA 1
ATOM 5429 C C . LYS A 1 715 ? 21.308 4.685 -9.431 1.00 94.56 715 LYS A C 1
ATOM 5431 O O . LYS A 1 715 ? 21.954 4.027 -8.623 1.00 94.56 715 LYS A O 1
ATOM 5436 N N . ASP A 1 716 ? 20.035 4.447 -9.732 1.00 86.56 716 ASP A N 1
ATOM 5437 C CA . ASP A 1 716 ? 19.180 3.499 -9.007 1.00 86.56 716 ASP A CA 1
ATOM 5438 C C . ASP A 1 716 ? 19.174 2.089 -9.643 1.00 86.56 716 ASP A C 1
ATOM 5440 O O . ASP A 1 716 ? 18.317 1.259 -9.359 1.00 86.56 716 ASP A O 1
ATOM 5444 N N . GLY A 1 717 ? 20.159 1.789 -10.501 1.00 87.56 717 GLY A N 1
ATOM 5445 C CA . GLY A 1 717 ? 20.444 0.417 -10.934 1.00 87.56 717 GLY A CA 1
ATOM 5446 C C . GLY A 1 717 ? 19.812 -0.037 -12.252 1.00 87.56 717 GLY A C 1
ATOM 5447 O O . GLY A 1 717 ? 19.927 -1.216 -12.576 1.00 87.56 717 GLY A O 1
ATOM 5448 N N . HIS A 1 718 ? 19.213 0.848 -13.059 1.00 90.44 718 HIS A N 1
ATOM 5449 C CA . HIS A 1 718 ? 18.663 0.454 -14.366 1.00 90.44 718 HIS A CA 1
ATOM 5450 C C . HIS A 1 718 ? 19.740 -0.197 -15.261 1.00 90.44 718 HIS A C 1
ATOM 5452 O O . HIS A 1 718 ? 20.834 0.374 -15.397 1.00 90.44 718 HIS A O 1
ATOM 5458 N N . PRO A 1 719 ? 19.455 -1.348 -15.903 1.00 86.62 719 PRO A N 1
ATOM 5459 C CA . PRO A 1 719 ? 20.452 -2.088 -16.678 1.00 86.62 719 PRO A CA 1
ATOM 5460 C C . PRO A 1 719 ? 20.859 -1.370 -17.973 1.00 86.62 719 PRO A C 1
ATOM 5462 O O . PRO A 1 719 ? 22.046 -1.218 -18.243 1.00 86.62 719 PRO A O 1
ATOM 5465 N N . ALA A 1 720 ? 19.897 -0.836 -18.734 1.00 90.88 720 ALA A N 1
ATOM 5466 C CA . ALA A 1 720 ? 20.160 -0.236 -20.051 1.00 90.88 720 ALA A CA 1
ATOM 5467 C C . ALA A 1 720 ? 20.421 1.288 -20.027 1.00 90.88 720 ALA A C 1
ATOM 5469 O O . ALA A 1 720 ? 20.758 1.886 -21.047 1.00 90.88 720 ALA A O 1
ATOM 5470 N N . ALA A 1 721 ? 20.282 1.954 -18.875 1.00 96.31 721 ALA A N 1
ATOM 5471 C CA . ALA A 1 721 ? 20.459 3.410 -18.809 1.00 96.31 721 ALA A CA 1
ATOM 5472 C C . ALA A 1 721 ? 21.934 3.825 -18.979 1.00 96.31 721 ALA A C 1
ATOM 5474 O O . ALA A 1 721 ? 22.192 4.742 -19.763 1.00 96.31 721 ALA A O 1
ATOM 5475 N N . PRO A 1 722 ? 22.916 3.124 -18.364 1.00 97.88 722 PRO A N 1
ATOM 5476 C CA . PRO A 1 722 ? 24.332 3.336 -18.657 1.00 97.88 722 PRO A CA 1
ATOM 5477 C C . PRO A 1 722 ? 24.659 3.228 -20.153 1.00 97.88 722 PRO A C 1
ATOM 5479 O O . PRO A 1 722 ? 25.407 4.049 -20.676 1.00 97.88 722 PRO A O 1
ATOM 5482 N N . TYR A 1 723 ? 24.038 2.295 -20.885 1.00 97.31 723 TYR A N 1
ATOM 5483 C CA . TYR A 1 723 ? 24.218 2.192 -22.336 1.00 97.31 723 TYR A CA 1
ATOM 5484 C C . TYR A 1 723 ? 23.769 3.465 -23.070 1.00 97.31 723 TYR A C 1
ATOM 5486 O O . TYR A 1 723 ? 24.507 3.987 -23.911 1.00 97.31 723 TYR A O 1
ATOM 5494 N N . ASN A 1 724 ? 22.604 4.016 -22.720 1.00 98.25 724 ASN A N 1
ATOM 5495 C CA . ASN A 1 724 ? 22.111 5.257 -23.320 1.00 98.25 724 ASN A CA 1
ATOM 5496 C C . ASN A 1 724 ? 23.045 6.445 -23.035 1.00 98.25 724 ASN A C 1
ATOM 5498 O O . ASN A 1 724 ? 23.370 7.196 -23.956 1.00 98.25 724 ASN A O 1
ATOM 5502 N N . ILE A 1 725 ? 23.572 6.562 -21.812 1.00 98.56 725 ILE A N 1
ATOM 5503 C CA . ILE A 1 725 ? 24.573 7.587 -21.461 1.00 98.56 725 ILE A CA 1
ATOM 5504 C C . ILE A 1 725 ? 25.868 7.385 -22.264 1.00 98.56 725 ILE A C 1
ATOM 5506 O O . ILE A 1 725 ? 26.417 8.335 -22.827 1.00 98.56 725 ILE A O 1
ATOM 5510 N N . GLY A 1 726 ? 26.342 6.141 -22.376 1.00 98.19 726 GLY A N 1
ATOM 5511 C CA . GLY A 1 726 ? 27.535 5.798 -23.147 1.00 98.19 726 GLY A CA 1
ATOM 5512 C C . GLY A 1 726 ? 27.414 6.194 -24.619 1.00 98.19 726 GLY A C 1
ATOM 5513 O O . GLY A 1 726 ? 28.357 6.747 -25.192 1.00 98.19 726 GLY A O 1
ATOM 5514 N N . ARG A 1 727 ? 26.234 6.011 -25.225 1.00 98.19 727 ARG A N 1
ATOM 5515 C CA . ARG A 1 727 ? 25.951 6.489 -26.588 1.00 98.19 727 ARG A CA 1
ATOM 5516 C C . ARG A 1 727 ? 26.032 8.005 -26.704 1.00 98.19 727 ARG A C 1
ATOM 5518 O O . ARG A 1 727 ? 26.615 8.493 -27.667 1.00 98.19 727 ARG A O 1
ATOM 5525 N N . MET A 1 728 ? 25.513 8.747 -25.728 1.00 98.44 728 MET A N 1
ATOM 5526 C CA . MET A 1 728 ? 25.588 10.211 -25.735 1.00 98.44 728 MET A CA 1
ATOM 5527 C C . MET A 1 728 ? 27.039 10.708 -25.707 1.00 98.44 728 MET A C 1
ATOM 5529 O O . MET A 1 728 ? 27.394 11.581 -26.496 1.00 98.44 728 MET A O 1
ATOM 5533 N N . TYR A 1 729 ? 27.908 10.093 -24.897 1.00 98.62 729 TYR A N 1
ATOM 5534 C CA . TYR A 1 729 ? 29.350 10.383 -24.900 1.00 98.62 729 TYR A CA 1
ATOM 5535 C C . TYR A 1 729 ? 30.065 9.936 -26.176 1.00 98.62 729 TYR A C 1
ATOM 5537 O O . TYR A 1 729 ? 30.983 10.615 -26.636 1.00 98.62 729 TYR A O 1
ATOM 5545 N N . ARG A 1 730 ? 29.675 8.804 -26.766 1.00 97.81 730 ARG A N 1
ATOM 5546 C CA . ARG A 1 730 ? 30.254 8.321 -28.027 1.00 97.81 730 ARG A CA 1
ATOM 5547 C C . ARG A 1 730 ? 29.931 9.267 -29.185 1.00 97.81 730 ARG A C 1
ATOM 5549 O O . ARG A 1 730 ? 30.819 9.575 -29.982 1.00 97.81 730 ARG A O 1
ATOM 5556 N N . ASP A 1 731 ? 28.683 9.722 -29.243 1.00 97.19 731 ASP A N 1
ATOM 5557 C CA . ASP A 1 731 ? 28.123 10.470 -30.370 1.00 97.19 731 ASP A CA 1
ATOM 5558 C C . ASP A 1 731 ? 28.213 11.998 -30.164 1.00 97.19 731 ASP A C 1
ATOM 5560 O O . ASP A 1 731 ? 28.011 12.757 -31.107 1.00 97.19 731 ASP A O 1
ATOM 5564 N N . GLY A 1 732 ? 28.577 12.464 -28.962 1.00 97.44 732 GLY A N 1
ATOM 5565 C CA . GLY A 1 732 ? 28.697 13.891 -28.637 1.00 97.44 732 GLY A CA 1
ATOM 5566 C C . GLY A 1 732 ? 27.348 14.603 -28.490 1.00 97.44 732 GLY A C 1
ATOM 5567 O O . GLY A 1 732 ? 27.219 15.771 -28.853 1.00 97.44 732 GLY A O 1
ATOM 5568 N N . ILE A 1 733 ? 26.323 13.892 -28.013 1.00 97.88 733 ILE A N 1
ATOM 5569 C CA . ILE A 1 733 ? 24.965 14.421 -27.842 1.00 97.88 733 ILE A CA 1
ATOM 5570 C C . ILE A 1 733 ? 24.858 15.046 -26.447 1.00 97.88 733 ILE A C 1
ATOM 5572 O O . ILE A 1 733 ? 24.949 14.321 -25.459 1.00 97.88 733 ILE A O 1
ATOM 5576 N N . PHE A 1 734 ? 24.623 16.364 -26.369 1.00 97.69 734 PHE A N 1
ATOM 5577 C CA . PHE A 1 734 ? 24.625 17.198 -25.146 1.00 97.69 734 PHE A CA 1
ATOM 5578 C C . PHE A 1 734 ? 25.978 17.270 -24.412 1.00 97.69 734 PHE A C 1
ATOM 5580 O O . PHE A 1 734 ? 26.420 18.354 -24.041 1.00 97.69 734 PHE A O 1
ATOM 5587 N N . VAL A 1 735 ? 26.667 16.143 -24.252 1.00 97.62 735 VAL A N 1
ATOM 5588 C CA . VAL A 1 735 ? 28.020 16.051 -23.700 1.00 97.62 735 VAL A CA 1
ATOM 5589 C C . VAL A 1 735 ? 29.075 16.103 -24.805 1.00 97.62 735 VAL A C 1
ATOM 5591 O O . VAL A 1 735 ? 28.841 15.676 -25.935 1.00 97.62 735 VAL A O 1
ATOM 5594 N N . LYS A 1 736 ? 30.281 16.588 -24.482 1.00 97.75 736 LYS A N 1
ATOM 5595 C CA . LYS A 1 736 ? 31.423 16.515 -25.404 1.00 97.75 736 LYS A CA 1
ATOM 5596 C C . LYS A 1 736 ? 31.764 15.050 -25.680 1.00 97.75 736 LYS A C 1
ATOM 5598 O O . LYS A 1 736 ? 31.805 14.239 -24.756 1.00 97.75 736 LYS A O 1
ATOM 5603 N N . ARG A 1 737 ? 32.062 14.735 -26.943 1.00 98.00 737 ARG A N 1
ATOM 5604 C CA . ARG A 1 737 ? 32.488 13.392 -27.342 1.00 98.00 737 ARG A CA 1
ATOM 5605 C C . ARG A 1 737 ? 33.697 12.931 -26.519 1.00 98.00 737 ARG A C 1
ATOM 5607 O O . ARG A 1 737 ? 34.745 13.575 -26.550 1.00 98.00 737 ARG A O 1
ATOM 5614 N N . ASP A 1 738 ? 33.551 11.801 -25.835 1.00 98.25 738 ASP A N 1
ATOM 5615 C CA . ASP A 1 738 ? 34.577 11.202 -24.978 1.00 98.25 738 ASP A CA 1
ATOM 5616 C C . ASP A 1 738 ? 34.467 9.670 -25.022 1.00 98.25 738 ASP A C 1
ATOM 5618 O O . ASP A 1 738 ? 33.574 9.057 -24.437 1.00 98.25 738 ASP A O 1
ATOM 5622 N N . ALA A 1 739 ? 35.405 9.037 -25.731 1.00 96.75 739 ALA A N 1
ATOM 5623 C CA . ALA A 1 739 ? 35.446 7.585 -25.869 1.00 96.75 739 ALA A CA 1
ATOM 5624 C C . ALA A 1 739 ? 35.788 6.870 -24.550 1.00 96.75 739 ALA A C 1
ATOM 5626 O O . ALA A 1 739 ? 35.335 5.750 -24.335 1.00 96.75 739 ALA A O 1
ATOM 5627 N N . ALA A 1 740 ? 36.561 7.489 -23.654 1.00 97.25 740 ALA A N 1
ATOM 5628 C CA . ALA A 1 740 ? 36.888 6.883 -22.368 1.00 97.25 740 ALA A CA 1
ATOM 5629 C C . ALA A 1 740 ? 35.673 6.911 -21.430 1.00 97.25 740 ALA A C 1
ATOM 5631 O O . ALA A 1 740 ? 35.397 5.922 -20.754 1.00 97.25 740 ALA A O 1
ATOM 5632 N N . ALA A 1 741 ? 34.913 8.011 -21.424 1.00 98.00 741 ALA A N 1
ATOM 5633 C CA . ALA A 1 741 ? 33.644 8.078 -20.703 1.00 98.00 741 ALA A CA 1
ATOM 5634 C C . ALA A 1 741 ? 32.618 7.086 -21.264 1.00 98.00 741 ALA A C 1
ATOM 5636 O O . ALA A 1 741 ? 32.028 6.333 -20.491 1.00 98.00 741 ALA A O 1
ATOM 5637 N N . ALA A 1 742 ? 32.457 7.022 -22.591 1.00 98.31 742 ALA A N 1
ATOM 5638 C CA . ALA A 1 742 ? 31.570 6.053 -23.232 1.00 98.31 742 ALA A CA 1
ATOM 5639 C C . ALA A 1 742 ? 31.934 4.606 -22.862 1.00 98.31 742 ALA A C 1
ATOM 5641 O O . ALA A 1 742 ? 31.053 3.825 -22.513 1.00 98.31 742 ALA A O 1
ATOM 5642 N N . ALA A 1 743 ? 33.230 4.266 -22.870 1.00 98.06 743 ALA A N 1
ATOM 5643 C CA . ALA A 1 743 ? 33.712 2.945 -22.478 1.00 98.06 743 ALA A CA 1
ATOM 5644 C C . ALA A 1 743 ? 33.302 2.575 -21.045 1.00 98.06 743 ALA A C 1
ATOM 5646 O O . ALA A 1 743 ? 32.749 1.497 -20.856 1.00 98.06 743 ALA A O 1
ATOM 5647 N N . ARG A 1 744 ? 33.494 3.474 -20.066 1.00 98.25 744 ARG A N 1
ATOM 5648 C CA . ARG A 1 744 ? 33.101 3.232 -18.663 1.00 98.25 744 ARG A CA 1
ATOM 5649 C C . ARG A 1 744 ? 31.599 2.979 -18.516 1.00 98.25 744 ARG A C 1
ATOM 5651 O O . ARG A 1 744 ? 31.191 2.066 -17.809 1.00 98.25 744 ARG A O 1
ATOM 5658 N N . TRP A 1 745 ? 30.774 3.763 -19.207 1.00 98.12 745 TRP A N 1
ATOM 5659 C CA . TRP A 1 745 ? 29.320 3.600 -19.163 1.00 98.12 745 TRP A CA 1
ATOM 5660 C C . TRP A 1 745 ? 28.844 2.305 -19.835 1.00 98.12 745 TRP A C 1
ATOM 5662 O O . TRP A 1 745 ? 27.954 1.634 -19.315 1.00 98.12 745 TRP A O 1
ATOM 5672 N N . PHE A 1 746 ? 29.453 1.913 -20.957 1.00 98.19 746 PHE A N 1
ATOM 5673 C CA . PHE A 1 746 ? 29.154 0.634 -21.603 1.00 98.19 746 PHE A CA 1
ATOM 5674 C C . PHE A 1 746 ? 29.617 -0.573 -20.775 1.00 98.19 746 PHE A C 1
ATOM 5676 O O . PHE A 1 746 ? 28.917 -1.582 -20.735 1.00 98.19 746 PHE A O 1
ATOM 5683 N N . GLU A 1 747 ? 30.757 -0.469 -20.087 1.00 96.19 747 GLU A N 1
ATOM 5684 C CA . GLU A 1 747 ? 31.221 -1.482 -19.130 1.00 96.19 747 GLU A CA 1
ATOM 5685 C C . GLU A 1 747 ? 30.220 -1.646 -17.983 1.00 96.19 747 GLU A C 1
ATOM 5687 O O . GLU A 1 747 ? 29.786 -2.763 -17.716 1.00 96.19 747 GLU A O 1
ATOM 5692 N N . GLN A 1 748 ? 29.749 -0.543 -17.397 1.00 94.56 748 GLN A N 1
ATOM 5693 C CA . GLN A 1 748 ? 28.729 -0.585 -16.348 1.00 94.56 748 GLN A CA 1
ATOM 5694 C C . GLN A 1 748 ? 27.396 -1.187 -16.834 1.00 94.56 748 GLN A C 1
ATOM 5696 O O . GLN A 1 748 ? 26.738 -1.915 -16.092 1.00 94.56 748 GLN A O 1
ATOM 5701 N N . ALA A 1 749 ? 26.984 -0.907 -18.075 1.00 93.44 749 ALA A N 1
ATOM 5702 C CA . ALA A 1 749 ? 25.810 -1.539 -18.684 1.00 93.44 749 ALA A CA 1
ATOM 5703 C C . ALA A 1 749 ? 25.990 -3.068 -18.776 1.00 93.44 749 ALA A C 1
ATOM 5705 O O . ALA A 1 749 ? 25.125 -3.830 -18.345 1.00 93.44 749 ALA A O 1
ATOM 5706 N N . ALA A 1 750 ? 27.148 -3.516 -19.273 1.00 92.94 750 ALA A N 1
ATOM 5707 C CA . ALA A 1 750 ? 27.488 -4.931 -19.396 1.00 92.94 750 ALA A CA 1
ATOM 5708 C C . ALA A 1 750 ? 27.562 -5.637 -18.031 1.00 92.94 750 ALA A C 1
ATOM 5710 O O . ALA A 1 750 ? 27.066 -6.753 -17.876 1.00 92.94 750 ALA A O 1
ATOM 5711 N N . GLU A 1 751 ? 28.133 -4.985 -17.017 1.00 90.25 751 GLU A N 1
ATOM 5712 C CA . GLU A 1 751 ? 28.150 -5.480 -15.634 1.00 90.25 751 GLU A CA 1
ATOM 5713 C C . GLU A 1 751 ? 26.737 -5.718 -15.097 1.00 90.25 751 GLU A C 1
ATOM 5715 O O . GLU A 1 751 ? 26.507 -6.718 -14.422 1.00 90.25 751 GLU A O 1
ATOM 5720 N N . ARG A 1 752 ? 25.780 -4.861 -15.472 1.00 87.44 752 ARG A N 1
ATOM 5721 C CA . ARG A 1 752 ? 24.356 -4.978 -15.118 1.00 87.44 752 ARG A CA 1
ATOM 5722 C C . ARG A 1 752 ? 23.548 -5.896 -16.036 1.00 87.44 752 ARG A C 1
ATOM 5724 O O . ARG A 1 752 ? 22.336 -5.998 -15.873 1.00 87.44 752 ARG A O 1
ATOM 5731 N N . GLY A 1 753 ? 24.198 -6.567 -16.982 1.00 88.50 753 GLY A N 1
ATOM 5732 C CA . GLY A 1 753 ? 23.568 -7.566 -17.843 1.00 88.50 753 GLY A CA 1
ATOM 5733 C C . GLY A 1 753 ? 22.981 -7.025 -19.149 1.00 88.50 753 GLY A C 1
ATOM 5734 O O . GLY A 1 753 ? 22.279 -7.760 -19.838 1.00 88.50 753 GLY A O 1
ATOM 5735 N N . ASP A 1 754 ? 23.266 -5.778 -19.530 1.00 90.62 754 ASP A N 1
ATOM 5736 C CA . ASP A 1 754 ? 22.817 -5.221 -20.809 1.00 90.62 754 ASP A CA 1
ATOM 5737 C C . ASP A 1 754 ? 23.718 -5.686 -21.971 1.00 90.62 754 ASP A C 1
ATOM 5739 O O . ASP A 1 754 ? 24.892 -5.309 -22.083 1.00 90.62 754 ASP A O 1
ATOM 5743 N N . SER A 1 755 ? 23.165 -6.519 -22.862 1.00 94.38 755 SER A N 1
ATOM 5744 C CA . SER A 1 755 ? 23.903 -7.092 -23.999 1.00 94.38 755 SER A CA 1
ATOM 5745 C C . SER A 1 755 ? 24.332 -6.031 -25.023 1.00 94.38 755 SER A C 1
ATOM 5747 O O . SER A 1 755 ? 25.386 -6.162 -25.654 1.00 94.38 755 SER A O 1
ATOM 5749 N N . TRP A 1 756 ? 23.554 -4.955 -25.179 1.00 95.06 756 TRP A N 1
ATOM 5750 C CA . TRP A 1 756 ? 23.870 -3.845 -26.080 1.00 95.06 756 TRP A CA 1
ATOM 5751 C C . TRP A 1 756 ? 25.035 -2.998 -25.569 1.00 95.06 756 TRP A C 1
ATOM 5753 O O . TRP A 1 756 ? 25.892 -2.608 -26.359 1.00 95.06 756 TRP A O 1
ATOM 5763 N N . GLY A 1 757 ? 25.119 -2.783 -24.258 1.00 95.50 757 GLY A N 1
ATOM 5764 C CA . GLY A 1 757 ? 26.255 -2.207 -23.551 1.00 95.50 757 GLY A CA 1
ATOM 5765 C C . GLY A 1 757 ? 27.538 -2.979 -23.806 1.00 95.50 757 GLY A C 1
ATOM 5766 O O . GLY A 1 757 ? 28.522 -2.405 -24.275 1.00 95.50 757 GLY A O 1
ATOM 5767 N N . ALA A 1 758 ? 27.500 -4.297 -23.604 1.00 96.88 758 ALA A N 1
ATOM 5768 C CA . ALA A 1 758 ? 28.633 -5.165 -23.904 1.00 96.88 758 ALA A CA 1
ATOM 5769 C C . ALA A 1 758 ? 29.048 -5.072 -25.389 1.00 96.88 758 ALA A C 1
ATOM 5771 O O . ALA A 1 758 ? 30.211 -4.814 -25.693 1.00 96.88 758 ALA A O 1
ATOM 5772 N N . SER A 1 759 ? 28.097 -5.161 -26.323 1.00 97.19 759 SER A N 1
ATOM 5773 C CA . SER A 1 759 ? 28.372 -5.031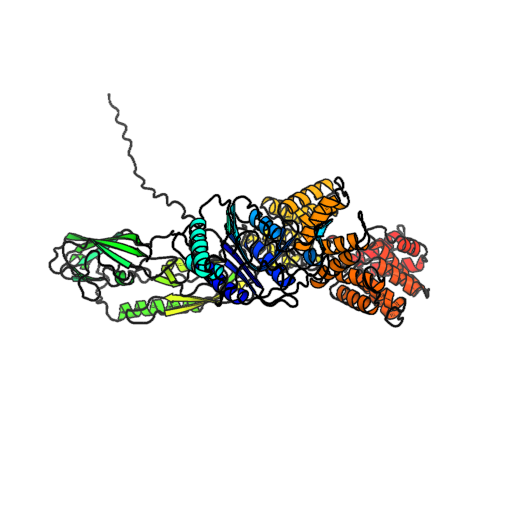 -27.762 1.00 97.19 759 SER A CA 1
ATOM 5774 C C . SER A 1 759 ? 28.982 -3.670 -28.123 1.00 97.19 759 SER A C 1
ATOM 5776 O O . SER A 1 759 ? 30.032 -3.599 -28.763 1.00 97.19 759 SER A O 1
ATOM 5778 N N . ALA A 1 760 ? 28.404 -2.572 -27.628 1.00 97.81 760 ALA A N 1
ATOM 5779 C CA . ALA A 1 760 ? 28.903 -1.222 -27.874 1.00 97.81 760 ALA A CA 1
ATOM 5780 C C . ALA A 1 760 ? 30.303 -0.997 -27.296 1.00 97.81 760 ALA A C 1
ATOM 5782 O O . ALA A 1 760 ? 31.110 -0.287 -27.902 1.00 97.81 760 ALA A O 1
ATOM 5783 N N . ARG A 1 761 ? 30.629 -1.636 -26.167 1.00 98.12 761 ARG A N 1
ATOM 5784 C CA . ARG A 1 761 ? 31.984 -1.624 -25.616 1.00 98.12 761 ARG A CA 1
ATOM 5785 C C . ARG A 1 761 ? 32.988 -2.347 -26.516 1.00 98.12 761 ARG A C 1
ATOM 5787 O O . ARG A 1 761 ? 34.124 -1.873 -26.640 1.00 98.12 761 ARG A O 1
ATOM 5794 N N . GLY A 1 762 ? 32.578 -3.461 -27.125 1.00 97.25 762 GLY A N 1
ATOM 5795 C CA . GLY A 1 762 ? 33.353 -4.208 -28.119 1.00 97.25 762 GLY A CA 1
ATOM 5796 C C . GLY A 1 762 ? 33.604 -3.396 -29.392 1.00 97.25 762 GLY A C 1
ATOM 5797 O O . GLY A 1 762 ? 34.751 -3.230 -29.809 1.00 97.25 762 GLY A O 1
ATOM 5798 N N . GLU A 1 763 ? 32.557 -2.794 -29.956 1.00 97.38 763 GLU A N 1
ATOM 5799 C CA . GLU A 1 763 ? 32.653 -1.922 -31.138 1.00 97.38 763 GLU A CA 1
ATOM 5800 C C . GLU A 1 763 ? 33.569 -0.714 -30.890 1.00 97.38 763 GLU A C 1
ATOM 5802 O O . GLU A 1 763 ? 34.442 -0.395 -31.700 1.00 97.38 763 GLU A O 1
ATOM 5807 N N . LEU A 1 764 ? 33.428 -0.064 -29.730 1.00 97.38 764 LEU A N 1
ATOM 5808 C CA . LEU A 1 764 ? 34.202 1.129 -29.391 1.00 97.38 764 LEU A CA 1
ATOM 5809 C C . LEU A 1 764 ? 35.715 0.865 -29.359 1.00 97.38 764 LEU A C 1
ATOM 5811 O O . LEU A 1 764 ? 36.497 1.720 -29.776 1.00 97.38 764 LEU A O 1
ATOM 5815 N N . VAL A 1 765 ? 36.141 -0.309 -28.881 1.00 96.75 765 VAL A N 1
ATOM 5816 C CA . VAL A 1 765 ? 37.567 -0.666 -28.823 1.00 96.75 765 VAL A CA 1
ATOM 5817 C C . VAL A 1 765 ? 38.099 -1.183 -30.160 1.00 96.75 765 VAL A C 1
ATOM 5819 O O . VAL A 1 765 ? 39.272 -0.962 -30.472 1.00 96.75 765 VAL A O 1
ATOM 5822 N N . LEU A 1 766 ? 37.241 -1.788 -30.991 1.00 95.75 766 LEU A N 1
ATOM 5823 C CA . LEU A 1 766 ? 37.600 -2.203 -32.350 1.00 95.75 766 LEU A CA 1
ATOM 5824 C C . LEU A 1 766 ? 37.840 -1.045 -33.312 1.00 95.75 766 LEU A C 1
ATOM 5826 O O . LEU A 1 766 ? 38.550 -1.239 -34.298 1.00 95.75 766 LEU A O 1
ATOM 5830 N N . ALA A 1 767 ? 37.373 0.165 -32.994 1.00 94.38 767 ALA A N 1
ATOM 5831 C CA . ALA A 1 767 ? 37.728 1.368 -33.747 1.00 94.38 767 ALA A CA 1
ATOM 5832 C C . ALA A 1 767 ? 39.257 1.576 -33.873 1.00 94.38 767 ALA A C 1
ATOM 5834 O O . ALA A 1 767 ? 39.711 2.283 -34.770 1.00 94.38 767 ALA A O 1
ATOM 5835 N N . LYS A 1 768 ? 40.066 0.956 -32.993 1.00 94.75 768 LYS A N 1
ATOM 5836 C CA . LYS A 1 768 ? 41.535 0.886 -33.093 1.00 94.75 768 LYS A CA 1
ATOM 5837 C C . LYS A 1 768 ? 42.011 -0.566 -32.897 1.00 94.75 768 LYS A C 1
ATOM 5839 O O . LYS A 1 768 ? 42.323 -0.942 -31.768 1.00 94.75 768 LYS A O 1
ATOM 5844 N N . PRO A 1 769 ? 42.097 -1.408 -33.941 1.00 93.25 769 PRO A N 1
ATOM 5845 C CA . PRO A 1 769 ? 42.191 -2.865 -33.789 1.00 93.25 769 PRO A CA 1
ATOM 5846 C C . PRO A 1 769 ? 43.621 -3.383 -33.515 1.00 93.25 769 PRO A C 1
ATOM 5848 O O . PRO A 1 769 ? 44.183 -4.137 -34.307 1.00 93.25 769 PRO A O 1
ATOM 5851 N N . THR A 1 770 ? 44.223 -3.013 -32.382 1.00 97.00 770 THR A N 1
ATOM 5852 C CA . THR A 1 770 ? 45.473 -3.627 -31.881 1.00 97.00 770 THR A CA 1
ATOM 5853 C C . THR A 1 770 ? 45.221 -5.055 -31.363 1.00 97.00 770 THR A C 1
ATOM 5855 O O . THR A 1 770 ? 44.075 -5.380 -31.048 1.00 97.00 770 THR A O 1
ATOM 5858 N N . PRO A 1 771 ? 46.247 -5.917 -31.198 1.00 96.25 771 PRO A N 1
ATOM 5859 C CA . PRO A 1 771 ? 46.058 -7.251 -30.612 1.00 96.25 771 PRO A CA 1
ATOM 5860 C C . PRO A 1 771 ? 45.328 -7.225 -29.259 1.00 96.25 771 PRO A C 1
ATOM 5862 O O . PRO A 1 771 ? 44.365 -7.963 -29.059 1.00 96.25 771 PRO A O 1
ATOM 5865 N N . ARG A 1 772 ? 45.708 -6.293 -28.372 1.00 96.06 772 ARG A N 1
ATOM 5866 C CA . ARG A 1 772 ? 45.036 -6.072 -27.082 1.00 96.06 772 ARG A CA 1
ATOM 5867 C C . ARG A 1 772 ? 43.581 -5.633 -27.256 1.00 96.06 772 ARG A C 1
ATOM 5869 O O . ARG A 1 772 ? 42.701 -6.124 -26.560 1.00 96.06 772 ARG A O 1
ATOM 5876 N N . ASN A 1 773 ? 43.309 -4.733 -28.196 1.00 97.19 773 ASN A N 1
ATOM 5877 C CA . ASN A 1 773 ? 41.954 -4.242 -28.435 1.00 97.19 773 ASN A CA 1
ATOM 5878 C C . ASN A 1 773 ? 41.043 -5.312 -29.047 1.00 97.19 773 ASN A C 1
ATOM 5880 O O . ASN A 1 773 ? 39.874 -5.378 -28.681 1.00 97.19 773 ASN A O 1
ATOM 5884 N N . ARG A 1 774 ? 41.573 -6.196 -29.902 1.00 97.88 774 ARG A N 1
ATOM 5885 C CA . ARG A 1 774 ? 40.842 -7.367 -30.412 1.00 97.88 774 ARG A CA 1
ATOM 5886 C C . ARG A 1 774 ? 40.539 -8.377 -29.306 1.00 97.88 774 ARG A C 1
ATOM 5888 O O . ARG A 1 774 ? 39.443 -8.921 -29.290 1.00 97.88 774 ARG A O 1
ATOM 5895 N N . GLN A 1 775 ? 41.466 -8.597 -28.369 1.00 97.50 775 GLN A N 1
ATOM 5896 C CA . GLN A 1 775 ? 41.211 -9.424 -27.183 1.00 97.50 775 GLN A CA 1
ATOM 5897 C C . GLN A 1 775 ? 40.076 -8.838 -26.331 1.00 97.50 775 GLN A C 1
ATOM 5899 O O . GLN A 1 775 ? 39.137 -9.552 -25.993 1.00 97.50 775 GLN A O 1
ATOM 5904 N N . ILE A 1 776 ? 40.132 -7.538 -26.014 1.00 97.31 776 ILE A N 1
ATOM 5905 C CA . ILE A 1 776 ? 39.076 -6.857 -25.244 1.00 97.31 776 ILE A CA 1
ATOM 5906 C C . ILE A 1 776 ? 37.739 -6.925 -25.999 1.00 97.31 776 ILE A C 1
ATOM 5908 O O . ILE A 1 776 ? 36.708 -7.217 -25.402 1.00 97.31 776 ILE A O 1
ATOM 5912 N N . ALA A 1 777 ? 37.742 -6.714 -27.316 1.00 98.00 777 ALA A N 1
ATOM 5913 C CA . ALA A 1 777 ? 36.544 -6.859 -28.136 1.00 98.00 777 ALA A CA 1
ATOM 5914 C C . ALA A 1 777 ? 35.959 -8.276 -28.067 1.00 98.00 777 ALA A C 1
ATOM 5916 O O . ALA A 1 777 ? 34.757 -8.418 -27.868 1.00 98.00 777 ALA A O 1
ATOM 5917 N N . ALA A 1 778 ? 36.797 -9.316 -28.162 1.00 98.06 778 ALA A N 1
ATOM 5918 C CA . ALA A 1 778 ? 36.362 -10.706 -28.035 1.00 98.06 778 ALA A CA 1
ATOM 5919 C C . ALA A 1 778 ? 35.705 -10.975 -26.672 1.00 98.06 778 ALA A C 1
ATOM 5921 O O . ALA A 1 778 ? 34.668 -11.630 -26.625 1.00 98.06 778 ALA A O 1
ATOM 5922 N N . GLN A 1 779 ? 36.252 -10.422 -25.580 1.00 97.75 779 GLN A N 1
ATOM 5923 C CA . GLN A 1 779 ? 35.646 -10.528 -24.246 1.00 97.75 779 GLN A CA 1
ATOM 5924 C C . GLN A 1 779 ? 34.240 -9.923 -24.212 1.00 97.75 779 GLN A C 1
ATOM 5926 O O . GLN A 1 779 ? 33.304 -10.558 -23.733 1.00 97.75 779 GLN A O 1
ATOM 5931 N N . PHE A 1 780 ? 34.086 -8.707 -24.738 1.00 98.06 780 PHE A N 1
ATOM 5932 C CA . PHE A 1 780 ? 32.819 -7.984 -24.686 1.00 98.06 780 PHE A CA 1
ATOM 5933 C C . PHE A 1 780 ? 31.768 -8.513 -25.666 1.00 98.06 780 PHE A C 1
ATOM 5935 O O . PHE A 1 780 ? 30.599 -8.560 -25.300 1.00 98.06 780 PHE A O 1
ATOM 5942 N N . PHE A 1 781 ? 32.140 -8.977 -26.863 1.00 98.25 781 PHE A N 1
ATOM 5943 C CA . PHE A 1 781 ? 31.182 -9.637 -27.756 1.00 98.25 781 PHE A CA 1
ATOM 5944 C C . PHE A 1 781 ? 30.748 -11.000 -27.222 1.00 98.25 781 PHE A C 1
ATOM 5946 O O . PHE A 1 781 ? 29.561 -11.307 -27.261 1.00 98.25 781 PHE A O 1
ATOM 5953 N N . ALA A 1 782 ? 31.661 -11.788 -26.649 1.00 97.25 782 ALA A N 1
ATOM 5954 C CA . ALA A 1 782 ? 31.286 -13.030 -25.981 1.00 97.25 782 ALA A CA 1
ATOM 5955 C C . ALA A 1 782 ? 30.345 -12.782 -24.800 1.00 97.25 782 ALA A C 1
ATOM 5957 O O . ALA A 1 782 ? 29.349 -13.487 -24.651 1.00 97.25 782 ALA A O 1
ATOM 5958 N N . LEU A 1 783 ? 30.613 -11.740 -24.007 1.00 96.56 783 LEU A N 1
ATOM 5959 C CA . LEU A 1 783 ? 29.719 -11.317 -22.937 1.00 96.56 783 LEU A CA 1
ATOM 5960 C C . LEU A 1 783 ? 28.362 -10.840 -23.480 1.00 96.56 783 LEU A C 1
ATOM 5962 O O . LEU A 1 783 ? 27.330 -11.231 -22.951 1.00 96.56 783 LEU A O 1
ATOM 5966 N N . ALA A 1 784 ? 28.334 -10.059 -24.561 1.00 96.44 784 ALA A N 1
ATOM 5967 C CA . ALA A 1 784 ? 27.093 -9.620 -25.200 1.00 96.44 784 ALA A CA 1
ATOM 5968 C C . ALA A 1 784 ? 26.234 -10.807 -25.657 1.00 96.44 784 ALA A C 1
ATOM 5970 O O . ALA A 1 784 ? 25.036 -10.831 -25.388 1.00 96.44 784 ALA A O 1
ATOM 5971 N N . VAL A 1 785 ? 26.849 -11.817 -26.280 1.00 95.56 785 VAL A N 1
ATOM 5972 C CA . VAL A 1 785 ? 26.171 -13.059 -26.684 1.00 95.56 785 VAL A CA 1
ATOM 5973 C C . VAL A 1 785 ? 25.720 -13.869 -25.466 1.00 95.56 785 VAL A C 1
ATOM 5975 O O . VAL A 1 785 ? 24.640 -14.451 -25.483 1.00 95.56 785 VAL A O 1
ATOM 5978 N N . ALA A 1 786 ? 26.514 -13.902 -24.393 1.00 92.75 786 ALA A N 1
ATOM 5979 C CA . ALA A 1 786 ? 26.149 -14.587 -23.155 1.00 92.75 786 ALA A CA 1
ATOM 5980 C C . ALA A 1 786 ? 24.926 -13.958 -22.463 1.00 92.75 786 ALA A C 1
ATOM 5982 O O . ALA A 1 786 ? 24.144 -14.690 -21.854 1.00 92.75 786 ALA A O 1
ATOM 5983 N N . LEU A 1 787 ? 24.779 -12.632 -22.565 1.00 89.88 787 LEU A N 1
ATOM 5984 C CA . LEU A 1 787 ? 23.705 -11.836 -21.964 1.00 89.88 787 LEU A CA 1
ATOM 5985 C C . LEU A 1 787 ? 22.458 -11.697 -22.857 1.00 89.88 787 LEU A C 1
ATOM 5987 O O . LEU A 1 787 ? 21.399 -11.305 -22.368 1.00 89.88 787 LEU A O 1
ATOM 5991 N N . ASP A 1 788 ? 22.542 -12.000 -24.155 1.00 88.62 788 ASP A N 1
ATOM 5992 C CA . ASP A 1 788 ? 21.411 -11.880 -25.083 1.00 88.62 788 ASP A CA 1
ATOM 5993 C C . ASP A 1 788 ? 20.402 -13.028 -24.923 1.00 88.62 788 ASP A C 1
ATOM 5995 O O . ASP A 1 788 ? 20.482 -14.067 -25.575 1.00 88.62 788 ASP A O 1
ATOM 5999 N N . ARG A 1 789 ? 19.408 -12.820 -24.053 1.00 75.25 789 ARG A N 1
ATOM 6000 C CA . ARG A 1 789 ? 18.333 -13.793 -23.777 1.00 75.25 789 ARG A CA 1
ATOM 6001 C C . ARG A 1 789 ? 17.241 -13.822 -24.851 1.00 75.25 789 ARG A C 1
ATOM 6003 O O . ARG A 1 789 ? 16.448 -14.757 -24.885 1.00 75.25 789 ARG A O 1
ATOM 6010 N N . THR A 1 790 ? 17.169 -12.795 -25.699 1.00 73.31 790 THR A N 1
ATOM 6011 C CA . THR A 1 790 ? 16.096 -12.618 -26.696 1.00 73.31 790 THR A CA 1
ATOM 6012 C C . THR A 1 790 ? 16.529 -12.940 -28.122 1.00 73.31 790 THR A C 1
ATOM 6014 O O . THR A 1 790 ? 15.705 -12.858 -29.029 1.00 73.31 790 THR A O 1
ATOM 6017 N N . ASN A 1 791 ? 17.805 -13.291 -28.325 1.00 76.94 791 ASN A N 1
ATOM 6018 C CA . ASN A 1 791 ? 18.446 -13.374 -29.640 1.00 76.94 791 ASN A CA 1
ATOM 6019 C C . ASN A 1 791 ? 18.279 -12.077 -30.460 1.00 76.94 791 ASN A C 1
ATOM 6021 O O . ASN A 1 791 ? 18.147 -12.116 -31.682 1.00 76.94 791 ASN A O 1
ATOM 6025 N N . GLY A 1 792 ? 18.235 -10.926 -29.781 1.00 79.19 792 GLY A N 1
ATOM 6026 C CA . GLY A 1 792 ? 18.007 -9.617 -30.398 1.00 79.19 792 GLY A CA 1
ATOM 6027 C C . GLY A 1 792 ? 19.292 -8.925 -30.862 1.00 79.19 792 GLY A C 1
ATOM 6028 O O . GLY A 1 792 ? 19.232 -7.997 -31.663 1.00 79.19 792 GLY A O 1
ATOM 6029 N N . ASN A 1 793 ? 20.454 -9.371 -30.382 1.00 84.69 793 ASN A N 1
ATOM 6030 C CA . ASN A 1 793 ? 21.769 -8.811 -30.682 1.00 84.69 793 ASN A CA 1
ATOM 6031 C C . ASN A 1 793 ? 22.604 -9.814 -31.493 1.00 84.69 793 ASN A C 1
ATOM 6033 O O . ASN A 1 793 ? 23.726 -10.181 -31.134 1.00 84.69 793 ASN A O 1
ATOM 6037 N N . THR A 1 794 ? 22.049 -10.268 -32.618 1.00 87.88 794 THR A N 1
ATOM 6038 C CA . THR A 1 794 ? 22.714 -11.208 -33.538 1.00 87.88 794 THR A CA 1
ATOM 6039 C C . THR A 1 794 ? 24.043 -10.663 -34.063 1.00 87.88 794 THR A C 1
ATOM 6041 O O . THR A 1 794 ? 25.000 -11.422 -34.220 1.00 87.88 794 THR A O 1
ATOM 6044 N N . ALA A 1 795 ? 24.145 -9.340 -34.219 1.00 91.25 795 ALA A N 1
ATOM 6045 C CA . ALA A 1 795 ? 25.367 -8.652 -34.621 1.00 91.25 795 ALA A CA 1
ATOM 6046 C C . ALA A 1 795 ? 26.552 -8.958 -33.689 1.00 91.25 795 ALA A C 1
ATOM 6048 O O . ALA A 1 795 ? 27.667 -9.154 -34.165 1.00 91.25 795 ALA A O 1
ATOM 6049 N N . ALA A 1 796 ? 26.343 -9.066 -32.370 1.00 93.62 796 ALA A N 1
ATOM 6050 C CA . ALA A 1 796 ? 27.428 -9.408 -31.447 1.00 93.62 796 ALA A CA 1
ATOM 6051 C C . ALA A 1 796 ? 28.017 -10.802 -31.725 1.00 93.62 796 ALA A C 1
ATOM 6053 O O . ALA A 1 796 ? 29.231 -10.987 -31.626 1.00 93.62 796 ALA A O 1
ATOM 6054 N N . ARG A 1 797 ? 27.175 -11.769 -32.116 1.00 92.81 797 ARG A N 1
ATOM 6055 C CA . ARG A 1 797 ? 27.616 -13.119 -32.492 1.00 92.81 797 ARG A CA 1
ATOM 6056 C C . ARG A 1 797 ? 28.418 -13.092 -33.789 1.00 92.81 797 ARG A C 1
ATOM 6058 O O . ARG A 1 797 ? 29.504 -13.659 -33.837 1.00 92.81 797 ARG A O 1
ATOM 6065 N N . GLU A 1 798 ? 27.934 -12.377 -34.801 1.00 93.88 798 GLU A N 1
ATOM 6066 C CA . GLU A 1 798 ? 28.650 -12.205 -36.072 1.00 93.88 798 GLU A CA 1
ATOM 6067 C C . GLU A 1 798 ? 30.025 -11.557 -35.864 1.00 93.88 798 GLU A C 1
ATOM 6069 O O . GLU A 1 798 ? 31.036 -12.038 -36.381 1.00 93.88 798 GLU A O 1
ATOM 6074 N N . ARG A 1 799 ? 30.085 -10.499 -35.047 1.00 95.88 799 ARG A N 1
ATOM 6075 C CA . ARG A 1 799 ? 31.339 -9.828 -34.689 1.00 95.88 799 ARG A CA 1
ATOM 6076 C C . ARG A 1 799 ? 32.302 -10.739 -33.948 1.00 95.88 799 ARG A C 1
ATOM 6078 O O . ARG A 1 799 ? 33.494 -10.705 -34.244 1.00 95.88 799 ARG A O 1
ATOM 6085 N N . LEU A 1 800 ? 31.809 -11.556 -33.016 1.00 96.00 800 LEU A N 1
ATOM 6086 C CA . LEU A 1 800 ? 32.636 -12.525 -32.301 1.00 96.00 800 LEU A CA 1
ATOM 6087 C C . LEU A 1 800 ? 33.279 -13.525 -33.268 1.00 96.00 800 LEU A C 1
ATOM 6089 O O . LEU A 1 800 ? 34.488 -13.747 -33.205 1.00 96.00 800 LEU A O 1
ATOM 6093 N N . THR A 1 801 ? 32.498 -14.071 -34.201 1.00 94.44 801 THR A N 1
ATOM 6094 C CA . THR A 1 801 ? 32.987 -15.050 -35.178 1.00 94.44 801 THR A CA 1
ATOM 6095 C C . THR A 1 801 ? 34.042 -14.460 -36.116 1.00 94.44 801 THR A C 1
ATOM 6097 O O . THR A 1 801 ? 35.014 -15.140 -36.440 1.00 94.44 801 THR A O 1
ATOM 6100 N N . GLN A 1 802 ? 33.917 -13.180 -36.486 1.00 95.25 802 GLN A N 1
ATOM 6101 C CA . GLN A 1 802 ? 34.883 -12.468 -37.335 1.00 95.25 802 GLN A CA 1
ATOM 6102 C C . GLN A 1 802 ? 36.230 -12.161 -36.646 1.00 95.25 802 GLN A C 1
ATOM 6104 O O . GLN A 1 802 ? 37.179 -11.752 -37.320 1.00 95.25 802 GLN A O 1
ATOM 6109 N N . LEU A 1 803 ? 36.349 -12.321 -35.320 1.00 96.38 803 LEU A N 1
ATOM 6110 C CA . LEU A 1 803 ? 37.590 -12.017 -34.605 1.00 96.38 803 LEU A CA 1
ATOM 6111 C C . LEU A 1 803 ? 38.646 -13.130 -34.736 1.00 96.38 803 LEU A C 1
ATOM 6113 O O . LEU A 1 803 ? 38.300 -14.315 -34.727 1.00 96.38 803 LEU A O 1
ATOM 6117 N N . PRO A 1 804 ? 39.949 -12.774 -34.777 1.00 95.94 804 PRO A N 1
ATOM 6118 C CA . PRO A 1 804 ? 41.030 -13.754 -34.880 1.00 95.94 804 PRO A CA 1
ATOM 6119 C C . PRO A 1 804 ? 41.038 -14.754 -33.718 1.00 95.94 804 PRO A C 1
ATOM 6121 O O . PRO A 1 804 ? 40.740 -14.400 -32.570 1.00 95.94 804 PRO A O 1
ATOM 6124 N N . ALA A 1 805 ? 41.423 -16.000 -33.999 1.00 94.06 805 ALA A N 1
ATOM 6125 C CA . ALA A 1 805 ? 41.467 -17.072 -33.006 1.00 94.06 805 ALA A CA 1
ATOM 6126 C C . ALA A 1 805 ? 42.396 -16.741 -31.826 1.00 94.06 805 ALA A C 1
ATOM 6128 O O . ALA A 1 805 ? 42.098 -17.101 -30.687 1.00 94.06 805 ALA A O 1
ATOM 6129 N N . GLU A 1 806 ? 43.476 -15.994 -32.060 1.00 94.50 806 GLU A N 1
ATOM 6130 C CA . GLU A 1 806 ? 44.427 -15.571 -31.029 1.00 94.50 806 GLU A CA 1
ATOM 6131 C C . GLU A 1 806 ? 43.764 -14.635 -30.011 1.00 94.50 806 GLU A C 1
ATOM 6133 O O . GLU A 1 806 ? 43.940 -14.794 -28.802 1.00 94.50 806 GLU A O 1
ATOM 6138 N N . ALA A 1 807 ? 42.950 -13.689 -30.492 1.00 96.50 807 ALA A N 1
ATOM 6139 C CA . ALA A 1 807 ? 42.215 -12.758 -29.642 1.00 96.50 807 ALA A CA 1
ATOM 6140 C C . ALA A 1 807 ? 41.165 -13.487 -28.792 1.00 96.50 807 ALA A C 1
ATOM 6142 O O . ALA A 1 807 ? 41.055 -13.228 -27.592 1.00 96.50 807 ALA A O 1
ATOM 6143 N N . LYS A 1 808 ? 40.445 -14.439 -29.397 1.00 96.31 808 LYS A N 1
ATOM 6144 C CA . LYS A 1 808 ? 39.442 -15.272 -28.716 1.00 96.31 808 LYS A CA 1
ATOM 6145 C C . LYS A 1 808 ? 40.073 -16.195 -27.673 1.00 96.31 808 LYS A C 1
ATOM 6147 O O . LYS A 1 808 ? 39.598 -16.265 -26.545 1.00 96.31 808 LYS A O 1
ATOM 6152 N N . THR A 1 809 ? 41.203 -16.817 -28.001 1.00 95.25 809 THR A N 1
ATOM 6153 C CA . THR A 1 809 ? 41.979 -17.658 -27.074 1.00 95.25 809 THR A CA 1
ATOM 6154 C C . THR A 1 809 ? 42.489 -16.847 -25.880 1.00 95.25 809 THR A C 1
ATOM 6156 O O . THR A 1 809 ? 42.384 -17.285 -24.735 1.00 95.25 809 THR A O 1
ATOM 6159 N N . ALA A 1 810 ? 43.008 -15.639 -26.118 1.00 95.19 810 ALA A N 1
ATOM 6160 C CA . ALA A 1 810 ? 43.461 -14.747 -25.053 1.00 95.19 810 ALA A CA 1
ATOM 6161 C C . ALA A 1 810 ? 42.302 -14.248 -24.167 1.00 95.19 810 ALA A C 1
ATOM 6163 O O . ALA A 1 810 ? 42.471 -14.099 -22.957 1.00 95.19 810 ALA A O 1
ATOM 6164 N N . ALA A 1 811 ? 41.121 -14.011 -24.745 1.00 96.44 811 ALA A N 1
ATOM 6165 C CA . ALA A 1 811 ? 39.910 -13.684 -23.995 1.00 96.44 811 ALA A CA 1
ATOM 6166 C C . ALA A 1 811 ? 39.438 -14.861 -23.121 1.00 96.44 811 ALA A C 1
ATOM 6168 O O . ALA A 1 811 ? 39.126 -14.660 -21.949 1.00 96.44 811 ALA A O 1
ATOM 6169 N N . ALA A 1 812 ? 39.457 -16.085 -23.657 1.00 95.75 812 ALA A N 1
ATOM 6170 C CA . ALA A 1 812 ? 39.046 -17.291 -22.938 1.00 95.75 812 ALA A CA 1
ATOM 6171 C C . ALA A 1 812 ? 39.957 -17.577 -21.736 1.00 95.75 812 ALA A C 1
ATOM 6173 O O . ALA A 1 812 ? 39.466 -17.802 -20.631 1.00 95.75 812 ALA A O 1
ATOM 6174 N N . ARG A 1 813 ? 41.282 -17.469 -21.917 1.00 95.06 813 ARG A N 1
ATOM 6175 C CA . ARG A 1 813 ? 42.256 -17.584 -20.815 1.00 95.06 813 ARG A CA 1
ATOM 6176 C C . ARG A 1 813 ? 41.998 -16.573 -19.701 1.00 95.06 813 ARG A C 1
ATOM 6178 O O . ARG A 1 813 ? 42.148 -16.906 -18.531 1.00 95.06 813 ARG A O 1
ATOM 6185 N N . GLU A 1 814 ? 41.603 -15.353 -20.055 1.00 95.12 814 GLU A N 1
ATOM 6186 C CA . GLU A 1 814 ? 41.309 -14.310 -19.075 1.00 95.12 814 GLU A CA 1
ATOM 6187 C C . GLU A 1 814 ? 40.056 -14.626 -18.246 1.00 95.12 814 GLU A C 1
ATOM 6189 O O . GLU A 1 814 ? 40.107 -14.545 -17.020 1.00 95.12 814 GLU A O 1
ATOM 6194 N N . PHE A 1 815 ? 38.955 -15.050 -18.874 1.00 96.19 815 PHE A N 1
ATOM 6195 C CA . PHE A 1 815 ? 37.768 -15.475 -18.123 1.00 96.19 815 PHE A CA 1
ATOM 6196 C C . PHE A 1 815 ? 38.032 -16.725 -17.276 1.00 96.19 815 PHE A C 1
ATOM 6198 O O . PHE A 1 815 ? 37.615 -16.776 -16.121 1.00 96.19 815 PHE A O 1
ATOM 6205 N N . ALA A 1 816 ? 38.775 -17.704 -17.800 1.00 94.62 816 ALA A N 1
ATOM 6206 C CA . ALA A 1 816 ? 39.165 -18.889 -17.038 1.00 94.62 816 ALA A CA 1
ATOM 6207 C C . ALA A 1 816 ? 39.989 -18.517 -15.794 1.00 94.62 816 ALA A C 1
ATOM 6209 O O . ALA A 1 816 ? 39.700 -18.995 -14.699 1.00 94.62 816 ALA A O 1
ATOM 6210 N N . ARG A 1 817 ? 40.931 -17.573 -15.929 1.00 94.31 817 ARG A N 1
ATOM 6211 C CA . ARG A 1 817 ? 41.704 -17.021 -14.809 1.00 94.31 817 ARG A CA 1
ATOM 6212 C C . ARG A 1 817 ? 40.814 -16.348 -13.762 1.00 94.31 817 ARG A C 1
ATOM 6214 O O . ARG A 1 817 ? 41.020 -16.582 -12.576 1.00 94.31 817 ARG A O 1
ATOM 6221 N N . GLN A 1 818 ? 39.827 -15.549 -14.178 1.00 92.75 818 GLN A N 1
ATOM 6222 C CA . GLN A 1 818 ? 38.853 -14.927 -13.263 1.00 92.75 818 GLN A CA 1
ATOM 6223 C C . GLN A 1 818 ? 38.042 -15.975 -12.488 1.00 92.75 818 GLN A C 1
ATOM 6225 O O . GLN A 1 818 ? 37.768 -15.788 -11.307 1.00 92.75 818 GLN A O 1
ATOM 6230 N N . LEU A 1 819 ? 37.720 -17.093 -13.140 1.00 92.62 819 LEU A N 1
ATOM 6231 C CA . LEU A 1 819 ? 36.993 -18.222 -12.559 1.00 92.62 819 LEU A CA 1
ATOM 6232 C C . LEU A 1 819 ? 37.871 -19.172 -11.725 1.00 92.62 819 LEU A C 1
ATOM 6234 O O . LEU A 1 819 ? 37.341 -20.114 -11.139 1.00 92.62 819 LEU A O 1
ATOM 6238 N N . GLY A 1 820 ? 39.196 -18.982 -11.695 1.00 93.31 820 GLY A N 1
ATOM 6239 C CA . GLY A 1 820 ? 40.129 -19.923 -11.066 1.00 93.31 820 GLY A CA 1
ATOM 6240 C C . GLY A 1 820 ? 40.223 -21.281 -11.779 1.00 93.31 820 GLY A C 1
ATOM 6241 O O . GLY A 1 820 ? 40.516 -22.288 -11.140 1.00 93.31 820 GLY A O 1
ATOM 6242 N N . ARG A 1 821 ? 39.951 -21.330 -13.091 1.00 91.56 821 ARG A N 1
ATOM 6243 C CA . ARG A 1 821 ? 39.965 -22.539 -13.934 1.00 91.56 821 ARG A CA 1
ATOM 6244 C C . ARG A 1 821 ? 41.143 -22.517 -14.918 1.00 91.56 821 ARG A C 1
ATOM 6246 O O . ARG A 1 821 ? 41.578 -21.448 -15.347 1.00 91.56 821 ARG A O 1
ATOM 6253 N N . SER A 1 822 ? 41.636 -23.688 -15.321 1.00 83.94 822 SER A N 1
ATOM 6254 C CA . SER A 1 822 ? 42.537 -23.821 -16.476 1.00 83.94 822 SER A CA 1
ATOM 6255 C C . SER A 1 822 ? 41.746 -23.783 -17.792 1.00 83.94 822 SER A C 1
ATOM 6257 O O . SER A 1 822 ? 40.566 -24.131 -17.827 1.00 83.94 822 SER A O 1
ATOM 6259 N N . PHE A 1 823 ? 42.381 -23.337 -18.881 1.00 85.44 823 PHE A N 1
ATOM 6260 C CA . PHE A 1 823 ? 41.787 -23.328 -20.221 1.00 85.44 823 PHE A CA 1
ATOM 6261 C C . PHE A 1 823 ? 42.776 -23.860 -21.258 1.00 85.44 823 PHE A C 1
ATOM 6263 O O . PHE A 1 823 ? 43.824 -23.247 -21.482 1.00 85.44 823 PHE A O 1
ATOM 6270 N N . ASP A 1 824 ? 42.377 -24.937 -21.935 1.00 79.31 824 ASP A N 1
ATOM 6271 C CA . ASP A 1 824 ? 43.109 -25.546 -23.042 1.00 79.31 824 ASP A CA 1
ATOM 6272 C C . ASP A 1 824 ? 42.356 -25.318 -24.355 1.00 79.31 824 ASP A C 1
ATOM 6274 O O . ASP A 1 824 ? 41.173 -25.625 -24.483 1.00 79.31 824 ASP A O 1
ATOM 6278 N N . ALA A 1 825 ? 43.053 -24.798 -25.366 1.00 68.12 825 ALA A N 1
ATOM 6279 C CA . ALA A 1 825 ? 42.460 -24.411 -26.650 1.00 68.12 825 ALA A CA 1
ATOM 6280 C C . ALA A 1 825 ? 42.070 -25.604 -27.558 1.00 68.12 825 ALA A C 1
ATOM 6282 O O . ALA A 1 825 ? 41.695 -25.395 -28.708 1.00 68.12 825 ALA A O 1
ATOM 6283 N N . GLY A 1 826 ? 42.198 -26.845 -27.069 1.00 59.44 826 GLY A N 1
ATOM 6284 C CA . GLY A 1 826 ? 42.135 -28.079 -27.862 1.00 59.44 826 GLY A CA 1
ATOM 6285 C C . GLY A 1 826 ? 40.780 -28.799 -27.920 1.00 59.44 826 GLY A C 1
ATOM 6286 O O . GLY A 1 826 ? 40.718 -29.867 -28.522 1.00 59.44 826 GLY A O 1
ATOM 6287 N N . GLY A 1 827 ? 39.708 -28.270 -27.316 1.00 56.22 827 GLY A N 1
ATOM 6288 C CA . GLY A 1 827 ? 38.396 -28.936 -27.276 1.00 56.22 827 GLY A CA 1
ATOM 6289 C C . GLY A 1 827 ? 37.209 -27.991 -27.496 1.00 56.22 827 GLY A C 1
ATOM 6290 O O . GLY A 1 827 ? 37.066 -26.997 -26.787 1.00 56.22 827 GLY A O 1
ATOM 6291 N N . GLY A 1 828 ? 36.334 -28.329 -28.452 1.00 63.03 828 GLY A N 1
ATOM 6292 C CA . GLY A 1 828 ? 35.074 -27.623 -28.739 1.00 63.03 828 GLY A CA 1
ATOM 6293 C C . GLY A 1 828 ? 35.181 -26.428 -29.701 1.00 63.03 828 GLY A C 1
ATOM 6294 O O . GLY A 1 828 ? 36.268 -26.022 -30.110 1.00 63.03 828 GLY A O 1
ATOM 6295 N N . ALA A 1 829 ? 34.032 -25.859 -30.084 1.00 86.06 829 ALA A N 1
ATOM 6296 C CA . ALA A 1 829 ? 33.978 -24.622 -30.862 1.00 86.06 829 ALA A CA 1
ATOM 6297 C C . ALA A 1 829 ? 34.418 -23.437 -29.981 1.00 86.06 829 ALA A C 1
ATOM 6299 O O . ALA A 1 829 ? 33.752 -23.106 -29.002 1.00 86.06 829 ALA A O 1
ATOM 6300 N N . LEU A 1 830 ? 35.543 -22.796 -30.324 1.00 90.56 830 LEU A N 1
ATOM 6301 C CA . LEU A 1 830 ? 36.178 -21.736 -29.521 1.00 90.56 830 LEU A CA 1
ATOM 6302 C C . LEU A 1 830 ? 35.218 -20.594 -29.136 1.00 90.56 830 LEU A C 1
ATOM 6304 O O . LEU A 1 830 ? 35.316 -20.066 -28.029 1.00 90.56 830 LEU A O 1
ATOM 6308 N N . ASP A 1 831 ? 34.291 -20.233 -30.026 1.00 92.69 831 ASP A N 1
ATOM 6309 C CA . ASP A 1 831 ? 33.285 -19.193 -29.784 1.00 92.69 831 ASP A CA 1
ATOM 6310 C C . ASP A 1 831 ? 32.310 -19.612 -28.669 1.00 92.69 831 ASP A C 1
ATOM 6312 O O . ASP A 1 831 ? 32.083 -18.841 -27.736 1.00 92.69 831 ASP A O 1
ATOM 6316 N N . ASP A 1 832 ? 31.792 -20.844 -28.710 1.00 91.56 832 ASP A N 1
ATOM 6317 C CA . ASP A 1 832 ? 30.856 -21.366 -27.705 1.00 91.56 832 ASP A CA 1
ATOM 6318 C C . ASP A 1 832 ? 31.528 -21.511 -26.338 1.00 91.56 832 ASP A C 1
ATOM 6320 O O . ASP A 1 832 ? 30.962 -21.109 -25.318 1.00 91.56 832 ASP A O 1
ATOM 6324 N N . THR A 1 833 ? 32.767 -22.014 -26.314 1.00 92.75 833 THR A N 1
ATOM 6325 C CA . THR A 1 833 ? 33.554 -22.122 -25.080 1.00 92.75 833 THR A CA 1
ATOM 6326 C C . THR A 1 833 ? 33.813 -20.746 -24.468 1.00 92.75 833 THR A C 1
ATOM 6328 O O . THR A 1 833 ? 33.672 -20.561 -23.259 1.00 92.75 833 THR A O 1
ATOM 6331 N N . LEU A 1 834 ? 34.153 -19.751 -25.292 1.00 95.12 834 LEU A N 1
ATOM 6332 C CA . LEU A 1 834 ? 34.375 -18.385 -24.831 1.00 95.12 834 LEU A CA 1
ATOM 6333 C C . LEU A 1 834 ? 33.083 -17.741 -24.297 1.00 95.12 834 LEU A C 1
ATOM 6335 O O . LEU A 1 834 ? 33.117 -17.104 -23.245 1.00 95.12 834 LEU A O 1
ATOM 6339 N N . VAL A 1 835 ? 31.943 -17.930 -24.970 1.00 94.81 835 VAL A N 1
ATOM 6340 C CA . VAL A 1 835 ? 30.630 -17.453 -24.498 1.00 94.81 835 VAL A CA 1
ATOM 6341 C C . VAL A 1 835 ? 30.246 -18.111 -23.170 1.00 94.81 835 VAL A C 1
ATOM 6343 O O . VAL A 1 835 ? 29.760 -17.424 -22.271 1.00 94.81 835 VAL A O 1
ATOM 6346 N N . ALA A 1 836 ? 30.491 -19.415 -23.009 1.00 93.12 836 ALA A N 1
ATOM 6347 C CA . ALA A 1 836 ? 30.242 -20.124 -21.755 1.00 93.12 836 ALA A CA 1
ATOM 6348 C C . ALA A 1 836 ? 31.102 -19.572 -20.607 1.00 93.12 836 ALA A C 1
ATOM 6350 O O . ALA A 1 836 ? 30.573 -19.240 -19.549 1.00 93.12 836 ALA A O 1
ATOM 6351 N N . LEU A 1 837 ? 32.404 -19.373 -20.834 1.00 94.88 837 LEU A N 1
ATOM 6352 C CA . LEU A 1 837 ? 33.300 -18.766 -19.844 1.00 94.88 837 LEU A CA 1
ATOM 6353 C C . LEU A 1 837 ? 32.886 -17.333 -19.482 1.00 94.88 837 LEU A C 1
ATOM 6355 O O . LEU A 1 837 ? 32.929 -16.960 -18.310 1.00 94.88 837 LEU A O 1
ATOM 6359 N N . ALA A 1 838 ? 32.463 -16.535 -20.468 1.00 95.38 838 ALA A N 1
ATOM 6360 C CA . ALA A 1 838 ? 31.974 -15.180 -20.232 1.00 95.38 838 ALA A CA 1
ATOM 6361 C C . ALA A 1 838 ? 30.702 -15.185 -19.367 1.00 95.38 838 ALA A C 1
ATOM 6363 O O . ALA A 1 838 ? 30.595 -14.389 -18.431 1.00 95.38 838 ALA A O 1
ATOM 6364 N N . ARG A 1 839 ? 29.767 -16.108 -19.644 1.00 92.38 839 ARG A N 1
ATOM 6365 C CA . ARG A 1 839 ? 28.548 -16.310 -18.850 1.00 92.38 839 ARG A CA 1
ATOM 6366 C C . ARG A 1 839 ? 28.883 -16.686 -17.412 1.00 92.38 839 ARG A C 1
ATOM 6368 O O . ARG A 1 839 ? 28.406 -16.019 -16.499 1.00 92.38 839 ARG A O 1
ATOM 6375 N N . ASP A 1 840 ? 29.726 -17.694 -17.218 1.00 91.31 840 ASP A N 1
ATOM 6376 C CA . ASP A 1 840 ? 30.118 -18.183 -15.895 1.00 91.31 840 ASP A CA 1
ATOM 6377 C C . ASP A 1 840 ? 30.803 -17.080 -15.076 1.00 91.31 840 ASP A C 1
ATOM 6379 O O . ASP A 1 840 ? 30.462 -16.861 -13.914 1.00 91.31 840 ASP A O 1
ATOM 6383 N N . ALA A 1 841 ? 31.738 -16.339 -15.682 1.00 92.44 841 ALA A N 1
ATOM 6384 C CA . ALA A 1 841 ? 32.447 -15.248 -15.012 1.00 92.44 841 ALA A CA 1
ATOM 6385 C C . ALA A 1 841 ? 31.501 -14.104 -14.625 1.00 92.44 841 ALA A C 1
ATOM 6387 O O . ALA A 1 841 ? 31.628 -13.507 -13.553 1.00 92.44 841 ALA A O 1
ATOM 6388 N N . TRP A 1 842 ? 30.533 -13.795 -15.489 1.00 90.56 842 TRP A N 1
ATOM 6389 C CA . TRP A 1 842 ? 29.514 -12.800 -15.191 1.00 90.56 842 TRP A CA 1
ATOM 6390 C C . TRP A 1 842 ? 28.569 -13.283 -14.079 1.00 90.56 842 TRP A C 1
ATOM 6392 O O . TRP A 1 842 ? 28.302 -12.518 -13.156 1.00 90.56 842 TRP A O 1
ATOM 6402 N N . GLN A 1 843 ? 28.133 -14.547 -14.099 1.00 85.25 843 GLN A N 1
ATOM 6403 C CA . GLN A 1 843 ? 27.268 -15.146 -13.072 1.00 85.25 843 GLN A CA 1
ATOM 6404 C C . GLN A 1 843 ? 27.961 -15.262 -11.710 1.00 85.25 843 GLN A C 1
ATOM 6406 O O . GLN A 1 843 ? 27.322 -15.038 -10.688 1.00 85.25 843 GLN A O 1
ATOM 6411 N N . GLN A 1 844 ? 29.267 -15.541 -11.673 1.00 84.62 844 GLN A N 1
ATOM 6412 C CA . GLN A 1 844 ? 30.042 -15.558 -10.428 1.00 84.62 844 GLN A CA 1
ATOM 6413 C C . GLN A 1 844 ? 30.033 -14.186 -9.734 1.00 84.62 844 GLN A C 1
ATOM 6415 O O . GLN A 1 844 ? 29.947 -14.112 -8.510 1.00 84.62 844 GLN A O 1
ATOM 6420 N N . ARG A 1 845 ? 30.097 -13.097 -10.512 1.00 83.12 845 ARG A N 1
ATOM 6421 C CA . ARG A 1 845 ? 29.997 -11.718 -10.001 1.00 83.12 845 ARG A CA 1
ATOM 6422 C C . ARG A 1 845 ? 28.556 -11.272 -9.749 1.00 83.12 845 ARG A C 1
ATOM 6424 O O . ARG A 1 845 ? 28.335 -10.380 -8.938 1.00 83.12 845 ARG A O 1
ATOM 6431 N N . ASN A 1 846 ? 27.591 -11.901 -10.418 1.00 76.69 846 ASN A N 1
ATOM 6432 C CA . ASN A 1 846 ? 26.168 -11.575 -10.362 1.00 76.69 846 ASN A CA 1
ATOM 6433 C C . ASN A 1 846 ? 25.326 -12.824 -10.041 1.00 76.69 846 ASN A C 1
ATOM 6435 O O . ASN A 1 846 ? 24.522 -13.265 -10.871 1.00 76.69 846 ASN A O 1
ATOM 6439 N N . PRO A 1 847 ? 25.462 -13.401 -8.832 1.00 60.12 847 PRO A N 1
ATOM 6440 C CA . PRO A 1 847 ? 24.920 -14.721 -8.499 1.00 60.12 847 PRO A CA 1
ATOM 6441 C C . PRO A 1 847 ? 23.387 -14.799 -8.448 1.00 60.12 847 PRO A C 1
ATOM 6443 O O . PRO A 1 847 ? 22.852 -15.853 -8.128 1.00 60.12 847 PRO A O 1
ATOM 6446 N N . ARG A 1 848 ? 22.659 -13.715 -8.738 1.00 59.53 848 ARG A N 1
AT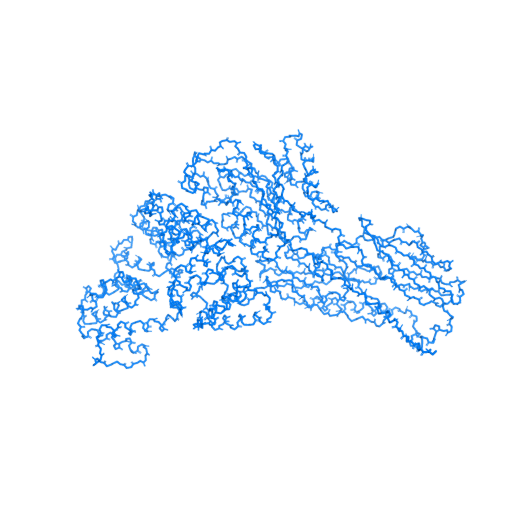OM 6447 C CA . ARG A 1 848 ? 21.192 -13.650 -8.635 1.00 59.53 848 ARG A CA 1
ATOM 6448 C C . ARG A 1 848 ? 20.477 -13.300 -9.948 1.00 59.53 848 ARG A C 1
ATOM 6450 O O . ARG A 1 848 ? 19.279 -13.063 -9.916 1.00 59.53 848 ARG A O 1
ATOM 6457 N N . VAL A 1 849 ? 21.162 -13.242 -11.098 1.00 57.66 849 VAL A N 1
ATOM 6458 C CA . VAL A 1 849 ? 20.507 -12.868 -12.379 1.00 57.66 849 VAL A CA 1
ATOM 6459 C C . VAL A 1 849 ? 19.480 -13.882 -12.867 1.00 57.66 849 VAL A C 1
ATOM 6461 O O . VAL A 1 849 ? 18.569 -13.555 -13.610 1.00 57.66 849 VAL A O 1
ATOM 6464 N N . ASP A 1 850 ? 19.676 -15.145 -12.516 1.00 49.91 850 ASP A N 1
ATOM 6465 C CA . ASP A 1 850 ? 18.886 -16.276 -12.986 1.00 49.91 850 ASP A CA 1
ATOM 6466 C C . ASP A 1 850 ? 17.454 -16.247 -12.447 1.00 49.91 850 ASP A C 1
ATOM 6468 O O . ASP A 1 850 ? 16.567 -16.866 -13.028 1.00 49.91 850 ASP A O 1
ATOM 6472 N N . LEU A 1 851 ? 17.230 -15.478 -11.383 1.00 47.94 851 LEU A N 1
ATOM 6473 C CA . LEU A 1 851 ? 15.938 -15.285 -10.740 1.00 47.94 851 LEU A CA 1
ATOM 6474 C C . LEU A 1 851 ? 15.119 -14.133 -11.354 1.00 47.94 851 LEU A C 1
ATOM 6476 O O . LEU A 1 851 ? 13.946 -13.993 -10.997 1.00 47.94 851 LEU A O 1
ATOM 6480 N N . PHE A 1 852 ? 15.707 -13.329 -12.258 1.00 48.16 852 PHE A N 1
ATOM 6481 C CA . PHE A 1 852 ? 15.117 -12.093 -12.801 1.00 48.16 852 PHE A CA 1
ATOM 6482 C C . PHE A 1 852 ? 15.054 -12.072 -14.322 1.00 48.16 852 PHE A C 1
ATOM 6484 O O . PHE A 1 852 ? 16.099 -12.278 -14.984 1.00 48.16 852 PHE A O 1
#

pLDDT: mean 87.08, std 14.74, range [26.89, 98.62]

Radius of gyration: 35.93 Å; chains: 1; bounding box: 84×91×107 Å

Foldseek 3Di:
DDDDDDDDDDPPPPPPPDQDDFDFAAEEEQEFAAAAPAFHGAQARVVLQVLVVVLLVLLVYQYQYYYQAFQVRVLVSLLLLLLSLARGQEYEYEYEEAWEDDPQWIWAAHRHQDLQDQASRLQGIFTPVLSLVSNVLRHQAYEYEYNYFQQHRHNDQWHDDQPDTGGGDPQWGHHDDADDANYKYKYFADTSAGFDQDPDNGGLLSVLLSVQLPDEPQFVVNSVVRSQVSSCVRVVNNGGMDMDDNRPDTDHSDYPPDAWAFDAEAEAEAEAQDKAQLQGDQTFFQRAQQKKKFWQFWFPAWFKDQVRHGHDGRDIDGSVSNRRIMTGNHPPDAQDWTKTKMWMADPVRRIDIHIYIYGHHHPVVVVVVVPPDPDDPDVVVLVVVQVLQVVLLVQQQPQEAEAEALLPWDQSQRDQRDDDVPHDFWKKFQQAAPPGWFKDFSSYTHHHNGIDTSRRSNRTTTHGRQPCQPPKAWGWMWTDHPPPDGTRIRTYIYGYHHQQLLVQQNDASQSNGRDRGDPLLRHPLVSNLVSLVVCCVVRVLSLVSLQSNLSSCLSVLVQVSSLVSLVVSVVSPRLVSLQVNLVCLCQVRVHHNDNLSSLVSLCSSVVSPRLSSLLVNLVCQCPVPNHRHDNSSSSVSLSSSVSSVNLVSLQVQLCCQLVVRVHHHDNLSSLSSLVSSVVVLNLVSLQVVLVCLCVVRSHRNDNVSSLVSLVSSVVVQNLCSLQVNLVCLCVVPVHRNDLVSSLVSLVSSLLSLNLSSLQVNLVSLVVPDDLVSLLSSLLSLLSSVLSPPPCPPVVSVVSNVPGDPSSLQSNLCVLCVLVVHDDDPPDDDSSVSSSVSSNVSSCVSSVNPSSD

Secondary structure (DSSP, 8-state):
-----------------PPPPPPPPEEEEEEE----SSSPP-SSHHHHHHHHHHHHHHTT-EEEEEES--HHHHHHHHHHHHHHHTT-SEEEEEEEEEEEEETTEEEEPPTT----STTHHHHHSEEHHHHHHHHHHH-SEEEEEEEEE------SSEEEETTEEEE--TT--SPP-PPPTTEEEEESS-TTPPPP--SSSS-HHHHHHHHHHTSTT-BHHHHHHHHHHHHHHHHTTS---EEEE--SS--BSS----PPB--SEEEEEEETT-EEE--PPPPBBSS-S--EEEEEE--SSSEEEETTEEPPTT-EEEGGGGGGEEEE-TTPPTT-EEEEEEEEE-TT--EEEEEEEEEEE-TTTTTTS-TT------HHHHHHHHHHHHHHHHHHHH-EEEEETTSS-EE--PPPP-PPTTPPPPEEEE-S--SSSEEEETTEEEPTT-EEEGGGGGG-EEEPPTT-TT--EEEEEEE--STTSPPEEEEEEEEEE--HHHHHHPPTT-TT-SS----GGG--HHHHHHHHHHHHHH-TT-HHHHHHHHHHHHHTT-HHHHHHHHHHHHHTT-HHHHHHHHHHHHTTSSS---HHHHHHHHHHHHTTT-HHHHHHHHHHHHHTSSS---HHHHHHHHHHHHHTT-HHHHHHHHHHHHHTSSS---HHHHHHHHHHHHHTT-HHHHHHHHHHHHHTSSS---HHHHHHHHHHHHHTT-SSHHHHHHHHHHHTSSSPP-HHHHHHHHHHHHHTT-HHHHHHHHHHHHTS--HHHHHHHHHHHHHHHHH-SSS--HHHHHHHHTS-HHHHHHHHHHHHHHTT----TTSS-HHHHHHHHHHHHHHHH-TTGGG-